Protein AF-0000000076755559 (afdb_homodimer)

Sequence (1328 aa):
MMRRKMMLRIKLAPEDPQSMAQDGSSILRSLQNRSLPMVDLLVRESIQNSLDASIDRSANGFTYVDYHVGQFESQELSRWFEEVGPELTRRFPRTQHYLSIEDSGTTGLTGSFTSEVPEVLNESNFHKLVFGIGKNQDVEGAGGSWGLGKTSYFRVGVGLVIYYTRIKRKSGYQERLIASLIEDNKQPYRLLTKSNRGIAWWGVESENGNRIYPIVDPETIQEFLSIFNLRRYSGDETGTSIIIPYLKKEFINHETSNDPIKEKCGWLNKLSSEIEVAVQRWYYPRINNKSYSTHFKRAQLLCRVNDRPILKSTMLPVFRLMQDLYNSALIGNSVSEKIIVKPVAIHRKDLANTAEEIGYVAFIEASREELKMGPPDYYQSPLAYFGNYSKDKIESHNSRVLAFSRMPGMVVRYAIDESWVPTGPIQSEKHMLLGMFVPRSAVKLSPLYYEHDSLEEYLRASENADHADWVDGDKFTLVKRIIRNSRKAIQEYFETETSNNSFSATSRLAKKYGTLLMPPTGFGKGSSASKDRPSRPSGDRRNGPKHKATVSILGSKLVGEDQVEIEVEVAIPINKECRLKIAVVSQAGNLDYASWQKEITDVPFPFKFTKLRFQDGRNVAYNFAMNQTAVHFLAANKPQTYHMVLAMRKTSNKFMPNIIIESKMMRRKMMLRIKLAPEDPQSMAQDGSSILRSLQNRSLPMVDLLVRESIQNSLDASIDRSANGFTYVDYHVGQFESQELSRWFEEVGPELTRRFPRTQHYLSIEDSGTTGLTGSFTSEVPEVLNESNFHKLVFGIGKNQDVEGAGGSWGLGKTSYFRVGVGLVIYYTRIKRKSGYQERLIASLIEDNKQPYRLLTKSNRGIAWWGVESENGNRIYPIVDPETIQEFLSIFNLRRYSGDETGTSIIIPYLKKEFINHETSNDPIKEKCGWLNKLSSEIEVAVQRWYYPRINNKSYSTHFKRAQLLCRVNDRPILKSTMLPVFRLMQDLYNSALIGNSVSEKIIVKPVAIHRKDLANTAEEIGYVAFIEASREELKMGPPDYYQSPLAYFGNYSKDKIESHNSRVLAFSRMPGMVVRYAIDESWVPTGPIQSEKHMLLGMFVPRSAVKLSPLYYEHDSLEEYLRASENADHADWVDGDKFTLVKRIIRNSRKAIQEYFETETSNNSFSATSRLAKKYGTLLMPPTGFGKGSSASKDRPSRPSGDRRNGPKHKATVSILGSKLVGEDQVEIEVEVAIPINKECRLKIAVVSQAGNLDYASWQKEITDVPFPFKFTKLRFQDGRNVAYNFAMNQTAVHFLAANKPQTYHMVLAMRKTSNKFMPNIIIESK

Radius of gyration: 35.58 Å; Cα contacts (8 Å, |Δi|>4): 2715; chains: 2; bounding box: 119×110×61 Å

Nearest PDB structures (foldseek):
  5zie-assembly2_B  TM=4.148E-01  e=8.160E-01  Legionella pneumophila subsp. pneumophila str. Philadelphia 1
  8aca-assembly1_C  TM=4.660E-01  e=3.885E+00  Deinococcus radiodurans R1 = ATCC 13939 = DSM 20539
  1tza-assembly1_B  TM=2.272E-01  e=6.944E-01  Shewanella oneidensis MR-1
  4gko-assembly1_B  TM=2.433E-01  e=1.733E+00  Homo sapiens
  3bwu-assembly1_F  TM=3.889E-01  e=1.396E-02  Escherichia coli K-12

Secondary structure (DSSP, 8-state):
-------BEEEEPP--TTS----HHHHHHTT---SS-HHHHHHHHHHHHHHHTBS--STT-EEEEEEEEEEEEHHHHHTTBTTTHHHHHHHS-SEEEEEEEEEESB--S-S-SS---HHHHHT-HHHHHHT-SSPPP-STT-S-SS--GGGGHHHHSSSEEEEEEEEE-SSSEEEEEEEEEE--TT-TT-S-TT-SS-EEEEEEE-TTSS-EE-B--HHHHHHHHHTTT-----TT--EEEEEE-S--HHHH--TT---HHHHH-GGGGSHHHHHHHHHHHHHTTTBT-HHHHHHHT-PEEEEEETTEEE-GGGS-HHHHHHHHHHHHHHHTS-SSTT-EEEEE---GGGBSSTT---EEEEEEEEETTTTT-STTT-PPPHHHHTT---HHHHHHT--EEEEEE-TT--EEEEEESSTTS--SS-SPTTEEEEEEEEE-TTPBBPGGGTT-SBHHHHHHHTB-TTS--B---TT--HHHHHHHHHHHHHHHHHHHHHHHTT--HHHHHHHHHHHHHS--STTS-----------SS----------S-EEEEEEEEE-SSSEEEEEEEEEE-TT--EEEEEEEEETTEEEEHHHHHHH-SSS---EEEEEEEESS-------EEE-SSEEEEPP-SS-EEEEEEEEEEES-SSS-EEEEEEE-/-------BEEEEPP--TTS----HHHHHHTT---SS-HHHHHHHHHHHHHHHTBS--STT-EEEEEEEEEEEEHHHHHTTBTTTHHHHHHHS-SEEEEEEEEEESB--S-S-SS---HHHHHT-HHHHHHT-SS----STT-S-SS--GGGGHHHHSSSEEEEEEEEE-SSSEEEEEEEEEE--TT-TT-S-TT-SS-EEEEEEE-TTSS-EE-B--HHHHHHHHHTTT-----TT--EEEEEE-S--HHHH--TT---HHHHH-GGGGSHHHHHHHHHHHHHTTTBT-HHHHHHHT-PEEEEEETTEEE-GGGS-HHHHHHHHHHHHHHHTS-SSTT-EEEEE---GGGBSSTT---EEEEEEEE-TTTTT-STTT-PPPHHHHTT---HHHHHHT--EEEEEE-TT--EEEEEESSTTS--SS-SPTT-EEEEEEEE-TTPBBPGGGTT-SBHHHHHHHTB-TTS--B---TT--HHHHHHHHHHHHHHHHHHHHHHHTT--HHHHHHHHHHHHHS--STTS-----------SS----------S-EEEEEEEEE-SSSEEEEEEEEEE-TT--EEEEEEEEETTEEEEHHHHHHH-SSS--SEEEEEEEESS-------EEE-SSEEEEPP-SS-EEEEEEEEEEES-SSS-EEEEEEE-

Organism: NCBI:txid592010

Solvent-accessible surface area (backbone atoms only — not comparable to full-atom values): 71109 Å² total; per-residue (Å²): 126,81,74,74,79,77,58,28,40,67,42,69,44,74,80,65,78,67,42,48,45,56,35,20,47,34,52,67,54,60,54,67,60,38,78,60,54,66,65,48,47,37,48,55,40,53,51,45,54,44,60,67,33,41,61,42,57,37,49,82,22,53,29,38,39,38,37,36,74,48,60,31,49,26,64,75,55,24,64,31,38,55,92,40,16,68,57,44,33,67,77,45,54,54,76,36,38,30,41,34,43,32,34,32,45,20,47,30,54,40,62,52,82,77,66,86,47,65,72,59,33,72,70,5,50,35,33,45,68,74,29,41,42,34,60,53,58,85,52,86,75,46,75,53,72,36,36,48,47,68,49,44,57,31,65,52,26,76,8,40,37,33,42,37,29,27,24,77,49,98,77,60,70,48,46,39,33,35,34,38,34,41,32,47,46,81,47,88,84,48,76,53,78,88,36,85,38,15,37,36,35,32,19,37,66,38,95,87,64,84,47,68,34,54,45,55,54,65,68,61,49,49,59,58,36,49,58,62,72,47,79,79,81,55,92,89,53,20,12,38,32,43,36,28,44,53,48,36,61,80,53,59,63,31,74,82,50,90,39,69,64,46,68,70,38,62,47,63,34,33,50,64,46,36,46,51,50,38,47,43,63,34,29,35,52,28,34,61,24,61,66,48,8,58,71,69,33,27,43,20,31,44,39,27,46,70,85,41,70,54,35,59,87,68,42,56,56,59,44,41,51,49,27,46,29,39,51,11,8,68,70,64,42,57,81,47,91,74,44,44,58,41,75,25,62,66,65,43,78,56,27,63,57,57,85,52,62,48,25,14,32,9,35,35,77,42,40,53,70,78,43,38,39,41,89,89,68,53,38,73,56,63,49,48,70,72,71,45,76,53,63,68,55,58,62,48,33,56,50,38,35,35,31,35,38,55,88,72,29,45,50,38,40,76,35,61,75,40,92,58,30,64,78,77,62,67,66,61,83,54,17,24,39,45,32,23,38,27,59,40,41,82,42,44,34,14,74,86,42,72,90,29,64,25,46,42,53,44,53,48,70,23,35,40,63,75,42,60,46,79,47,40,44,84,93,50,55,63,60,58,45,51,38,50,34,43,21,45,49,54,45,50,50,46,52,50,50,44,62,69,42,82,59,50,80,64,51,57,53,41,54,45,46,33,62,77,69,40,74,79,75,62,73,66,85,76,82,82,82,82,79,85,71,81,79,61,87,74,73,79,82,75,78,77,72,67,80,65,54,46,72,41,80,76,46,75,42,74,57,70,96,44,25,36,31,35,29,32,36,37,37,38,21,50,70,30,30,32,35,37,31,47,18,35,63,50,98,91,40,74,32,34,65,71,52,33,56,73,72,42,78,87,58,77,78,39,61,32,48,75,47,78,45,66,68,76,73,69,81,63,85,68,61,56,50,74,55,47,48,36,39,35,36,54,55,37,99,50,68,44,74,44,48,34,35,37,28,32,35,48,78,45,91,86,61,47,81,39,80,46,59,46,66,94,127,81,74,73,80,74,57,29,40,67,44,67,43,73,80,65,77,67,43,48,48,54,35,20,47,36,53,68,56,61,55,68,60,38,79,59,55,67,67,48,48,37,47,56,41,55,50,46,55,45,60,68,35,42,62,42,58,36,50,83,23,54,30,38,38,38,37,37,74,47,60,32,50,27,66,74,55,23,65,31,38,56,89,40,16,68,58,44,30,69,76,44,55,53,76,36,39,30,41,34,46,34,34,33,46,21,46,30,54,40,61,50,80,78,65,86,48,64,72,59,34,72,69,5,49,35,34,44,68,73,28,39,44,34,58,54,56,86,52,87,75,46,76,53,73,34,37,49,48,70,48,44,57,30,65,53,26,75,8,38,36,34,43,37,28,26,25,77,48,98,77,59,71,47,45,37,34,35,35,37,34,41,34,46,46,81,48,88,86,46,75,52,78,90,37,85,38,16,37,38,35,32,21,37,67,39,94,85,63,81,46,69,34,55,44,54,54,66,68,61,50,50,58,57,34,48,57,61,72,48,79,78,79,56,92,88,52,22,12,37,32,43,36,28,44,52,45,36,61,79,53,60,62,30,73,81,51,91,40,70,62,45,68,71,38,62,47,62,33,32,49,63,47,37,47,52,50,39,46,44,62,36,28,34,52,28,34,61,24,62,67,48,7,59,71,70,32,28,43,21,32,43,39,26,47,70,85,40,72,53,35,60,87,67,42,58,56,56,45,42,49,49,28,46,29,41,50,12,9,67,71,64,42,57,79,48,90,73,43,44,58,42,76,24,61,66,65,42,78,56,27,62,56,55,84,51,60,49,24,15,31,10,35,35,78,43,39,55,69,78,43,36,38,41,90,88,69,53,39,72,57,63,49,49,70,73,71,45,76,52,63,67,54,59,70,51,33,55,51,37,35,36,32,35,38,55,86,72,29,46,50,37,40,76,35,61,74,40,92,57,30,62,77,77,61,67,66,60,85,54,18,25,38,44,32,24,37,27,59,40,41,79,42,44,36,13,77,86,40,73,91,30,63,27,46,43,51,42,52,49,70,24,36,39,62,74,41,59,46,78,47,39,43,82,93,50,55,64,58,59,46,51,38,50,35,42,21,45,50,55,44,50,50,46,52,48,50,42,60,70,41,83,57,51,79,64,50,57,53,40,53,48,45,30,63,78,68,39,74,80,74,77,75,66,85,78,84,80,85,83,77,88,72,81,79,60,90,75,68,85,78,80,79,77,67,64,81,66,52,46,73,39,80,78,47,76,42,74,58,69,96,44,25,37,30,35,29,34,37,37,37,38,20,45,69,31,31,31,36,37,30,47,18,36,63,50,98,93,42,75,32,33,64,72,52,34,56,73,72,41,80,89,58,78,78,41,59,31,48,74,46,78,44,67,68,76,74,69,79,63,86,67,62,56,50,72,54,46,48,34,38,35,36,54,55,36,97,50,68,44,74,45,49,32,36,38,29,32,35,48,77,47,90,86,62,46,80,41,80,45,59,47,66,94

pLDDT: mean 81.18, std 19.51, range [18.98, 98.81]

Foldseek 3Di:
DPPPPAAWDKDFDDDDVPDPDAFLQCLLCVLVDPPDDLLLLVLVVLVLVQQLQADQLFLAAEKEKEKEKFKFALQLQLRRYPQLSVVSCVVPHGIWIKIKIWMKNGQWFAFDPPDPDVVRLLVTSVNCLAPHAQRADPDPPRQFRGRSSSSSLLPFFLQKKKKWWWHDDPPGIWIFIKMKGRDDLPDPSQSCVVHNRRIMMTAPADPVRNDHGTDGDPVVVQSNCVSGPDDDDDDPITIMMMMRIHGDPCADAPPPPPDPLCVVVVLSRHNLSVSLLSNLLWFLLQAQHSLLCNLSRGHGYWYYRNNHTDHLVPDQLVSVVVNQQVSCFSVQHHPDDFKDKDFFADQQQFFPHSPDTFTMKIKGWAACVSNPCDPPPVDAAVCVSNVHDDPLCRLFQAKEWEWEDESSRTILEIDINDPLAADFRLDDTRIYMYMYIYTPFATATHCVPVVDGTPRRQQNVQADNSSNDGHHDDPDCVVVSRSVRNNVRVNVVSVVVCVVPPVDPVVSCCRRCVVVVPDRPRPDPDDDDDDDDDCDPPDPDDPPKPAFKDKDWPDWDDDDDFKIKTKMKIKDIAQWKKKKFKFWQDPVGTHTQVNCVVPPPPDHDFKFWDDKDFPPPPPPPFQWDDGGTMIIGGHDRHMDMTTMMTMMGGNDPPTDMDIDMDID/DPPPPAAWDKDFDDDDVPDPDAFLQCLLCVLVDPPDDLLLLVLVVLVLVQQLQADFLFLAAEKEKEKEKFKFALQLQLRRYPQLSVVSCVVPHGIWIKIKIWMKNGQWFAFDPPDPDVVRLLVTSVNCLAPHAQRDDPDPPRQFRGRSSSSSLLPFFLQKKKKWWWHDDPPGIWIFIKMKGRDDLPDPSQSCVVHNRRIMMTAPADPVRNDHGTDGDPVVVQSNCVSGPDDDDDDPITIMMMMRIHGDPCADALPPPPDPLCVVVVLSRHNLSLSLLSNLLWFLLQAQHSLLCNLSRGHGYWYYRNNHTDHLVPDQLVSVVVNQQVSCFSVQHHPDDFKDKDFFADQQQFFPHSPDTFTMKIKGWAACVSNPCAPPRVDAAVCVSNPHDDPLCRLFQAKEWEWEDESSRTILEIDINDPLAADFRLDDTRIYMYMYIYTPFATATHCVPVVDGTPRRQQNVQADNSSNDGHHDDPDCVVVSRSVRNNVRVNVVSVVVCVVPPVPPVVSCCRRCVVVVPDSPPPDPDDHDDDDPDCDPPDPDDPPKPAFKDKAWPDWDDDDDFKIKTKMKIKDIAQWKKKKFKFWQDPVGTHTQVNCVVPPPPDHDFKFWDDKDFPPPPPPPFQWDDGGTMIMHGHDRHMDMTTMMTMMGGNDPPTDMDIDMDID

Structure (mmCIF, N/CA/C/O backbone):
data_AF-0000000076755559-model_v1
#
loop_
_entity.id
_entity.type
_entity.pdbx_description
1 polymer 'Uncharacterized protein'
#
loop_
_atom_site.group_PDB
_atom_site.id
_atom_site.type_symbol
_atom_site.label_atom_id
_atom_site.label_alt_id
_atom_site.label_comp_id
_atom_site.label_asym_id
_atom_site.label_entity_id
_atom_site.label_seq_id
_atom_site.pdbx_PDB_ins_code
_atom_site.Cartn_x
_atom_site.Cartn_y
_atom_site.Cartn_z
_atom_site.occupancy
_atom_site.B_iso_or_equiv
_atom_site.auth_seq_id
_atom_site.auth_comp_id
_atom_site.auth_asym_id
_atom_site.auth_atom_id
_atom_site.pdbx_PDB_model_num
ATOM 1 N N . MET A 1 1 ? 51.812 -21.391 -5.637 1 25.77 1 MET A N 1
ATOM 2 C CA . MET A 1 1 ? 51.281 -20.047 -5.371 1 25.77 1 MET A CA 1
ATOM 3 C C . MET A 1 1 ? 49.938 -20.141 -4.652 1 25.77 1 MET A C 1
ATOM 5 O O . MET A 1 1 ? 49.031 -20.812 -5.129 1 25.77 1 MET A O 1
ATOM 9 N N . MET A 1 2 ? 49.906 -20.188 -3.414 1 30.94 2 MET A N 1
ATOM 10 C CA . MET A 1 2 ? 48.75 -20.359 -2.549 1 30.94 2 MET A CA 1
ATOM 11 C C . MET A 1 2 ? 47.562 -19.516 -3.053 1 30.94 2 MET A C 1
ATOM 13 O O . MET A 1 2 ? 47.719 -18.312 -3.246 1 30.94 2 MET A O 1
ATOM 17 N N . ARG A 1 3 ? 46.781 -20.016 -3.949 1 38.25 3 ARG A N 1
ATOM 18 C CA . ARG A 1 3 ? 45.625 -19.344 -4.52 1 38.25 3 ARG A CA 1
ATOM 19 C C . ARG A 1 3 ? 44.938 -18.469 -3.486 1 38.25 3 ARG A C 1
ATOM 21 O O . ARG A 1 3 ? 44.5 -18.953 -2.445 1 38.25 3 ARG A O 1
ATOM 28 N N . ARG A 1 4 ? 45.375 -17.375 -3.16 1 42.94 4 ARG A N 1
ATOM 29 C CA . ARG A 1 4 ? 44.812 -16.375 -2.27 1 42.94 4 ARG A CA 1
ATOM 30 C C . ARG A 1 4 ? 43.281 -16.406 -2.301 1 42.94 4 ARG A C 1
ATOM 32 O O . ARG A 1 4 ? 42.688 -16.266 -3.365 1 42.94 4 ARG A O 1
ATOM 39 N N . LYS A 1 5 ? 42.594 -17.219 -1.38 1 55.97 5 LYS A N 1
ATOM 40 C CA . LYS A 1 5 ? 41.156 -17.422 -1.191 1 55.97 5 LYS A CA 1
ATOM 41 C C . LYS A 1 5 ? 40.375 -16.125 -1.389 1 55.97 5 LYS A C 1
ATOM 43 O O . LYS A 1 5 ? 40.625 -15.141 -0.699 1 55.97 5 LYS A O 1
ATOM 48 N N . MET A 1 6 ? 39.688 -15.938 -2.605 1 75.88 6 MET A N 1
ATOM 49 C CA . MET A 1 6 ? 39.031 -14.727 -3.057 1 75.88 6 MET A CA 1
ATOM 50 C C . MET A 1 6 ? 37.875 -14.359 -2.115 1 75.88 6 MET A C 1
ATOM 52 O O . MET A 1 6 ? 37.156 -15.234 -1.626 1 75.88 6 MET A O 1
ATOM 56 N N . MET A 1 7 ? 38.094 -13.211 -1.484 1 86.62 7 MET A N 1
ATOM 57 C CA . MET A 1 7 ? 37.062 -12.609 -0.618 1 86.62 7 MET A CA 1
ATOM 58 C C . MET A 1 7 ? 36.438 -11.398 -1.287 1 86.62 7 MET A C 1
ATOM 60 O O . MET A 1 7 ? 37.125 -10.586 -1.909 1 86.62 7 MET A O 1
ATOM 64 N N . LEU A 1 8 ? 35.094 -11.422 -1.293 1 95.62 8 LEU A N 1
ATOM 65 C CA . LEU A 1 8 ? 34.375 -10.273 -1.807 1 95.62 8 LEU A CA 1
ATOM 66 C C . LEU A 1 8 ? 34.469 -9.094 -0.843 1 95.62 8 LEU A C 1
ATOM 68 O O . LEU A 1 8 ? 34.312 -9.258 0.368 1 95.62 8 LEU A O 1
ATOM 72 N N . ARG A 1 9 ? 34.75 -7.969 -1.351 1 96.5 9 ARG A N 1
ATOM 73 C CA . ARG A 1 9 ? 34.844 -6.754 -0.545 1 96.5 9 ARG A CA 1
ATOM 74 C C . ARG A 1 9 ? 33.469 -6.156 -0.28 1 96.5 9 ARG A C 1
ATOM 76 O O . ARG A 1 9 ? 32.562 -6.242 -1.124 1 96.5 9 ARG A O 1
ATOM 83 N N . ILE A 1 10 ? 33.344 -5.504 0.878 1 96.88 10 ILE A N 1
ATOM 84 C CA . ILE A 1 10 ? 32.062 -4.984 1.306 1 96.88 10 ILE A CA 1
ATOM 85 C C . ILE A 1 10 ? 31.969 -3.488 1.004 1 96.88 10 ILE A C 1
ATOM 87 O O . ILE A 1 10 ? 32.969 -2.771 1.128 1 96.88 10 ILE A O 1
ATOM 91 N N . LYS A 1 11 ? 30.875 -3.061 0.563 1 96.69 11 LYS A N 1
ATOM 92 C CA . LYS A 1 11 ? 30.484 -1.651 0.538 1 96.69 11 LYS A CA 1
ATOM 93 C C . LYS A 1 11 ? 29.219 -1.412 1.341 1 96.69 11 LYS A C 1
ATOM 95 O O . LYS A 1 11 ? 28.172 -1.996 1.046 1 96.69 11 LYS A O 1
ATOM 100 N N . LEU A 1 12 ? 29.359 -0.558 2.359 1 95.44 12 LEU A N 1
ATOM 101 C CA . LEU A 1 12 ? 28.188 -0.173 3.137 1 95.44 12 LEU A CA 1
ATOM 102 C C . LEU A 1 12 ? 27.453 0.986 2.475 1 95.44 12 LEU A C 1
ATOM 104 O O . LEU A 1 12 ? 28.078 1.872 1.889 1 95.44 12 LEU A O 1
ATOM 108 N N . ALA A 1 13 ? 26.141 0.946 2.562 1 94.12 13 ALA A N 1
ATOM 109 C CA . ALA A 1 13 ? 25.359 2.092 2.08 1 94.12 13 ALA A CA 1
ATOM 110 C C . ALA A 1 13 ? 25.781 3.371 2.805 1 94.12 13 ALA A C 1
ATOM 112 O O . ALA A 1 13 ? 25.984 3.365 4.02 1 94.12 13 ALA A O 1
ATOM 113 N N . PRO A 1 14 ? 25.859 4.465 2.021 1 90.12 14 PRO A N 1
ATOM 114 C CA . PRO A 1 14 ? 26.281 5.719 2.648 1 90.12 14 PRO A CA 1
ATOM 115 C C . PRO A 1 14 ? 25.297 6.219 3.699 1 90.12 14 PRO A C 1
ATOM 117 O O . PRO A 1 14 ? 24.078 6.027 3.553 1 90.12 14 PRO A O 1
ATOM 120 N N . GLU A 1 15 ? 25.828 6.91 4.695 1 84.94 15 GLU A N 1
ATOM 121 C CA . GLU A 1 15 ? 25.016 7.371 5.82 1 84.94 15 GLU A CA 1
ATOM 122 C C . GLU A 1 15 ? 24.859 8.883 5.801 1 84.94 15 GLU A C 1
ATOM 124 O O . GLU A 1 15 ? 24.828 9.523 6.855 1 84.94 15 GLU A O 1
ATOM 129 N N . ASP A 1 16 ? 24.625 9.492 4.727 1 84.31 16 ASP A N 1
ATOM 130 C CA . ASP A 1 16 ? 24.328 10.922 4.707 1 84.31 16 ASP A CA 1
ATOM 131 C C . ASP A 1 16 ? 22.984 11.211 5.371 1 84.31 16 ASP A C 1
ATOM 133 O O . ASP A 1 16 ? 21.938 10.766 4.891 1 84.31 16 ASP A O 1
ATOM 137 N N . PRO A 1 17 ? 23.047 11.977 6.484 1 84.31 17 PRO A N 1
ATOM 138 C CA . PRO A 1 17 ? 21.812 12.203 7.234 1 84.31 17 PRO A CA 1
ATOM 139 C C . PRO A 1 17 ? 20.812 13.062 6.469 1 84.31 17 PRO A C 1
ATOM 141 O O . PRO A 1 17 ? 19.641 13.125 6.844 1 84.31 17 PRO A O 1
ATOM 144 N N . GLN A 1 18 ? 21.281 13.758 5.484 1 88.81 18 GLN A N 1
ATOM 145 C CA . GLN A 1 18 ? 20.391 14.625 4.715 1 88.81 18 GLN A CA 1
ATOM 146 C C . GLN A 1 18 ? 20.234 14.109 3.283 1 88.81 18 GLN A C 1
ATOM 148 O O . GLN A 1 18 ? 20.625 14.797 2.33 1 88.81 18 GLN A O 1
ATOM 153 N N . SER A 1 19 ? 19.672 12.891 3.186 1 88.12 19 SER A N 1
ATOM 154 C CA . SER A 1 19 ? 19.594 12.266 1.868 1 88.12 19 SER A CA 1
ATOM 155 C C . SER A 1 19 ? 18.188 11.758 1.574 1 88.12 19 SER A C 1
ATOM 157 O O . SER A 1 19 ? 17.891 11.367 0.445 1 88.12 19 SER A O 1
ATOM 159 N N . MET A 1 20 ? 17.312 11.828 2.492 1 88.69 20 MET A N 1
ATOM 160 C CA . MET A 1 20 ? 15.961 11.281 2.344 1 88.69 20 MET A CA 1
ATOM 161 C C . MET A 1 20 ? 16.016 9.797 1.986 1 88.69 20 MET A C 1
ATOM 163 O O . MET A 1 20 ? 15.148 9.305 1.255 1 88.69 20 MET A O 1
ATOM 167 N N . ALA A 1 21 ? 17.094 9.094 2.418 1 88.44 21 ALA A N 1
ATOM 168 C CA . ALA A 1 21 ? 17.234 7.668 2.131 1 88.44 21 ALA A CA 1
ATOM 169 C C . ALA A 1 21 ? 16.594 6.82 3.223 1 88.44 21 ALA A C 1
ATOM 171 O O . ALA A 1 21 ? 16.703 7.141 4.41 1 88.44 21 ALA A O 1
ATOM 172 N N . GLN A 1 22 ? 16.031 5.738 2.809 1 87.69 22 GLN A N 1
ATOM 173 C CA . GLN A 1 22 ? 15.453 4.789 3.754 1 87.69 22 GLN A CA 1
ATOM 174 C C . GLN A 1 22 ? 16.516 3.838 4.301 1 87.69 22 GLN A C 1
ATOM 176 O O . GLN A 1 22 ? 17.547 3.609 3.658 1 87.69 22 GLN A O 1
ATOM 181 N N . ASP A 1 23 ? 16.219 3.359 5.492 1 90.81 23 ASP A N 1
ATOM 182 C CA . ASP A 1 23 ? 17.078 2.324 6.051 1 90.81 23 ASP A CA 1
ATOM 183 C C . ASP A 1 23 ? 16.469 0.938 5.855 1 90.81 23 ASP A C 1
ATOM 185 O O . ASP A 1 23 ? 15.391 0.805 5.285 1 90.81 23 ASP A O 1
ATOM 189 N N . GLY A 1 24 ? 17.25 -0.077 6.262 1 91.88 24 GLY A N 1
ATOM 190 C CA . GLY A 1 24 ? 16.828 -1.446 6.023 1 91.88 24 GLY A CA 1
ATOM 191 C C . GLY A 1 24 ? 15.484 -1.772 6.652 1 91.88 24 GLY A C 1
ATOM 192 O O . GLY A 1 24 ? 14.641 -2.424 6.027 1 91.88 24 GLY A O 1
ATOM 193 N N . SER A 1 25 ? 15.266 -1.319 7.852 1 87.56 25 SER A N 1
ATOM 194 C CA . SER A 1 25 ? 14 -1.56 8.539 1 87.56 25 SER A CA 1
ATOM 195 C C . SER A 1 25 ? 12.828 -0.986 7.754 1 87.56 25 SER A C 1
ATOM 197 O O . SER A 1 25 ? 11.805 -1.656 7.57 1 87.56 25 SER A O 1
ATOM 199 N N . SER A 1 26 ? 13 0.197 7.281 1 84.62 26 SER A N 1
ATOM 200 C CA . SER A 1 26 ? 11.953 0.878 6.52 1 84.62 26 SER A CA 1
ATOM 201 C C . SER A 1 26 ? 11.734 0.207 5.168 1 84.62 26 SER A C 1
ATOM 203 O O . SER A 1 26 ? 10.594 0.059 4.727 1 84.62 26 SER A O 1
ATOM 205 N N . ILE A 1 27 ? 12.789 -0.194 4.512 1 87.81 27 ILE A N 1
ATOM 206 C CA . ILE A 1 27 ? 12.695 -0.822 3.199 1 87.81 27 ILE A CA 1
ATOM 207 C C . ILE A 1 27 ? 11.945 -2.146 3.314 1 87.81 27 ILE A C 1
ATOM 209 O O . ILE A 1 27 ? 11.047 -2.432 2.514 1 87.81 27 ILE A O 1
ATOM 213 N N . LEU A 1 28 ? 12.242 -2.893 4.312 1 86.94 28 LEU A N 1
ATOM 214 C CA . LEU A 1 28 ? 11.633 -4.207 4.484 1 86.94 28 LEU A CA 1
ATOM 215 C C . LEU A 1 28 ? 10.148 -4.082 4.824 1 86.94 28 LEU A C 1
ATOM 217 O O . LEU A 1 28 ? 9.359 -4.969 4.496 1 86.94 28 LEU A O 1
ATOM 221 N N . ARG A 1 29 ? 9.703 -2.969 5.344 1 78.12 29 ARG A N 1
ATOM 222 C CA . ARG A 1 29 ? 8.312 -2.76 5.719 1 78.12 29 ARG A CA 1
ATOM 223 C C . ARG A 1 29 ? 7.527 -2.117 4.574 1 78.12 29 ARG A C 1
ATOM 225 O O . ARG A 1 29 ? 6.297 -2.096 4.594 1 78.12 29 ARG A O 1
ATOM 232 N N . SER A 1 30 ? 8.203 -1.618 3.646 1 73.5 30 SER A N 1
ATOM 233 C CA . SER A 1 30 ? 7.59 -0.804 2.604 1 73.5 30 SER A CA 1
ATOM 234 C C . SER A 1 30 ? 6.617 -1.625 1.765 1 73.5 30 SER A C 1
ATOM 236 O O . SER A 1 30 ? 5.676 -1.079 1.185 1 73.5 30 SER A O 1
ATOM 238 N N . LEU A 1 31 ? 6.805 -2.891 1.479 1 66.19 31 LEU A N 1
ATOM 239 C CA . LEU A 1 31 ? 5.895 -3.703 0.68 1 66.19 31 LEU A CA 1
ATOM 240 C C . LEU A 1 31 ? 4.543 -3.848 1.372 1 66.19 31 LEU A C 1
ATOM 242 O O . LEU A 1 31 ? 3.521 -4.047 0.712 1 66.19 31 LEU A O 1
ATOM 246 N N . GLN A 1 32 ? 4.188 -3.09 2.246 1 58.12 32 GLN A N 1
ATOM 247 C CA . GLN A 1 32 ? 2.959 -2.988 3.027 1 58.12 32 GLN A CA 1
ATOM 248 C C . GLN A 1 32 ? 2.02 -4.156 2.734 1 58.12 32 GLN A C 1
ATOM 250 O O . GLN A 1 32 ? 0.812 -4.062 2.961 1 58.12 32 GLN A O 1
ATOM 255 N N . ASN A 1 33 ? 2.418 -5.211 2.135 1 57.41 33 ASN A N 1
ATOM 256 C CA . ASN A 1 33 ? 1.493 -6.301 1.855 1 57.41 33 ASN A CA 1
ATOM 257 C C . ASN A 1 33 ? 1.545 -7.371 2.941 1 57.41 33 ASN A C 1
ATOM 259 O O . ASN A 1 33 ? 2.496 -8.156 3.006 1 57.41 33 ASN A O 1
ATOM 263 N N . ARG A 1 34 ? 0.565 -7.312 3.66 1 63.59 34 ARG A N 1
ATOM 264 C CA . ARG A 1 34 ? 0.507 -8.32 4.715 1 63.59 34 ARG A CA 1
ATOM 265 C C . ARG A 1 34 ? -0.54 -9.383 4.398 1 63.59 34 ARG A C 1
ATOM 267 O O . ARG A 1 34 ? -0.692 -10.352 5.148 1 63.59 34 ARG A O 1
ATOM 274 N N . SER A 1 35 ? -1.039 -9.164 3.193 1 66.12 35 SER A N 1
ATOM 275 C CA . SER A 1 35 ? -2.154 -10.062 2.893 1 66.12 35 SER A CA 1
ATOM 276 C C . SER A 1 35 ? -1.681 -11.312 2.158 1 66.12 35 SER A C 1
ATOM 278 O O . SER A 1 35 ? -2.307 -12.367 2.256 1 66.12 35 SER A O 1
ATOM 280 N N . LEU A 1 36 ? -0.574 -11.289 1.437 1 78.81 36 LEU A N 1
ATOM 281 C CA . LEU A 1 36 ? -0.077 -12.43 0.682 1 78.81 36 LEU A CA 1
ATOM 282 C C . LEU A 1 36 ? 1.073 -13.109 1.418 1 78.81 36 LEU A C 1
ATOM 284 O O . LEU A 1 36 ? 1.93 -12.438 1.996 1 78.81 36 LEU A O 1
ATOM 288 N N . PRO A 1 37 ? 1.062 -14.414 1.364 1 83.81 37 PRO A N 1
ATOM 289 C CA . PRO A 1 37 ? 2.213 -15.125 1.925 1 83.81 37 PRO A CA 1
ATOM 290 C C . PRO A 1 37 ? 3.523 -14.766 1.229 1 83.81 37 PRO A C 1
ATOM 292 O O . PRO A 1 37 ? 3.527 -14.453 0.035 1 83.81 37 PRO A O 1
ATOM 295 N N . MET A 1 38 ? 4.523 -14.859 1.916 1 87.25 38 MET A N 1
ATOM 296 C CA . MET A 1 38 ? 5.844 -14.477 1.426 1 87.25 38 MET A CA 1
ATOM 297 C C . MET A 1 38 ? 6.211 -15.258 0.171 1 87.25 38 MET A C 1
ATOM 299 O O . MET A 1 38 ? 6.785 -14.703 -0.768 1 87.25 38 MET A O 1
ATOM 303 N N . VAL A 1 39 ? 5.902 -16.531 0.125 1 92.88 39 VAL A N 1
ATOM 304 C CA . VAL A 1 39 ? 6.242 -17.359 -1.022 1 92.88 39 VAL A CA 1
ATOM 305 C C . VAL A 1 39 ? 5.484 -16.875 -2.258 1 92.88 39 VAL A C 1
ATOM 307 O O . VAL A 1 39 ? 6.039 -16.844 -3.359 1 92.88 39 VAL A O 1
ATOM 310 N N . ASP A 1 40 ? 4.227 -16.531 -2.078 1 92.31 40 ASP A N 1
ATOM 311 C CA . ASP A 1 40 ? 3.449 -15.977 -3.184 1 92.31 40 ASP A CA 1
ATOM 312 C C . ASP A 1 40 ? 4.078 -14.688 -3.709 1 92.31 40 ASP A C 1
ATOM 314 O O . ASP A 1 40 ? 4.188 -14.492 -4.922 1 92.31 40 ASP A O 1
ATOM 318 N N . LEU A 1 41 ? 4.5 -13.844 -2.789 1 89.38 41 LEU A N 1
ATOM 319 C CA . LEU A 1 41 ? 5.129 -12.586 -3.17 1 89.38 41 LEU A CA 1
ATOM 320 C C . LEU A 1 41 ? 6.418 -12.836 -3.949 1 89.38 41 LEU A C 1
ATOM 322 O O . LEU A 1 41 ? 6.676 -12.172 -4.957 1 89.38 41 LEU A O 1
ATOM 326 N N . LEU A 1 42 ? 7.148 -13.734 -3.488 1 93.38 42 LEU A N 1
ATOM 327 C CA . LEU A 1 42 ? 8.422 -14.094 -4.113 1 93.38 42 LEU A CA 1
ATOM 328 C C . LEU A 1 42 ? 8.203 -14.602 -5.531 1 93.38 42 LEU A C 1
ATOM 330 O O . LEU A 1 42 ? 8.906 -14.195 -6.457 1 93.38 42 LEU A O 1
ATOM 334 N N . VAL A 1 43 ? 7.254 -15.445 -5.676 1 95.94 43 VAL A N 1
ATOM 335 C CA . VAL A 1 43 ? 6.957 -16.031 -6.977 1 95.94 43 VAL A CA 1
ATOM 336 C C . VAL A 1 43 ? 6.438 -14.961 -7.93 1 95.94 43 VAL A C 1
ATOM 338 O O . VAL A 1 43 ? 6.883 -14.875 -9.078 1 95.94 43 VAL A O 1
ATOM 341 N N . ARG A 1 44 ? 5.562 -14.156 -7.48 1 92.44 44 ARG A N 1
ATOM 342 C CA . ARG A 1 44 ? 5.012 -13.086 -8.297 1 92.44 44 ARG A CA 1
ATOM 343 C C . ARG A 1 44 ? 6.109 -12.148 -8.781 1 92.44 44 ARG A C 1
ATOM 345 O O . ARG A 1 44 ? 6.172 -11.812 -9.969 1 92.44 44 ARG A O 1
ATOM 352 N N . GLU A 1 45 ? 7.008 -11.812 -7.887 1 90.38 45 GLU A N 1
ATOM 353 C CA . GLU A 1 45 ? 8.078 -10.875 -8.211 1 90.38 45 GLU A CA 1
ATOM 354 C C . GLU A 1 45 ? 9.102 -11.508 -9.148 1 90.38 45 GLU A C 1
ATOM 356 O O . GLU A 1 45 ? 9.484 -10.906 -10.156 1 90.38 45 GLU A O 1
ATOM 361 N N . SER A 1 46 ? 9.555 -12.68 -8.852 1 95.62 46 SER A N 1
ATOM 362 C CA . SER A 1 46 ? 10.633 -13.312 -9.594 1 95.62 46 SER A CA 1
ATOM 363 C C . SER A 1 46 ? 10.219 -13.602 -11.039 1 95.62 46 SER A C 1
ATOM 365 O O . SER A 1 46 ? 10.969 -13.305 -11.969 1 95.62 46 SER A O 1
ATOM 367 N N . ILE A 1 47 ? 9.039 -14.125 -11.219 1 96.06 47 ILE A N 1
ATOM 368 C CA . ILE A 1 47 ? 8.602 -14.484 -12.562 1 96.06 47 ILE A CA 1
ATOM 369 C C . ILE A 1 47 ? 8.305 -13.219 -13.359 1 96.06 47 ILE A C 1
ATOM 371 O O . ILE A 1 47 ? 8.602 -13.141 -14.555 1 96.06 47 ILE A O 1
ATOM 375 N N . GLN A 1 48 ? 7.742 -12.273 -12.703 1 91.19 48 GLN A N 1
ATOM 376 C CA . GLN A 1 48 ? 7.5 -11.023 -13.414 1 91.19 48 GLN A CA 1
ATOM 377 C C . GLN A 1 48 ? 8.805 -10.43 -13.938 1 91.19 48 GLN A C 1
ATOM 379 O O . GLN A 1 48 ? 8.875 -9.984 -15.086 1 91.19 48 GLN A O 1
ATOM 384 N N . ASN A 1 49 ? 9.789 -10.398 -13.094 1 90.62 49 ASN A N 1
ATOM 385 C CA . ASN A 1 49 ? 11.094 -9.898 -13.523 1 90.62 49 ASN A CA 1
ATOM 386 C C . ASN A 1 49 ? 11.633 -10.672 -14.719 1 90.62 49 ASN A C 1
ATOM 388 O O . ASN A 1 49 ? 12.156 -10.078 -15.664 1 90.62 49 ASN A O 1
ATOM 392 N N . SER A 1 50 ? 11.5 -11.914 -14.68 1 94.88 50 SER A N 1
ATOM 393 C CA . SER A 1 50 ? 11.984 -12.758 -15.766 1 94.88 50 SER A CA 1
ATOM 394 C C . SER A 1 50 ? 11.211 -12.5 -17.062 1 94.88 50 SER A C 1
ATOM 396 O O . SER A 1 50 ? 11.805 -12.375 -18.125 1 94.88 50 SER A O 1
ATOM 398 N N . LEU A 1 51 ? 9.93 -12.414 -16.938 1 92.31 51 LEU A N 1
ATOM 399 C CA . LEU A 1 51 ? 9.078 -12.219 -18.109 1 92.31 51 LEU A CA 1
ATOM 400 C C . LEU A 1 51 ? 9.305 -10.828 -18.703 1 92.31 51 LEU A C 1
ATOM 402 O O . LEU A 1 51 ? 9.25 -10.664 -19.922 1 92.31 51 LEU A O 1
ATOM 406 N N . ASP A 1 52 ? 9.508 -9.828 -17.891 1 87.56 52 ASP A N 1
ATOM 407 C CA . ASP A 1 52 ? 9.812 -8.484 -18.375 1 87.56 52 ASP A CA 1
ATOM 408 C C . ASP A 1 52 ? 11.117 -8.469 -19.172 1 87.56 52 ASP A C 1
ATOM 410 O O . ASP A 1 52 ? 11.297 -7.629 -20.047 1 87.56 52 ASP A O 1
ATOM 414 N N . ALA A 1 53 ? 12.008 -9.391 -18.891 1 91.56 53 ALA A N 1
ATOM 415 C CA . ALA A 1 53 ? 13.32 -9.445 -19.531 1 91.56 53 ALA A CA 1
ATOM 416 C C . ALA A 1 53 ? 13.344 -10.453 -20.672 1 91.56 53 ALA A C 1
ATOM 418 O O . ALA A 1 53 ? 14.406 -10.773 -21.203 1 91.56 53 ALA A O 1
ATOM 419 N N . SER A 1 54 ? 12.227 -10.977 -21.078 1 92.88 54 SER A N 1
ATOM 420 C CA . SER A 1 54 ? 12.164 -12 -22.125 1 92.88 54 SER A CA 1
ATOM 421 C C . SER A 1 54 ? 12.781 -11.5 -23.438 1 92.88 54 SER A C 1
ATOM 423 O O . SER A 1 54 ? 12.555 -10.359 -23.828 1 92.88 54 SER A O 1
ATOM 425 N N . ILE A 1 55 ? 13.531 -12.289 -24.125 1 90.62 55 ILE A N 1
ATOM 426 C CA . ILE A 1 55 ? 14.18 -11.945 -25.391 1 90.62 55 ILE A CA 1
ATOM 427 C C . ILE A 1 55 ? 13.195 -12.141 -26.531 1 90.62 55 ILE A C 1
ATOM 429 O O . ILE A 1 55 ? 13.039 -11.258 -27.391 1 90.62 55 ILE A O 1
ATOM 433 N N . ASP A 1 56 ? 12.711 -13.336 -26.547 1 76.06 56 ASP A N 1
ATOM 434 C CA . ASP A 1 56 ? 11.828 -13.719 -27.641 1 76.06 56 ASP A CA 1
ATOM 435 C C . ASP A 1 56 ? 10.406 -13.242 -27.406 1 76.06 56 ASP A C 1
ATOM 437 O O . ASP A 1 56 ? 9.711 -13.758 -26.531 1 76.06 56 ASP A O 1
ATOM 441 N N . ARG A 1 57 ? 10.148 -12.258 -28.203 1 72.12 57 ARG A N 1
ATOM 442 C CA . ARG A 1 57 ? 8.805 -11.719 -28.031 1 72.12 57 ARG A CA 1
ATOM 443 C C . ARG A 1 57 ? 7.891 -12.18 -29.172 1 72.12 57 ARG A C 1
ATOM 445 O O . ARG A 1 57 ? 7.004 -11.438 -29.609 1 72.12 57 ARG A O 1
ATOM 452 N N . SER A 1 58 ? 8.312 -13.461 -29.609 1 76.75 58 SER A N 1
ATOM 453 C CA . SER A 1 58 ? 7.457 -14.039 -30.641 1 76.75 58 SER A CA 1
ATOM 454 C C . SER A 1 58 ? 6.508 -15.078 -30.047 1 76.75 58 SER A C 1
ATOM 456 O O . SER A 1 58 ? 6.621 -15.438 -28.875 1 76.75 58 SER A O 1
ATOM 458 N N . ALA A 1 59 ? 5.648 -15.539 -30.891 1 78.44 59 ALA A N 1
ATOM 459 C CA . ALA A 1 59 ? 4.633 -16.5 -30.484 1 78.44 59 ALA A CA 1
ATOM 460 C C . ALA A 1 59 ? 5.262 -17.859 -30.156 1 78.44 59 ALA A C 1
ATOM 462 O O . ALA A 1 59 ? 4.633 -18.703 -29.516 1 78.44 59 ALA A O 1
ATOM 463 N N . ASN A 1 60 ? 6.43 -18.078 -30.516 1 79.88 60 ASN A N 1
ATOM 464 C CA . ASN A 1 60 ? 7.066 -19.375 -30.281 1 79.88 60 ASN A CA 1
ATOM 465 C C . ASN A 1 60 ? 8.195 -19.266 -29.25 1 79.88 60 ASN A C 1
ATOM 467 O O . ASN A 1 60 ? 8.969 -20.203 -29.062 1 79.88 60 ASN A O 1
ATOM 471 N N . GLY A 1 61 ? 8.227 -18.188 -28.672 1 88 61 GLY A N 1
ATOM 472 C CA . GLY A 1 61 ? 9.297 -17.969 -27.703 1 88 61 GLY A CA 1
ATOM 473 C C . GLY A 1 61 ? 8.992 -18.531 -26.344 1 88 61 GLY A C 1
ATOM 474 O O . GLY A 1 61 ? 7.828 -18.781 -26 1 88 61 GLY A O 1
ATOM 475 N N . PHE A 1 62 ? 10.055 -18.844 -25.609 1 93.44 62 PHE A N 1
ATOM 476 C CA . PHE A 1 62 ? 9.922 -19.375 -24.25 1 93.44 62 PHE A CA 1
ATOM 477 C C . PHE A 1 62 ? 10.797 -18.594 -23.281 1 93.44 62 PHE A C 1
ATOM 479 O O . PHE A 1 62 ? 11.906 -18.172 -23.641 1 93.44 62 PHE A O 1
ATOM 486 N N . THR A 1 63 ? 10.305 -18.328 -22.141 1 96.12 63 THR A N 1
ATOM 487 C CA . THR A 1 63 ? 11.07 -17.922 -20.969 1 96.12 63 THR A CA 1
ATOM 488 C C . THR A 1 63 ? 11.102 -19.031 -19.922 1 96.12 63 THR A C 1
ATOM 490 O O . THR A 1 63 ? 10.062 -19.562 -19.547 1 96.12 63 THR A O 1
ATOM 493 N N . TYR A 1 64 ? 12.266 -19.406 -19.562 1 97 64 TYR A N 1
ATOM 494 C CA . TYR A 1 64 ? 12.453 -20.484 -18.594 1 97 64 TYR A CA 1
ATOM 495 C C . TYR A 1 64 ? 12.734 -19.922 -17.203 1 97 64 TYR A C 1
ATOM 497 O O . TYR A 1 64 ? 13.492 -18.969 -17.047 1 97 64 TYR A O 1
ATOM 505 N N . VAL A 1 65 ? 12.078 -20.422 -16.188 1 98.44 65 VAL A N 1
ATOM 506 C CA . VAL A 1 65 ? 12.359 -20.094 -14.789 1 98.44 65 VAL A CA 1
ATOM 507 C C . VAL A 1 65 ? 12.5 -21.375 -13.969 1 98.44 65 VAL A C 1
ATOM 509 O O . VAL A 1 65 ? 11.57 -22.188 -13.914 1 98.44 65 VAL A O 1
ATOM 512 N N . ASP A 1 66 ? 13.594 -21.562 -13.328 1 98.25 66 ASP A N 1
ATOM 513 C CA . ASP A 1 66 ? 13.891 -22.75 -12.531 1 98.25 66 ASP A CA 1
ATOM 514 C C . ASP A 1 66 ? 14.078 -22.375 -11.055 1 98.25 66 ASP A C 1
ATOM 516 O O . ASP A 1 66 ? 14.984 -21.625 -10.711 1 98.25 66 ASP A O 1
ATOM 520 N N . TYR A 1 67 ? 13.227 -22.922 -10.234 1 98.44 67 TYR A N 1
ATOM 521 C CA . TYR A 1 67 ? 13.383 -22.812 -8.789 1 98.44 67 TYR A CA 1
ATOM 522 C C . TYR A 1 67 ? 14.109 -24.031 -8.227 1 98.44 67 TYR A C 1
ATOM 524 O O . TYR A 1 67 ? 13.766 -25.172 -8.547 1 98.44 67 TYR A O 1
ATOM 532 N N . HIS A 1 68 ? 15.094 -23.828 -7.398 1 97.69 68 HIS A N 1
ATOM 533 C CA . HIS A 1 68 ? 15.836 -24.922 -6.777 1 97.69 68 HIS A CA 1
ATOM 534 C C . HIS A 1 68 ? 16.031 -24.688 -5.289 1 97.69 68 HIS A C 1
ATOM 536 O O . HIS A 1 68 ? 16.625 -23.672 -4.898 1 97.69 68 HIS A O 1
ATOM 542 N N . VAL A 1 69 ? 15.469 -25.531 -4.488 1 96.69 69 VAL A N 1
ATOM 543 C CA . VAL A 1 69 ? 15.734 -25.516 -3.051 1 96.69 69 VAL A CA 1
ATOM 544 C C . VAL A 1 69 ? 16.797 -26.562 -2.719 1 96.69 69 VAL A C 1
ATOM 546 O O . VAL A 1 69 ? 16.609 -27.75 -2.977 1 96.69 69 VAL A O 1
ATOM 549 N N . GLY A 1 70 ? 17.891 -26.125 -2.213 1 96.38 70 GLY A N 1
ATOM 550 C CA . GLY A 1 70 ? 19 -27.016 -1.95 1 96.38 70 GLY A CA 1
ATOM 551 C C . GLY A 1 70 ? 19.719 -26.719 -0.652 1 96.38 70 GLY A C 1
ATOM 552 O O . GLY A 1 70 ? 19.203 -25.969 0.188 1 96.38 70 GLY A O 1
ATOM 553 N N . GLN A 1 71 ? 20.828 -27.422 -0.463 1 97.19 71 GLN A N 1
ATOM 554 C CA . GLN A 1 71 ? 21.656 -27.266 0.729 1 97.19 71 GLN A CA 1
ATOM 555 C C . GLN A 1 71 ? 23.078 -26.844 0.364 1 97.19 71 GLN A C 1
ATOM 557 O O . GLN A 1 71 ? 23.5 -27 -0.78 1 97.19 71 GLN A O 1
ATOM 562 N N . PHE A 1 72 ? 23.719 -26.203 1.28 1 98.06 72 PHE A N 1
ATOM 563 C CA . PHE A 1 72 ? 25.125 -25.812 1.138 1 98.06 72 PHE A CA 1
ATOM 564 C C . PHE A 1 72 ? 25.828 -25.812 2.488 1 98.06 72 PHE A C 1
ATOM 566 O O . PHE A 1 72 ? 25.172 -25.891 3.533 1 98.06 72 PHE A O 1
ATOM 573 N N . GLU A 1 73 ? 27.141 -25.781 2.412 1 97.81 73 GLU A N 1
ATOM 574 C CA . GLU A 1 73 ? 27.922 -25.719 3.639 1 97.81 73 GLU A CA 1
ATOM 575 C C . GLU A 1 73 ? 28.234 -24.266 4.012 1 97.81 73 GLU A C 1
ATOM 577 O O . GLU A 1 73 ? 28.891 -23.547 3.248 1 97.81 73 GLU A O 1
ATOM 582 N N . SER A 1 74 ? 27.859 -23.906 5.188 1 98 74 SER A N 1
ATOM 583 C CA . SER A 1 74 ? 27.938 -22.516 5.645 1 98 74 SER A CA 1
ATOM 584 C C . SER A 1 74 ? 29.359 -21.984 5.547 1 98 74 SER A C 1
ATOM 586 O O . SER A 1 74 ? 29.578 -20.859 5.078 1 98 74 SER A O 1
ATOM 588 N N . GLN A 1 75 ? 30.344 -22.719 5.887 1 96.62 75 GLN A N 1
ATOM 589 C CA . GLN A 1 75 ? 31.734 -22.266 5.938 1 96.62 75 GLN A CA 1
ATOM 590 C C . GLN A 1 75 ? 32.281 -21.969 4.539 1 96.62 75 GLN A C 1
ATOM 592 O O . GLN A 1 75 ? 33.094 -21.078 4.367 1 96.62 75 GLN A O 1
ATOM 597 N N . GLU A 1 76 ? 31.797 -22.734 3.57 1 97.19 76 GLU A N 1
ATOM 598 C CA . GLU A 1 76 ? 32.25 -22.516 2.195 1 97.19 76 GLU A CA 1
ATOM 599 C C . GLU A 1 76 ? 31.734 -21.203 1.643 1 97.19 76 GLU A C 1
ATOM 601 O O . GLU A 1 76 ? 32.406 -20.562 0.828 1 97.19 76 GLU A O 1
ATOM 606 N N . LEU A 1 77 ? 30.562 -20.766 2.088 1 98.25 77 LEU A N 1
ATOM 607 C CA . LEU A 1 77 ? 30 -19.531 1.591 1 98.25 77 LEU A CA 1
ATOM 608 C C . LEU A 1 77 ? 30.469 -18.344 2.424 1 98.25 77 LEU A C 1
ATOM 610 O O . LEU A 1 77 ? 30.859 -17.297 1.874 1 98.25 77 LEU A O 1
ATOM 614 N N . SER A 1 78 ? 30.406 -18.516 3.736 1 97.69 78 SER A N 1
ATOM 615 C CA . SER A 1 78 ? 30.641 -17.406 4.656 1 97.69 78 SER A CA 1
ATOM 616 C C . SER A 1 78 ? 32.031 -16.797 4.453 1 97.69 78 SER A C 1
ATOM 618 O O . SER A 1 78 ? 32.219 -15.594 4.621 1 97.69 78 SER A O 1
ATOM 620 N N . ARG A 1 79 ? 32.969 -17.562 4.047 1 96.19 79 ARG A N 1
ATOM 621 C CA . ARG A 1 79 ? 34.344 -17.109 3.896 1 96.19 79 ARG A CA 1
ATOM 622 C C . ARG A 1 79 ? 34.469 -16.062 2.779 1 96.19 79 ARG A C 1
ATOM 624 O O . ARG A 1 79 ? 35.438 -15.32 2.715 1 96.19 79 ARG A O 1
ATOM 631 N N . TRP A 1 80 ? 33.469 -16.016 1.927 1 97.75 80 TRP A N 1
ATOM 632 C CA . TRP A 1 80 ? 33.5 -15.109 0.791 1 97.75 80 TRP A CA 1
ATOM 633 C C . TRP A 1 80 ? 33.094 -13.695 1.217 1 97.75 80 TRP A C 1
ATOM 635 O O . TRP A 1 80 ? 33.344 -12.734 0.478 1 97.75 80 TRP A O 1
ATOM 645 N N . PHE A 1 81 ? 32.531 -13.516 2.373 1 97.94 81 PHE A N 1
ATOM 646 C CA . PHE A 1 81 ? 31.891 -12.242 2.709 1 97.94 81 PHE A CA 1
ATOM 647 C C . PHE A 1 81 ? 32.688 -11.508 3.777 1 97.94 81 PHE A C 1
ATOM 649 O O . PHE A 1 81 ? 32.656 -11.867 4.957 1 97.94 81 PHE A O 1
ATOM 656 N N . GLU A 1 82 ? 33.281 -10.461 3.309 1 96.69 82 GLU A N 1
ATOM 657 C CA . GLU A 1 82 ? 34.031 -9.602 4.219 1 96.69 82 GLU A CA 1
ATOM 658 C C . GLU A 1 82 ? 33.156 -9.086 5.352 1 96.69 82 GLU A C 1
ATOM 660 O O . GLU A 1 82 ? 32 -8.703 5.121 1 96.69 82 GLU A O 1
ATOM 665 N N . GLU A 1 83 ? 33.656 -9.141 6.645 1 95.5 83 GLU A N 1
ATOM 666 C CA . GLU A 1 83 ? 33.062 -8.562 7.855 1 95.5 83 GLU A CA 1
ATOM 667 C C . GLU A 1 83 ? 32 -9.484 8.453 1 95.5 83 GLU A C 1
ATOM 669 O O . GLU A 1 83 ? 32.062 -9.812 9.641 1 95.5 83 GLU A O 1
ATOM 674 N N . VAL A 1 84 ? 31.109 -10.055 7.582 1 96.94 84 VAL A N 1
ATOM 675 C CA . VAL A 1 84 ? 29.969 -10.75 8.164 1 96.94 84 VAL A CA 1
ATOM 676 C C . VAL A 1 84 ? 30.234 -12.258 8.18 1 96.94 84 VAL A C 1
ATOM 678 O O . VAL A 1 84 ? 29.516 -13.016 8.844 1 96.94 84 VAL A O 1
ATOM 681 N N . GLY A 1 85 ? 31.25 -12.781 7.539 1 96.12 85 GLY A N 1
ATOM 682 C CA . GLY A 1 85 ? 31.562 -14.195 7.402 1 96.12 85 GLY A CA 1
ATOM 683 C C . GLY A 1 85 ? 31.594 -14.93 8.727 1 96.12 85 GLY A C 1
ATOM 684 O O . GLY A 1 85 ? 30.859 -15.891 8.93 1 96.12 85 GLY A O 1
ATOM 685 N N . PRO A 1 86 ? 32.406 -14.461 9.617 1 95.62 86 PRO A N 1
ATOM 686 C CA . PRO A 1 86 ? 32.5 -15.133 10.914 1 95.62 86 PRO A CA 1
ATOM 687 C C . PRO A 1 86 ? 31.172 -15.234 11.641 1 95.62 86 PRO A C 1
ATOM 689 O O . PRO A 1 86 ? 30.859 -16.281 12.227 1 95.62 86 PRO A O 1
ATOM 692 N N . GLU A 1 87 ? 30.391 -14.148 11.578 1 96.31 87 GLU A N 1
ATOM 693 C CA . GLU A 1 87 ? 29.094 -14.156 12.25 1 96.31 87 GLU A CA 1
ATOM 694 C C . GLU A 1 87 ? 28.125 -15.125 11.578 1 96.31 87 GLU A C 1
ATOM 696 O O . GLU A 1 87 ? 27.328 -15.781 12.25 1 96.31 87 GLU A O 1
ATOM 701 N N . LEU A 1 88 ? 28.188 -15.219 10.289 1 97.31 88 LEU A N 1
ATOM 702 C CA . LEU A 1 88 ? 27.359 -16.156 9.547 1 97.31 88 LEU A CA 1
ATOM 703 C C . LEU A 1 88 ? 27.656 -17.594 9.953 1 97.31 88 LEU A C 1
ATOM 705 O O . LEU A 1 88 ? 26.75 -18.391 10.18 1 97.31 88 LEU A O 1
ATOM 709 N N . THR A 1 89 ? 28.891 -17.922 10.062 1 96.19 89 THR A N 1
ATOM 710 C CA . THR A 1 89 ? 29.297 -19.266 10.445 1 96.19 89 THR A CA 1
ATOM 711 C C . THR A 1 89 ? 28.875 -19.578 11.883 1 96.19 89 THR A C 1
ATOM 713 O O . THR A 1 89 ? 28.453 -20.688 12.188 1 96.19 89 THR A O 1
ATOM 716 N N . ARG A 1 90 ? 29 -18.609 12.711 1 96.44 90 ARG A N 1
ATOM 717 C CA . ARG A 1 90 ? 28.656 -18.781 14.117 1 96.44 90 ARG A CA 1
ATOM 718 C C . ARG A 1 90 ? 27.156 -19 14.289 1 96.44 90 ARG A C 1
ATOM 720 O O . ARG A 1 90 ? 26.734 -19.922 15 1 96.44 90 ARG A O 1
ATOM 727 N N . ARG A 1 91 ? 26.391 -18.234 13.641 1 95.81 91 ARG A N 1
ATOM 728 C CA . ARG A 1 91 ? 24.938 -18.266 13.82 1 95.81 91 ARG A CA 1
ATOM 729 C C . ARG A 1 91 ? 24.297 -19.391 13.023 1 95.81 91 ARG A C 1
ATOM 731 O O . ARG A 1 91 ? 23.297 -19.969 13.438 1 95.81 91 ARG A O 1
ATOM 738 N N . PHE A 1 92 ? 24.906 -19.609 11.906 1 96.31 92 PHE A N 1
ATOM 739 C CA . PHE A 1 92 ? 24.359 -20.609 11 1 96.31 92 PHE A CA 1
ATOM 740 C C . PHE A 1 92 ? 25.422 -21.625 10.609 1 96.31 92 PHE A C 1
ATOM 742 O O . PHE A 1 92 ? 25.844 -21.688 9.453 1 96.31 92 PHE A O 1
ATOM 749 N N . PRO A 1 93 ? 25.719 -22.5 11.469 1 96.19 93 PRO A N 1
ATOM 750 C CA . PRO A 1 93 ? 26.797 -23.438 11.211 1 96.19 93 PRO A CA 1
ATOM 751 C C . PRO A 1 93 ? 26.375 -24.641 10.359 1 96.19 93 PRO A C 1
ATOM 753 O O . PRO A 1 93 ? 25.172 -24.891 10.219 1 96.19 93 PRO A O 1
ATOM 756 N N . ARG A 1 94 ? 27.281 -25.281 9.766 1 95.94 94 ARG A N 1
ATOM 757 C CA . ARG A 1 94 ? 27.125 -26.562 9.07 1 95.94 94 ARG A CA 1
ATOM 758 C C . ARG A 1 94 ? 26.219 -26.406 7.852 1 95.94 94 ARG A C 1
ATOM 760 O O . ARG A 1 94 ? 26.328 -25.422 7.109 1 95.94 94 ARG A O 1
ATOM 767 N N . THR A 1 95 ? 25.422 -27.422 7.633 1 96.56 95 THR A N 1
ATOM 768 C CA . THR A 1 95 ? 24.609 -27.453 6.422 1 96.56 95 THR A CA 1
ATOM 769 C C . THR A 1 95 ? 23.406 -26.531 6.555 1 96.56 95 THR A C 1
ATOM 771 O O . THR A 1 95 ? 22.672 -26.594 7.543 1 96.56 95 THR A O 1
ATOM 774 N N . GLN A 1 96 ? 23.297 -25.656 5.59 1 97.12 96 GLN A N 1
ATOM 775 C CA . GLN A 1 96 ? 22.203 -24.703 5.527 1 97.12 96 GLN A CA 1
ATOM 776 C C . GLN A 1 96 ? 21.438 -24.844 4.211 1 97.12 96 GLN A C 1
ATOM 778 O O . GLN A 1 96 ? 21.891 -25.531 3.295 1 97.12 96 GLN A O 1
ATOM 783 N N . HIS A 1 97 ? 20.266 -24.234 4.152 1 96.88 97 HIS A N 1
ATOM 784 C CA . HIS A 1 97 ? 19.422 -24.328 2.971 1 96.88 97 HIS A CA 1
ATOM 785 C C . HIS A 1 97 ? 19.438 -23.031 2.166 1 96.88 97 HIS A C 1
ATOM 787 O O . HIS A 1 97 ? 19.625 -21.953 2.727 1 96.88 97 HIS A O 1
ATOM 793 N N . TYR A 1 98 ? 19.312 -23.141 0.843 1 98 98 TYR A N 1
ATOM 794 C CA . TYR A 1 98 ? 19.219 -21.984 -0.04 1 98 98 TYR A CA 1
ATOM 795 C C . TYR A 1 98 ? 18.109 -22.172 -1.064 1 98 98 TYR A C 1
ATOM 797 O O . TYR A 1 98 ? 17.625 -23.281 -1.26 1 98 98 TYR A O 1
ATOM 805 N N . LEU A 1 99 ? 17.609 -21.094 -1.604 1 98.31 99 LEU A N 1
ATOM 806 C CA . LEU A 1 99 ? 16.719 -21.031 -2.758 1 98.31 99 LEU A CA 1
ATOM 807 C C . LEU A 1 99 ? 17.391 -20.312 -3.922 1 98.31 99 LEU A C 1
ATOM 809 O O . LEU A 1 99 ? 17.969 -19.234 -3.742 1 98.31 99 LEU A O 1
ATOM 813 N N . SER A 1 100 ? 17.438 -20.922 -5.051 1 98.62 100 SER A N 1
ATOM 814 C CA . SER A 1 100 ? 17.891 -20.25 -6.27 1 98.62 100 SER A CA 1
ATOM 815 C C . SER A 1 100 ? 16.75 -20.141 -7.281 1 98.62 100 SER A C 1
ATOM 817 O O . SER A 1 100 ? 15.961 -21.062 -7.441 1 98.62 100 SER A O 1
ATOM 819 N N . ILE A 1 101 ? 16.562 -19 -7.871 1 98.69 101 ILE A N 1
ATOM 820 C CA . ILE A 1 101 ? 15.625 -18.719 -8.945 1 98.69 101 ILE A CA 1
ATOM 821 C C . ILE A 1 101 ? 16.375 -18.312 -10.211 1 98.69 101 ILE A C 1
ATOM 823 O O . ILE A 1 101 ? 16.875 -17.188 -10.32 1 98.69 101 ILE A O 1
ATOM 827 N N . GLU A 1 102 ? 16.438 -19.188 -11.125 1 98.56 102 GLU A N 1
ATOM 828 C CA . GLU A 1 102 ? 17.234 -18.984 -12.336 1 98.56 102 GLU A CA 1
ATOM 829 C C . GLU A 1 102 ? 16.328 -18.859 -13.562 1 98.56 102 GLU A C 1
ATOM 831 O O . GLU A 1 102 ? 15.398 -19.656 -13.742 1 98.56 102 GLU A O 1
ATOM 836 N N . ASP A 1 103 ? 16.578 -17.828 -14.312 1 98.31 103 ASP A N 1
ATOM 837 C CA . ASP A 1 103 ? 15.812 -17.734 -15.555 1 98.31 103 ASP A CA 1
ATOM 838 C C . ASP A 1 103 ? 16.734 -17.828 -16.766 1 98.31 103 ASP A C 1
ATOM 840 O O . ASP A 1 103 ? 17.953 -17.656 -16.656 1 98.31 103 ASP A O 1
ATOM 844 N N . SER A 1 104 ? 16.25 -18.234 -17.906 1 97.06 104 SER A N 1
ATOM 845 C CA . SER A 1 104 ? 16.891 -18.234 -19.203 1 97.06 104 SER A CA 1
ATOM 846 C C . SER A 1 104 ? 15.906 -17.875 -20.312 1 97.06 104 SER A C 1
ATOM 848 O O . SER A 1 104 ? 14.695 -17.859 -20.078 1 97.06 104 SER A O 1
ATOM 850 N N . GLY A 1 105 ? 16.453 -17.578 -21.469 1 95.81 105 GLY A N 1
ATOM 851 C CA . GLY A 1 105 ? 15.617 -16.984 -22.5 1 95.81 105 GLY A CA 1
ATOM 852 C C . GLY A 1 105 ? 15.312 -15.523 -22.25 1 95.81 105 GLY A C 1
ATOM 853 O O . GLY A 1 105 ? 14.32 -14.992 -22.766 1 95.81 105 GLY A O 1
ATOM 854 N N . THR A 1 106 ? 16.078 -14.906 -21.391 1 96.56 106 THR A N 1
ATOM 855 C CA . THR A 1 106 ? 15.961 -13.5 -21.016 1 96.56 106 THR A CA 1
ATOM 856 C C . THR A 1 106 ? 17.266 -12.758 -21.312 1 96.56 106 THR A C 1
ATOM 858 O O . THR A 1 106 ? 18.281 -13.375 -21.609 1 96.56 106 THR A O 1
ATOM 861 N N . THR A 1 107 ? 17.266 -11.484 -21.188 1 95.75 107 THR A N 1
ATOM 862 C CA . THR A 1 107 ? 18.391 -10.656 -21.578 1 95.75 107 THR A CA 1
ATOM 863 C C . THR A 1 107 ? 19.453 -10.656 -20.469 1 95.75 107 THR A C 1
ATOM 865 O O . THR A 1 107 ? 20.594 -10.25 -20.703 1 95.75 107 THR A O 1
ATOM 868 N N . GLY A 1 108 ? 19.078 -11.188 -19.297 1 97.19 108 GLY A N 1
ATOM 869 C CA . GLY A 1 108 ? 19.938 -10.945 -18.156 1 97.19 108 GLY A CA 1
ATOM 870 C C . GLY A 1 108 ? 19.891 -9.516 -17.672 1 97.19 108 GLY A C 1
ATOM 871 O O . GLY A 1 108 ? 19.031 -8.734 -18.078 1 97.19 108 GLY A O 1
ATOM 872 N N . LEU A 1 109 ? 20.812 -9.188 -16.75 1 96.44 109 LEU A N 1
ATOM 873 C CA . LEU A 1 109 ? 20.859 -7.84 -16.188 1 96.44 109 LEU A CA 1
ATOM 874 C C . LEU A 1 109 ? 21.797 -6.953 -17.016 1 96.44 109 LEU A C 1
ATOM 876 O O . LEU A 1 109 ? 22.938 -6.734 -16.625 1 96.44 109 LEU A O 1
ATOM 880 N N . THR A 1 110 ? 21.266 -6.367 -18.016 1 95.44 110 THR A N 1
ATOM 881 C CA . THR A 1 110 ? 22.031 -5.539 -18.938 1 95.44 110 THR A CA 1
ATOM 882 C C . THR A 1 110 ? 22.297 -4.16 -18.328 1 95.44 110 THR A C 1
ATOM 884 O O . THR A 1 110 ? 21.734 -3.811 -17.297 1 95.44 110 THR A O 1
ATOM 887 N N . GLY A 1 111 ? 23.25 -3.387 -19.031 1 93.62 111 GLY A N 1
ATOM 888 C CA . GLY A 1 111 ? 23.531 -2.01 -18.641 1 93.62 111 GLY A CA 1
ATOM 889 C C . GLY A 1 111 ? 24.844 -1.85 -17.906 1 93.62 111 GLY A C 1
ATOM 890 O O . GLY A 1 111 ? 25.375 -2.818 -17.359 1 93.62 111 GLY A O 1
ATOM 891 N N . SER A 1 112 ? 25.266 -0.666 -17.844 1 91.81 112 SER A N 1
ATOM 892 C CA . SER A 1 112 ? 26.562 -0.359 -17.234 1 91.81 112 SER A CA 1
ATOM 893 C C . SER A 1 112 ? 26.469 -0.389 -15.719 1 91.81 112 SER A C 1
ATOM 895 O O . SER A 1 112 ? 25.438 -0.036 -15.141 1 91.81 112 SER A O 1
ATOM 897 N N . PHE A 1 113 ? 27.547 -0.858 -15.117 1 91.56 113 PHE A N 1
ATOM 898 C CA . PHE A 1 113 ? 27.656 -0.753 -13.672 1 91.56 113 PHE A CA 1
ATOM 899 C C . PHE A 1 113 ? 28.875 0.097 -13.281 1 91.56 113 PHE A C 1
ATOM 901 O O . PHE A 1 113 ? 29.125 0.327 -12.102 1 91.56 113 PHE A O 1
ATOM 908 N N . THR A 1 114 ? 29.578 0.635 -14.266 1 89.62 114 THR A N 1
ATOM 909 C CA . THR A 1 114 ? 30.781 1.403 -14.008 1 89.62 114 THR A CA 1
ATOM 910 C C . THR A 1 114 ? 30.562 2.883 -14.305 1 89.62 114 THR A C 1
ATOM 912 O O . THR A 1 114 ? 31.359 3.73 -13.906 1 89.62 114 THR A O 1
ATOM 915 N N . SER A 1 115 ? 29.453 3.195 -15 1 86.06 115 SER A N 1
ATOM 916 C CA . SER A 1 115 ? 29.25 4.566 -15.453 1 86.06 115 SER A CA 1
ATOM 917 C C . SER A 1 115 ? 29.125 5.527 -14.273 1 86.06 115 SER A C 1
ATOM 919 O O . SER A 1 115 ? 28.641 5.152 -13.211 1 86.06 115 SER A O 1
ATOM 921 N N . GLU A 1 116 ? 29.578 6.695 -14.539 1 80.69 116 GLU A N 1
ATOM 922 C CA . GLU A 1 116 ? 29.438 7.754 -13.539 1 80.69 116 GLU A CA 1
ATOM 923 C C . GLU A 1 116 ? 28.281 8.68 -13.891 1 80.69 116 GLU A C 1
ATOM 925 O O . GLU A 1 116 ? 27.953 9.586 -13.125 1 80.69 116 GLU A O 1
ATOM 930 N N . VAL A 1 117 ? 27.734 8.438 -15 1 82.12 117 VAL A N 1
ATOM 931 C CA . VAL A 1 117 ? 26.625 9.25 -15.461 1 82.12 117 VAL A CA 1
ATOM 932 C C . VAL A 1 117 ? 25.312 8.672 -14.938 1 82.12 117 VAL A C 1
ATOM 934 O O . VAL A 1 117 ? 24.922 7.566 -15.328 1 82.12 117 VAL A O 1
ATOM 937 N N . PRO A 1 118 ? 24.594 9.445 -14.133 1 77.81 118 PRO A N 1
ATOM 938 C CA . PRO A 1 118 ? 23.391 8.938 -13.5 1 77.81 118 PRO A CA 1
ATOM 939 C C . PRO A 1 118 ? 22.328 8.492 -14.516 1 77.81 118 PRO A C 1
ATOM 941 O O . PRO A 1 118 ? 21.672 7.473 -14.305 1 77.81 118 PRO A O 1
ATOM 944 N N . GLU A 1 119 ? 22.234 9.164 -15.617 1 78.5 119 GLU A N 1
ATOM 945 C CA . GLU A 1 119 ? 21.234 8.828 -16.625 1 78.5 119 GLU A CA 1
ATOM 946 C C . GLU A 1 119 ? 21.5 7.445 -17.219 1 78.5 119 GLU A C 1
ATOM 948 O O . GLU A 1 119 ? 20.562 6.688 -17.484 1 78.5 119 GLU A O 1
ATOM 953 N N . VAL A 1 120 ? 22.766 7.18 -17.375 1 84.62 120 VAL A N 1
ATOM 954 C CA . VAL A 1 120 ? 23.156 5.891 -17.938 1 84.62 120 VAL A CA 1
ATOM 955 C C . VAL A 1 120 ? 22.875 4.781 -16.922 1 84.62 120 VAL A C 1
ATOM 957 O O . VAL A 1 120 ? 22.375 3.717 -17.281 1 84.62 120 VAL A O 1
ATOM 960 N N . LEU A 1 121 ? 23.109 5.062 -15.719 1 82.69 121 LEU A N 1
ATOM 961 C CA . LEU A 1 121 ? 22.891 4.074 -14.664 1 82.69 121 LEU A CA 1
ATOM 962 C C . LEU A 1 121 ? 21.406 3.844 -14.438 1 82.69 121 LEU A C 1
ATOM 964 O O . LEU A 1 121 ? 20.984 2.723 -14.141 1 82.69 121 LEU A O 1
ATOM 968 N N . ASN A 1 122 ? 20.656 4.883 -14.641 1 77.38 122 ASN A N 1
ATOM 969 C CA . ASN A 1 122 ? 19.219 4.785 -14.43 1 77.38 122 ASN A CA 1
ATOM 970 C C . ASN A 1 122 ? 18.562 3.895 -15.477 1 77.38 122 ASN A C 1
ATOM 972 O O . ASN A 1 122 ? 17.469 3.383 -15.266 1 77.38 122 ASN A O 1
ATOM 976 N N . GLU A 1 123 ? 19.234 3.676 -16.516 1 84 123 GLU A N 1
ATOM 977 C CA . GLU A 1 123 ? 18.688 2.824 -17.578 1 84 123 GLU A CA 1
ATOM 978 C C . GLU A 1 123 ? 19.234 1.401 -17.469 1 84 123 GLU A C 1
ATOM 980 O O . GLU A 1 123 ? 18.797 0.508 -18.188 1 84 123 GLU A O 1
ATOM 985 N N . SER A 1 124 ? 20.125 1.203 -16.578 1 91.12 124 SER A N 1
ATOM 986 C CA . SER A 1 124 ? 20.766 -0.097 -16.406 1 91.12 124 SER A CA 1
ATOM 987 C C . SER A 1 124 ? 19.875 -1.045 -15.602 1 91.12 124 SER A C 1
ATOM 989 O O . SER A 1 124 ? 19.531 -0.762 -14.453 1 91.12 124 SER A O 1
ATOM 991 N N . ASN A 1 125 ? 19.562 -2.225 -16.203 1 91.25 125 ASN A N 1
ATOM 992 C CA . ASN A 1 125 ? 18.781 -3.244 -15.5 1 91.25 125 ASN A CA 1
ATOM 993 C C . ASN A 1 125 ? 19.562 -3.807 -14.312 1 91.25 125 ASN A C 1
ATOM 995 O O . ASN A 1 125 ? 18.969 -4.148 -13.281 1 91.25 125 ASN A O 1
ATOM 999 N N . PHE A 1 126 ? 20.906 -3.887 -14.484 1 94.81 126 PHE A N 1
ATOM 1000 C CA . PHE A 1 126 ? 21.766 -4.336 -13.398 1 94.81 126 PHE A CA 1
ATOM 1001 C C . PHE A 1 126 ? 21.672 -3.391 -12.211 1 94.81 126 PHE A C 1
ATOM 1003 O O . PHE A 1 126 ? 21.438 -3.83 -11.078 1 94.81 126 PHE A O 1
ATOM 1010 N N . HIS A 1 127 ? 21.734 -2.135 -12.5 1 92.62 127 HIS A N 1
ATOM 1011 C CA . HIS A 1 127 ? 21.703 -1.121 -11.453 1 92.62 127 HIS A CA 1
ATOM 1012 C C . HIS A 1 127 ? 20.359 -1.096 -10.75 1 92.62 127 HIS A C 1
ATOM 1014 O O . HIS A 1 127 ? 20.297 -1.001 -9.523 1 92.62 127 HIS A O 1
ATOM 1020 N N . LYS A 1 128 ? 19.344 -1.174 -11.461 1 90.12 128 LYS A N 1
ATOM 1021 C CA . LYS A 1 128 ? 17.984 -1.101 -10.914 1 90.12 128 LYS A CA 1
ATOM 1022 C C . LYS A 1 128 ? 17.734 -2.248 -9.945 1 90.12 128 LYS A C 1
ATOM 1024 O O . LYS A 1 128 ? 17.172 -2.037 -8.859 1 90.12 128 LYS A O 1
ATOM 1029 N N . LEU A 1 129 ? 18.156 -3.402 -10.289 1 92.75 129 LEU A N 1
ATOM 1030 C CA . LEU A 1 129 ? 17.859 -4.57 -9.461 1 92.75 129 LEU A CA 1
ATOM 1031 C C . LEU A 1 129 ? 18.781 -4.617 -8.25 1 92.75 129 LEU A C 1
ATOM 1033 O O . LEU A 1 129 ? 18.344 -4.93 -7.141 1 92.75 129 LEU A O 1
ATOM 1037 N N . VAL A 1 130 ? 20.047 -4.27 -8.445 1 95.31 130 VAL A N 1
ATOM 1038 C CA . VAL A 1 130 ? 21.047 -4.512 -7.418 1 95.31 130 VAL A CA 1
ATOM 1039 C C . VAL A 1 130 ? 21.109 -3.318 -6.465 1 95.31 130 VAL A C 1
ATOM 1041 O O . VAL A 1 130 ? 21.156 -3.492 -5.246 1 95.31 130 VAL A O 1
ATOM 1044 N N . PHE A 1 131 ? 21.094 -2.082 -7.059 1 93.38 131 PHE A N 1
ATOM 1045 C CA . PHE A 1 131 ? 21.406 -0.915 -6.242 1 93.38 131 PHE A CA 1
ATOM 1046 C C . PHE A 1 131 ? 20.188 -0.017 -6.09 1 93.38 131 PHE A C 1
ATOM 1048 O O . PHE A 1 131 ? 20.203 0.941 -5.316 1 93.38 131 PHE A O 1
ATOM 1055 N N . GLY A 1 132 ? 19.172 -0.306 -6.785 1 88.44 132 GLY A N 1
ATOM 1056 C CA . GLY A 1 132 ? 18.016 0.591 -6.793 1 88.44 132 GLY A CA 1
ATOM 1057 C C . GLY A 1 132 ? 16.828 0.043 -6.031 1 88.44 132 GLY A C 1
ATOM 1058 O O . GLY A 1 132 ? 16.75 -1.161 -5.781 1 88.44 132 GLY A O 1
ATOM 1059 N N . ILE A 1 133 ? 15.914 0.974 -5.648 1 84.69 133 ILE A N 1
ATOM 1060 C CA . ILE A 1 133 ? 14.617 0.639 -5.07 1 84.69 133 ILE A CA 1
ATOM 1061 C C . ILE A 1 133 ? 13.555 1.583 -5.617 1 84.69 133 ILE A C 1
ATOM 1063 O O . ILE A 1 133 ? 13.828 2.756 -5.883 1 84.69 133 ILE A O 1
ATOM 1067 N N . GLY A 1 134 ? 12.344 1.057 -5.836 1 77.25 134 GLY A N 1
ATOM 1068 C CA . GLY A 1 134 ? 11.234 1.864 -6.316 1 77.25 134 GLY A CA 1
ATOM 1069 C C . GLY A 1 134 ? 11.344 2.229 -7.785 1 77.25 134 GLY A C 1
ATOM 1070 O O . GLY A 1 134 ? 10.781 3.229 -8.227 1 77.25 134 GLY A O 1
ATOM 1071 N N . LYS A 1 135 ? 12.117 1.552 -8.5 1 72.62 135 LYS A N 1
ATOM 1072 C CA . LYS A 1 135 ? 12.328 1.859 -9.914 1 72.62 135 LYS A CA 1
ATOM 1073 C C . LYS A 1 135 ? 11.359 1.087 -10.797 1 72.62 135 LYS A C 1
ATOM 1075 O O . LYS A 1 135 ? 11.258 -0.138 -10.695 1 72.62 135 LYS A O 1
ATOM 1080 N N . ASN A 1 136 ? 10.484 1.915 -11.492 1 65.81 136 ASN A N 1
ATOM 1081 C CA . ASN A 1 136 ? 9.5 1.287 -12.375 1 65.81 136 ASN A CA 1
ATOM 1082 C C . ASN A 1 136 ? 10.094 0.987 -13.75 1 65.81 136 ASN A C 1
ATOM 1084 O O . ASN A 1 136 ? 11.086 1.595 -14.148 1 65.81 136 ASN A O 1
ATOM 1088 N N . GLN A 1 137 ? 9.5 -0.059 -14.273 1 62.69 137 GLN A N 1
ATOM 1089 C CA . GLN A 1 137 ? 9.797 -0.327 -15.68 1 62.69 137 GLN A CA 1
ATOM 1090 C C . GLN A 1 137 ? 8.883 0.482 -16.594 1 62.69 137 GLN A C 1
ATOM 1092 O O . GLN A 1 137 ? 7.66 0.446 -16.453 1 62.69 137 GLN A O 1
ATOM 1097 N N . ASP A 1 138 ? 9.453 1.337 -17.391 1 62.09 138 ASP A N 1
ATOM 1098 C CA . ASP A 1 138 ? 8.688 2.248 -18.234 1 62.09 138 ASP A CA 1
ATOM 1099 C C . ASP A 1 138 ? 8.32 1.586 -19.562 1 62.09 138 ASP A C 1
ATOM 1101 O O . ASP A 1 138 ? 7.613 2.178 -20.391 1 62.09 138 ASP A O 1
ATOM 1105 N N . VAL A 1 139 ? 8.586 0.334 -19.672 1 60.62 139 VAL A N 1
ATOM 1106 C CA . VAL A 1 139 ? 8.297 -0.303 -20.953 1 60.62 139 VAL A CA 1
ATOM 1107 C C . VAL A 1 139 ? 6.82 -0.69 -21.016 1 60.62 139 VAL A C 1
ATOM 1109 O O . VAL A 1 139 ? 6.25 -1.149 -20.031 1 60.62 139 VAL A O 1
ATOM 1112 N N . GLU A 1 140 ? 6.281 -0.323 -22.156 1 62.25 140 GLU A N 1
ATOM 1113 C CA . GLU A 1 140 ? 4.895 -0.705 -22.406 1 62.25 140 GLU A CA 1
ATOM 1114 C C . GLU A 1 140 ? 4.676 -2.193 -22.141 1 62.25 140 GLU A C 1
ATOM 1116 O O . GLU A 1 140 ? 5.473 -3.027 -22.578 1 62.25 140 GLU A O 1
ATOM 1121 N N . GLY A 1 141 ? 3.705 -2.541 -21.406 1 61.53 141 GLY A N 1
ATOM 1122 C CA . GLY A 1 141 ? 3.365 -3.936 -21.172 1 61.53 141 GLY A CA 1
ATOM 1123 C C . GLY A 1 141 ? 4.121 -4.543 -20 1 61.53 141 GLY A C 1
ATOM 1124 O O . GLY A 1 141 ? 3.986 -5.734 -19.719 1 61.53 141 GLY A O 1
ATOM 1125 N N . ALA A 1 142 ? 4.93 -3.65 -19.469 1 69.38 142 ALA A N 1
ATOM 1126 C CA . ALA A 1 142 ? 5.648 -4.164 -18.297 1 69.38 142 ALA A CA 1
ATOM 1127 C C . ALA A 1 142 ? 4.684 -4.492 -17.156 1 69.38 142 ALA A C 1
ATOM 1129 O O . ALA A 1 142 ? 3.598 -3.914 -17.078 1 69.38 142 ALA A O 1
ATOM 1130 N N . GLY A 1 143 ? 5 -5.473 -16.359 1 65.31 143 GLY A N 1
ATOM 1131 C CA . GLY A 1 143 ? 4.156 -5.961 -15.289 1 65.31 143 GLY A CA 1
ATOM 1132 C C . GLY A 1 143 ? 4.098 -5.02 -14.102 1 65.31 143 GLY A C 1
A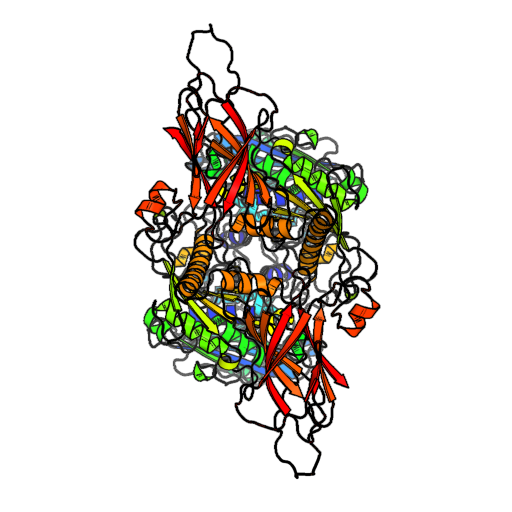TOM 1133 O O . GLY A 1 143 ? 3.051 -4.871 -13.469 1 65.31 143 GLY A O 1
ATOM 1134 N N . GLY A 1 144 ? 5.199 -4.438 -13.766 1 62.5 144 GLY A N 1
ATOM 1135 C CA . GLY A 1 144 ? 5.234 -3.799 -12.461 1 62.5 144 GLY A CA 1
ATOM 1136 C C . GLY A 1 144 ? 5.301 -2.285 -12.539 1 62.5 144 GLY A C 1
ATOM 1137 O O . GLY A 1 144 ? 5.895 -1.732 -13.469 1 62.5 144 GLY A O 1
ATOM 1138 N N . SER A 1 145 ? 4.59 -1.632 -11.562 1 61.06 145 SER A N 1
ATOM 1139 C CA . SER A 1 145 ? 4.555 -0.174 -11.594 1 61.06 145 SER A CA 1
ATOM 1140 C C . SER A 1 145 ? 5.227 0.426 -10.367 1 61.06 145 SER A C 1
ATOM 1142 O O . SER A 1 145 ? 5.434 1.639 -10.297 1 61.06 145 SER A O 1
ATOM 1144 N N . TRP A 1 146 ? 5.719 -0.433 -9.391 1 62.84 146 TRP A N 1
ATOM 1145 C CA . TRP A 1 146 ? 6.09 0.221 -8.141 1 62.84 146 TRP A CA 1
ATOM 1146 C C . TRP A 1 146 ? 7.562 -0.01 -7.816 1 62.84 146 TRP A C 1
ATOM 1148 O O . TRP A 1 146 ? 8.219 0.854 -7.234 1 62.84 146 TRP A O 1
ATOM 1158 N N . GLY A 1 147 ? 8.094 -1.146 -8.125 1 66.81 147 GLY A N 1
ATOM 1159 C CA . GLY A 1 147 ? 9.5 -1.446 -7.898 1 66.81 147 GLY A CA 1
ATOM 1160 C C . GLY A 1 147 ? 9.805 -1.807 -6.457 1 66.81 147 GLY A C 1
ATOM 1161 O O . GLY A 1 147 ? 10.945 -1.672 -6.008 1 66.81 147 GLY A O 1
ATOM 1162 N N . LEU A 1 148 ? 8.859 -2.184 -5.629 1 74.5 148 LEU A N 1
ATOM 1163 C CA . LEU A 1 148 ? 9.07 -2.525 -4.227 1 74.5 148 LEU A CA 1
ATOM 1164 C C . LEU A 1 148 ? 9.016 -4.035 -4.02 1 74.5 148 LEU A C 1
ATOM 1166 O O . LEU A 1 148 ? 9.406 -4.535 -2.963 1 74.5 148 LEU A O 1
ATOM 1170 N N . GLY A 1 149 ? 8.812 -4.777 -4.988 1 79.56 149 GLY A N 1
ATOM 1171 C CA . GLY A 1 149 ? 8.633 -6.215 -4.887 1 79.56 149 GLY A CA 1
ATOM 1172 C C . GLY A 1 149 ? 9.922 -6.953 -4.57 1 79.56 149 GLY A C 1
ATOM 1173 O O . GLY A 1 149 ? 9.898 -7.992 -3.902 1 79.56 149 GLY A O 1
ATOM 1174 N N . LYS A 1 150 ? 11.031 -6.363 -4.941 1 87.44 150 LYS A N 1
ATOM 1175 C CA . LYS A 1 150 ? 12.305 -7.062 -4.773 1 87.44 150 LYS A CA 1
ATOM 1176 C C . LYS A 1 150 ? 12.633 -7.266 -3.297 1 87.44 150 LYS A C 1
ATOM 1178 O O . LYS A 1 150 ? 13.461 -8.109 -2.951 1 87.44 150 LYS A O 1
ATOM 1183 N N . THR A 1 151 ? 11.945 -6.508 -2.451 1 88.31 151 THR A N 1
ATOM 1184 C CA . THR A 1 151 ? 12.203 -6.641 -1.022 1 88.31 151 THR A CA 1
ATOM 1185 C C . THR A 1 151 ? 11.836 -8.039 -0.535 1 88.31 151 THR A C 1
ATOM 1187 O O . THR A 1 151 ? 12.312 -8.484 0.509 1 88.31 151 THR A O 1
ATOM 1190 N N . SER A 1 152 ? 11.008 -8.727 -1.284 1 89.69 152 SER A N 1
ATOM 1191 C CA . SER A 1 152 ? 10.625 -10.078 -0.907 1 89.69 152 SER A CA 1
ATOM 1192 C C . SER A 1 152 ? 11.836 -11.008 -0.867 1 89.69 152 SER A C 1
ATOM 1194 O O . SER A 1 152 ? 11.906 -11.906 -0.026 1 89.69 152 SER A O 1
ATOM 1196 N N . TYR A 1 153 ? 12.844 -10.773 -1.695 1 95 153 TYR A N 1
ATOM 1197 C CA . TYR A 1 153 ? 14.039 -11.609 -1.732 1 95 153 TYR A CA 1
ATOM 1198 C C . TYR A 1 153 ? 14.797 -11.531 -0.411 1 95 153 TYR A C 1
ATOM 1200 O O . TYR A 1 153 ? 15.391 -12.523 0.024 1 95 153 TYR A O 1
ATOM 1208 N N . PHE A 1 154 ? 14.727 -10.398 0.218 1 95.88 154 PHE A N 1
ATOM 1209 C CA . PHE A 1 154 ? 15.539 -10.156 1.406 1 95.88 154 PHE A CA 1
ATOM 1210 C C . PHE A 1 154 ? 14.82 -10.648 2.658 1 95.88 154 PHE A C 1
ATOM 1212 O O . PHE A 1 154 ? 15.391 -10.641 3.75 1 95.88 154 PHE A O 1
ATOM 1219 N N . ARG A 1 155 ? 13.617 -11.094 2.496 1 91.88 155 ARG A N 1
ATOM 1220 C CA . ARG A 1 155 ? 12.812 -11.43 3.664 1 91.88 155 ARG A CA 1
ATOM 1221 C C . ARG A 1 155 ? 12.758 -12.945 3.877 1 91.88 155 ARG A C 1
ATOM 1223 O O . ARG A 1 155 ? 12.312 -13.414 4.926 1 91.88 155 ARG A O 1
ATOM 1230 N N . VAL A 1 156 ? 13.211 -13.688 2.965 1 93.19 156 VAL A N 1
ATOM 1231 C CA . VAL A 1 156 ? 13.07 -15.141 3.023 1 93.19 156 VAL A CA 1
ATOM 1232 C C . VAL A 1 156 ? 14.266 -15.75 3.752 1 93.19 156 VAL A C 1
ATOM 1234 O O . VAL A 1 156 ? 14.141 -16.766 4.438 1 93.19 156 VAL A O 1
ATOM 1237 N N . GLY A 1 157 ? 15.375 -15.148 3.66 1 95.56 157 GLY A N 1
ATOM 1238 C CA . GLY A 1 157 ? 16.578 -15.57 4.348 1 95.56 157 GLY A CA 1
ATOM 1239 C C . GLY A 1 157 ? 17.031 -14.602 5.43 1 95.56 157 GLY A C 1
ATOM 1240 O O . GLY A 1 157 ? 16.203 -14.016 6.125 1 95.56 157 GLY A O 1
ATOM 1241 N N . VAL A 1 158 ? 18.328 -14.5 5.57 1 96.19 158 VAL A N 1
ATOM 1242 C CA . VAL A 1 158 ? 18.891 -13.648 6.613 1 96.19 158 VAL A CA 1
ATOM 1243 C C . VAL A 1 158 ? 19.047 -12.227 6.09 1 96.19 158 VAL A C 1
ATOM 1245 O O . VAL A 1 158 ? 19.625 -11.367 6.77 1 96.19 158 VAL A O 1
ATOM 1248 N N . GLY A 1 159 ? 18.562 -12.016 4.879 1 96.94 159 GLY A N 1
ATOM 1249 C CA . GLY A 1 159 ? 18.672 -10.703 4.258 1 96.94 159 GLY A CA 1
ATOM 1250 C C . GLY A 1 159 ? 19.734 -10.648 3.168 1 96.94 159 GLY A C 1
ATOM 1251 O O . GLY A 1 159 ? 19.875 -9.633 2.486 1 96.94 159 GLY A O 1
ATOM 1252 N N . LEU A 1 160 ? 20.469 -11.719 2.988 1 98.38 160 LEU A N 1
ATOM 1253 C CA . LEU A 1 160 ? 21.516 -11.828 1.988 1 98.38 160 LEU A CA 1
ATOM 1254 C C . LEU A 1 160 ? 20.969 -12.359 0.671 1 98.38 160 LEU A C 1
ATOM 1256 O O . LEU A 1 160 ? 20.266 -13.375 0.654 1 98.38 160 LEU A O 1
ATOM 1260 N N . VAL A 1 161 ? 21.219 -11.664 -0.428 1 98.56 161 VAL A N 1
ATOM 1261 C CA . VAL A 1 161 ? 20.797 -12.078 -1.764 1 98.56 161 VAL A CA 1
ATOM 1262 C C . VAL A 1 161 ? 21.984 -11.984 -2.73 1 98.56 161 VAL A C 1
ATOM 1264 O O . VAL A 1 161 ? 22.672 -10.969 -2.768 1 98.56 161 VAL A O 1
ATOM 1267 N N . ILE A 1 162 ? 22.203 -13.016 -3.471 1 98.75 162 ILE A N 1
ATOM 1268 C CA . ILE A 1 162 ? 23.281 -13.086 -4.453 1 98.75 162 ILE A CA 1
ATOM 1269 C C . ILE A 1 162 ? 22.688 -13.07 -5.863 1 98.75 162 ILE A C 1
ATOM 1271 O O . ILE A 1 162 ? 21.766 -13.82 -6.168 1 98.75 162 ILE A O 1
ATOM 1275 N N . TYR A 1 163 ? 23.25 -12.211 -6.699 1 98.62 163 TYR A N 1
ATOM 1276 C CA . TYR A 1 163 ? 22.828 -12.102 -8.086 1 98.62 163 TYR A CA 1
ATOM 1277 C C . TYR A 1 163 ? 23.906 -12.617 -9.031 1 98.62 163 TYR A C 1
ATOM 1279 O O . TYR A 1 163 ? 25.047 -12.148 -8.992 1 98.62 163 TYR A O 1
ATOM 1287 N N . TYR A 1 164 ? 23.641 -13.586 -9.789 1 98.75 164 TYR A N 1
ATOM 1288 C CA . TYR A 1 164 ? 24.469 -14.055 -10.891 1 98.75 164 TYR A CA 1
ATOM 1289 C C . TYR A 1 164 ? 23.75 -13.883 -12.227 1 98.75 164 TYR A C 1
ATOM 1291 O O . TYR A 1 164 ? 22.578 -14.266 -12.359 1 98.75 164 TYR A O 1
ATOM 1299 N N . THR A 1 165 ? 24.359 -13.219 -13.195 1 98.69 165 THR A N 1
ATOM 1300 C CA . THR A 1 165 ? 23.703 -12.977 -14.477 1 98.69 165 THR A CA 1
ATOM 1301 C C . THR A 1 165 ? 24.703 -13.102 -15.625 1 98.69 165 THR A C 1
ATOM 1303 O O . THR A 1 165 ? 25.906 -12.945 -15.43 1 98.69 165 THR A O 1
ATOM 1306 N N . ARG A 1 166 ? 24.281 -13.523 -16.719 1 98.62 166 ARG A N 1
ATOM 1307 C CA . ARG A 1 166 ? 25.031 -13.508 -17.984 1 98.62 166 ARG A CA 1
ATOM 1308 C C . ARG A 1 166 ? 24.281 -12.727 -19.047 1 98.62 166 ARG A C 1
ATOM 1310 O O . ARG A 1 166 ? 23.094 -12.953 -19.281 1 98.62 166 ARG A O 1
ATOM 1317 N N . ILE A 1 167 ? 24.953 -11.797 -19.688 1 98.06 167 ILE A N 1
ATOM 1318 C CA . ILE A 1 167 ? 24.344 -10.938 -20.688 1 98.06 167 ILE A CA 1
ATOM 1319 C C . ILE A 1 167 ? 25.125 -11.047 -22 1 98.06 167 ILE A C 1
ATOM 1321 O O . ILE A 1 167 ? 26.297 -11.414 -22 1 98.06 167 ILE A O 1
ATOM 1325 N N . LYS A 1 168 ? 24.469 -10.711 -23.062 1 96.62 168 LYS A N 1
ATOM 1326 C CA . LYS A 1 168 ? 25.141 -10.578 -24.359 1 96.62 168 LYS A CA 1
ATOM 1327 C C . LYS A 1 168 ? 25.719 -9.18 -24.547 1 96.62 168 LYS A C 1
ATOM 1329 O O . LYS A 1 168 ? 25.062 -8.18 -24.25 1 96.62 168 LYS A O 1
ATOM 1334 N N . ARG A 1 169 ? 26.922 -9.109 -24.891 1 94.38 169 ARG A N 1
ATOM 1335 C CA . ARG A 1 169 ? 27.562 -7.844 -25.219 1 94.38 169 ARG A CA 1
ATOM 1336 C C . ARG A 1 169 ? 27.781 -7.719 -26.734 1 94.38 169 ARG A C 1
ATOM 1338 O O . ARG A 1 169 ? 27.391 -8.602 -27.5 1 94.38 169 ARG A O 1
ATOM 1345 N N . LYS A 1 170 ? 28.281 -6.523 -27.078 1 90.38 170 LYS A N 1
ATOM 1346 C CA . LYS A 1 170 ? 28.594 -6.352 -28.5 1 90.38 170 LYS A CA 1
ATOM 1347 C C . LYS A 1 170 ? 29.484 -7.48 -29 1 90.38 170 LYS A C 1
ATOM 1349 O O . LYS A 1 170 ? 29.266 -8.008 -30.094 1 90.38 170 LYS A O 1
ATOM 1354 N N . SER A 1 171 ? 30.438 -7.707 -28.125 1 90.19 171 SER A N 1
ATOM 1355 C CA . SER A 1 171 ? 31.312 -8.828 -28.453 1 90.19 171 SER A CA 1
ATOM 1356 C C . SER A 1 171 ? 31.281 -9.891 -27.359 1 90.19 171 SER A C 1
ATOM 1358 O O . SER A 1 171 ? 31.797 -9.664 -26.25 1 90.19 171 SER A O 1
ATOM 1360 N N . GLY A 1 172 ? 30.547 -10.969 -27.625 1 94.19 172 GLY A N 1
ATOM 1361 C CA . GLY A 1 172 ? 30.562 -12.102 -26.719 1 94.19 172 GLY A CA 1
ATOM 1362 C C . GLY A 1 172 ? 29.594 -11.953 -25.562 1 94.19 172 GLY A C 1
ATOM 1363 O O . GLY A 1 172 ? 28.516 -11.367 -25.719 1 94.19 172 GLY A O 1
ATOM 1364 N N . TYR A 1 173 ? 29.906 -12.656 -24.453 1 97.06 173 TYR A N 1
ATOM 1365 C CA . TYR A 1 173 ? 29.047 -12.672 -23.281 1 97.06 173 TYR A CA 1
ATOM 1366 C C . TYR A 1 173 ? 29.812 -12.219 -22.047 1 97.06 173 TYR A C 1
ATOM 1368 O O . TYR A 1 173 ? 31.047 -12.289 -22 1 97.06 173 TYR A O 1
ATOM 1376 N N . GLN A 1 174 ? 29.141 -11.625 -21.109 1 97.5 174 GLN A N 1
ATOM 1377 C CA . GLN A 1 174 ? 29.719 -11.227 -19.828 1 97.5 174 GLN A CA 1
ATOM 1378 C C . GLN A 1 174 ? 28.891 -11.773 -18.672 1 97.5 174 GLN A C 1
ATOM 1380 O O . GLN A 1 174 ? 27.672 -11.719 -18.688 1 97.5 174 GLN A O 1
ATOM 1385 N N . GLU A 1 175 ? 29.609 -12.344 -17.766 1 98.06 175 GLU A N 1
ATOM 1386 C CA . GLU A 1 175 ? 29 -12.797 -16.516 1 98.06 175 GLU A CA 1
ATOM 1387 C C . GLU A 1 175 ? 29.266 -11.812 -15.383 1 98.06 175 GLU A C 1
ATOM 1389 O O . GLU A 1 175 ? 30.297 -11.133 -15.367 1 98.06 175 GLU A O 1
ATOM 1394 N N . ARG A 1 176 ? 28.281 -11.672 -14.516 1 98.38 176 ARG A N 1
ATOM 1395 C CA . ARG A 1 176 ? 28.359 -10.781 -13.367 1 98.38 176 ARG A CA 1
ATOM 1396 C C . ARG A 1 176 ? 27.859 -11.461 -12.102 1 98.38 176 ARG A C 1
ATOM 1398 O O . ARG A 1 176 ? 26.828 -12.156 -12.133 1 98.38 176 ARG A O 1
ATOM 1405 N N . LEU A 1 177 ? 28.594 -11.375 -11.031 1 98.56 177 LEU A N 1
ATOM 1406 C CA . LEU A 1 177 ? 28.156 -11.898 -9.734 1 98.56 177 LEU A CA 1
ATOM 1407 C C . LEU A 1 177 ? 28.344 -10.852 -8.641 1 98.56 177 LEU A C 1
ATOM 1409 O O . LEU A 1 177 ? 29.438 -10.273 -8.508 1 98.56 177 LEU A O 1
ATOM 1413 N N . ILE A 1 178 ? 27.312 -10.562 -7.887 1 98.44 178 ILE A N 1
ATOM 1414 C CA . ILE A 1 178 ? 27.359 -9.578 -6.805 1 98.44 178 ILE A CA 1
ATOM 1415 C C . ILE A 1 178 ? 26.375 -9.977 -5.711 1 98.44 178 ILE A C 1
ATOM 1417 O O . ILE A 1 178 ? 25.422 -10.734 -5.961 1 98.44 178 ILE A O 1
ATOM 1421 N N . ALA A 1 179 ? 26.641 -9.594 -4.508 1 98.62 179 ALA A N 1
ATOM 1422 C CA . ALA A 1 179 ? 25.734 -9.906 -3.396 1 98.62 179 ALA A CA 1
ATOM 1423 C C . ALA A 1 179 ? 25.25 -8.633 -2.707 1 98.62 179 ALA A C 1
ATOM 1425 O O . ALA A 1 179 ? 25.938 -7.613 -2.727 1 98.62 179 ALA A O 1
ATOM 1426 N N . SER A 1 180 ? 24.094 -8.688 -2.189 1 98.06 180 SER A N 1
ATOM 1427 C CA . SER A 1 180 ? 23.484 -7.59 -1.443 1 98.06 180 SER A CA 1
ATOM 1428 C C . SER A 1 180 ? 22.859 -8.086 -0.144 1 98.06 180 SER A C 1
ATOM 1430 O O . SER A 1 180 ? 22.438 -9.242 -0.054 1 98.06 180 SER A O 1
ATOM 1432 N N . LEU A 1 181 ? 22.859 -7.234 0.873 1 98.19 181 LEU A N 1
ATOM 1433 C CA . LEU A 1 181 ? 22.219 -7.535 2.145 1 98.19 181 LEU A CA 1
ATOM 1434 C C . LEU A 1 181 ? 21.359 -6.363 2.604 1 98.19 181 LEU A C 1
ATOM 1436 O O . LEU A 1 181 ? 21.797 -5.211 2.562 1 98.19 181 LEU A O 1
ATOM 1440 N N . ILE A 1 182 ? 20.125 -6.574 2.893 1 96.69 182 ILE A N 1
ATOM 1441 C CA . ILE A 1 182 ? 19.234 -5.637 3.568 1 96.69 182 ILE A CA 1
ATOM 1442 C C . ILE A 1 182 ? 18.656 -6.281 4.828 1 96.69 182 ILE A C 1
ATOM 1444 O O . ILE A 1 182 ? 18.062 -7.359 4.766 1 96.69 182 ILE A O 1
ATOM 1448 N N . GLU A 1 183 ? 18.875 -5.676 5.965 1 96.06 183 GLU A N 1
ATOM 1449 C CA . GLU A 1 183 ? 18.359 -6.195 7.227 1 96.06 183 GLU A CA 1
ATOM 1450 C C . GLU A 1 183 ? 17.797 -5.074 8.094 1 96.06 183 GLU A C 1
ATOM 1452 O O . GLU A 1 183 ? 17.969 -3.893 7.781 1 96.06 183 GLU A O 1
ATOM 1457 N N . ASP A 1 184 ? 17.016 -5.426 9.039 1 91.75 184 ASP A N 1
ATOM 1458 C CA . ASP A 1 184 ? 16.5 -4.469 10.008 1 91.75 184 ASP A CA 1
ATOM 1459 C C . ASP A 1 184 ? 17.609 -3.945 10.914 1 91.75 184 ASP A C 1
ATOM 1461 O O . ASP A 1 184 ? 18.062 -4.652 11.82 1 91.75 184 ASP A O 1
ATOM 1465 N N . ASN A 1 185 ? 17.984 -2.727 10.711 1 90.81 185 ASN A N 1
ATOM 1466 C CA . ASN A 1 185 ? 19.109 -2.123 11.406 1 90.81 185 ASN A CA 1
ATOM 1467 C C . ASN A 1 185 ? 18.781 -1.812 12.859 1 90.81 185 ASN A C 1
ATOM 1469 O O . ASN A 1 185 ? 19.641 -1.39 13.625 1 90.81 185 ASN A O 1
ATOM 1473 N N . LYS A 1 186 ? 17.594 -2.061 13.234 1 84.38 186 LYS A N 1
ATOM 1474 C CA . LYS A 1 186 ? 17.172 -1.795 14.609 1 84.38 186 LYS A CA 1
ATOM 1475 C C . LYS A 1 186 ? 17.328 -3.037 15.484 1 84.38 186 LYS A C 1
ATOM 1477 O O . LYS A 1 186 ? 17.281 -2.953 16.703 1 84.38 186 LYS A O 1
ATOM 1482 N N . GLN A 1 187 ? 17.547 -4.102 14.875 1 87.75 187 GLN A N 1
ATOM 1483 C CA . GLN A 1 187 ? 17.672 -5.348 15.617 1 87.75 187 GLN A CA 1
ATOM 1484 C C . GLN A 1 187 ? 19.047 -5.477 16.25 1 87.75 187 GLN A C 1
ATOM 1486 O O . GLN A 1 187 ? 20.062 -5.152 15.625 1 87.75 187 GLN A O 1
ATOM 1491 N N . PRO A 1 188 ? 19.078 -5.961 17.406 1 86.75 188 PRO A N 1
ATOM 1492 C CA . PRO A 1 188 ? 20.359 -6.082 18.094 1 86.75 188 PRO A CA 1
ATOM 1493 C C . PRO A 1 188 ? 21.266 -7.16 17.5 1 86.75 188 PRO A C 1
ATOM 1495 O O . PRO A 1 188 ? 22.484 -7.059 17.562 1 86.75 188 PRO A O 1
ATOM 1498 N N . TYR A 1 189 ? 20.672 -8.195 16.938 1 88.44 189 TYR A N 1
ATOM 1499 C CA . TYR A 1 189 ? 21.453 -9.305 16.422 1 88.44 189 TYR A CA 1
ATOM 1500 C C . TYR A 1 189 ? 21.656 -9.18 14.922 1 88.44 189 TYR A C 1
ATOM 1502 O O . TYR A 1 189 ? 21.797 -10.195 14.219 1 88.44 189 TYR A O 1
ATOM 1510 N N . ARG A 1 190 ? 21.781 -8.016 14.461 1 93.44 190 ARG A N 1
ATOM 1511 C CA . ARG A 1 190 ? 21.969 -7.785 13.039 1 93.44 190 ARG A CA 1
ATOM 1512 C C . ARG A 1 190 ? 23.375 -8.18 12.602 1 93.44 190 ARG A C 1
ATOM 1514 O O . ARG A 1 190 ? 24.297 -8.219 13.422 1 93.44 190 ARG A O 1
ATOM 1521 N N . LEU A 1 191 ? 23.594 -8.508 11.359 1 96.62 191 LEU A N 1
ATOM 1522 C CA . LEU A 1 191 ? 24.875 -8.898 10.789 1 96.62 191 LEU A CA 1
ATOM 1523 C C . LEU A 1 191 ? 25.766 -7.676 10.555 1 96.62 191 LEU A C 1
ATOM 1525 O O . LEU A 1 191 ? 26.969 -7.715 10.828 1 96.62 191 LEU A O 1
ATOM 1529 N N . LEU A 1 192 ? 25.172 -6.57 10.078 1 96.44 192 LEU A N 1
ATOM 1530 C CA . LEU A 1 192 ? 25.891 -5.352 9.742 1 96.44 192 LEU A CA 1
ATOM 1531 C C . LEU A 1 192 ? 25.984 -4.422 10.953 1 96.44 192 LEU A C 1
ATOM 1533 O O . LEU A 1 192 ? 25.391 -3.34 10.945 1 96.44 192 LEU A O 1
ATOM 1537 N N . THR A 1 193 ? 26.781 -4.68 11.805 1 92.56 193 THR A N 1
ATOM 1538 C CA . THR A 1 193 ? 26.859 -3.957 13.07 1 92.56 193 THR A CA 1
ATOM 1539 C C . THR A 1 193 ? 27.453 -2.562 12.859 1 92.56 193 THR A C 1
ATOM 1541 O O . THR A 1 193 ? 27.203 -1.655 13.656 1 92.56 193 THR A O 1
ATOM 1544 N N . LYS A 1 194 ? 28.188 -2.398 11.773 1 90.94 194 LYS A N 1
ATOM 1545 C CA . LYS A 1 194 ? 28.844 -1.113 11.516 1 90.94 194 LYS A CA 1
ATOM 1546 C C . LYS A 1 194 ? 27.969 -0.229 10.633 1 90.94 194 LYS A C 1
ATOM 1548 O O . LYS A 1 194 ? 28.328 0.91 10.328 1 90.94 194 LYS A O 1
ATOM 1553 N N . SER A 1 195 ? 26.875 -0.799 10.188 1 91.44 195 SER A N 1
ATOM 1554 C CA . SER A 1 195 ? 26 -0.047 9.305 1 91.44 195 SER A CA 1
ATOM 1555 C C . SER A 1 195 ? 24.781 0.477 10.055 1 91.44 195 SER A C 1
ATOM 1557 O O . SER A 1 195 ? 24.016 -0.3 10.641 1 91.44 195 SER A O 1
ATOM 1559 N N . ASN A 1 196 ? 24.578 1.767 9.945 1 88.5 196 ASN A N 1
ATOM 1560 C CA . ASN A 1 196 ? 23.391 2.34 10.57 1 88.5 196 ASN A CA 1
ATOM 1561 C C . ASN A 1 196 ? 22.156 2.166 9.68 1 88.5 196 ASN A C 1
ATOM 1563 O O . ASN A 1 196 ? 21.016 2.316 10.148 1 88.5 196 ASN A O 1
ATOM 1567 N N . ARG A 1 197 ? 22.328 1.835 8.461 1 91.88 197 ARG A N 1
ATOM 1568 C CA . ARG A 1 197 ? 21.219 1.712 7.535 1 91.88 197 ARG A CA 1
ATOM 1569 C C . ARG A 1 197 ? 20.844 0.249 7.316 1 91.88 197 ARG A C 1
ATOM 1571 O O . ARG A 1 197 ? 19.781 -0.052 6.766 1 91.88 197 ARG A O 1
ATOM 1578 N N . GLY A 1 198 ? 21.734 -0.699 7.637 1 95.56 198 GLY A N 1
ATOM 1579 C CA . GLY A 1 198 ? 21.469 -2.119 7.473 1 95.56 198 GLY A CA 1
ATOM 1580 C C . GLY A 1 198 ? 21.484 -2.566 6.023 1 95.56 198 GLY A C 1
ATOM 1581 O O . GLY A 1 198 ? 20.766 -3.486 5.641 1 95.56 198 GLY A O 1
ATOM 1582 N N . ILE A 1 199 ? 22.25 -1.911 5.133 1 96.88 199 ILE A N 1
ATOM 1583 C CA . ILE A 1 199 ? 22.344 -2.217 3.709 1 96.88 199 ILE A CA 1
ATOM 1584 C C . ILE A 1 199 ? 23.812 -2.328 3.295 1 96.88 199 ILE A C 1
ATOM 1586 O O . ILE A 1 199 ? 24.625 -1.477 3.648 1 96.88 199 ILE A O 1
ATOM 1590 N N . ALA A 1 200 ? 24.141 -3.35 2.576 1 97.94 200 ALA A N 1
ATOM 1591 C CA . ALA A 1 200 ? 25.516 -3.545 2.104 1 97.94 200 ALA A CA 1
ATOM 1592 C C . ALA A 1 200 ? 25.531 -4.34 0.8 1 97.94 200 ALA A C 1
ATOM 1594 O O . ALA A 1 200 ? 24.547 -4.973 0.435 1 97.94 200 ALA A O 1
ATOM 1595 N N . TRP A 1 201 ? 26.672 -4.273 0.122 1 97.94 201 TRP A N 1
ATOM 1596 C CA . TRP A 1 201 ? 26.938 -5.051 -1.084 1 97.94 201 TRP A CA 1
ATOM 1597 C C . TRP A 1 201 ? 28.328 -5.672 -1.034 1 97.94 201 TRP A C 1
ATOM 1599 O O . TRP A 1 201 ? 29.219 -5.152 -0.364 1 97.94 201 TRP A O 1
ATOM 1609 N N . TRP A 1 202 ? 28.547 -6.766 -1.666 1 98.25 202 TRP A N 1
ATOM 1610 C CA . TRP A 1 202 ? 29.859 -7.422 -1.772 1 98.25 202 TRP A CA 1
ATOM 1611 C C . TRP A 1 202 ? 30.219 -7.68 -3.232 1 98.25 202 TRP A C 1
ATOM 1613 O O . TRP A 1 202 ? 29.375 -8.141 -4.012 1 98.25 202 TRP A O 1
ATOM 1623 N N . GLY A 1 203 ? 31.297 -7.375 -3.645 1 97.81 203 GLY A N 1
ATOM 1624 C CA . GLY A 1 203 ? 31.859 -7.555 -4.973 1 97.81 203 GLY A CA 1
ATOM 1625 C C . GLY A 1 203 ? 33.312 -7.191 -5.051 1 97.81 203 GLY A C 1
ATOM 1626 O O . GLY A 1 203 ? 34.094 -7.562 -4.176 1 97.81 203 GLY A O 1
ATOM 1627 N N . VAL A 1 204 ? 33.688 -6.559 -6.168 1 96.25 204 VAL A N 1
ATOM 1628 C CA . VAL A 1 204 ? 35.031 -6.094 -6.379 1 96.25 204 VAL A CA 1
ATOM 1629 C C . VAL A 1 204 ? 35.094 -4.578 -6.23 1 96.25 204 VAL A C 1
ATOM 1631 O O . VAL A 1 204 ? 34.312 -3.855 -6.844 1 96.25 204 VAL A O 1
ATOM 1634 N N . GLU A 1 205 ? 35.969 -4.18 -5.438 1 94.12 205 GLU A N 1
ATOM 1635 C CA . GLU A 1 205 ? 36.125 -2.744 -5.219 1 94.12 205 GLU A CA 1
ATOM 1636 C C . GLU A 1 205 ? 36.656 -2.045 -6.465 1 94.12 205 GLU A C 1
ATOM 1638 O O . GLU A 1 205 ? 37.531 -2.564 -7.141 1 94.12 205 GLU A O 1
ATOM 1643 N N . SER A 1 206 ? 36.062 -0.931 -6.699 1 90.62 206 SER A N 1
ATOM 1644 C CA . SER A 1 206 ? 36.562 -0.125 -7.805 1 90.62 206 SER A CA 1
ATOM 1645 C C . SER A 1 206 ? 37.969 0.384 -7.52 1 90.62 206 SER A C 1
ATOM 1647 O O . SER A 1 206 ? 38.469 0.292 -6.387 1 90.62 206 SER A O 1
ATOM 1649 N N . GLU A 1 207 ? 38.562 0.931 -8.539 1 86.19 207 GLU A N 1
ATOM 1650 C CA . GLU A 1 207 ? 39.938 1.427 -8.406 1 86.19 207 GLU A CA 1
ATOM 1651 C C . GLU A 1 207 ? 40.031 2.576 -7.41 1 86.19 207 GLU A C 1
ATOM 1653 O O . GLU A 1 207 ? 40.969 2.66 -6.621 1 86.19 207 GLU A O 1
ATOM 1658 N N . ASN A 1 208 ? 38.969 3.471 -7.398 1 85.31 208 ASN A N 1
ATOM 1659 C CA . ASN A 1 208 ? 38.969 4.629 -6.508 1 85.31 208 ASN A CA 1
ATOM 1660 C C . ASN A 1 208 ? 38.375 4.293 -5.145 1 85.31 208 ASN A C 1
ATOM 1662 O O . ASN A 1 208 ? 38.344 5.141 -4.254 1 85.31 208 ASN A O 1
ATOM 1666 N N . GLY A 1 209 ? 37.906 3.082 -4.938 1 84.5 209 GLY A N 1
ATOM 1667 C CA . GLY A 1 209 ? 37.469 2.574 -3.656 1 84.5 209 GLY A CA 1
ATOM 1668 C C . GLY A 1 209 ? 36.062 3.068 -3.285 1 84.5 209 GLY A C 1
ATOM 1669 O O . GLY A 1 209 ? 35.562 2.773 -2.197 1 84.5 209 GLY A O 1
ATOM 1670 N N . ASN A 1 210 ? 35.438 3.771 -4.102 1 86.88 210 ASN A N 1
ATOM 1671 C CA . ASN A 1 210 ? 34.188 4.406 -3.729 1 86.88 210 ASN A CA 1
ATOM 1672 C C . ASN A 1 210 ? 32.969 3.611 -4.242 1 86.88 210 ASN A C 1
ATOM 1674 O O . ASN A 1 210 ? 31.844 3.863 -3.836 1 86.88 210 ASN A O 1
ATOM 1678 N N . ARG A 1 211 ? 33.281 2.557 -5.105 1 93.06 211 ARG A N 1
ATOM 1679 C CA . ARG A 1 211 ? 32.188 1.776 -5.699 1 93.06 211 ARG A CA 1
ATOM 1680 C C . ARG A 1 211 ? 32.5 0.283 -5.617 1 93.06 211 ARG A C 1
ATOM 1682 O O . ARG A 1 211 ? 33.625 -0.117 -5.383 1 93.06 211 ARG A O 1
ATOM 1689 N N . ILE A 1 212 ? 31.469 -0.467 -5.676 1 95.88 212 ILE A N 1
ATOM 1690 C CA . ILE A 1 212 ? 31.594 -1.921 -5.68 1 95.88 212 ILE A CA 1
ATOM 1691 C C . ILE A 1 212 ? 31.047 -2.48 -6.996 1 95.88 212 ILE A C 1
ATOM 1693 O O . ILE A 1 212 ? 29.984 -2.068 -7.469 1 95.88 212 ILE A O 1
ATOM 1697 N N . TYR A 1 213 ? 31.844 -3.297 -7.621 1 96.56 213 TYR A N 1
ATOM 1698 C CA . TYR A 1 213 ? 31.5 -3.877 -8.914 1 96.56 213 TYR A CA 1
ATOM 1699 C C . TYR A 1 213 ? 31.312 -5.383 -8.797 1 96.56 213 TYR A C 1
ATOM 1701 O O . TYR A 1 213 ? 31.781 -6.008 -7.848 1 96.56 213 TYR A O 1
ATOM 1709 N N . PRO A 1 214 ? 30.562 -5.984 -9.734 1 97.81 214 PRO A N 1
ATOM 1710 C CA . PRO A 1 214 ? 30.422 -7.441 -9.727 1 97.81 214 PRO A CA 1
ATOM 1711 C C . PRO A 1 214 ? 31.703 -8.156 -10.148 1 97.81 214 PRO A C 1
ATOM 1713 O O . PRO A 1 214 ? 32.531 -7.574 -10.859 1 97.81 214 PRO A O 1
ATOM 1716 N N . ILE A 1 215 ? 31.859 -9.391 -9.672 1 97.5 215 ILE A N 1
ATOM 1717 C CA . ILE A 1 215 ? 32.875 -10.289 -10.227 1 97.5 215 ILE A CA 1
ATOM 1718 C C . ILE A 1 215 ? 32.5 -10.641 -11.672 1 97.5 215 ILE A C 1
ATOM 1720 O O . ILE A 1 215 ? 31.359 -10.992 -11.961 1 97.5 215 ILE A O 1
ATOM 1724 N N . VAL A 1 216 ? 33.438 -10.539 -12.539 1 97 216 VAL A N 1
ATOM 1725 C CA . VAL A 1 216 ? 33.156 -10.836 -13.938 1 97 216 VAL A CA 1
ATOM 1726 C C . VAL A 1 216 ? 34.031 -12 -14.406 1 97 216 VAL A C 1
ATOM 1728 O O . VAL A 1 216 ? 33.844 -12.5 -15.523 1 97 216 VAL A O 1
ATOM 1731 N N . ASP A 1 217 ? 34.938 -12.469 -13.57 1 95.94 217 ASP A N 1
ATOM 1732 C CA . ASP A 1 217 ? 35.844 -13.562 -13.93 1 95.94 217 ASP A CA 1
ATOM 1733 C C . ASP A 1 217 ? 35.094 -14.906 -13.875 1 95.94 217 ASP A C 1
ATOM 1735 O O . ASP A 1 217 ? 34.656 -15.344 -12.812 1 95.94 217 ASP A O 1
ATOM 1739 N N . PRO A 1 218 ? 35.031 -15.633 -14.984 1 95.88 218 PRO A N 1
ATOM 1740 C CA . PRO A 1 218 ? 34.281 -16.875 -15.047 1 95.88 218 PRO A CA 1
ATOM 1741 C C . PRO A 1 218 ? 34.781 -17.938 -14.078 1 95.88 218 PRO A C 1
ATOM 1743 O O . PRO A 1 218 ? 34 -18.703 -13.523 1 95.88 218 PRO A O 1
ATOM 1746 N N . GLU A 1 219 ? 36.062 -18.031 -13.859 1 95.75 219 GLU A N 1
ATOM 1747 C CA . GLU A 1 219 ? 36.625 -19.047 -12.977 1 95.75 219 GLU A CA 1
ATOM 1748 C C . GLU A 1 219 ? 36.188 -18.812 -11.523 1 95.75 219 GLU A C 1
ATOM 1750 O O . GLU A 1 219 ? 35.844 -19.75 -10.812 1 95.75 219 GLU A O 1
ATOM 1755 N N . THR A 1 220 ? 36.312 -17.547 -11.164 1 96.69 220 THR A N 1
ATOM 1756 C CA . THR A 1 220 ? 35.875 -17.188 -9.82 1 96.69 220 THR A CA 1
ATOM 1757 C C . THR A 1 220 ? 34.406 -17.453 -9.633 1 96.69 220 THR A C 1
ATOM 1759 O O . THR A 1 220 ? 33.969 -17.953 -8.586 1 96.69 220 THR A O 1
ATOM 1762 N N . ILE A 1 221 ? 33.625 -17.109 -10.633 1 98 221 ILE A N 1
ATOM 1763 C CA . ILE A 1 221 ? 32.188 -17.312 -10.586 1 98 221 ILE A CA 1
ATOM 1764 C C . ILE A 1 221 ? 31.875 -18.812 -10.492 1 98 221 ILE A C 1
ATOM 1766 O O . ILE A 1 221 ? 31.016 -19.219 -9.719 1 98 221 ILE A O 1
ATOM 1770 N N . GLN A 1 222 ? 32.594 -19.609 -11.219 1 97.25 222 GLN A N 1
ATOM 1771 C CA . GLN A 1 222 ? 32.438 -21.047 -11.164 1 97.25 222 GLN A CA 1
ATOM 1772 C C . GLN A 1 222 ? 32.688 -21.578 -9.758 1 97.25 222 GLN A C 1
ATOM 1774 O O . GLN A 1 222 ? 31.953 -22.422 -9.25 1 97.25 222 GLN A O 1
ATOM 1779 N N . GLU A 1 223 ? 33.781 -21.172 -9.211 1 96.94 223 GLU A N 1
ATOM 1780 C CA . GLU A 1 223 ? 34.094 -21.578 -7.855 1 96.94 223 GLU A CA 1
ATOM 1781 C C . GLU A 1 223 ? 33 -21.219 -6.875 1 96.94 223 GLU A C 1
ATOM 1783 O O . GLU A 1 223 ? 32.625 -22.031 -6.031 1 96.94 223 GLU A O 1
ATOM 1788 N N . PHE A 1 224 ? 32.5 -20.016 -7.016 1 97.94 224 PHE A N 1
ATOM 1789 C CA . PHE A 1 224 ? 31.453 -19.547 -6.125 1 97.94 224 PHE A CA 1
ATOM 1790 C C . PHE A 1 224 ? 30.188 -20.359 -6.312 1 97.94 224 PHE A C 1
ATOM 1792 O O . PHE A 1 224 ? 29.578 -20.828 -5.336 1 97.94 224 PHE A O 1
ATOM 1799 N N . LEU A 1 225 ? 29.719 -20.578 -7.5 1 98.44 225 LEU A N 1
ATOM 1800 C CA . LEU A 1 225 ? 28.469 -21.266 -7.797 1 98.44 225 LEU A CA 1
ATOM 1801 C C . LEU A 1 225 ? 28.547 -22.734 -7.383 1 98.44 225 LEU A C 1
ATOM 1803 O O . LEU A 1 225 ? 27.531 -23.344 -7.047 1 98.44 225 LEU A O 1
ATOM 1807 N N . SER A 1 226 ? 29.719 -23.281 -7.336 1 97.81 226 SER A N 1
ATOM 1808 C CA . SER A 1 226 ? 29.906 -24.672 -6.969 1 97.81 226 SER A CA 1
ATOM 1809 C C . SER A 1 226 ? 29.516 -24.922 -5.52 1 97.81 226 SER A C 1
ATOM 1811 O O . SER A 1 226 ? 29.172 -26.062 -5.148 1 97.81 226 SER A O 1
ATOM 1813 N N . ILE A 1 227 ? 29.578 -23.859 -4.734 1 98.06 227 ILE A N 1
ATOM 1814 C CA . ILE A 1 227 ? 29.156 -23.969 -3.344 1 98.06 227 ILE A CA 1
ATOM 1815 C C . ILE A 1 227 ? 27.719 -24.469 -3.277 1 98.06 227 ILE A C 1
ATOM 1817 O O . ILE A 1 227 ? 27.359 -25.219 -2.375 1 98.06 227 ILE A O 1
ATOM 1821 N N . PHE A 1 228 ? 26.922 -24.125 -4.277 1 98.38 228 PHE A N 1
ATOM 1822 C CA . PHE A 1 228 ? 25.5 -24.438 -4.312 1 98.38 228 PHE A CA 1
ATOM 1823 C C . PHE A 1 228 ? 25.219 -25.547 -5.32 1 98.38 228 PHE A C 1
ATOM 1825 O O . PHE A 1 228 ? 24.062 -25.891 -5.582 1 98.38 228 PHE A O 1
ATOM 1832 N N . ASN A 1 229 ? 26.25 -26.062 -5.922 1 96.75 229 ASN A N 1
ATOM 1833 C CA . ASN A 1 229 ? 26.125 -27.031 -7 1 96.75 229 ASN A CA 1
ATOM 1834 C C . ASN A 1 229 ? 25.312 -26.484 -8.172 1 96.75 229 ASN A C 1
ATOM 1836 O O . ASN A 1 229 ? 24.469 -27.172 -8.734 1 96.75 229 ASN A O 1
ATOM 1840 N N . LEU A 1 230 ? 25.469 -25.219 -8.43 1 97.25 230 LEU A N 1
ATOM 1841 C CA . LEU A 1 230 ? 24.828 -24.562 -9.562 1 97.25 230 LEU A CA 1
ATOM 1842 C C . LEU A 1 230 ? 25.797 -24.438 -10.734 1 97.25 230 LEU A C 1
ATOM 1844 O O . LEU A 1 230 ? 27.016 -24.391 -10.539 1 97.25 230 LEU A O 1
ATOM 1848 N N . ARG A 1 231 ? 25.281 -24.375 -11.906 1 95.38 231 ARG A N 1
ATOM 1849 C CA . ARG A 1 231 ? 26.109 -24.266 -13.102 1 95.38 231 ARG A CA 1
ATOM 1850 C C . ARG A 1 231 ? 26.094 -22.859 -13.664 1 95.38 231 ARG A C 1
ATOM 1852 O O . ARG A 1 231 ? 25.125 -22.109 -13.461 1 95.38 231 ARG A O 1
ATOM 1859 N N . ARG A 1 232 ? 27.125 -22.516 -14.352 1 97.5 232 ARG A N 1
ATOM 1860 C CA . ARG A 1 232 ? 27.156 -21.266 -15.125 1 97.5 232 ARG A CA 1
ATOM 1861 C C . ARG A 1 232 ? 26.312 -21.375 -16.391 1 97.5 232 ARG A C 1
ATOM 1863 O O . ARG A 1 232 ? 26.031 -22.484 -16.859 1 97.5 232 ARG A O 1
ATOM 1870 N N . TYR A 1 233 ? 25.859 -20.25 -16.828 1 97.69 233 TYR A N 1
ATOM 1871 C CA . TYR A 1 233 ? 25.25 -20.234 -18.156 1 97.69 233 TYR A CA 1
ATOM 1872 C C . TYR A 1 233 ? 26.25 -20.656 -19.219 1 97.69 233 TYR A C 1
ATOM 1874 O O . TYR A 1 233 ? 27.453 -20.422 -19.078 1 97.69 233 TYR A O 1
ATOM 1882 N N . SER A 1 234 ? 25.75 -21.297 -20.312 1 95 234 SER A N 1
ATOM 1883 C CA . SER A 1 234 ? 26.641 -21.812 -21.359 1 95 234 SER A CA 1
ATOM 1884 C C . SER A 1 234 ? 26.094 -21.516 -22.75 1 95 234 SER A C 1
ATOM 1886 O O . SER A 1 234 ? 24.922 -21.172 -22.891 1 95 234 SER A O 1
ATOM 1888 N N . GLY A 1 235 ? 27 -21.594 -23.672 1 94.56 235 GLY A N 1
ATOM 1889 C CA . GLY A 1 235 ? 26.594 -21.344 -25.047 1 94.56 235 GLY A CA 1
ATOM 1890 C C . GLY A 1 235 ? 26.031 -19.953 -25.234 1 94.56 235 GLY A C 1
ATOM 1891 O O . GLY A 1 235 ? 26.656 -18.953 -24.875 1 94.56 235 GLY A O 1
ATOM 1892 N N . ASP A 1 236 ? 24.797 -19.938 -25.75 1 94.06 236 ASP A N 1
ATOM 1893 C CA . ASP A 1 236 ? 24.172 -18.641 -26.016 1 94.06 236 ASP A CA 1
ATOM 1894 C C . ASP A 1 236 ? 23.156 -18.297 -24.938 1 94.06 236 ASP A C 1
ATOM 1896 O O . ASP A 1 236 ? 22.344 -17.375 -25.109 1 94.06 236 ASP A O 1
ATOM 1900 N N . GLU A 1 237 ? 23.312 -19.016 -23.859 1 95.81 237 GLU A N 1
ATOM 1901 C CA . GLU A 1 237 ? 22.359 -18.781 -22.781 1 95.81 237 GLU A CA 1
ATOM 1902 C C . GLU A 1 237 ? 22.625 -17.453 -22.078 1 95.81 237 GLU A C 1
ATOM 1904 O O . GLU A 1 237 ? 23.781 -17.109 -21.828 1 95.81 237 GLU A O 1
ATOM 1909 N N . THR A 1 238 ? 21.609 -16.672 -21.906 1 97.81 238 THR A N 1
ATOM 1910 C CA . THR A 1 238 ? 21.625 -15.484 -21.047 1 97.81 238 THR A CA 1
ATOM 1911 C C . THR A 1 238 ? 20.5 -15.547 -20.016 1 97.81 238 THR A C 1
ATOM 1913 O O . THR A 1 238 ? 19.516 -16.281 -20.203 1 97.81 238 THR A O 1
ATOM 1916 N N . GLY A 1 239 ? 20.672 -14.883 -18.922 1 98.25 239 GLY A N 1
ATOM 1917 C CA . GLY A 1 239 ? 19.656 -14.883 -17.875 1 98.25 239 GLY A CA 1
ATOM 1918 C C . GLY A 1 239 ? 20.203 -14.414 -16.531 1 98.25 239 GLY A C 1
ATOM 1919 O O . GLY A 1 239 ? 21.25 -13.781 -16.469 1 98.25 239 GLY A O 1
ATOM 1920 N N . THR A 1 240 ? 19.438 -14.57 -15.508 1 98.56 240 THR A N 1
ATOM 1921 C CA . THR A 1 240 ? 19.797 -14.172 -14.148 1 98.56 240 THR A CA 1
ATOM 1922 C C . THR A 1 240 ? 19.422 -15.258 -13.148 1 98.56 240 THR A C 1
ATOM 1924 O O . THR A 1 240 ? 18.359 -15.891 -13.273 1 98.56 240 THR A O 1
ATOM 1927 N N . SER A 1 241 ? 20.297 -15.484 -12.258 1 98.56 241 SER A N 1
ATOM 1928 C CA . SER A 1 241 ? 20.047 -16.359 -11.117 1 98.56 241 SER A CA 1
ATOM 1929 C C . SER A 1 241 ? 20.094 -15.586 -9.805 1 98.56 241 SER A C 1
ATOM 1931 O O . SER A 1 241 ? 21.094 -14.961 -9.477 1 98.56 241 SER A O 1
ATOM 1933 N N . ILE A 1 242 ? 18.984 -15.562 -9.117 1 98.62 242 ILE A N 1
ATOM 1934 C CA . ILE A 1 242 ? 18.922 -14.992 -7.777 1 98.62 242 ILE A CA 1
ATOM 1935 C C . ILE A 1 242 ? 19.062 -16.094 -6.734 1 98.62 242 ILE A C 1
ATOM 1937 O O . ILE A 1 242 ? 18.266 -17.031 -6.699 1 98.62 242 ILE A O 1
ATOM 1941 N N . ILE A 1 243 ? 20.078 -16.016 -5.918 1 98.81 243 ILE A N 1
ATOM 1942 C CA . ILE A 1 243 ? 20.359 -17.031 -4.91 1 98.81 243 ILE A CA 1
ATOM 1943 C C . ILE A 1 243 ? 20.141 -16.453 -3.514 1 98.81 243 ILE A C 1
ATOM 1945 O O . ILE A 1 243 ? 20.766 -15.445 -3.15 1 98.81 243 ILE A O 1
ATOM 1949 N N . ILE A 1 244 ? 19.297 -17.047 -2.742 1 98.69 244 ILE A N 1
ATOM 1950 C CA . ILE A 1 244 ? 19 -16.641 -1.374 1 98.69 244 ILE A CA 1
ATOM 1951 C C . ILE A 1 244 ? 19.5 -17.719 -0.4 1 98.69 244 ILE A C 1
ATOM 1953 O O . ILE A 1 244 ? 18.859 -18.75 -0.221 1 98.69 244 ILE A O 1
ATOM 1957 N N . PRO A 1 245 ? 20.578 -17.469 0.229 1 98.56 245 PRO A N 1
ATOM 1958 C CA . PRO A 1 245 ? 21.109 -18.438 1.19 1 98.56 245 PRO A CA 1
ATOM 1959 C C . PRO A 1 245 ? 20.531 -18.25 2.59 1 98.56 245 PRO A C 1
ATOM 1961 O O . PRO A 1 245 ? 19.797 -17.281 2.844 1 98.56 245 PRO A O 1
ATOM 1964 N N . TYR A 1 246 ? 20.797 -19.219 3.488 1 97.94 246 TYR A N 1
ATOM 1965 C CA . TYR A 1 246 ? 20.406 -19.172 4.895 1 97.94 246 TYR A CA 1
ATOM 1966 C C . TYR A 1 246 ? 18.906 -18.922 5.043 1 97.94 246 TYR A C 1
ATOM 1968 O O . TYR A 1 246 ? 18.5 -18 5.742 1 97.94 246 TYR A O 1
ATOM 1976 N N . LEU A 1 247 ? 18.156 -19.797 4.426 1 96.81 247 LEU A N 1
ATOM 1977 C CA . LEU A 1 247 ? 16.703 -19.719 4.523 1 96.81 247 LEU A CA 1
ATOM 1978 C C . LEU A 1 247 ? 16.25 -19.797 5.977 1 96.81 247 LEU A C 1
ATOM 1980 O O . LEU A 1 247 ? 16.797 -20.578 6.762 1 96.81 247 LEU A O 1
ATOM 1984 N N . LYS A 1 248 ? 15.273 -18.969 6.273 1 92.62 248 LYS A N 1
ATOM 1985 C CA . LYS A 1 248 ? 14.695 -19.031 7.613 1 92.62 248 LYS A CA 1
ATOM 1986 C C . LYS A 1 248 ? 14.039 -20.375 7.875 1 92.62 248 LYS A C 1
ATOM 1988 O O . LYS A 1 248 ? 13.508 -21 6.957 1 92.62 248 LYS A O 1
ATOM 1993 N N . LYS A 1 249 ? 13.953 -20.719 9.109 1 86.5 249 LYS A N 1
ATOM 1994 C CA . LYS A 1 249 ? 13.445 -22.031 9.523 1 86.5 249 LYS A CA 1
ATOM 1995 C C . LYS A 1 249 ? 11.977 -22.203 9.125 1 86.5 249 LYS A C 1
ATOM 1997 O O . LYS A 1 249 ? 11.539 -23.297 8.797 1 86.5 249 LYS A O 1
ATOM 2002 N N . GLU A 1 250 ? 11.266 -21.125 9.055 1 82.88 250 GLU A N 1
ATOM 2003 C CA . GLU A 1 250 ? 9.836 -21.172 8.75 1 82.88 250 GLU A CA 1
ATOM 2004 C C . GLU A 1 250 ? 9.602 -21.672 7.328 1 82.88 250 GLU A C 1
ATOM 2006 O O . GLU A 1 250 ? 8.523 -22.188 7.016 1 82.88 250 GLU A O 1
ATOM 2011 N N . PHE A 1 251 ? 10.633 -21.594 6.516 1 86.31 251 PHE A N 1
ATOM 2012 C CA . PHE A 1 251 ? 10.469 -22 5.125 1 86.31 251 PHE A CA 1
ATOM 2013 C C . PHE A 1 251 ? 11.016 -23.406 4.895 1 86.31 251 PHE A C 1
ATOM 2015 O O . PHE A 1 251 ? 10.805 -24 3.838 1 86.31 251 PHE A O 1
ATOM 2022 N N . ILE A 1 252 ? 11.812 -23.922 5.73 1 78 252 ILE A N 1
ATOM 2023 C CA . ILE A 1 252 ? 12.438 -25.234 5.594 1 78 252 ILE A CA 1
ATOM 2024 C C . ILE A 1 252 ? 11.562 -26.297 6.262 1 78 252 ILE A C 1
ATOM 2026 O O . ILE A 1 252 ? 11.273 -27.344 5.672 1 78 252 ILE A O 1
ATOM 2030 N N . ASN A 1 253 ? 11.461 -26.219 7.621 1 61.62 253 ASN A N 1
ATOM 2031 C CA . ASN A 1 253 ? 10.828 -27.281 8.406 1 61.62 253 ASN A CA 1
ATOM 2032 C C . ASN A 1 253 ? 9.383 -26.938 8.742 1 61.62 253 ASN A C 1
ATOM 2034 O O . ASN A 1 253 ? 9.117 -26.031 9.539 1 61.62 253 ASN A O 1
ATOM 2038 N N . HIS A 1 254 ? 8.43 -26.984 7.711 1 54.94 254 HIS A N 1
ATOM 2039 C CA . HIS A 1 254 ? 7.09 -26.812 8.258 1 54.94 254 HIS A CA 1
ATOM 2040 C C . HIS A 1 254 ? 6.637 -28.062 9.016 1 54.94 254 HIS A C 1
ATOM 2042 O O . HIS A 1 254 ? 5.465 -28.172 9.391 1 54.94 254 HIS A O 1
ATOM 2048 N N . GLU A 1 255 ? 7.426 -29.125 9.18 1 46.69 255 GLU A N 1
ATOM 2049 C CA . GLU A 1 255 ? 6.906 -30.406 9.648 1 46.69 255 GLU A CA 1
ATOM 2050 C C . GLU A 1 255 ? 5.902 -30.219 10.781 1 46.69 255 GLU A C 1
ATOM 2052 O O . GLU A 1 255 ? 4.848 -30.859 10.797 1 46.69 255 GLU A O 1
ATOM 2057 N N . THR A 1 256 ? 6.402 -29.781 11.945 1 48 256 THR A N 1
ATOM 2058 C CA . THR A 1 256 ? 5.539 -30 13.102 1 48 256 THR A CA 1
ATOM 2059 C C . THR A 1 256 ? 4.684 -28.766 13.375 1 48 256 THR A C 1
ATOM 2061 O O . THR A 1 256 ? 4.996 -27.969 14.266 1 48 256 THR A O 1
ATOM 2064 N N . SER A 1 257 ? 4.371 -28.062 12.211 1 52.16 257 SER A N 1
ATOM 2065 C CA . SER A 1 257 ? 3.6 -26.922 12.695 1 52.16 257 SER A CA 1
ATOM 2066 C C . SER A 1 257 ? 2.26 -27.359 13.273 1 52.16 257 SER A C 1
ATOM 2068 O O . SER A 1 257 ? 1.605 -28.25 12.719 1 52.16 257 SER A O 1
ATOM 2070 N N . ASN A 1 258 ? 2.125 -27.312 14.484 1 56.66 258 ASN A N 1
ATOM 2071 C CA . ASN A 1 258 ? 0.819 -27.453 15.125 1 56.66 258 ASN A CA 1
ATOM 2072 C C . ASN A 1 258 ? -0.228 -26.562 14.469 1 56.66 258 ASN A C 1
ATOM 2074 O O . ASN A 1 258 ? -1.269 -26.281 15.07 1 56.66 258 ASN A O 1
ATOM 2078 N N . ASP A 1 259 ? 0.141 -26.203 13.156 1 63.28 259 ASP A N 1
ATOM 2079 C CA . ASP A 1 259 ? -0.834 -25.406 12.422 1 63.28 259 ASP A CA 1
ATOM 2080 C C . ASP A 1 259 ? -1.844 -26.297 11.703 1 63.28 259 ASP A C 1
ATOM 2082 O O . ASP A 1 259 ? -1.471 -27.109 10.852 1 63.28 259 ASP A O 1
ATOM 2086 N N . PRO A 1 260 ? -3.014 -26.25 12.164 1 64.31 260 PRO A N 1
ATOM 2087 C CA . PRO A 1 260 ? -4.043 -27.109 11.562 1 64.31 260 PRO A CA 1
ATOM 2088 C C . PRO A 1 260 ? -4.141 -26.953 10.047 1 64.31 260 PRO A C 1
ATOM 2090 O O . PRO A 1 260 ? -4.438 -27.906 9.336 1 64.31 260 PRO A O 1
ATOM 2093 N N . ILE A 1 261 ? -3.84 -25.875 9.531 1 70 261 ILE A N 1
ATOM 2094 C CA . ILE A 1 261 ? -3.914 -25.625 8.094 1 70 261 ILE A CA 1
ATOM 2095 C C . ILE A 1 261 ? -2.803 -26.391 7.379 1 70 261 ILE A C 1
ATOM 2097 O O . ILE A 1 261 ? -3.041 -27.031 6.355 1 70 261 ILE A O 1
ATOM 2101 N N . LYS A 1 262 ? -1.631 -26.391 7.957 1 68.5 262 LYS A N 1
ATOM 2102 C CA . LYS A 1 262 ? -0.493 -27.062 7.336 1 68.5 262 LYS A CA 1
ATOM 2103 C C . LYS A 1 262 ? -0.65 -28.578 7.398 1 68.5 262 LYS A C 1
ATOM 2105 O O . LYS A 1 262 ? -0.148 -29.297 6.531 1 68.5 262 LYS A O 1
ATOM 2110 N N . GLU A 1 263 ? -1.342 -28.969 8.398 1 69.38 263 GLU A N 1
ATOM 2111 C CA . GLU A 1 263 ? -1.603 -30.391 8.523 1 69.38 263 GLU A CA 1
ATOM 2112 C C . GLU A 1 263 ? -2.549 -30.875 7.422 1 69.38 263 GLU A C 1
ATOM 2114 O O . GLU A 1 263 ? -2.385 -31.984 6.895 1 69.38 263 GLU A O 1
ATOM 2119 N N . LYS A 1 264 ? -3.385 -29.984 7.117 1 73.62 264 LYS A N 1
ATOM 2120 C CA . LYS A 1 264 ? -4.391 -30.359 6.129 1 73.62 264 LYS A CA 1
ATOM 2121 C C . LYS A 1 264 ? -3.893 -30.094 4.711 1 73.62 264 LYS A C 1
ATOM 2123 O O . LYS A 1 264 ? -4.227 -30.828 3.781 1 73.62 264 LYS A O 1
ATOM 2128 N N . CYS A 1 265 ? -3.115 -29.141 4.547 1 83.38 265 CYS A N 1
ATOM 2129 C CA . CYS A 1 265 ? -2.568 -28.766 3.25 1 83.38 265 CYS A CA 1
ATOM 2130 C C . CYS A 1 265 ? -1.094 -29.125 3.15 1 83.38 265 CYS A C 1
ATOM 2132 O O . CYS A 1 265 ? -0.223 -28.297 3.404 1 83.38 265 CYS A O 1
ATOM 2134 N N . GLY A 1 266 ? -0.798 -30.312 2.691 1 79.62 266 GLY A N 1
ATOM 2135 C CA . GLY A 1 266 ? 0.533 -30.906 2.729 1 79.62 266 GLY A CA 1
ATOM 2136 C C . GLY A 1 266 ? 1.556 -30.109 1.938 1 79.62 266 GLY A C 1
ATOM 2137 O O . GLY A 1 266 ? 2.746 -30.125 2.264 1 79.62 266 GLY A O 1
ATOM 2138 N N . TRP A 1 267 ? 1.104 -29.422 0.898 1 87 267 TRP A N 1
ATOM 2139 C CA . TRP A 1 267 ? 2.059 -28.703 0.055 1 87 267 TRP A CA 1
ATOM 2140 C C . TRP A 1 267 ? 2.686 -27.531 0.81 1 87 267 TRP A C 1
ATOM 2142 O O . TRP A 1 267 ? 3.701 -26.984 0.38 1 87 267 TRP A O 1
ATOM 2152 N N . LEU A 1 268 ? 2.15 -27.109 1.915 1 86.44 268 LEU A N 1
ATOM 2153 C CA . LEU A 1 268 ? 2.664 -26 2.711 1 86.44 268 LEU A CA 1
ATOM 2154 C C . LEU A 1 268 ? 3.812 -26.469 3.605 1 86.44 268 LEU A C 1
ATOM 2156 O O . LEU A 1 268 ? 4.484 -25.641 4.23 1 86.44 268 LEU A O 1
ATOM 2160 N N . ASN A 1 269 ? 4.109 -27.766 3.609 1 82.56 269 ASN A N 1
ATOM 2161 C CA . ASN A 1 269 ? 5.105 -28.312 4.531 1 82.56 269 ASN A CA 1
ATOM 2162 C C . ASN A 1 269 ? 6.508 -28.281 3.93 1 82.56 269 ASN A C 1
ATOM 2164 O O . ASN A 1 269 ? 7.496 -28.469 4.637 1 82.56 269 ASN A O 1
ATOM 2168 N N . LYS A 1 270 ? 6.527 -28.062 2.664 1 86.12 270 LYS A N 1
ATOM 2169 C CA . LYS A 1 270 ? 7.805 -27.953 1.962 1 86.12 270 LYS A CA 1
ATOM 2170 C C . LYS A 1 270 ? 7.84 -26.719 1.066 1 86.12 270 LYS A C 1
ATOM 2172 O O . LYS A 1 270 ? 6.895 -26.469 0.316 1 86.12 270 LYS A O 1
ATOM 2177 N N . LEU A 1 271 ? 8.969 -26.047 1.137 1 93 271 LEU A N 1
ATOM 2178 C CA . LEU A 1 271 ? 9.094 -24.812 0.362 1 93 271 LEU A CA 1
ATOM 2179 C C . LEU A 1 271 ? 8.922 -25.094 -1.128 1 93 271 LEU A C 1
ATOM 2181 O O . LEU A 1 271 ? 8.25 -24.328 -1.831 1 93 271 LEU A O 1
ATOM 2185 N N . SER A 1 272 ? 9.562 -26.188 -1.628 1 94 272 SER A N 1
ATOM 2186 C CA . SER A 1 272 ? 9.477 -26.531 -3.047 1 94 272 SER A CA 1
ATOM 2187 C C . SER A 1 272 ? 8.031 -26.75 -3.479 1 94 272 SER A C 1
ATOM 2189 O O . SER A 1 272 ? 7.613 -26.266 -4.531 1 94 272 SER A O 1
ATOM 2191 N N . SER A 1 273 ? 7.262 -27.438 -2.705 1 92.81 273 SER A N 1
ATOM 2192 C CA . SER A 1 273 ? 5.859 -27.703 -3.021 1 92.81 273 SER A CA 1
ATOM 2193 C C . SER A 1 273 ? 5.031 -26.422 -2.957 1 92.81 273 SER A C 1
ATOM 2195 O O . SER A 1 273 ? 4.117 -26.234 -3.764 1 92.81 273 SER A O 1
ATOM 2197 N N . GLU A 1 274 ? 5.316 -25.609 -1.973 1 94 274 GLU A N 1
ATOM 2198 C CA . GLU A 1 274 ? 4.621 -24.344 -1.859 1 94 274 GLU A CA 1
ATOM 2199 C C . GLU A 1 274 ? 4.875 -23.453 -3.082 1 94 274 GLU A C 1
ATOM 2201 O O . GLU A 1 274 ? 3.959 -22.812 -3.588 1 94 274 GLU A O 1
ATOM 2206 N N . ILE A 1 275 ? 6.09 -23.469 -3.525 1 97.19 275 ILE A N 1
ATOM 2207 C CA . ILE A 1 275 ? 6.453 -22.703 -4.711 1 97.19 275 ILE A CA 1
ATOM 2208 C C . ILE A 1 275 ? 5.711 -23.25 -5.926 1 97.19 275 ILE A C 1
ATOM 2210 O O . ILE A 1 275 ? 5.191 -22.469 -6.742 1 97.19 275 ILE A O 1
ATOM 2214 N N . GLU A 1 276 ? 5.723 -24.531 -6.031 1 96.69 276 GLU A N 1
ATOM 2215 C CA . GLU A 1 276 ? 5.047 -25.172 -7.156 1 96.69 276 GLU A CA 1
ATOM 2216 C C . GLU A 1 276 ? 3.586 -24.734 -7.238 1 96.69 276 GLU A C 1
ATOM 2218 O O . GLU A 1 276 ? 3.096 -24.391 -8.32 1 96.69 276 GLU A O 1
ATOM 2223 N N . VAL A 1 277 ? 2.924 -24.766 -6.133 1 96.75 277 VAL A N 1
ATOM 2224 C CA . VAL A 1 277 ? 1.519 -24.359 -6.094 1 96.75 277 VAL A CA 1
ATOM 2225 C C . VAL A 1 277 ? 1.394 -22.875 -6.383 1 96.75 277 VAL A C 1
ATOM 2227 O O . VAL A 1 277 ? 0.51 -22.453 -7.137 1 96.75 277 VAL A O 1
ATOM 2230 N N . ALA A 1 278 ? 2.262 -22.062 -5.844 1 97.31 278 ALA A N 1
ATOM 2231 C CA . ALA A 1 278 ? 2.221 -20.625 -6.051 1 97.31 278 ALA A CA 1
ATOM 2232 C C . ALA A 1 278 ? 2.414 -20.266 -7.523 1 97.31 278 ALA A C 1
ATOM 2234 O O . ALA A 1 278 ? 1.737 -19.391 -8.055 1 97.31 278 ALA A O 1
ATOM 2235 N N . VAL A 1 279 ? 3.332 -20.953 -8.172 1 98.31 279 VAL A N 1
ATOM 2236 C CA . VAL A 1 279 ? 3.574 -20.719 -9.594 1 98.31 279 VAL A CA 1
ATOM 2237 C C . VAL A 1 279 ? 2.295 -20.969 -10.383 1 98.31 279 VAL A C 1
ATOM 2239 O O . VAL A 1 279 ? 1.904 -20.156 -11.227 1 98.31 279 VAL A O 1
ATOM 2242 N N . GLN A 1 280 ? 1.686 -22.078 -10.102 1 98.31 280 GLN A N 1
ATOM 2243 C CA . GLN A 1 280 ? 0.44 -22.406 -10.781 1 98.31 280 GLN A CA 1
ATOM 2244 C C . GLN A 1 280 ? -0.654 -21.391 -10.445 1 98.31 280 GLN A C 1
ATOM 2246 O O . GLN A 1 280 ? -1.377 -20.938 -11.336 1 98.31 280 GLN A O 1
ATOM 2251 N N . ARG A 1 281 ? -0.708 -21.016 -9.211 1 97.88 281 ARG A N 1
ATOM 2252 C CA . ARG A 1 281 ? -1.738 -20.125 -8.695 1 97.88 281 ARG A CA 1
ATOM 2253 C C . ARG A 1 281 ? -1.71 -18.781 -9.414 1 97.88 281 ARG A C 1
ATOM 2255 O O . ARG A 1 281 ? -2.76 -18.234 -9.75 1 97.88 281 ARG A O 1
ATOM 2262 N N . TRP A 1 282 ? -0.547 -18.328 -9.734 1 96.94 282 TRP A N 1
ATOM 2263 C CA . TRP A 1 282 ? -0.469 -16.938 -10.172 1 96.94 282 TRP A CA 1
ATOM 2264 C C . TRP A 1 282 ? -0.157 -16.859 -11.664 1 96.94 282 TRP A C 1
ATOM 2266 O O . TRP A 1 282 ? -0.368 -15.812 -12.289 1 96.94 282 TRP A O 1
ATOM 2276 N N . TYR A 1 283 ? 0.315 -17.953 -12.297 1 97.75 283 TYR A N 1
ATOM 2277 C CA . TYR A 1 283 ? 0.838 -17.766 -13.648 1 97.75 283 TYR A CA 1
ATOM 2278 C C . TYR A 1 283 ? 0.288 -18.812 -14.602 1 97.75 283 TYR A C 1
ATOM 2280 O O . TYR A 1 283 ? 0.825 -19.016 -15.695 1 97.75 283 TYR A O 1
ATOM 2288 N N . TYR A 1 284 ? -0.789 -19.469 -14.266 1 98.12 284 TYR A N 1
ATOM 2289 C CA . TYR A 1 284 ? -1.368 -20.453 -15.172 1 98.12 284 TYR A CA 1
ATOM 2290 C C . TYR A 1 284 ? -1.677 -19.828 -16.531 1 98.12 284 TYR A C 1
ATOM 2292 O O . TYR A 1 284 ? -1.678 -20.516 -17.547 1 98.12 284 TYR A O 1
ATOM 2300 N N . PRO A 1 285 ? -1.932 -18.578 -16.656 1 97.5 285 PRO A N 1
ATOM 2301 C CA . PRO A 1 285 ? -2.174 -17.984 -17.984 1 97.5 285 PRO A CA 1
ATOM 2302 C C . PRO A 1 285 ? -0.954 -18.078 -18.906 1 97.5 285 PRO A C 1
ATOM 2304 O O . PRO A 1 285 ? -1.096 -18.047 -20.125 1 97.5 285 PRO A O 1
ATOM 2307 N N . ARG A 1 286 ? 0.226 -18.172 -18.281 1 95.88 286 ARG A N 1
ATOM 2308 C CA . ARG A 1 286 ? 1.456 -18.094 -19.062 1 95.88 286 ARG A CA 1
ATOM 2309 C C . ARG A 1 286 ? 2.123 -19.453 -19.172 1 95.88 286 ARG A C 1
ATOM 2311 O O . ARG A 1 286 ? 2.93 -19.703 -20.062 1 95.88 286 ARG A O 1
ATOM 2318 N N . ILE A 1 287 ? 1.835 -20.375 -18.297 1 97.5 287 ILE A N 1
ATOM 2319 C CA . ILE A 1 287 ? 2.549 -21.641 -18.172 1 97.5 287 ILE A CA 1
ATOM 2320 C C . ILE A 1 287 ? 2.262 -22.516 -19.391 1 97.5 287 ILE A C 1
ATOM 2322 O O . ILE A 1 287 ? 1.146 -23.016 -19.562 1 97.5 287 ILE A O 1
ATOM 2326 N N . ASN A 1 288 ? 3.291 -22.641 -20.203 1 94.94 288 ASN A N 1
ATOM 2327 C CA . ASN A 1 288 ? 3.162 -23.531 -21.344 1 94.94 288 ASN A CA 1
ATOM 2328 C C . ASN A 1 288 ? 1.842 -23.328 -22.078 1 94.94 288 ASN A C 1
ATOM 2330 O O . ASN A 1 288 ? 1.104 -24.281 -22.328 1 94.94 288 ASN A O 1
ATOM 2334 N N . ASN A 1 289 ? 1.502 -22.078 -22.344 1 95.69 289 ASN A N 1
ATOM 2335 C CA . ASN A 1 289 ? 0.207 -21.703 -22.906 1 95.69 289 ASN A CA 1
ATOM 2336 C C . ASN A 1 289 ? 0.35 -21.094 -24.297 1 95.69 289 ASN A C 1
ATOM 2338 O O . ASN A 1 289 ? 0.53 -19.891 -24.438 1 95.69 289 ASN A O 1
ATOM 2342 N N . LYS A 1 290 ? 0.125 -21.844 -25.297 1 93.06 290 LYS A N 1
ATOM 2343 C CA . LYS A 1 290 ? 0.288 -21.422 -26.688 1 93.06 290 LYS A CA 1
ATOM 2344 C C . LYS A 1 290 ? -0.758 -20.375 -27.078 1 93.06 290 LYS A C 1
ATOM 2346 O O . LYS A 1 290 ? -0.483 -19.484 -27.875 1 93.06 290 LYS A O 1
ATOM 2351 N N . SER A 1 291 ? -1.931 -20.531 -26.516 1 94.12 291 SER A N 1
ATOM 2352 C CA . SER A 1 291 ? -2.984 -19.562 -26.812 1 94.12 291 SER A CA 1
ATOM 2353 C C . SER A 1 291 ? -2.57 -18.156 -26.406 1 94.12 291 SER A C 1
ATOM 2355 O O . SER A 1 291 ? -2.785 -17.203 -27.156 1 94.12 291 SER A O 1
ATOM 2357 N N . TYR A 1 292 ? -2.004 -18.062 -25.266 1 94.88 292 TYR A N 1
ATOM 2358 C CA . TYR A 1 292 ? -1.507 -16.781 -24.781 1 94.88 292 TYR A CA 1
ATOM 2359 C C . TYR A 1 292 ? -0.448 -16.219 -25.734 1 94.88 292 TYR A C 1
ATOM 2361 O O . TYR A 1 292 ? -0.515 -15.062 -26.141 1 94.88 292 TYR A O 1
ATOM 2369 N N . SER A 1 293 ? 0.528 -17.031 -26.031 1 93.56 293 SER A N 1
ATOM 2370 C CA . SER A 1 293 ? 1.664 -16.594 -26.844 1 93.56 293 SER A CA 1
ATOM 2371 C C . SER A 1 293 ? 1.221 -16.188 -28.25 1 93.56 293 SER A C 1
ATOM 2373 O O . SER A 1 293 ? 1.744 -15.219 -28.797 1 93.56 293 SER A O 1
ATOM 2375 N N . THR A 1 294 ? 0.325 -16.891 -28.766 1 92.69 294 THR A N 1
ATOM 2376 C CA . THR A 1 294 ? -0.183 -16.578 -30.094 1 92.69 294 THR A CA 1
ATOM 2377 C C . THR A 1 294 ? -0.959 -15.258 -30.078 1 92.69 294 THR A C 1
ATOM 2379 O O . THR A 1 294 ? -0.832 -14.445 -31 1 92.69 294 THR A O 1
ATOM 2382 N N . HIS A 1 295 ? -1.684 -15.086 -29.031 1 92.69 295 HIS A N 1
ATOM 2383 C CA . HIS A 1 295 ? -2.553 -13.922 -28.953 1 92.69 295 HIS A CA 1
ATOM 2384 C C . HIS A 1 295 ? -1.744 -12.641 -28.75 1 92.69 295 HIS A C 1
ATOM 2386 O O . HIS A 1 295 ? -1.981 -11.633 -29.422 1 92.69 295 HIS A O 1
ATOM 2392 N N . PHE A 1 296 ? -0.783 -12.633 -27.875 1 90.94 296 PHE A N 1
ATOM 2393 C CA . PHE A 1 296 ? -0.076 -11.414 -27.5 1 90.94 296 PHE A CA 1
ATOM 2394 C C . PHE A 1 296 ? 1.286 -11.344 -28.172 1 90.94 296 PHE A C 1
ATOM 2396 O O . PHE A 1 296 ? 1.982 -10.336 -28.078 1 90.94 296 PHE A O 1
ATOM 2403 N N . LYS A 1 297 ? 1.701 -12.445 -28.812 1 89.25 297 LYS A N 1
ATOM 2404 C CA . LYS A 1 297 ? 3.02 -12.531 -29.438 1 89.25 297 LYS A CA 1
ATOM 2405 C C . LYS A 1 297 ? 4.125 -12.32 -28.406 1 89.25 297 LYS A C 1
ATOM 2407 O O . LYS A 1 297 ? 5.016 -11.484 -28.594 1 89.25 297 LYS A O 1
ATOM 2412 N N . ARG A 1 298 ? 3.98 -13.07 -27.328 1 90.12 298 ARG A N 1
ATOM 2413 C CA . ARG A 1 298 ? 4.938 -13.047 -26.219 1 90.12 298 ARG A CA 1
ATOM 2414 C C . ARG A 1 298 ? 5.324 -14.461 -25.797 1 90.12 298 ARG A C 1
ATOM 2416 O O . ARG A 1 298 ? 4.605 -15.422 -26.094 1 90.12 298 ARG A O 1
ATOM 2423 N N . ALA A 1 299 ? 6.336 -14.562 -25.094 1 92.12 299 ALA A N 1
ATOM 2424 C CA . ALA A 1 299 ? 6.91 -15.859 -24.75 1 92.12 299 ALA A CA 1
ATOM 2425 C C . ALA A 1 299 ? 6.02 -16.609 -23.766 1 92.12 299 ALA A C 1
ATOM 2427 O O . ALA A 1 299 ? 5.406 -15.992 -22.891 1 92.12 299 ALA A O 1
ATOM 2428 N N . GLN A 1 300 ? 5.977 -17.906 -23.969 1 94.88 300 GLN A N 1
ATOM 2429 C CA . GLN A 1 300 ? 5.391 -18.781 -22.953 1 94.88 300 GLN A CA 1
ATOM 2430 C C . GLN A 1 300 ? 6.32 -18.938 -21.75 1 94.88 300 GLN A C 1
ATOM 2432 O O . GLN A 1 300 ? 7.527 -18.719 -21.859 1 94.88 300 GLN A O 1
ATOM 2437 N N . LEU A 1 301 ? 5.742 -19.281 -20.625 1 96.69 301 LEU A N 1
ATOM 2438 C CA . LEU A 1 301 ? 6.523 -19.547 -19.422 1 96.69 301 LEU A CA 1
ATOM 2439 C C . LEU A 1 301 ? 6.719 -21.047 -19.219 1 96.69 301 LEU A C 1
ATOM 2441 O O . LEU A 1 301 ? 5.75 -21.812 -19.203 1 96.69 301 LEU A O 1
ATOM 2445 N N . LEU A 1 302 ? 7.891 -21.5 -19.188 1 96.69 302 LEU A N 1
ATOM 2446 C CA . LEU A 1 302 ? 8.234 -22.844 -18.75 1 96.69 302 LEU A CA 1
ATOM 2447 C C . LEU A 1 302 ? 8.953 -22.812 -17.406 1 96.69 302 LEU A C 1
ATOM 2449 O O . LEU A 1 302 ? 10.055 -22.266 -17.297 1 96.69 302 LEU A O 1
ATOM 2453 N N . CYS A 1 303 ? 8.359 -23.359 -16.422 1 97.44 303 CYS A N 1
ATOM 2454 C CA . CYS A 1 303 ? 8.891 -23.297 -15.062 1 97.44 303 CYS A CA 1
ATOM 2455 C C . CYS A 1 303 ? 9.211 -24.688 -14.539 1 97.44 303 CYS A C 1
ATOM 2457 O O . CYS A 1 303 ? 8.516 -25.656 -14.859 1 97.44 303 CYS A O 1
ATOM 2459 N N . ARG A 1 304 ? 10.25 -24.828 -13.789 1 97.38 304 ARG A N 1
ATOM 2460 C CA . ARG A 1 304 ? 10.609 -26.047 -13.07 1 97.38 304 ARG A CA 1
ATOM 2461 C C . ARG A 1 304 ? 10.867 -25.75 -11.594 1 97.38 304 ARG A C 1
ATOM 2463 O O . ARG A 1 304 ? 11.297 -24.656 -11.234 1 97.38 304 ARG A O 1
ATOM 2470 N N . VAL A 1 305 ? 10.516 -26.672 -10.727 1 97.06 305 VAL A N 1
ATOM 2471 C CA . VAL A 1 305 ? 10.859 -26.641 -9.305 1 97.06 305 VAL A CA 1
ATOM 2472 C C . VAL A 1 305 ? 11.625 -27.906 -8.938 1 97.06 305 VAL A C 1
ATOM 2474 O O . VAL A 1 305 ? 11.086 -29.016 -9.023 1 97.06 305 VAL A O 1
ATOM 2477 N N . ASN A 1 306 ? 12.867 -27.781 -8.539 1 94.81 306 ASN A N 1
ATOM 2478 C CA . ASN A 1 306 ? 13.758 -28.922 -8.289 1 94.81 306 ASN A CA 1
ATOM 2479 C C . ASN A 1 306 ? 13.742 -29.906 -9.445 1 94.81 306 ASN A C 1
ATOM 2481 O O . ASN A 1 306 ? 13.523 -31.109 -9.234 1 94.81 306 ASN A O 1
ATOM 2485 N N . ASP A 1 307 ? 13.836 -29.375 -10.656 1 92.69 307 ASP A N 1
ATOM 2486 C CA . ASP A 1 307 ? 14.016 -30.094 -11.914 1 92.69 307 ASP A CA 1
ATOM 2487 C C . ASP A 1 307 ? 12.727 -30.766 -12.352 1 92.69 307 ASP A C 1
ATOM 2489 O O . ASP A 1 307 ? 12.719 -31.562 -13.297 1 92.69 307 ASP A O 1
ATOM 2493 N N . ARG A 1 308 ? 11.688 -30.516 -11.703 1 93.31 308 ARG A N 1
ATOM 2494 C CA . ARG A 1 308 ? 10.383 -31 -12.133 1 93.31 308 ARG A CA 1
ATOM 2495 C C . ARG A 1 308 ? 9.609 -29.922 -12.898 1 93.31 308 ARG A C 1
ATOM 2497 O O . ARG A 1 308 ? 9.336 -28.859 -12.352 1 93.31 308 ARG A O 1
ATOM 2504 N N . PRO A 1 309 ? 9.234 -30.234 -14.086 1 95.19 309 PRO A N 1
ATOM 2505 C CA . PRO A 1 309 ? 8.562 -29.219 -14.883 1 95.19 309 PRO A CA 1
ATOM 2506 C C . PRO A 1 309 ? 7.086 -29.047 -14.516 1 95.19 309 PRO A C 1
ATOM 2508 O O . PRO A 1 309 ? 6.438 -30.016 -14.117 1 95.19 309 PRO A O 1
ATOM 2511 N N . ILE A 1 310 ? 6.621 -27.875 -14.602 1 96 310 ILE A N 1
ATOM 2512 C CA . ILE A 1 310 ? 5.199 -27.562 -14.484 1 96 310 ILE A CA 1
ATOM 2513 C C . ILE A 1 310 ? 4.605 -27.344 -15.875 1 96 310 ILE A C 1
ATOM 2515 O O . ILE A 1 310 ? 4.902 -26.344 -16.531 1 96 310 ILE A O 1
ATOM 2519 N N . LEU A 1 311 ? 3.859 -28.266 -16.312 1 93.31 311 LEU A N 1
ATOM 2520 C CA . LEU A 1 311 ? 3.201 -28.234 -17.609 1 93.31 311 LEU A CA 1
ATOM 2521 C C . LEU A 1 311 ? 1.686 -28.266 -17.453 1 93.31 311 LEU A C 1
ATOM 2523 O O . LEU A 1 311 ? 1.174 -28.594 -16.391 1 93.31 311 LEU A O 1
ATOM 2527 N N . LYS A 1 312 ? 1.083 -27.844 -18.484 1 91.38 312 LYS A N 1
ATOM 2528 C CA . LYS A 1 312 ? -0.375 -27.891 -18.438 1 91.38 312 LYS A CA 1
ATOM 2529 C C . LYS A 1 312 ? -0.864 -29.266 -17.984 1 91.38 312 LYS A C 1
ATOM 2531 O O . LYS A 1 312 ? -1.774 -29.375 -17.172 1 91.38 312 LYS A O 1
ATOM 2536 N N . SER A 1 313 ? -0.229 -30.328 -18.453 1 89.88 313 SER A N 1
ATOM 2537 C CA . SER A 1 313 ? -0.66 -31.703 -18.172 1 89.88 313 SER A CA 1
ATOM 2538 C C . SER A 1 313 ? -0.353 -32.094 -16.734 1 89.88 313 SER A C 1
ATOM 2540 O O . SER A 1 313 ? -1.007 -32.969 -16.172 1 89.88 313 SER A O 1
ATOM 2542 N N . THR A 1 314 ? 0.573 -31.438 -16.141 1 91 314 THR A N 1
ATOM 2543 C CA . THR A 1 314 ? 0.992 -31.859 -14.805 1 91 314 THR A CA 1
ATOM 2544 C C . THR A 1 314 ? 0.491 -30.875 -13.75 1 91 314 THR A C 1
ATOM 2546 O O . THR A 1 314 ? 0.67 -31.109 -12.547 1 91 314 THR A O 1
ATOM 2549 N N . MET A 1 315 ? -0.148 -29.797 -14.148 1 95.81 315 MET A N 1
ATOM 2550 C CA . MET A 1 315 ? -0.704 -28.844 -13.195 1 95.81 315 MET A CA 1
ATOM 2551 C C . MET A 1 315 ? -1.841 -29.469 -12.398 1 95.81 315 MET A C 1
ATOM 2553 O O . MET A 1 315 ? -2.451 -30.453 -12.844 1 95.81 315 MET A O 1
ATOM 2557 N N . LEU A 1 316 ? -2.039 -28.938 -11.281 1 96.06 316 LEU A N 1
ATOM 2558 C CA . LEU A 1 316 ? -3.197 -29.344 -10.492 1 96.06 316 LEU A CA 1
ATOM 2559 C C . LEU A 1 316 ? -4.492 -29.125 -11.273 1 96.06 316 LEU A C 1
ATOM 2561 O O . LEU A 1 316 ? -4.59 -28.188 -12.062 1 96.06 316 LEU A O 1
ATOM 2565 N N . PRO A 1 317 ? -5.504 -29.969 -11.094 1 95.81 317 PRO A N 1
ATOM 2566 C CA . PRO A 1 317 ? -6.73 -29.906 -11.891 1 95.81 317 PRO A CA 1
ATOM 2567 C C . PRO A 1 317 ? -7.363 -28.516 -11.906 1 95.81 317 PRO A C 1
ATOM 2569 O O . PRO A 1 317 ? -7.816 -28.062 -12.961 1 95.81 317 PRO A O 1
ATOM 2572 N N . VAL A 1 318 ? -7.379 -27.859 -10.812 1 97.5 318 VAL A N 1
ATOM 2573 C CA . VAL A 1 318 ? -8.039 -26.562 -10.75 1 97.5 318 VAL A CA 1
ATOM 2574 C C . VAL A 1 318 ? -7.305 -25.562 -11.648 1 97.5 318 VAL A C 1
ATOM 2576 O O . VAL A 1 318 ? -7.934 -24.734 -12.312 1 97.5 318 VAL A O 1
ATOM 2579 N N . PHE A 1 319 ? -6.051 -25.609 -11.68 1 98.19 319 PHE A N 1
ATOM 2580 C CA . PHE A 1 319 ? -5.297 -24.625 -12.445 1 98.19 319 PHE A CA 1
ATOM 2581 C C . PHE A 1 319 ? -5.328 -24.969 -13.93 1 98.19 319 PHE A C 1
ATOM 2583 O O . PHE A 1 319 ? -5.242 -24.078 -14.781 1 98.19 319 PHE A O 1
ATOM 2590 N N . ARG A 1 320 ? -5.508 -26.25 -14.273 1 96.56 320 ARG A N 1
ATOM 2591 C CA . ARG A 1 320 ? -5.793 -26.609 -15.656 1 96.56 320 ARG A CA 1
ATOM 2592 C C . ARG A 1 320 ? -7.109 -26 -16.125 1 96.56 320 ARG A C 1
ATOM 2594 O O . ARG A 1 320 ? -7.191 -25.453 -17.219 1 96.56 320 ARG A O 1
ATOM 2601 N N . LEU A 1 321 ? -8 -26.172 -15.25 1 97 321 LEU A N 1
ATOM 2602 C CA . LEU A 1 321 ? -9.312 -25.609 -15.547 1 97 321 LEU A CA 1
ATOM 2603 C C . LEU A 1 321 ? -9.25 -24.094 -15.641 1 97 321 LEU A C 1
ATOM 2605 O O . LEU A 1 321 ? -9.844 -23.5 -16.547 1 97 321 LEU A O 1
ATOM 2609 N N . MET A 1 322 ? -8.555 -23.469 -14.758 1 98.06 322 MET A N 1
ATOM 2610 C CA . MET A 1 322 ? -8.422 -22.016 -14.766 1 98.06 322 MET A CA 1
ATOM 2611 C C . MET A 1 322 ? -7.715 -21.547 -16.031 1 98.06 322 MET A C 1
ATOM 2613 O O . MET A 1 322 ? -8.016 -20.469 -16.547 1 98.06 322 MET A O 1
ATOM 2617 N N . GLN A 1 323 ? -6.75 -22.266 -16.5 1 98.06 323 GLN A N 1
ATOM 2618 C CA . GLN A 1 323 ? -6.102 -21.891 -17.75 1 98.06 323 GLN A CA 1
ATOM 2619 C C . GLN A 1 323 ? -7.078 -21.969 -18.922 1 98.06 323 GLN A C 1
ATOM 2621 O O . GLN A 1 323 ? -7.055 -21.109 -19.812 1 98.06 323 GLN A O 1
ATOM 2626 N N . ASP A 1 324 ? -7.922 -23 -18.906 1 97.69 324 ASP A N 1
ATOM 2627 C CA . ASP A 1 324 ? -8.953 -23.094 -19.938 1 97.69 324 ASP A CA 1
ATOM 2628 C C . ASP A 1 324 ? -9.898 -21.906 -19.875 1 97.69 324 ASP A C 1
ATOM 2630 O O . ASP A 1 324 ? -10.32 -21.375 -20.906 1 97.69 324 ASP A O 1
ATOM 2634 N N . LEU A 1 325 ? -10.25 -21.547 -18.656 1 98.25 325 LEU A N 1
ATOM 2635 C CA . LEU A 1 325 ? -11.086 -20.375 -18.484 1 98.25 325 LEU A CA 1
ATOM 2636 C C . LEU A 1 325 ? -10.391 -19.125 -19.016 1 98.25 325 LEU A C 1
ATOM 2638 O O . LEU A 1 325 ? -11.008 -18.312 -19.719 1 98.25 325 LEU A O 1
ATOM 2642 N N . TYR A 1 326 ? -9.133 -18.969 -18.719 1 98.25 326 TYR A N 1
ATOM 2643 C CA . TYR A 1 326 ? -8.344 -17.844 -19.219 1 98.25 326 TYR A CA 1
ATOM 2644 C C . TYR A 1 326 ? -8.344 -17.812 -20.75 1 98.25 326 TYR A C 1
ATOM 2646 O O . TYR A 1 326 ? -8.602 -16.781 -21.344 1 98.25 326 TYR A O 1
ATOM 2654 N N . ASN A 1 327 ? -8.016 -18.922 -21.312 1 98.06 327 ASN A N 1
ATOM 2655 C CA . ASN A 1 327 ? -7.949 -19.016 -22.766 1 98.06 327 ASN A CA 1
ATOM 2656 C C . ASN A 1 327 ? -9.297 -18.688 -23.406 1 98.06 327 ASN A C 1
ATOM 2658 O O . ASN A 1 327 ? -9.344 -18.016 -24.453 1 98.06 327 ASN A O 1
ATOM 2662 N N . SER A 1 328 ? -10.336 -19.156 -22.797 1 98.06 328 SER A N 1
ATOM 2663 C CA . SER A 1 328 ? -11.68 -18.875 -23.312 1 98.06 328 SER A CA 1
ATOM 2664 C C . SER A 1 328 ? -11.984 -17.391 -23.281 1 98.06 328 SER A C 1
ATOM 2666 O O . SER A 1 328 ? -12.492 -16.828 -24.25 1 98.06 328 SER A O 1
ATOM 2668 N N . ALA A 1 329 ? -11.664 -16.812 -22.172 1 97.88 329 ALA A N 1
ATOM 2669 C CA . ALA A 1 329 ? -11.898 -15.367 -22.031 1 97.88 329 ALA A CA 1
ATOM 2670 C C . ALA A 1 329 ? -10.992 -14.57 -22.969 1 97.88 329 ALA A C 1
ATOM 2672 O O . ALA A 1 329 ? -11.406 -13.547 -23.516 1 97.88 329 ALA A O 1
ATOM 2673 N N . LEU A 1 330 ? -9.773 -15.008 -23.125 1 97 330 LEU A N 1
ATOM 2674 C CA . LEU A 1 330 ? -8.789 -14.328 -23.953 1 97 330 LEU A CA 1
ATOM 2675 C C . LEU A 1 330 ? -9.258 -14.266 -25.406 1 97 330 LEU A C 1
ATOM 2677 O O . LEU A 1 330 ? -9.172 -13.219 -26.047 1 97 330 LEU A O 1
ATOM 2681 N N . ILE A 1 331 ? -9.781 -15.383 -25.859 1 95.12 331 ILE A N 1
ATOM 2682 C CA . ILE A 1 331 ? -10.164 -15.508 -27.266 1 95.12 331 ILE A CA 1
ATOM 2683 C C . ILE A 1 331 ? -11.602 -15.031 -27.453 1 95.12 331 ILE A C 1
ATOM 2685 O O . ILE A 1 331 ? -12 -14.68 -28.562 1 95.12 331 ILE A O 1
ATOM 2689 N N . GLY A 1 332 ? -12.344 -15.031 -26.438 1 94.38 332 GLY A N 1
ATOM 2690 C CA . GLY A 1 332 ? -13.734 -14.625 -26.516 1 94.38 332 GLY A CA 1
ATOM 2691 C C . GLY A 1 332 ? -14.656 -15.75 -26.938 1 94.38 332 GLY A C 1
ATOM 2692 O O . GLY A 1 332 ? -15.797 -15.508 -27.344 1 94.38 332 GLY A O 1
ATOM 2693 N N . ASN A 1 333 ? -14.07 -16.953 -26.875 1 94.94 333 ASN A N 1
ATOM 2694 C CA . ASN A 1 333 ? -14.82 -18.156 -27.219 1 94.94 333 ASN A CA 1
ATOM 2695 C C . ASN A 1 333 ? -14.43 -19.328 -26.328 1 94.94 333 ASN A C 1
ATOM 2697 O O . ASN A 1 333 ? -13.273 -19.469 -25.938 1 94.94 333 ASN A O 1
ATOM 2701 N N . SER A 1 334 ? -15.398 -20.141 -26.078 1 95.5 334 SER A N 1
ATOM 2702 C CA . SER A 1 334 ? -15.18 -21.281 -25.203 1 95.5 334 SER A CA 1
ATOM 2703 C C . SER A 1 334 ? -14.219 -22.281 -25.812 1 95.5 334 SER A C 1
ATOM 2705 O O . SER A 1 334 ? -14.359 -22.641 -26.984 1 95.5 334 SER A O 1
ATOM 2707 N N . VAL A 1 335 ? -13.289 -22.797 -25.047 1 93.38 335 VAL A N 1
ATOM 2708 C CA . VAL A 1 335 ? -12.328 -23.781 -25.531 1 93.38 335 VAL A CA 1
ATOM 2709 C C . VAL A 1 335 ? -12.789 -25.188 -25.125 1 93.38 335 VAL A C 1
ATOM 2711 O O . VAL A 1 335 ? -12.234 -26.188 -25.609 1 93.38 335 VAL A O 1
ATOM 2714 N N . SER A 1 336 ? -13.719 -25.203 -24.234 1 88.94 336 SER A N 1
ATOM 2715 C CA . SER A 1 336 ? -14.297 -26.453 -23.781 1 88.94 336 SER A CA 1
ATOM 2716 C C . SER A 1 336 ? -15.812 -26.344 -23.625 1 88.94 336 SER A C 1
ATOM 2718 O O . SER A 1 336 ? -16.344 -25.25 -23.422 1 88.94 336 SER A O 1
ATOM 2720 N N . GLU A 1 337 ? -16.547 -27.391 -23.75 1 85.38 337 GLU A N 1
ATOM 2721 C CA . GLU A 1 337 ? -18.016 -27.391 -23.844 1 85.38 337 GLU A CA 1
ATOM 2722 C C . GLU A 1 337 ? -18.641 -26.828 -22.578 1 85.38 337 GLU A C 1
ATOM 2724 O O . GLU A 1 337 ? -19.656 -26.109 -22.641 1 85.38 337 GLU A O 1
ATOM 2729 N N . LYS A 1 338 ? -18.125 -26.938 -21.5 1 92.06 338 LYS A N 1
ATOM 2730 C CA . LYS A 1 338 ? -18.781 -26.562 -20.25 1 92.06 338 LYS A CA 1
ATOM 2731 C C . LYS A 1 338 ? -18.453 -25.109 -19.875 1 92.06 338 LYS A C 1
ATOM 2733 O O . LYS A 1 338 ? -19.062 -24.547 -18.969 1 92.06 338 LYS A O 1
ATOM 2738 N N . ILE A 1 339 ? -17.609 -24.5 -20.547 1 97 339 ILE A N 1
ATOM 2739 C CA . ILE A 1 339 ? -17.203 -23.141 -20.203 1 97 339 ILE A CA 1
ATOM 2740 C C . ILE A 1 339 ? -18.109 -22.125 -20.906 1 97 339 ILE A C 1
ATOM 2742 O O . ILE A 1 339 ? -18.359 -22.25 -22.109 1 97 339 ILE A O 1
ATOM 2746 N N . ILE A 1 340 ? -18.594 -21.219 -20.188 1 97 340 ILE A N 1
ATOM 2747 C CA . ILE A 1 340 ? -19.422 -20.141 -20.719 1 97 340 ILE A CA 1
ATOM 2748 C C . ILE A 1 340 ? -18.594 -18.859 -20.828 1 97 340 ILE A C 1
ATOM 2750 O O . ILE A 1 340 ? -17.828 -18.531 -19.922 1 97 340 ILE A O 1
ATOM 2754 N N . VAL A 1 341 ? -18.766 -18.141 -21.984 1 97.62 341 VAL A N 1
ATOM 2755 C CA . VAL A 1 341 ? -18.031 -16.906 -22.203 1 97.62 341 VAL A CA 1
ATOM 2756 C C . VAL A 1 341 ? -19.016 -15.766 -22.484 1 97.62 341 VAL A C 1
ATOM 2758 O O . VAL A 1 341 ? -19.922 -15.922 -23.312 1 97.62 341 VAL A O 1
ATOM 2761 N N . LYS A 1 342 ? -18.844 -14.695 -21.766 1 96.75 342 LYS A N 1
ATOM 2762 C CA . LYS A 1 342 ? -19.688 -13.516 -21.969 1 96.75 342 LYS A CA 1
ATOM 2763 C C . LYS A 1 342 ? -18.844 -12.258 -22.156 1 96.75 342 LYS A C 1
ATOM 2765 O O . LYS A 1 342 ? -17.828 -12.086 -21.469 1 96.75 342 LYS A O 1
ATOM 2770 N N . PRO A 1 343 ? -19.281 -11.43 -23.047 1 95.06 343 PRO A N 1
ATOM 2771 C CA . PRO A 1 343 ? -18.578 -10.156 -23.203 1 95.06 343 PRO A CA 1
ATOM 2772 C C . PRO A 1 343 ? -18.875 -9.172 -22.078 1 95.06 343 PRO A C 1
ATOM 2774 O O . PRO A 1 343 ? -19.969 -9.195 -21.5 1 95.06 343 PRO A O 1
ATOM 2777 N N . VAL A 1 344 ? -17.906 -8.414 -21.719 1 94.12 344 VAL A N 1
ATOM 2778 C CA . VAL A 1 344 ? -18.047 -7.348 -20.734 1 94.12 344 VAL A CA 1
ATOM 2779 C C . VAL A 1 344 ? -17.906 -5.988 -21.422 1 94.12 344 VAL A C 1
ATOM 2781 O O . VAL A 1 344 ? -16.859 -5.691 -22 1 94.12 344 VAL A O 1
ATOM 2784 N N . ALA A 1 345 ? -18.938 -5.203 -21.344 1 87.88 345 ALA A N 1
ATOM 2785 C CA . ALA A 1 345 ? -18.938 -3.889 -21.969 1 87.88 345 ALA A CA 1
ATOM 2786 C C . ALA A 1 345 ? -19 -2.775 -20.938 1 87.88 345 ALA A C 1
ATOM 2788 O O . ALA A 1 345 ? -19.391 -3.01 -19.781 1 87.88 345 ALA A O 1
ATOM 2789 N N . ILE A 1 346 ? -18.422 -1.684 -21.25 1 82.81 346 ILE A N 1
ATOM 2790 C CA . ILE A 1 346 ? -18.516 -0.496 -20.406 1 82.81 346 ILE A CA 1
ATOM 2791 C C . ILE A 1 346 ? -19.156 0.648 -21.172 1 82.81 346 ILE A C 1
ATOM 2793 O O . ILE A 1 346 ? -19.391 0.533 -22.391 1 82.81 346 ILE A O 1
ATOM 2797 N N . HIS A 1 347 ? -19.344 1.746 -20.469 1 72.62 347 HIS A N 1
ATOM 2798 C CA . HIS A 1 347 ? -20 2.898 -21.078 1 72.62 347 HIS A CA 1
ATOM 2799 C C . HIS A 1 347 ? -19.156 3.488 -22.203 1 72.62 347 HIS A C 1
ATOM 2801 O O . HIS A 1 347 ? -17.938 3.568 -22.078 1 72.62 347 HIS A O 1
ATOM 2807 N N . ARG A 1 348 ? -19.812 3.922 -23.125 1 66.44 348 ARG A N 1
ATOM 2808 C CA . ARG A 1 348 ? -19.25 4.367 -24.391 1 66.44 348 ARG A CA 1
ATOM 2809 C C . ARG A 1 348 ? -18.328 5.574 -24.188 1 66.44 348 ARG A C 1
ATOM 2811 O O . ARG A 1 348 ? -17.359 5.746 -24.922 1 66.44 348 ARG A O 1
ATOM 2818 N N . LYS A 1 349 ? -18.594 6.266 -23.141 1 69.81 349 LYS A N 1
ATOM 2819 C CA . LYS A 1 349 ? -17.828 7.5 -22.969 1 69.81 349 LYS A CA 1
ATOM 2820 C C . LYS A 1 349 ? -16.406 7.215 -22.516 1 69.81 349 LYS A C 1
ATOM 2822 O O . LYS A 1 349 ? -15.523 8.07 -22.641 1 69.81 349 LYS A O 1
ATOM 2827 N N . ASP A 1 350 ? -16.219 6.012 -22.141 1 73.56 350 ASP A N 1
ATOM 2828 C CA . ASP A 1 350 ? -14.906 5.684 -21.578 1 73.56 350 ASP A CA 1
ATOM 2829 C C . ASP A 1 350 ? -13.953 5.176 -22.672 1 73.56 350 ASP A C 1
ATOM 2831 O O . ASP A 1 350 ? -12.742 5.121 -22.453 1 73.56 350 ASP A O 1
ATOM 2835 N N . LEU A 1 351 ? -14.562 4.918 -23.844 1 77.62 351 LEU A N 1
ATOM 2836 C CA . LEU A 1 351 ? -13.758 4.297 -24.906 1 77.62 351 LEU A CA 1
ATOM 2837 C C . LEU A 1 351 ? -13.641 5.219 -26.109 1 77.62 351 LEU A C 1
ATOM 2839 O O . LEU A 1 351 ? -14.531 6.027 -26.375 1 77.62 351 LEU A O 1
ATOM 2843 N N . ALA A 1 352 ? -12.523 5.133 -26.703 1 71.75 352 ALA A N 1
ATOM 2844 C CA . ALA A 1 352 ? -12.367 5.855 -27.969 1 71.75 352 ALA A CA 1
ATOM 2845 C C . ALA A 1 352 ? -13.328 5.332 -29.031 1 71.75 352 ALA A C 1
ATOM 2847 O O . ALA A 1 352 ? -13.945 6.117 -29.75 1 71.75 352 ALA A O 1
ATOM 2848 N N . ASN A 1 353 ? -13.406 4.023 -29.047 1 68.19 353 ASN A N 1
ATOM 2849 C CA . ASN A 1 353 ? -14.391 3.346 -29.891 1 68.19 353 ASN A CA 1
ATOM 2850 C C . ASN A 1 353 ? -15.531 2.77 -29.062 1 68.19 353 ASN A C 1
ATOM 2852 O O . ASN A 1 353 ? -15.359 1.763 -28.375 1 68.19 353 ASN A O 1
ATOM 2856 N N . THR A 1 354 ? -16.672 3.344 -29.141 1 66.94 354 THR A N 1
ATOM 2857 C CA . THR A 1 354 ? -17.781 3.104 -28.234 1 66.94 354 THR A CA 1
ATOM 2858 C C . THR A 1 354 ? -18.406 1.736 -28.5 1 66.94 354 THR A C 1
ATOM 2860 O O . THR A 1 354 ? -19.188 1.234 -27.688 1 66.94 354 THR A O 1
ATOM 2863 N N . ALA A 1 355 ? -18.047 1.068 -29.5 1 67.56 355 ALA A N 1
ATOM 2864 C CA . ALA A 1 355 ? -18.688 -0.2 -29.844 1 67.56 355 ALA A CA 1
ATOM 2865 C C . ALA A 1 355 ? -17.844 -1.383 -29.375 1 67.56 355 ALA A C 1
ATOM 2867 O O . ALA A 1 355 ? -18.266 -2.537 -29.484 1 67.56 355 ALA A O 1
ATOM 2868 N N . GLU A 1 356 ? -16.859 -1.162 -28.641 1 79.88 356 GLU A N 1
ATOM 2869 C CA . GLU A 1 356 ? -15.945 -2.258 -28.359 1 79.88 356 GLU A CA 1
ATOM 2870 C C . GLU A 1 356 ? -16.141 -2.785 -26.938 1 79.88 356 GLU A C 1
ATOM 2872 O O . GLU A 1 356 ? -16.516 -2.033 -26.031 1 79.88 356 GLU A O 1
ATOM 2877 N N . GLU A 1 357 ? -16 -4.152 -26.891 1 88.88 357 GLU A N 1
ATOM 2878 C CA . GLU A 1 357 ? -15.953 -4.773 -25.562 1 88.88 357 GLU A CA 1
ATOM 2879 C C . GLU A 1 357 ? -14.609 -4.527 -24.891 1 88.88 357 GLU A C 1
ATOM 2881 O O . GLU A 1 357 ? -13.578 -4.422 -25.562 1 88.88 357 GLU A O 1
ATOM 2886 N N . ILE A 1 358 ? -14.672 -4.426 -23.672 1 91.81 358 ILE A N 1
ATOM 2887 C CA . ILE A 1 358 ? -13.43 -4.133 -22.953 1 91.81 358 ILE A CA 1
ATOM 2888 C C . ILE A 1 358 ? -12.766 -5.434 -22.531 1 91.81 358 ILE A C 1
ATOM 2890 O O . ILE A 1 358 ? -11.594 -5.438 -22.125 1 91.81 358 ILE A O 1
ATOM 2894 N N . GLY A 1 359 ? -13.547 -6.555 -22.609 1 95.56 359 GLY A N 1
ATOM 2895 C CA . GLY A 1 359 ? -13.016 -7.863 -22.266 1 95.56 359 GLY A CA 1
ATOM 2896 C C . GLY A 1 359 ? -14.094 -8.938 -22.188 1 95.56 359 GLY A C 1
ATOM 2897 O O . GLY A 1 359 ? -15.234 -8.703 -22.578 1 95.56 359 GLY A O 1
ATOM 2898 N N . TYR A 1 360 ? -13.711 -10.102 -21.797 1 97.25 360 TYR A N 1
ATOM 2899 C CA . TYR A 1 360 ? -14.625 -11.219 -21.656 1 97.25 360 TYR A CA 1
ATOM 2900 C C . TYR A 1 360 ? -14.469 -11.891 -20.297 1 97.25 360 TYR A C 1
ATOM 2902 O O . TYR A 1 360 ? -13.375 -11.891 -19.719 1 97.25 360 TYR A O 1
ATOM 2910 N N . VAL A 1 361 ? -15.547 -12.336 -19.797 1 97.94 361 VAL A N 1
ATOM 2911 C CA . VAL A 1 361 ? -15.523 -13.18 -18.609 1 97.94 361 VAL A CA 1
ATOM 2912 C C . VAL A 1 361 ? -15.914 -14.609 -18.984 1 97.94 361 VAL A C 1
ATOM 2914 O O . VAL A 1 361 ? -16.859 -14.82 -19.75 1 97.94 361 VAL A O 1
ATOM 2917 N N . ALA A 1 362 ? -15.125 -15.547 -18.625 1 98.44 362 ALA A N 1
ATOM 2918 C CA . ALA A 1 362 ? -15.406 -16.969 -18.781 1 98.44 362 ALA A CA 1
ATOM 2919 C C . ALA A 1 362 ? -15.656 -17.625 -17.422 1 98.44 362 ALA A C 1
ATOM 2921 O O . ALA A 1 362 ? -14.992 -17.297 -16.438 1 98.44 362 ALA A O 1
ATOM 2922 N N . PHE A 1 363 ? -16.609 -18.5 -17.344 1 98.06 363 PHE A N 1
ATOM 2923 C CA . PHE A 1 363 ? -16.906 -19.125 -16.047 1 98.06 363 PHE A CA 1
ATOM 2924 C C . PHE A 1 363 ? -17.469 -20.531 -16.25 1 98.06 363 PHE A C 1
ATOM 2926 O O . PHE A 1 363 ? -17.891 -20.891 -17.344 1 98.06 363 PHE A O 1
ATOM 2933 N N . ILE A 1 364 ? -17.438 -21.344 -15.164 1 97.06 364 ILE A N 1
ATOM 2934 C CA . ILE A 1 364 ? -17.891 -22.734 -15.18 1 97.06 364 ILE A CA 1
ATOM 2935 C C . ILE A 1 364 ? -18.344 -23.141 -13.773 1 97.06 364 ILE A C 1
ATOM 2937 O O . ILE A 1 364 ? -17.844 -22.609 -12.781 1 97.06 364 ILE A O 1
ATOM 2941 N N . GLU A 1 365 ? -19.266 -23.953 -13.727 1 95.75 365 GLU A N 1
ATOM 2942 C CA . GLU A 1 365 ? -19.578 -24.672 -12.5 1 95.75 365 GLU A CA 1
ATOM 2943 C C . GLU A 1 365 ? -18.797 -25.984 -12.414 1 95.75 365 GLU A C 1
ATOM 2945 O O . GLU A 1 365 ? -18.875 -26.812 -13.32 1 95.75 365 GLU A O 1
ATOM 2950 N N . ALA A 1 366 ? -18.094 -26.156 -11.352 1 95.88 366 ALA A N 1
ATOM 2951 C CA . ALA A 1 366 ? -17.25 -27.344 -11.242 1 95.88 366 ALA A CA 1
ATOM 2952 C C . ALA A 1 366 ? -17.594 -28.156 -10 1 95.88 366 ALA A C 1
ATOM 2954 O O . ALA A 1 366 ? -17.625 -27.609 -8.891 1 95.88 366 ALA A O 1
ATOM 2955 N N . SER A 1 367 ? -17.781 -29.422 -10.234 1 94.12 367 SER A N 1
ATOM 2956 C CA . SER A 1 367 ? -18.047 -30.328 -9.133 1 94.12 367 SER A CA 1
ATOM 2957 C C . SER A 1 367 ? -16.75 -30.844 -8.516 1 94.12 367 SER A C 1
ATOM 2959 O O . SER A 1 367 ? -15.672 -30.641 -9.07 1 94.12 367 SER A O 1
ATOM 2961 N N . ARG A 1 368 ? -16.906 -31.562 -7.363 1 94.38 368 ARG A N 1
ATOM 2962 C CA . ARG A 1 368 ? -15.758 -32.188 -6.715 1 94.38 368 ARG A CA 1
ATOM 2963 C C . ARG A 1 368 ? -15.109 -33.219 -7.621 1 94.38 368 ARG A C 1
ATOM 2965 O O . ARG A 1 368 ? -13.883 -33.375 -7.629 1 94.38 368 ARG A O 1
ATOM 2972 N N . GLU A 1 369 ? -15.961 -33.875 -8.336 1 91.25 369 GLU A N 1
ATOM 2973 C CA . GLU A 1 369 ? -15.477 -34.938 -9.234 1 91.25 369 GLU A CA 1
ATOM 2974 C C . GLU A 1 369 ? -14.664 -34.344 -10.375 1 91.25 369 GLU A C 1
ATOM 2976 O O . GLU A 1 369 ? -13.594 -34.844 -10.711 1 91.25 369 GLU A O 1
ATOM 2981 N N . GLU A 1 370 ? -15.188 -33.281 -10.883 1 91.31 370 GLU A N 1
ATOM 2982 C CA . GLU A 1 370 ? -14.508 -32.625 -11.992 1 91.31 370 GLU A CA 1
ATOM 2983 C C . GLU A 1 370 ? -13.156 -32.062 -11.562 1 91.31 370 GLU A C 1
ATOM 2985 O O . GLU A 1 370 ? -12.227 -31.969 -12.367 1 91.31 370 GLU A O 1
ATOM 2990 N N . LEU A 1 371 ? -13.039 -31.797 -10.305 1 95.38 371 LEU A N 1
ATOM 2991 C CA . LEU A 1 371 ? -11.812 -31.219 -9.766 1 95.38 371 LEU A CA 1
ATOM 2992 C C . LEU A 1 371 ? -10.953 -32.312 -9.109 1 95.38 371 LEU A C 1
ATOM 2994 O O . LEU A 1 371 ? -9.969 -31.984 -8.438 1 95.38 371 LEU A O 1
ATOM 2998 N N . LYS A 1 372 ? -11.383 -33.562 -9.227 1 93.31 372 LYS A N 1
ATOM 2999 C CA . LYS A 1 372 ? -10.641 -34.75 -8.812 1 93.31 372 LYS A CA 1
ATOM 3000 C C . LYS A 1 372 ? -10.344 -34.688 -7.316 1 93.31 372 LYS A C 1
ATOM 3002 O O . LYS A 1 372 ? -9.234 -35.031 -6.895 1 93.31 372 LYS A O 1
ATOM 3007 N N . MET A 1 373 ? -11.25 -34.281 -6.508 1 92.38 373 MET A N 1
ATOM 3008 C CA . MET A 1 373 ? -11.07 -34.125 -5.066 1 92.38 373 MET A CA 1
ATOM 3009 C C . MET A 1 373 ? -11.367 -35.469 -4.363 1 92.38 373 MET A C 1
ATOM 3011 O O . MET A 1 373 ? -11.062 -35.625 -3.18 1 92.38 373 MET A O 1
ATOM 3015 N N . GLY A 1 374 ? -11.875 -36.375 -5.105 1 84.12 374 GLY A N 1
ATOM 3016 C CA . GLY A 1 374 ? -12.18 -37.688 -4.57 1 84.12 374 GLY A CA 1
ATOM 3017 C C . GLY A 1 374 ? -11.156 -38.75 -4.965 1 84.12 374 GLY A C 1
ATOM 3018 O O . GLY A 1 374 ? -10.102 -38.406 -5.508 1 84.12 374 GLY A O 1
ATOM 3019 N N . PRO A 1 375 ? -11.484 -40 -4.602 1 81.88 375 PRO A N 1
ATOM 3020 C CA . PRO A 1 375 ? -10.602 -41.094 -5.016 1 81.88 375 PRO A CA 1
ATOM 3021 C C . PRO A 1 375 ? -10.508 -41.25 -6.531 1 81.88 375 PRO A C 1
ATOM 3023 O O . PRO A 1 375 ? -11.508 -41.062 -7.234 1 81.88 375 PRO A O 1
ATOM 3026 N N . PRO A 1 376 ? -9.352 -41.469 -6.961 1 84.81 376 PRO A N 1
ATOM 3027 C CA . PRO A 1 376 ? -8.102 -41.844 -6.273 1 84.81 376 PRO A CA 1
ATOM 3028 C C . PRO A 1 376 ? -7.168 -40.656 -6.09 1 84.81 376 PRO A C 1
ATOM 3030 O O . PRO A 1 376 ? -6.113 -40.781 -5.465 1 84.81 376 PRO A O 1
ATOM 3033 N N . ASP A 1 377 ? -7.477 -39.531 -6.625 1 83 377 ASP A N 1
ATOM 3034 C CA . ASP A 1 377 ? -6.539 -38.438 -6.715 1 83 377 ASP A CA 1
ATOM 3035 C C . ASP A 1 377 ? -6.492 -37.656 -5.402 1 83 377 ASP A C 1
ATOM 3037 O O . ASP A 1 377 ? -5.41 -37.312 -4.906 1 83 377 ASP A O 1
ATOM 3041 N N . TYR A 1 378 ? -7.605 -37.375 -4.762 1 87.94 378 TYR A N 1
ATOM 3042 C CA . TYR A 1 378 ? -7.754 -36.719 -3.465 1 87.94 378 TYR A CA 1
ATOM 3043 C C . TYR A 1 378 ? -7.082 -35.344 -3.465 1 87.94 378 TYR A C 1
ATOM 3045 O O . TYR A 1 378 ? -6.348 -35.031 -2.533 1 87.94 378 TYR A O 1
ATOM 3053 N N . TYR A 1 379 ? -7.258 -34.688 -4.555 1 91.69 379 TYR A N 1
ATOM 3054 C CA . TYR A 1 379 ? -6.746 -33.312 -4.555 1 91.69 379 TYR A CA 1
ATOM 3055 C C . TYR A 1 379 ? -7.496 -32.438 -3.549 1 91.69 379 TYR A C 1
ATOM 3057 O O . TYR A 1 379 ? -8.633 -32.75 -3.188 1 91.69 379 TYR A O 1
ATOM 3065 N N . GLN A 1 380 ? -6.828 -31.406 -3.135 1 92.12 380 GLN A N 1
ATOM 3066 C CA . GLN A 1 380 ? -7.426 -30.484 -2.18 1 92.12 380 GLN A CA 1
ATOM 3067 C C . GLN A 1 380 ? -8.445 -29.578 -2.859 1 92.12 380 GLN A C 1
ATOM 3069 O O . GLN A 1 380 ? -8.516 -29.531 -4.09 1 92.12 380 GLN A O 1
ATOM 3074 N N . SER A 1 381 ? -9.25 -28.891 -1.988 1 93.75 381 SER A N 1
ATOM 3075 C CA . SER A 1 381 ? -10.219 -27.922 -2.502 1 93.75 381 SER A CA 1
ATOM 3076 C C . SER A 1 381 ? -9.523 -26.781 -3.242 1 93.75 381 SER A C 1
ATOM 3078 O O . SER A 1 381 ? -8.469 -26.312 -2.818 1 93.75 381 SER A O 1
ATOM 3080 N N . PRO A 1 382 ? -10.102 -26.297 -4.34 1 96.19 382 PRO A N 1
ATOM 3081 C CA . PRO A 1 382 ? -9.586 -25.109 -5.012 1 96.19 382 PRO A CA 1
ATOM 3082 C C . PRO A 1 382 ? -9.414 -23.922 -4.062 1 96.19 382 PRO A C 1
ATOM 3084 O O . PRO A 1 382 ? -8.461 -23.141 -4.199 1 96.19 382 PRO A O 1
ATOM 3087 N N . LEU A 1 383 ? -10.289 -23.797 -3.141 1 94.94 383 LEU A N 1
ATOM 3088 C CA . LEU A 1 383 ? -10.195 -22.703 -2.184 1 94.94 383 LEU A CA 1
ATOM 3089 C C . LEU A 1 383 ? -8.859 -22.734 -1.456 1 94.94 383 LEU A C 1
ATOM 3091 O O . LEU A 1 383 ? -8.219 -21.688 -1.282 1 94.94 383 LEU A O 1
ATOM 3095 N N . ALA A 1 384 ? -8.492 -23.891 -1.074 1 93 384 ALA A N 1
ATOM 3096 C CA . ALA A 1 384 ? -7.211 -24.031 -0.393 1 93 384 ALA A CA 1
ATOM 3097 C C . ALA A 1 384 ? -6.059 -23.625 -1.308 1 93 384 ALA A C 1
ATOM 3099 O O . ALA A 1 384 ? -5.129 -22.938 -0.88 1 93 384 ALA A O 1
ATOM 3100 N N . TYR A 1 385 ? -6.152 -24.062 -2.535 1 95.25 385 TYR A N 1
ATOM 3101 C CA . TYR A 1 385 ? -5.102 -23.734 -3.494 1 95.25 385 TYR A CA 1
ATOM 3102 C C . TYR A 1 385 ? -5.07 -22.234 -3.793 1 95.25 385 TYR A C 1
ATOM 3104 O O . TYR A 1 385 ? -4.023 -21.703 -4.156 1 95.25 385 TYR A O 1
ATOM 3112 N N . PHE A 1 386 ? -6.238 -21.562 -3.611 1 94.69 386 PHE A N 1
ATOM 3113 C CA . PHE A 1 386 ? -6.309 -20.125 -3.805 1 94.69 386 PHE A CA 1
ATOM 3114 C C . PHE A 1 386 ? -5.898 -19.391 -2.535 1 94.69 386 PHE A C 1
ATOM 3116 O O . PHE A 1 386 ? -5.852 -18.156 -2.514 1 94.69 386 PHE A O 1
ATOM 3123 N N . GLY A 1 387 ? -5.664 -20.078 -1.46 1 88.62 387 GLY A N 1
ATOM 3124 C CA . GLY A 1 387 ? -5.195 -19.484 -0.218 1 88.62 387 GLY A CA 1
ATOM 3125 C C . GLY A 1 387 ? -6.309 -19.25 0.788 1 88.62 387 GLY A C 1
ATOM 3126 O O . GLY A 1 387 ? -6.125 -18.531 1.771 1 88.62 387 GLY A O 1
ATOM 3127 N N . ASN A 1 388 ? -7.469 -19.703 0.534 1 88.12 388 ASN A N 1
ATOM 3128 C CA . ASN A 1 388 ? -8.586 -19.656 1.471 1 88.12 388 ASN A CA 1
ATOM 3129 C C . ASN A 1 388 ? -8.805 -20.984 2.166 1 88.12 388 ASN A C 1
ATOM 3131 O O . ASN A 1 388 ? -9.172 -21.969 1.524 1 88.12 388 ASN A O 1
ATOM 3135 N N . TYR A 1 389 ? -8.727 -21 3.482 1 84.88 389 TYR A N 1
ATOM 3136 C CA . TYR A 1 389 ? -8.711 -22.266 4.207 1 84.88 389 TYR A CA 1
ATOM 3137 C C . TYR A 1 389 ? -9.938 -22.406 5.105 1 84.88 389 TYR A C 1
ATOM 3139 O O . TYR A 1 389 ? -9.898 -23.109 6.113 1 84.88 389 TYR A O 1
ATOM 3147 N N . SER A 1 390 ? -10.922 -21.688 4.746 1 82.19 390 SER A N 1
ATOM 3148 C CA . SER A 1 390 ? -12.156 -21.781 5.523 1 82.19 390 SER A CA 1
ATOM 3149 C C . SER A 1 390 ? -12.75 -23.188 5.453 1 82.19 390 SER A C 1
ATOM 3151 O O . SER A 1 390 ? -13.172 -23.641 4.387 1 82.19 390 SER A O 1
ATOM 3153 N N . LYS A 1 391 ? -12.828 -23.828 6.617 1 81.56 391 LYS A N 1
ATOM 3154 C CA . LYS A 1 391 ? -13.32 -25.203 6.668 1 81.56 391 LYS A CA 1
ATOM 3155 C C . LYS A 1 391 ? -14.758 -25.297 6.176 1 81.56 391 LYS A C 1
ATOM 3157 O O . LYS A 1 391 ? -15.094 -26.188 5.383 1 81.56 391 LYS A O 1
ATOM 3162 N N . ASP A 1 392 ? -15.555 -24.359 6.562 1 81.94 392 ASP A N 1
ATOM 3163 C CA . ASP A 1 392 ? -16.969 -24.359 6.211 1 81.94 392 ASP A CA 1
ATOM 3164 C C . ASP A 1 392 ? -17.156 -24.203 4.703 1 81.94 392 ASP A C 1
ATOM 3166 O O . ASP A 1 392 ? -17.969 -24.906 4.094 1 81.94 392 ASP A O 1
ATOM 3170 N N . LYS A 1 393 ? -16.438 -23.375 4.148 1 88.56 393 LYS A N 1
ATOM 3171 C CA . LYS A 1 393 ? -16.562 -23.109 2.719 1 88.56 393 LYS A CA 1
ATOM 3172 C C . LYS A 1 393 ? -16.047 -24.297 1.9 1 88.56 393 LYS A C 1
ATOM 3174 O O . LYS A 1 393 ? -16.609 -24.641 0.859 1 88.56 393 LYS A O 1
ATOM 3179 N N . ILE A 1 394 ? -14.992 -24.875 2.402 1 90.06 394 ILE A N 1
ATOM 3180 C CA . ILE A 1 394 ? -14.406 -26.016 1.717 1 90.06 394 ILE A CA 1
ATOM 3181 C C . ILE A 1 394 ? -15.383 -27.188 1.752 1 90.06 394 ILE A C 1
ATOM 3183 O O . ILE A 1 394 ? -15.586 -27.875 0.743 1 90.06 394 ILE A O 1
ATOM 3187 N N . GLU A 1 395 ? -15.953 -27.344 2.879 1 87.88 395 GLU A N 1
ATOM 3188 C CA . GLU A 1 395 ? -16.891 -28.453 3.049 1 87.88 395 GLU A CA 1
ATOM 3189 C C . GLU A 1 395 ? -18.141 -28.25 2.205 1 87.88 395 GLU A C 1
ATOM 3191 O O . GLU A 1 395 ? -18.656 -29.203 1.603 1 87.88 395 GLU A O 1
ATOM 3196 N N . SER A 1 396 ? -18.656 -27.062 2.119 1 90.38 396 SER A N 1
ATOM 3197 C CA . SER A 1 396 ? -19.875 -26.781 1.37 1 90.38 396 SER A CA 1
ATOM 3198 C C . SER A 1 396 ? -19.641 -26.875 -0.133 1 90.38 396 SER A C 1
ATOM 3200 O O . SER A 1 396 ? -20.547 -27.203 -0.894 1 90.38 396 SER A O 1
ATOM 3202 N N . HIS A 1 397 ? -18.484 -26.578 -0.635 1 94 397 HIS A N 1
ATOM 3203 C CA . HIS A 1 397 ? -18.078 -26.594 -2.037 1 94 397 HIS A CA 1
ATOM 3204 C C . HIS A 1 397 ? -19.031 -25.766 -2.895 1 94 397 HIS A C 1
ATOM 3206 O O . HIS A 1 397 ? -19.391 -26.172 -3.998 1 94 397 HIS A O 1
ATOM 3212 N N . ASN A 1 398 ? -19.484 -24.625 -2.436 1 92.88 398 ASN A N 1
ATOM 3213 C CA . ASN A 1 398 ? -20.422 -23.75 -3.127 1 92.88 398 ASN A CA 1
ATOM 3214 C C . ASN A 1 398 ? -19.875 -22.344 -3.285 1 92.88 398 ASN A C 1
ATOM 3216 O O . ASN A 1 398 ? -20.641 -21.406 -3.543 1 92.88 398 ASN A O 1
ATOM 3220 N N . SER A 1 399 ? -18.609 -22.188 -3.162 1 94.5 399 SER A N 1
ATOM 3221 C CA . SER A 1 399 ? -17.984 -20.859 -3.252 1 94.5 399 SER A CA 1
ATOM 3222 C C . SER A 1 399 ? -17.953 -20.359 -4.691 1 94.5 399 SER A C 1
ATOM 3224 O O . SER A 1 399 ? -17.984 -21.156 -5.633 1 94.5 399 SER A O 1
ATOM 3226 N N . ARG A 1 400 ? -18 -19.125 -4.836 1 95.19 400 ARG A N 1
ATOM 3227 C CA . ARG A 1 400 ? -17.844 -18.438 -6.109 1 95.19 400 ARG A CA 1
ATOM 3228 C C . ARG A 1 400 ? -16.5 -17.719 -6.172 1 95.19 400 ARG A C 1
ATOM 3230 O O . ARG A 1 400 ? -16.141 -16.984 -5.246 1 95.19 400 ARG A O 1
ATOM 3237 N N . VAL A 1 401 ? -15.758 -17.969 -7.23 1 96.62 401 VAL A N 1
ATOM 3238 C CA . VAL A 1 401 ? -14.43 -17.391 -7.387 1 96.62 401 VAL A CA 1
ATOM 3239 C C . VAL A 1 401 ? -14.312 -16.719 -8.75 1 96.62 401 VAL A C 1
ATOM 3241 O O . VAL A 1 401 ? -14.641 -17.312 -9.773 1 96.62 401 VAL A O 1
ATOM 3244 N N . LEU A 1 402 ? -13.93 -15.508 -8.766 1 96.5 402 LEU A N 1
ATOM 3245 C CA . LEU A 1 402 ? -13.641 -14.773 -9.992 1 96.5 402 LEU A CA 1
ATOM 3246 C C . LEU A 1 402 ? -12.219 -14.227 -9.977 1 96.5 402 LEU A C 1
ATOM 3248 O O . LEU A 1 402 ? -11.844 -13.492 -9.062 1 96.5 402 LEU A O 1
ATOM 3252 N N . ALA A 1 403 ? -11.438 -14.633 -10.922 1 96.81 403 ALA A N 1
ATOM 3253 C CA . ALA A 1 403 ? -10.055 -14.18 -11.039 1 96.81 403 ALA A CA 1
ATOM 3254 C C . ALA A 1 403 ? -9.922 -13.102 -12.109 1 96.81 403 ALA A C 1
ATOM 3256 O O . ALA A 1 403 ? -10.742 -13.023 -13.023 1 96.81 403 ALA A O 1
ATOM 3257 N N . PHE A 1 404 ? -8.898 -12.273 -11.984 1 94.69 404 PHE A N 1
ATOM 3258 C CA . PHE A 1 404 ? -8.633 -11.18 -12.914 1 94.69 404 PHE A CA 1
ATOM 3259 C C . PHE A 1 404 ? -7.172 -11.188 -13.352 1 94.69 404 PHE A C 1
ATOM 3261 O O . PHE A 1 404 ? -6.277 -11.461 -12.547 1 94.69 404 PHE A O 1
ATOM 3268 N N . SER A 1 405 ? -6.953 -10.93 -14.555 1 92.38 405 SER A N 1
ATOM 3269 C CA . SER A 1 405 ? -5.594 -10.852 -15.07 1 92.38 405 SER A CA 1
ATOM 3270 C C . SER A 1 405 ? -5.445 -9.719 -16.078 1 92.38 405 SER A C 1
ATOM 3272 O O . SER A 1 405 ? -6.441 -9.211 -16.609 1 92.38 405 SER A O 1
ATOM 3274 N N . ARG A 1 406 ? -4.223 -9.242 -16.25 1 90.75 406 ARG A N 1
ATOM 3275 C CA . ARG A 1 406 ? -3.85 -8.289 -17.297 1 90.75 406 ARG A CA 1
ATOM 3276 C C . ARG A 1 406 ? -3.01 -8.961 -18.375 1 90.75 406 ARG A C 1
ATOM 3278 O O . ARG A 1 406 ? -2.85 -10.188 -18.375 1 90.75 406 ARG A O 1
ATOM 3285 N N . MET A 1 407 ? -2.529 -8.141 -19.266 1 90.94 407 MET A N 1
ATOM 3286 C CA . MET A 1 407 ? -1.793 -8.609 -20.422 1 90.94 407 MET A CA 1
ATOM 3287 C C . MET A 1 407 ? -0.536 -9.367 -20.016 1 90.94 407 MET A C 1
ATOM 3289 O O . MET A 1 407 ? -0.194 -10.391 -20.609 1 90.94 407 MET A O 1
ATOM 3293 N N . PRO A 1 408 ? 0.161 -9.062 -18.938 1 88.38 408 PRO A N 1
ATOM 3294 C CA . PRO A 1 408 ? 1.387 -9.781 -18.578 1 88.38 408 PRO A CA 1
ATOM 3295 C C . PRO A 1 408 ? 1.123 -11.219 -18.156 1 88.38 408 PRO A C 1
ATOM 3297 O O . PRO A 1 408 ? 2.051 -12.031 -18.094 1 88.38 408 PRO A O 1
ATOM 3300 N N . GLY A 1 409 ? -0.124 -11.531 -17.828 1 92.75 409 GLY A N 1
ATOM 3301 C CA . GLY A 1 409 ? -0.505 -12.914 -17.578 1 92.75 409 GLY A CA 1
ATOM 3302 C C . GLY A 1 409 ? -0.342 -13.336 -16.141 1 92.75 409 GLY A C 1
ATOM 3303 O O . GLY A 1 409 ? -0.402 -14.523 -15.812 1 92.75 409 GLY A O 1
ATOM 3304 N N . MET A 1 410 ? -0.081 -12.445 -15.266 1 93.94 410 MET A N 1
ATOM 3305 C CA . MET A 1 410 ? -0.139 -12.695 -13.828 1 93.94 410 MET A CA 1
ATOM 3306 C C . MET A 1 410 ? -1.548 -12.461 -13.289 1 93.94 410 MET A C 1
ATOM 3308 O O . MET A 1 410 ? -2.164 -11.438 -13.578 1 93.94 410 MET A O 1
ATOM 3312 N N . VAL A 1 411 ? -2.006 -13.422 -12.57 1 95.62 411 VAL A N 1
ATOM 3313 C CA . VAL A 1 411 ? -3.303 -13.219 -11.938 1 95.62 411 VAL A CA 1
ATOM 3314 C C . VAL A 1 411 ? -3.188 -12.125 -10.875 1 95.62 411 VAL A C 1
ATOM 3316 O O . VAL A 1 411 ? -2.342 -12.211 -9.977 1 95.62 411 VAL A O 1
ATOM 3319 N N . VAL A 1 412 ? -4.035 -11.172 -10.953 1 90.12 412 VAL A N 1
ATOM 3320 C CA . VAL A 1 412 ? -3.975 -10.023 -10.055 1 90.12 412 VAL A CA 1
ATOM 3321 C C . VAL A 1 412 ? -4.59 -10.398 -8.703 1 90.12 412 VAL A C 1
ATOM 3323 O O . VAL A 1 412 ? -3.998 -10.133 -7.652 1 90.12 412 VAL A O 1
ATOM 3326 N N . ARG A 1 413 ? -5.77 -10.977 -8.812 1 89.06 413 ARG A N 1
ATOM 3327 C CA . ARG A 1 413 ? -6.5 -11.273 -7.582 1 89.06 413 ARG A CA 1
ATOM 3328 C C . ARG A 1 413 ? -7.555 -12.352 -7.82 1 89.06 413 ARG A C 1
ATOM 3330 O O . ARG A 1 413 ? -8.109 -12.445 -8.922 1 89.06 413 ARG A O 1
ATOM 3337 N N . TYR A 1 414 ? -7.742 -13.156 -6.746 1 93.88 414 TYR A N 1
ATOM 3338 C CA . TYR A 1 414 ? -8.891 -14.047 -6.664 1 93.88 414 TYR A CA 1
ATOM 3339 C C . TYR A 1 414 ? -9.969 -13.469 -5.75 1 93.88 414 TYR A C 1
ATOM 3341 O O . TYR A 1 414 ? -9.789 -13.398 -4.535 1 93.88 414 TYR A O 1
ATOM 3349 N N . ALA A 1 415 ? -11.031 -13.055 -6.348 1 91.19 415 ALA A N 1
ATOM 3350 C CA . ALA A 1 415 ? -12.172 -12.648 -5.535 1 91.19 415 ALA A CA 1
ATOM 3351 C C . ALA A 1 415 ? -12.992 -13.867 -5.102 1 91.19 415 ALA A C 1
ATOM 3353 O O . ALA A 1 415 ? -13.492 -14.617 -5.941 1 91.19 415 ALA A O 1
ATOM 3354 N N . ILE A 1 416 ? -13.125 -14.039 -3.793 1 90.94 416 ILE A N 1
ATOM 3355 C CA . ILE A 1 416 ? -13.797 -15.234 -3.289 1 90.94 416 ILE A CA 1
ATOM 3356 C C . ILE A 1 416 ? -14.977 -14.828 -2.406 1 90.94 416 ILE A C 1
ATOM 3358 O O . ILE A 1 416 ? -14.789 -14.242 -1.34 1 90.94 416 ILE A O 1
ATOM 3362 N N . ASP A 1 417 ? -16.078 -15.172 -2.812 1 86 417 ASP A N 1
ATOM 3363 C CA . ASP A 1 417 ? -17.328 -14.969 -2.07 1 86 417 ASP A CA 1
ATOM 3364 C C . ASP A 1 417 ? -17.406 -13.547 -1.519 1 86 417 ASP A C 1
ATOM 3366 O O . ASP A 1 417 ? -17.734 -13.344 -0.346 1 86 417 ASP A O 1
ATOM 3370 N N . GLU A 1 418 ? -16.969 -12.586 -2.312 1 80.38 418 GLU A N 1
ATOM 3371 C CA . GLU A 1 418 ? -16.984 -11.172 -1.929 1 80.38 418 GLU A CA 1
ATOM 3372 C C . GLU A 1 418 ? -17.703 -10.32 -2.977 1 80.38 418 GLU A C 1
ATOM 3374 O O . GLU A 1 418 ? -18.422 -10.852 -3.826 1 80.38 418 GLU A O 1
ATOM 3379 N N . SER A 1 419 ? -17.547 -9.023 -2.854 1 73.5 419 SER A N 1
ATOM 3380 C CA . SER A 1 419 ? -18.359 -8.094 -3.617 1 73.5 419 SER A CA 1
ATOM 3381 C C . SER A 1 419 ? -18.031 -8.164 -5.105 1 73.5 419 SER A C 1
ATOM 3383 O O . SER A 1 419 ? -18.812 -7.672 -5.938 1 73.5 419 SER A O 1
ATOM 3385 N N . TRP A 1 420 ? -16.969 -8.812 -5.457 1 82.44 420 TRP A N 1
ATOM 3386 C CA . TRP A 1 420 ? -16.547 -8.859 -6.855 1 82.44 420 TRP A CA 1
ATOM 3387 C C . TRP A 1 420 ? -17.234 -10 -7.594 1 82.44 420 TRP A C 1
ATOM 3389 O O . TRP A 1 420 ? -17.172 -10.086 -8.82 1 82.44 420 TRP A O 1
ATOM 3399 N N . VAL A 1 421 ? -17.875 -10.898 -6.844 1 88.88 421 VAL A N 1
ATOM 3400 C CA . VAL A 1 421 ? -18.516 -12.062 -7.453 1 88.88 421 VAL A CA 1
ATOM 3401 C C . VAL A 1 421 ? -20.031 -11.938 -7.328 1 88.88 421 VAL A C 1
ATOM 3403 O O . VAL A 1 421 ? -20.531 -11.148 -6.531 1 88.88 421 VAL A O 1
ATOM 3406 N N . PRO A 1 422 ? -20.719 -12.703 -8.219 1 86.88 422 PRO A N 1
ATOM 3407 C CA . PRO A 1 422 ? -22.172 -12.641 -8.141 1 86.88 422 PRO A CA 1
ATOM 3408 C C . PRO A 1 422 ? -22.719 -13.008 -6.762 1 86.88 422 PRO A C 1
ATOM 3410 O O . PRO A 1 422 ? -22.109 -13.82 -6.059 1 86.88 422 PRO A O 1
ATOM 3413 N N . THR A 1 423 ? -23.781 -12.32 -6.441 1 76.44 423 THR A N 1
ATOM 3414 C CA . THR A 1 423 ? -24.391 -12.523 -5.129 1 76.44 423 THR A CA 1
ATOM 3415 C C . THR A 1 423 ? -25.531 -13.539 -5.211 1 76.44 423 THR A C 1
ATOM 3417 O O . THR A 1 423 ? -26.078 -13.781 -6.289 1 76.44 423 THR A O 1
ATOM 3420 N N . GLY A 1 424 ? -25.812 -14.211 -4.113 1 69 424 GLY A N 1
ATOM 3421 C CA . GLY A 1 424 ? -26.953 -15.109 -4.031 1 69 424 GLY A CA 1
ATOM 3422 C C . GLY A 1 424 ? -26.641 -16.516 -4.523 1 69 424 GLY A C 1
ATOM 3423 O O . GLY A 1 424 ? -25.547 -16.781 -5.012 1 69 424 GLY A O 1
ATOM 3424 N N . PRO A 1 425 ? -27.516 -17.453 -4.332 1 73.62 425 PRO A N 1
ATOM 3425 C CA . PRO A 1 425 ? -27.344 -18.844 -4.77 1 73.62 425 PRO A CA 1
ATOM 3426 C C . PRO A 1 425 ? -27.641 -19.031 -6.258 1 73.62 425 PRO A C 1
ATOM 3428 O O . PRO A 1 425 ? -28.719 -19.484 -6.621 1 73.62 425 PRO A O 1
ATOM 3431 N N . ILE A 1 426 ? -26.781 -18.766 -7.07 1 80.75 426 ILE A N 1
ATOM 3432 C CA . ILE A 1 426 ? -27.016 -18.766 -8.516 1 80.75 426 ILE A CA 1
ATOM 3433 C C . ILE A 1 426 ? -26.531 -20.094 -9.109 1 80.75 426 ILE A C 1
ATOM 3435 O O . ILE A 1 426 ? -27.078 -20.562 -10.117 1 80.75 426 ILE A O 1
ATOM 3439 N N . GLN A 1 427 ? -25.594 -20.719 -8.453 1 85.12 427 GLN A N 1
ATOM 3440 C CA . GLN A 1 427 ? -25.016 -21.922 -9.039 1 85.12 427 GLN A CA 1
ATOM 3441 C C . GLN A 1 427 ? -25.625 -23.188 -8.414 1 85.12 427 GLN A C 1
ATOM 3443 O O . GLN A 1 427 ? -26.344 -23.094 -7.41 1 85.12 427 GLN A O 1
ATOM 3448 N N . SER A 1 428 ? -25.359 -24.312 -9.086 1 85 428 SER A N 1
ATOM 3449 C CA . SER A 1 428 ? -25.812 -25.609 -8.594 1 85 428 SER A CA 1
ATOM 3450 C C . SER A 1 428 ? -25.203 -25.938 -7.238 1 85 428 SER A C 1
ATOM 3452 O O . SER A 1 428 ? -24.078 -25.531 -6.949 1 85 428 SER A O 1
ATOM 3454 N N . GLU A 1 429 ? -25.969 -26.578 -6.449 1 85.62 429 GLU A N 1
ATOM 3455 C CA . GLU A 1 429 ? -25.453 -27 -5.148 1 85.62 429 GLU A CA 1
ATOM 3456 C C . GLU A 1 429 ? -24.219 -27.891 -5.312 1 85.62 429 GLU A C 1
ATOM 3458 O O . GLU A 1 429 ? -24.141 -28.672 -6.266 1 85.62 429 GLU A O 1
ATOM 3463 N N . LYS A 1 430 ? -23.312 -27.844 -4.41 1 88.94 430 LYS A N 1
ATOM 3464 C CA . LYS A 1 430 ? -22.094 -28.641 -4.352 1 88.94 430 LYS A CA 1
ATOM 3465 C C . LYS A 1 430 ? -21.234 -28.422 -5.594 1 88.94 430 LYS A C 1
ATOM 3467 O O . LYS A 1 430 ? -20.578 -29.344 -6.082 1 88.94 430 LYS A O 1
ATOM 3472 N N . HIS A 1 431 ? -21.5 -27.344 -6.195 1 94.19 431 HIS A N 1
ATOM 3473 C CA . HIS A 1 431 ? -20.641 -26.891 -7.285 1 94.19 431 HIS A CA 1
ATOM 3474 C C . HIS A 1 431 ? -20 -25.547 -6.965 1 94.19 431 HIS A C 1
ATOM 3476 O O . HIS A 1 431 ? -20.656 -24.656 -6.406 1 94.19 431 HIS A O 1
ATOM 3482 N N . MET A 1 432 ? -18.797 -25.422 -7.293 1 96.19 432 MET A N 1
ATOM 3483 C CA . MET A 1 432 ? -18.141 -24.125 -7.211 1 96.19 432 MET A CA 1
ATOM 3484 C C . MET A 1 432 ? -18.266 -23.359 -8.523 1 96.19 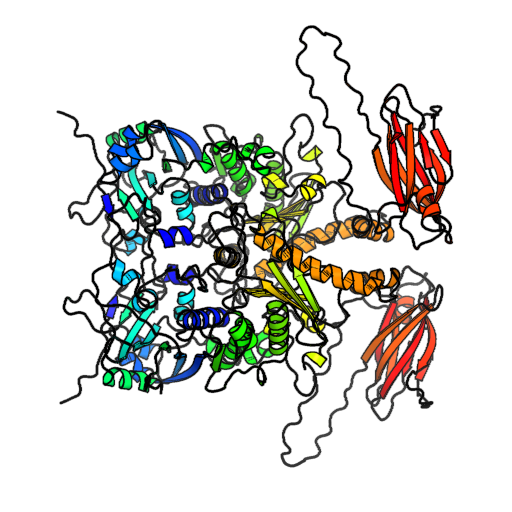432 MET A C 1
ATOM 3486 O O . MET A 1 432 ? -18.234 -23.953 -9.602 1 96.19 432 MET A O 1
ATOM 3490 N N . LEU A 1 433 ? -18.484 -22.094 -8.43 1 96.62 433 LEU A N 1
ATOM 3491 C CA . LEU A 1 433 ? -18.406 -21.234 -9.609 1 96.62 433 LEU A CA 1
ATOM 3492 C C . LEU A 1 433 ? -17 -20.656 -9.773 1 96.62 433 LEU A C 1
ATOM 3494 O O . LEU A 1 433 ? -16.516 -19.953 -8.883 1 96.62 433 LEU A O 1
ATOM 3498 N N . LEU A 1 434 ? -16.375 -21.062 -10.82 1 97.81 434 LEU A N 1
ATOM 3499 C CA . LEU A 1 434 ? -15.047 -20.531 -11.148 1 97.81 434 LEU A CA 1
ATOM 3500 C C . LEU A 1 434 ? -15.102 -19.641 -12.383 1 97.81 434 LEU A C 1
ATOM 3502 O O . LEU A 1 434 ? -15.664 -20.031 -13.406 1 97.81 434 LEU A O 1
ATOM 3506 N N . GLY A 1 435 ? -14.57 -18.484 -12.25 1 97.81 435 GLY A N 1
ATOM 3507 C CA . GLY A 1 435 ? -14.586 -17.547 -13.375 1 97.81 435 GLY A CA 1
ATOM 3508 C C . GLY A 1 435 ? -13.289 -16.781 -13.531 1 97.81 435 GLY A C 1
ATOM 3509 O O . GLY A 1 435 ? -12.469 -16.734 -12.609 1 97.81 435 GLY A O 1
ATOM 3510 N N . MET A 1 436 ? -13.133 -16.203 -14.695 1 97.69 436 MET A N 1
ATOM 3511 C CA . MET A 1 436 ? -11.961 -15.391 -15.016 1 97.69 436 MET A CA 1
ATOM 3512 C C . MET A 1 436 ? -12.312 -14.281 -16 1 97.69 436 MET A C 1
ATOM 3514 O O . MET A 1 436 ? -12.93 -14.539 -17.031 1 97.69 436 MET A O 1
ATOM 3518 N N . PHE A 1 437 ? -11.93 -13.078 -15.594 1 97.06 437 PHE A N 1
ATOM 3519 C CA . PHE A 1 437 ? -12.039 -11.953 -16.516 1 97.06 437 PHE A CA 1
ATOM 3520 C C . PHE A 1 437 ? -10.68 -11.633 -17.141 1 97.06 437 PHE A C 1
ATOM 3522 O O . PHE A 1 437 ? -9.68 -11.523 -16.438 1 97.06 437 PHE A O 1
ATOM 3529 N N . VAL A 1 438 ? -10.711 -11.461 -18.453 1 97.56 438 VAL A N 1
ATOM 3530 C CA . VAL A 1 438 ? -9.523 -11.062 -19.219 1 97.56 438 VAL A CA 1
ATOM 3531 C C . VAL A 1 438 ? -9.836 -9.828 -20.062 1 97.56 438 VAL A C 1
ATOM 3533 O O . VAL A 1 438 ? -10.727 -9.859 -20.906 1 97.56 438 VAL A O 1
ATOM 3536 N N . PRO A 1 439 ? -9.109 -8.734 -19.828 1 95.38 439 PRO A N 1
ATOM 3537 C CA . PRO A 1 439 ? -9.367 -7.5 -20.578 1 95.38 439 PRO A CA 1
ATOM 3538 C C . PRO A 1 439 ? -8.82 -7.551 -22 1 95.38 439 PRO A C 1
ATOM 3540 O O . PRO A 1 439 ? -7.84 -8.25 -22.266 1 95.38 439 PRO A O 1
ATOM 3543 N N . ARG A 1 440 ? -9.492 -6.879 -22.859 1 93.31 440 ARG A N 1
ATOM 3544 C CA . ARG A 1 440 ? -8.906 -6.555 -24.156 1 93.31 440 ARG A CA 1
ATOM 3545 C C . ARG A 1 440 ? -7.918 -5.402 -24.047 1 93.31 440 ARG A C 1
ATOM 3547 O O . ARG A 1 440 ? -8.266 -4.25 -24.297 1 93.31 440 ARG A O 1
ATOM 3554 N N . SER A 1 441 ? -6.762 -5.691 -23.797 1 90.44 441 SER A N 1
ATOM 3555 C CA . SER A 1 441 ? -5.711 -4.789 -23.328 1 90.44 441 SER A CA 1
ATOM 3556 C C . SER A 1 441 ? -5.449 -3.684 -24.344 1 90.44 441 SER A C 1
ATOM 3558 O O . SER A 1 441 ? -5.078 -2.568 -23.984 1 90.44 441 SER A O 1
ATOM 3560 N N . ALA A 1 442 ? -5.688 -3.857 -25.609 1 88.25 442 ALA A N 1
ATOM 3561 C CA . ALA A 1 442 ? -5.316 -2.926 -26.672 1 88.25 442 ALA A CA 1
ATOM 3562 C C . ALA A 1 442 ? -6.402 -1.873 -26.875 1 88.25 442 ALA A C 1
ATOM 3564 O O . ALA A 1 442 ? -6.191 -0.887 -27.578 1 88.25 442 ALA A O 1
ATOM 3565 N N . VAL A 1 443 ? -7.461 -2.062 -26.219 1 89.38 443 VAL A N 1
ATOM 3566 C CA . VAL A 1 443 ? -8.555 -1.112 -26.391 1 89.38 443 VAL A CA 1
ATOM 3567 C C . VAL A 1 443 ? -8.102 0.282 -25.953 1 89.38 443 VAL A C 1
ATOM 3569 O O . VAL A 1 443 ? -7.477 0.444 -24.906 1 89.38 443 VAL A O 1
ATOM 3572 N N . LYS A 1 444 ? -8.414 1.271 -26.766 1 89.31 444 LYS A N 1
ATOM 3573 C CA . LYS A 1 444 ? -8.039 2.654 -26.5 1 89.31 444 LYS A CA 1
ATOM 3574 C C . LYS A 1 444 ? -9.102 3.357 -25.656 1 89.31 444 LYS A C 1
ATOM 3576 O O . LYS A 1 444 ? -10.297 3.162 -25.859 1 89.31 444 LYS A O 1
ATOM 3581 N N . LEU A 1 445 ? -8.609 4.09 -24.734 1 87.12 445 LEU A N 1
ATOM 3582 C CA . LEU A 1 445 ? -9.508 4.801 -23.844 1 87.12 445 LEU A CA 1
ATOM 3583 C C . LEU A 1 445 ? -9.812 6.199 -24.375 1 87.12 445 LEU A C 1
ATOM 3585 O O . LEU A 1 445 ? -9.07 6.723 -25.203 1 87.12 445 LEU A O 1
ATOM 3589 N N . SER A 1 446 ? -10.906 6.723 -23.938 1 83.94 446 SER A N 1
ATOM 3590 C CA . SER A 1 446 ? -11.305 8.078 -24.312 1 83.94 446 SER A CA 1
ATOM 3591 C C . SER A 1 446 ? -10.312 9.109 -23.781 1 83.94 446 SER A C 1
ATOM 3593 O O . SER A 1 446 ? -9.578 8.836 -22.828 1 83.94 446 SER A O 1
ATOM 3595 N N . PRO A 1 447 ? -10.305 10.258 -24.344 1 76.56 447 PRO A N 1
ATOM 3596 C CA . PRO A 1 447 ? -9.391 11.32 -23.906 1 76.56 447 PRO A CA 1
ATOM 3597 C C . PRO A 1 447 ? -9.641 11.766 -22.469 1 76.56 447 PRO A C 1
ATOM 3599 O O . PRO A 1 447 ? -8.797 12.445 -21.875 1 76.56 447 PRO A O 1
ATOM 3602 N N . LEU A 1 448 ? -10.789 11.305 -21.984 1 72.25 448 LEU A N 1
ATOM 3603 C CA . LEU A 1 448 ? -11.062 11.602 -20.578 1 72.25 448 LEU A CA 1
ATOM 3604 C C . LEU A 1 448 ? -9.984 11.016 -19.672 1 72.25 448 LEU A C 1
ATOM 3606 O O . LEU A 1 448 ? -9.711 11.547 -18.594 1 72.25 448 LEU A O 1
ATOM 3610 N N . TYR A 1 449 ? -9.469 9.93 -20.219 1 72.62 449 TYR A N 1
ATOM 3611 C CA . TYR A 1 449 ? -8.383 9.289 -19.484 1 72.62 449 TYR A CA 1
ATOM 3612 C C . TYR A 1 449 ? -7.023 9.789 -19.969 1 72.62 449 TYR A C 1
ATOM 3614 O O . TYR A 1 449 ? -6.184 9.008 -20.406 1 72.62 449 TYR A O 1
ATOM 3622 N N . TYR A 1 450 ? -6.742 11 -19.859 1 66 450 TYR A N 1
ATOM 3623 C CA . TYR A 1 450 ? -5.637 11.68 -20.531 1 66 450 TYR A CA 1
ATOM 3624 C C . TYR A 1 450 ? -4.297 11.125 -20.062 1 66 450 TYR A C 1
ATOM 3626 O O . TYR A 1 450 ? -3.291 11.25 -20.766 1 66 450 TYR A O 1
ATOM 3634 N N . GLU A 1 451 ? -4.301 10.406 -19.016 1 71.5 451 GLU A N 1
ATOM 3635 C CA . GLU A 1 451 ? -3.018 9.906 -18.516 1 71.5 451 GLU A CA 1
ATOM 3636 C C . GLU A 1 451 ? -2.719 8.516 -19.078 1 71.5 451 GLU A C 1
ATOM 3638 O O . GLU A 1 451 ? -1.586 8.039 -19 1 71.5 451 GLU A O 1
ATOM 3643 N N . HIS A 1 452 ? -3.75 7.934 -19.625 1 79.19 452 HIS A N 1
ATOM 3644 C CA . HIS A 1 452 ? -3.605 6.559 -20.094 1 79.19 452 HIS A CA 1
ATOM 3645 C C . HIS A 1 452 ? -4.223 6.383 -21.484 1 79.19 452 HIS A C 1
ATOM 3647 O O . HIS A 1 452 ? -5.406 6.668 -21.688 1 79.19 452 HIS A O 1
ATOM 3653 N N . ASP A 1 453 ? -3.471 5.789 -22.375 1 82.19 453 ASP A N 1
ATOM 3654 C CA . ASP A 1 453 ? -3.934 5.648 -23.75 1 82.19 453 ASP A CA 1
ATOM 3655 C C . ASP A 1 453 ? -4.738 4.367 -23.938 1 82.19 453 ASP A C 1
ATOM 3657 O O . ASP A 1 453 ? -5.652 4.309 -24.766 1 82.19 453 ASP A O 1
ATOM 3661 N N . SER A 1 454 ? -4.359 3.363 -23.172 1 88.38 454 SER A N 1
ATOM 3662 C CA . SER A 1 454 ? -4.984 2.059 -23.375 1 88.38 454 SER A CA 1
ATOM 3663 C C . SER A 1 454 ? -5.543 1.512 -22.062 1 88.38 454 SER A C 1
ATOM 3665 O O . SER A 1 454 ? -5.195 1.992 -20.984 1 88.38 454 SER A O 1
ATOM 3667 N N . LEU A 1 455 ? -6.438 0.553 -22.234 1 89.81 455 LEU A N 1
ATOM 3668 C CA . LEU A 1 455 ? -6.992 -0.13 -21.078 1 89.81 455 LEU A CA 1
ATOM 3669 C C . LEU A 1 455 ? -5.887 -0.767 -20.25 1 89.81 455 LEU A C 1
ATOM 3671 O O . LEU A 1 455 ? -5.902 -0.68 -19.016 1 89.81 455 LEU A O 1
ATOM 3675 N N . GLU A 1 456 ? -4.938 -1.338 -20.891 1 89.38 456 GLU A N 1
ATOM 3676 C CA . GLU A 1 456 ? -3.822 -1.974 -20.203 1 89.38 456 GLU A CA 1
ATOM 3677 C C . GLU A 1 456 ? -3.057 -0.967 -19.344 1 89.38 456 GLU A C 1
ATOM 3679 O O . GLU A 1 456 ? -2.719 -1.253 -18.188 1 89.38 456 GLU A O 1
ATOM 3684 N N . GLU A 1 457 ? -2.83 0.136 -19.875 1 84.88 457 GLU A N 1
ATOM 3685 C CA . GLU A 1 457 ? -2.09 1.166 -19.156 1 84.88 457 GLU A CA 1
ATOM 3686 C C . GLU A 1 457 ? -2.85 1.624 -17.906 1 84.88 457 GLU A C 1
ATOM 3688 O O . GLU A 1 457 ? -2.252 1.832 -16.859 1 84.88 457 GLU A O 1
ATOM 3693 N N . TYR A 1 458 ? -4.102 1.792 -18.109 1 86 458 TYR A N 1
ATOM 3694 C CA . TYR A 1 458 ? -4.926 2.199 -16.984 1 86 458 TYR A CA 1
ATOM 3695 C C . TYR A 1 458 ? -4.926 1.133 -15.891 1 86 458 TYR A C 1
ATOM 3697 O O . TYR A 1 458 ? -4.766 1.444 -14.703 1 86 458 TYR A O 1
ATOM 3705 N N . LEU A 1 459 ? -5.148 -0.071 -16.281 1 87 459 LEU A N 1
ATOM 3706 C CA . LEU A 1 459 ? -5.207 -1.167 -15.328 1 87 459 LEU A CA 1
ATOM 3707 C C . LEU A 1 459 ? -3.877 -1.328 -14.602 1 87 459 LEU A C 1
ATOM 3709 O O . LEU A 1 459 ? -3.848 -1.594 -13.398 1 87 459 LEU A O 1
ATOM 3713 N N . ARG A 1 460 ? -2.857 -1.16 -15.289 1 83.25 460 ARG A N 1
ATOM 3714 C CA . ARG A 1 460 ? -1.526 -1.224 -14.688 1 83.25 460 ARG A CA 1
ATOM 3715 C C . ARG A 1 460 ? -1.349 -0.14 -13.633 1 83.25 460 ARG A C 1
ATOM 3717 O O . ARG A 1 460 ? -0.852 -0.41 -12.539 1 83.25 460 ARG A O 1
ATOM 3724 N N . ALA A 1 461 ? -1.791 0.994 -13.969 1 77.94 461 ALA A N 1
ATOM 3725 C CA . ALA A 1 461 ? -1.665 2.137 -13.07 1 77.94 461 ALA A CA 1
ATOM 3726 C C . ALA A 1 461 ? -2.547 1.961 -11.836 1 77.94 461 ALA A C 1
ATOM 3728 O O . ALA A 1 461 ? -2.27 2.535 -10.781 1 77.94 461 ALA A O 1
ATOM 3729 N N . SER A 1 462 ? -3.566 1.179 -12.016 1 78.69 462 SER A N 1
ATOM 3730 C CA . SER A 1 462 ? -4.535 1.005 -10.938 1 78.69 462 SER A CA 1
ATOM 3731 C C . SER A 1 462 ? -4.148 -0.154 -10.023 1 78.69 462 SER A C 1
ATOM 3733 O O . SER A 1 462 ? -4.832 -0.429 -9.039 1 78.69 462 SER A O 1
ATOM 3735 N N . GLU A 1 463 ? -3.092 -0.814 -10.328 1 75.5 463 GLU A N 1
ATOM 3736 C CA . GLU A 1 463 ? -2.627 -1.944 -9.523 1 75.5 463 GLU A CA 1
ATOM 3737 C C . GLU A 1 463 ? -1.738 -1.479 -8.375 1 75.5 463 GLU A C 1
ATOM 3739 O O . GLU A 1 463 ? -0.898 -0.594 -8.555 1 75.5 463 GLU A O 1
ATOM 3744 N N . ASN A 1 464 ? -1.965 -2.055 -7.207 1 67.06 464 ASN A N 1
ATOM 3745 C CA . ASN A 1 464 ? -1.119 -1.764 -6.055 1 67.06 464 ASN A CA 1
ATOM 3746 C C . ASN A 1 464 ? 0.311 -2.25 -6.273 1 67.06 464 ASN A C 1
ATOM 3748 O O . ASN A 1 464 ? 0.572 -3.039 -7.18 1 67.06 464 ASN A O 1
ATOM 3752 N N . ALA A 1 465 ? 1.182 -1.763 -5.434 1 60.72 465 ALA A N 1
ATOM 3753 C CA . ALA A 1 465 ? 2.605 -2.061 -5.566 1 60.72 465 ALA A CA 1
ATOM 3754 C C . ALA A 1 465 ? 2.867 -3.559 -5.422 1 60.72 465 ALA A C 1
ATOM 3756 O O . ALA A 1 465 ? 3.773 -4.102 -6.062 1 60.72 465 ALA A O 1
ATOM 3757 N N . ASP A 1 466 ? 1.985 -4.125 -4.652 1 53.28 466 ASP A N 1
ATOM 3758 C CA . ASP A 1 466 ? 2.184 -5.555 -4.445 1 53.28 466 ASP A CA 1
ATOM 3759 C C . ASP A 1 466 ? 1.416 -6.371 -5.48 1 53.28 466 ASP A C 1
ATOM 3761 O O . ASP A 1 466 ? 1.426 -7.602 -5.441 1 53.28 466 ASP A O 1
ATOM 3765 N N . HIS A 1 467 ? 0.754 -5.656 -6.359 1 50.06 467 HIS A N 1
ATOM 3766 C CA . HIS A 1 467 ? 0.014 -6.25 -7.469 1 50.06 467 HIS A CA 1
ATOM 3767 C C . HIS A 1 467 ? -1.171 -7.066 -6.965 1 50.06 467 HIS A C 1
ATOM 3769 O O . HIS A 1 467 ? -1.668 -7.945 -7.672 1 50.06 467 HIS A O 1
ATOM 3775 N N . ALA A 1 468 ? -1.562 -6.77 -5.766 1 58.31 468 ALA A N 1
ATOM 3776 C CA . ALA A 1 468 ? -2.498 -7.723 -5.172 1 58.31 468 ALA A CA 1
ATOM 3777 C C . ALA A 1 468 ? -3.918 -7.164 -5.168 1 58.31 468 ALA A C 1
ATOM 3779 O O . ALA A 1 468 ? -4.844 -7.812 -4.672 1 58.31 468 ALA A O 1
ATOM 3780 N N . ASP A 1 469 ? -4.113 -5.957 -5.699 1 67.31 469 ASP A N 1
ATOM 3781 C CA . ASP A 1 469 ? -5.453 -5.387 -5.75 1 67.31 469 ASP A CA 1
ATOM 3782 C C . ASP A 1 469 ? -5.535 -4.277 -6.797 1 67.31 469 ASP A C 1
ATOM 3784 O O . ASP A 1 469 ? -4.512 -3.746 -7.23 1 67.31 469 ASP A O 1
ATOM 3788 N N . TRP A 1 470 ? -6.75 -4.117 -7.316 1 71.75 470 TRP A N 1
ATOM 3789 C CA . TRP A 1 470 ? -7.043 -3.027 -8.242 1 71.75 470 TRP A CA 1
ATOM 3790 C C . TRP A 1 470 ? -7.871 -1.942 -7.562 1 71.75 470 TRP A C 1
ATOM 3792 O O . TRP A 1 470 ? -8.945 -2.221 -7.016 1 71.75 470 TRP A O 1
ATOM 3802 N N . VAL A 1 471 ? -7.375 -0.854 -7.535 1 67.12 471 VAL A N 1
ATOM 3803 C CA . VAL A 1 471 ? -8.094 0.257 -6.926 1 67.12 471 VAL A CA 1
ATOM 3804 C C . VAL A 1 471 ? -8.062 1.469 -7.855 1 67.12 471 VAL A C 1
ATOM 3806 O O . VAL A 1 471 ? -6.996 1.888 -8.305 1 67.12 471 VAL A O 1
ATOM 3809 N N . ASP A 1 472 ? -9.281 1.956 -8.203 1 69.56 472 ASP A N 1
ATOM 3810 C CA . ASP A 1 472 ? -9.375 3.135 -9.055 1 69.56 472 ASP A CA 1
ATOM 3811 C C . ASP A 1 472 ? -8.758 4.355 -8.375 1 69.56 472 ASP A C 1
ATOM 3813 O O . ASP A 1 472 ? -8.758 4.457 -7.148 1 69.56 472 ASP A O 1
ATOM 3817 N N . GLY A 1 473 ? -7.988 5.121 -9.227 1 63 473 GLY A N 1
ATOM 3818 C CA . GLY A 1 473 ? -7.562 6.41 -8.711 1 63 473 GLY A CA 1
ATOM 3819 C C . GLY A 1 473 ? -8.727 7.34 -8.406 1 63 473 GLY A C 1
ATOM 3820 O O . GLY A 1 473 ? -9.875 7.016 -8.688 1 63 473 GLY A O 1
ATOM 3821 N N . ASP A 1 474 ? -8.211 8.547 -8.016 1 57.47 474 ASP A N 1
ATOM 3822 C CA . ASP A 1 474 ? -9.156 9.594 -7.648 1 57.47 474 ASP A CA 1
ATOM 3823 C C . ASP A 1 474 ? -9.953 10.07 -8.859 1 57.47 474 ASP A C 1
ATOM 3825 O O . ASP A 1 474 ? -9.438 10.07 -9.984 1 57.47 474 ASP A O 1
ATOM 3829 N N . LYS A 1 475 ? -11.219 9.719 -9.086 1 60.59 475 LYS A N 1
ATOM 3830 C CA . LYS A 1 475 ? -12.156 10.336 -10.023 1 60.59 475 LYS A CA 1
ATOM 3831 C C . LYS A 1 475 ? -12.656 9.32 -11.047 1 60.59 475 LYS A C 1
ATOM 3833 O O . LYS A 1 475 ? -13.555 9.625 -11.836 1 60.59 475 LYS A O 1
ATOM 3838 N N . PHE A 1 476 ? -11.844 8.133 -11.102 1 70.88 476 PHE A N 1
ATOM 3839 C CA . PHE A 1 476 ? -12.273 7.16 -12.102 1 70.88 476 PHE A CA 1
ATOM 3840 C C . PHE A 1 476 ? -12.828 5.906 -11.438 1 70.88 476 PHE A C 1
ATOM 3842 O O . PHE A 1 476 ? -12.523 5.637 -10.273 1 70.88 476 PHE A O 1
ATOM 3849 N N . THR A 1 477 ? -13.672 5.312 -12.203 1 76.12 477 THR A N 1
ATOM 3850 C CA . THR A 1 477 ? -14.297 4.117 -11.633 1 76.12 477 THR A CA 1
ATOM 3851 C C . THR A 1 477 ? -14.266 2.967 -12.633 1 76.12 477 THR A C 1
ATOM 3853 O O . THR A 1 477 ? -15.18 2.135 -12.656 1 76.12 477 THR A O 1
ATOM 3856 N N . LEU A 1 478 ? -13.312 3.002 -13.508 1 82.94 478 LEU A N 1
ATOM 3857 C CA . LEU A 1 478 ? -13.281 2.02 -14.586 1 82.94 478 LEU A CA 1
ATOM 3858 C C . LEU A 1 478 ? -13.117 0.609 -14.031 1 82.94 478 LEU A C 1
ATOM 3860 O O . LEU A 1 478 ? -13.805 -0.319 -14.461 1 82.94 478 LEU A O 1
ATOM 3864 N N . VAL A 1 479 ? -12.203 0.389 -13.078 1 86.88 479 VAL A N 1
ATOM 3865 C CA . VAL A 1 479 ? -11.977 -0.921 -12.477 1 86.88 479 VAL A CA 1
ATOM 3866 C C . VAL A 1 479 ? -13.25 -1.397 -11.781 1 86.88 479 VAL A C 1
ATOM 3868 O O . VAL A 1 479 ? -13.672 -2.543 -11.961 1 86.88 479 VAL A O 1
ATOM 3871 N N . LYS A 1 480 ? -13.844 -0.542 -11.094 1 83.12 480 LYS A N 1
ATOM 3872 C CA . LYS A 1 480 ? -15.094 -0.877 -10.414 1 83.12 480 LYS A CA 1
ATOM 3873 C C . LYS A 1 480 ? -16.156 -1.313 -11.414 1 83.12 480 LYS A C 1
ATOM 3875 O O . LYS A 1 480 ? -16.906 -2.258 -11.156 1 83.12 480 LYS A O 1
ATOM 3880 N N . ARG A 1 481 ? -16.219 -0.631 -12.469 1 85.62 481 ARG A N 1
ATOM 3881 C CA . ARG A 1 481 ? -17.203 -0.943 -13.492 1 85.62 481 ARG A CA 1
ATOM 3882 C C . ARG A 1 481 ? -16.906 -2.277 -14.164 1 85.62 481 ARG A C 1
ATOM 3884 O O . ARG A 1 481 ? -17.812 -3.037 -14.5 1 85.62 481 ARG A O 1
ATOM 3891 N N . ILE A 1 482 ? -15.672 -2.535 -14.398 1 90.31 482 ILE A N 1
ATOM 3892 C CA . ILE A 1 482 ? -15.266 -3.818 -14.969 1 90.31 482 ILE A CA 1
ATOM 3893 C C . ILE A 1 482 ? -15.711 -4.953 -14.039 1 90.31 482 ILE A C 1
ATOM 3895 O O . ILE A 1 482 ? -16.297 -5.938 -14.5 1 90.31 482 ILE A O 1
ATOM 3899 N N . ILE A 1 483 ? -15.461 -4.785 -12.812 1 90.31 483 ILE A N 1
ATOM 3900 C CA . ILE A 1 483 ? -15.812 -5.793 -11.812 1 90.31 483 ILE A CA 1
ATOM 3901 C C . ILE A 1 483 ? -17.328 -5.969 -11.773 1 90.31 483 ILE A C 1
ATOM 3903 O O . ILE A 1 483 ? -17.828 -7.094 -11.859 1 90.31 483 ILE A O 1
ATOM 3907 N N . ARG A 1 484 ? -17.984 -4.895 -11.742 1 85.81 484 ARG A N 1
ATOM 3908 C CA . ARG A 1 484 ? -19.438 -4.906 -11.672 1 85.81 484 ARG A CA 1
ATOM 3909 C C . ARG A 1 484 ? -20.031 -5.562 -12.914 1 85.81 484 ARG A C 1
ATOM 3911 O O . ARG A 1 484 ? -20.938 -6.402 -12.805 1 85.81 484 ARG A O 1
ATOM 3918 N N . ASN A 1 485 ? -19.547 -5.164 -14.047 1 91.5 485 ASN A N 1
ATOM 3919 C CA . ASN A 1 485 ? -20.094 -5.676 -15.297 1 91.5 485 ASN A CA 1
ATOM 3920 C C . ASN A 1 485 ? -19.75 -7.148 -15.492 1 91.5 485 ASN A C 1
ATOM 3922 O O . ASN A 1 485 ? -20.531 -7.895 -16.109 1 91.5 485 ASN A O 1
ATOM 3926 N N . SER A 1 486 ? -18.641 -7.566 -15.008 1 94.12 486 SER A N 1
ATOM 3927 C CA . SER A 1 486 ? -18.281 -8.984 -15.062 1 94.12 486 SER A CA 1
ATOM 3928 C C . SER A 1 486 ? -19.219 -9.82 -14.195 1 94.12 486 SER A C 1
ATOM 3930 O O . SER A 1 486 ? -19.734 -10.852 -14.625 1 94.12 486 SER A O 1
ATOM 3932 N N . ARG A 1 487 ? -19.406 -9.305 -13.047 1 92.5 487 ARG A N 1
ATOM 3933 C CA . ARG A 1 487 ? -20.312 -9.984 -12.133 1 92.5 487 ARG A CA 1
ATOM 3934 C C . ARG A 1 487 ? -21.719 -10.031 -12.703 1 92.5 487 ARG A C 1
ATOM 3936 O O . ARG A 1 487 ? -22.406 -11.055 -12.617 1 92.5 487 ARG A O 1
ATOM 3943 N N . LYS A 1 488 ? -22.125 -8.977 -13.289 1 90 488 LYS A N 1
ATOM 3944 C CA . LYS A 1 488 ? -23.453 -8.875 -13.883 1 90 488 LYS A CA 1
ATOM 3945 C C . LYS A 1 488 ? -23.625 -9.852 -15.039 1 90 488 LYS A C 1
ATOM 3947 O O . LYS A 1 488 ? -24.672 -10.484 -15.188 1 90 488 LYS A O 1
ATOM 3952 N N . ALA A 1 489 ? -22.656 -9.898 -15.82 1 93.56 489 ALA A N 1
ATOM 3953 C CA . ALA A 1 489 ? -22.703 -10.812 -16.969 1 93.56 489 ALA A CA 1
ATOM 3954 C C . ALA A 1 489 ? -22.906 -12.25 -16.5 1 93.56 489 ALA A C 1
ATOM 3956 O O . ALA A 1 489 ? -23.656 -13.008 -17.125 1 93.56 489 ALA A O 1
ATOM 3957 N N . ILE A 1 490 ? -22.25 -12.625 -15.453 1 94.69 490 ILE A N 1
ATOM 3958 C CA . ILE A 1 490 ? -22.391 -13.969 -14.906 1 94.69 490 ILE A CA 1
ATOM 3959 C C . ILE A 1 490 ? -23.766 -14.156 -14.305 1 94.69 490 ILE A C 1
ATOM 3961 O O . ILE A 1 490 ? -24.438 -15.156 -14.555 1 94.69 490 ILE A O 1
ATOM 3965 N N . GLN A 1 491 ? -24.125 -13.156 -13.562 1 90.69 491 GLN A N 1
ATOM 3966 C CA . GLN A 1 491 ? -25.422 -13.195 -12.898 1 90.69 491 GLN A CA 1
ATOM 3967 C C . GLN A 1 491 ? -26.562 -13.359 -13.906 1 90.69 491 GLN A C 1
ATOM 3969 O O . GLN A 1 491 ? -27.484 -14.148 -13.695 1 90.69 491 GLN A O 1
ATOM 3974 N N . GLU A 1 492 ? -26.516 -12.625 -14.984 1 89 492 GLU A N 1
ATOM 3975 C CA . GLU A 1 492 ? -27.547 -12.633 -16.016 1 89 492 GLU A CA 1
ATOM 3976 C C . GLU A 1 492 ? -27.641 -14 -16.688 1 89 492 GLU A C 1
ATOM 3978 O O . GLU A 1 492 ? -28.719 -14.445 -17.062 1 89 492 GLU A O 1
ATOM 3983 N N . TYR A 1 493 ? -26.594 -14.625 -16.859 1 90.31 493 TYR A N 1
ATOM 3984 C CA . TYR A 1 493 ? -26.609 -15.961 -17.453 1 90.31 493 TYR A CA 1
ATOM 3985 C C . TYR A 1 493 ? -27.391 -16.938 -16.594 1 90.31 493 TYR A C 1
ATOM 3987 O O . TYR A 1 493 ? -28.219 -17.703 -17.109 1 90.31 493 TYR A O 1
ATOM 3995 N N . PHE A 1 494 ? -27.109 -16.984 -15.336 1 86.56 494 PHE A N 1
ATOM 3996 C CA . PHE A 1 494 ? -27.75 -17.938 -14.438 1 86.56 494 PHE A CA 1
ATOM 3997 C C . PHE A 1 494 ? -29.219 -17.609 -14.234 1 86.56 494 PHE A C 1
ATOM 3999 O O . PHE A 1 494 ? -30.031 -18.484 -13.977 1 86.56 494 PHE A O 1
ATOM 4006 N N . GLU A 1 495 ? -29.484 -16.328 -14.391 1 78.38 495 GLU A N 1
ATOM 4007 C CA . GLU A 1 495 ? -30.891 -15.914 -14.297 1 78.38 495 GLU A CA 1
ATOM 4008 C C . GLU A 1 495 ? -31.672 -16.328 -15.539 1 78.38 495 GLU A C 1
ATOM 4010 O O . GLU A 1 495 ? -32.844 -16.734 -15.445 1 78.38 495 GLU A O 1
ATOM 4015 N N . THR A 1 496 ? -31.078 -16.188 -16.703 1 67.69 496 THR A N 1
ATOM 4016 C CA . THR A 1 496 ? -31.703 -16.562 -17.969 1 67.69 496 THR A CA 1
ATOM 4017 C C . THR A 1 496 ? -31.844 -18.078 -18.062 1 67.69 496 THR A C 1
ATOM 4019 O O . THR A 1 496 ? -32.875 -18.578 -18.547 1 67.69 496 THR A O 1
ATOM 4022 N N . GLU A 1 497 ? -30.828 -18.781 -17.734 1 57.53 497 GLU A N 1
ATOM 4023 C CA . GLU A 1 497 ? -30.859 -20.234 -17.781 1 57.53 497 GLU A CA 1
ATOM 4024 C C . GLU A 1 497 ? -31.922 -20.812 -16.844 1 57.53 497 GLU A C 1
ATOM 4026 O O . GLU A 1 497 ? -32.562 -21.797 -17.156 1 57.53 497 GLU A O 1
ATOM 4031 N N . THR A 1 498 ? -32 -20.234 -15.703 1 51.34 498 THR A N 1
ATOM 4032 C CA . THR A 1 498 ? -33.031 -20.656 -14.773 1 51.34 498 THR A CA 1
ATOM 4033 C C . THR A 1 498 ? -34.406 -20.375 -15.352 1 51.34 498 THR A C 1
ATOM 4035 O O . THR A 1 498 ? -35.375 -21.125 -15.117 1 51.34 498 THR A O 1
ATOM 4038 N N . SER A 1 499 ? -34.469 -19.281 -16.109 1 45.78 499 SER A N 1
ATOM 4039 C CA . SER A 1 499 ? -35.75 -18.953 -16.734 1 45.78 499 SER A CA 1
ATOM 4040 C C . SER A 1 499 ? -36.062 -19.906 -17.875 1 45.78 499 SER A C 1
ATOM 4042 O O . SER A 1 499 ? -37.219 -20.25 -18.094 1 45.78 499 SER A O 1
ATOM 4044 N N . ASN A 1 500 ? -35.062 -20.312 -18.688 1 42.06 500 ASN A N 1
ATOM 4045 C CA . ASN A 1 500 ? -35.312 -21.25 -19.781 1 42.06 500 ASN A CA 1
ATOM 4046 C C . ASN A 1 500 ? -35.594 -22.656 -19.25 1 42.06 500 ASN A C 1
ATOM 4048 O O . ASN A 1 500 ? -36.25 -23.453 -19.938 1 42.06 500 ASN A O 1
ATOM 4052 N N . ASN A 1 501 ? -34.781 -23.141 -18.328 1 36.78 501 ASN A N 1
ATOM 4053 C CA . ASN A 1 501 ? -35.188 -24.406 -17.703 1 36.78 501 ASN A CA 1
ATOM 4054 C C . ASN A 1 501 ? -36.438 -24.25 -16.844 1 36.78 501 ASN A C 1
ATOM 4056 O O . ASN A 1 501 ? -36.625 -23.203 -16.203 1 36.78 501 ASN A O 1
ATOM 4060 N N . SER A 1 502 ? -37.562 -24.859 -17.219 1 33.22 502 SER A N 1
ATOM 4061 C CA . SER A 1 502 ? -38.875 -24.812 -16.594 1 33.22 502 SER A CA 1
ATOM 4062 C C . SER A 1 502 ? -38.781 -24.719 -15.078 1 33.22 502 SER A C 1
ATOM 4064 O O . SER A 1 502 ? -39.562 -25.344 -14.359 1 33.22 502 SER A O 1
ATOM 4066 N N . PHE A 1 503 ? -37.625 -24.531 -14.516 1 30.44 503 PHE A N 1
ATOM 4067 C CA . PHE A 1 503 ? -37.656 -24.453 -13.062 1 30.44 503 PHE A CA 1
ATOM 4068 C C . PHE A 1 503 ? -38.531 -23.297 -12.594 1 30.44 503 PHE A C 1
ATOM 4070 O O . PHE A 1 503 ? -38.438 -22.188 -13.117 1 30.44 503 PHE A O 1
ATOM 4077 N N . SER A 1 504 ? -39.719 -23.625 -12.148 1 29.89 504 SER A N 1
ATOM 4078 C CA . SER A 1 504 ? -40.75 -22.734 -11.648 1 29.89 504 SER A CA 1
ATOM 4079 C C . SER A 1 504 ? -40.156 -21.625 -10.781 1 29.89 504 SER A C 1
ATOM 4081 O O . SER A 1 504 ? -39.125 -21.812 -10.156 1 29.89 504 SER A O 1
ATOM 4083 N N . ALA A 1 505 ? -40.469 -20.406 -10.977 1 31.08 505 ALA A N 1
ATOM 4084 C CA . ALA A 1 505 ? -40.188 -19.234 -10.141 1 31.08 505 ALA A CA 1
ATOM 4085 C C . ALA A 1 505 ? -40.094 -19.625 -8.672 1 31.08 505 ALA A C 1
ATOM 4087 O O . ALA A 1 505 ? -39.344 -19 -7.902 1 31.08 505 ALA A O 1
ATOM 4088 N N . THR A 1 506 ? -40.781 -20.75 -8.258 1 29.36 506 THR A N 1
ATOM 4089 C CA . THR A 1 506 ? -40.844 -21.281 -6.895 1 29.36 506 THR A CA 1
ATOM 4090 C C . THR A 1 506 ? -39.531 -21.922 -6.504 1 29.36 506 THR A C 1
ATOM 4092 O O . THR A 1 506 ? -39.062 -21.797 -5.363 1 29.36 506 THR A O 1
ATOM 4095 N N . SER A 1 507 ? -38.844 -22.609 -7.473 1 31.36 507 SER A N 1
ATOM 4096 C CA . SER A 1 507 ? -37.625 -23.344 -7.125 1 31.36 507 SER A CA 1
ATOM 4097 C C . SER A 1 507 ? -36.438 -22.391 -6.949 1 31.36 507 SER A C 1
ATOM 4099 O O . SER A 1 507 ? -35.531 -22.656 -6.156 1 31.36 507 SER A O 1
ATOM 4101 N N . ARG A 1 508 ? -36.344 -21.375 -7.695 1 33.34 508 ARG A N 1
ATOM 4102 C CA . ARG A 1 508 ? -35.312 -20.375 -7.516 1 33.34 508 ARG A CA 1
ATOM 4103 C C . ARG A 1 508 ? -35.438 -19.703 -6.152 1 33.34 508 ARG A C 1
ATOM 4105 O O . ARG A 1 508 ? -34.406 -19.406 -5.512 1 33.34 508 ARG A O 1
ATOM 4112 N N . LEU A 1 509 ? -36.688 -19.422 -5.73 1 30.78 509 LEU A N 1
ATOM 4113 C CA . LEU A 1 509 ? -36.906 -18.938 -4.371 1 30.78 509 LEU A CA 1
ATOM 4114 C C . LEU A 1 509 ? -36.531 -20.016 -3.352 1 30.78 509 LEU A C 1
ATOM 4116 O O . LEU A 1 509 ? -35.938 -19.703 -2.309 1 30.78 509 LEU A O 1
ATOM 4120 N N . ALA A 1 510 ? -36.719 -21.266 -3.648 1 29.81 510 ALA A N 1
ATOM 4121 C CA . ALA A 1 510 ? -36.375 -22.375 -2.76 1 29.81 510 ALA A CA 1
ATOM 4122 C C . ALA A 1 510 ? -34.875 -22.547 -2.664 1 29.81 510 ALA A C 1
ATOM 4124 O O . ALA A 1 510 ? -34.344 -22.766 -1.577 1 29.81 510 ALA A O 1
ATOM 4125 N N . LYS A 1 511 ? -34.094 -22.578 -3.744 1 34.16 511 LYS A N 1
ATOM 4126 C CA . LYS A 1 511 ? -32.656 -22.734 -3.734 1 34.16 511 LYS A CA 1
ATOM 4127 C C . LYS A 1 511 ? -31.969 -21.516 -3.107 1 34.16 511 LYS A C 1
ATOM 4129 O O . LYS A 1 511 ? -31 -21.656 -2.363 1 34.16 511 LYS A O 1
ATOM 4134 N N . LYS A 1 512 ? -32.219 -20.359 -3.555 1 32.44 512 LYS A N 1
ATOM 4135 C CA . LYS A 1 512 ? -31.672 -19.141 -2.971 1 32.44 512 LYS A CA 1
ATOM 4136 C C . LYS A 1 512 ? -32 -19.047 -1.482 1 32.44 512 LYS A C 1
ATOM 4138 O O . LYS A 1 512 ? -31.156 -18.625 -0.683 1 32.44 512 LYS A O 1
ATOM 4143 N N . TYR A 1 513 ? -33.219 -19.391 -1.091 1 31.81 513 TYR A N 1
ATOM 4144 C CA . TYR A 1 513 ? -33.656 -19.328 0.297 1 31.81 513 TYR A CA 1
ATOM 4145 C C . TYR A 1 513 ? -33.531 -20.672 0.982 1 31.81 513 TYR A C 1
ATOM 4147 O O . TYR A 1 513 ? -33.75 -20.797 2.188 1 31.81 513 TYR A O 1
ATOM 4155 N N . GLY A 1 514 ? -33.375 -21.688 0.247 1 30.47 514 GLY A N 1
ATOM 4156 C CA . GLY A 1 514 ? -33.156 -23 0.857 1 30.47 514 GLY A CA 1
ATOM 4157 C C . GLY A 1 514 ? -31.891 -23.047 1.7 1 30.47 514 GLY A C 1
ATOM 4158 O O . GLY A 1 514 ? -31.875 -23.672 2.766 1 30.47 514 GLY A O 1
ATOM 4159 N N . THR A 1 515 ? -30.797 -22.594 1.129 1 31.62 515 THR A N 1
ATOM 4160 C CA . THR A 1 515 ? -29.578 -22.641 1.935 1 31.62 515 THR A CA 1
ATOM 4161 C C . THR A 1 515 ? -29.75 -21.812 3.207 1 31.62 515 THR A C 1
ATOM 4163 O O . THR A 1 515 ? -29.078 -22.062 4.211 1 31.62 515 THR A O 1
ATOM 4166 N N . LEU A 1 516 ? -30.359 -20.656 3.133 1 28.64 516 LEU A N 1
ATOM 4167 C CA . LEU A 1 516 ? -30.562 -19.906 4.359 1 28.64 516 LEU A CA 1
ATOM 4168 C C . LEU A 1 516 ? -31.469 -20.656 5.324 1 28.64 516 LEU A C 1
ATOM 4170 O O . LEU A 1 516 ? -31.328 -20.531 6.543 1 28.64 516 LEU A O 1
ATOM 4174 N N . LEU A 1 517 ? -32.469 -21.344 4.766 1 27.67 517 LEU A N 1
ATOM 4175 C CA . LEU A 1 517 ? -33.375 -22.109 5.605 1 27.67 517 LEU A CA 1
ATOM 4176 C C . LEU A 1 517 ? -32.781 -23.5 5.902 1 27.67 517 LEU A C 1
ATOM 4178 O O . LEU A 1 517 ? -33.344 -24.234 6.73 1 27.67 517 LEU A O 1
ATOM 4182 N N . MET A 1 518 ? -31.969 -24.109 4.938 1 26.33 518 MET A N 1
ATOM 4183 C CA . MET A 1 518 ? -31.469 -25.422 5.316 1 26.33 518 MET A CA 1
ATOM 4184 C C . MET A 1 518 ? -30.25 -25.297 6.238 1 26.33 518 MET A C 1
ATOM 4186 O O . MET A 1 518 ? -29.453 -24.375 6.094 1 26.33 518 MET A O 1
ATOM 4190 N N . PRO A 1 519 ? -30.156 -25.906 7.383 1 27.12 519 PRO A N 1
ATOM 4191 C CA . PRO A 1 519 ? -28.969 -25.953 8.25 1 27.12 519 PRO A CA 1
ATOM 4192 C C . PRO A 1 519 ? -27.688 -26.266 7.484 1 27.12 519 PRO A C 1
ATOM 4194 O O . PRO A 1 519 ? -27.75 -26.875 6.414 1 27.12 519 PRO A O 1
ATOM 4197 N N . PRO A 1 520 ? -26.609 -25.547 7.586 1 25.38 520 PRO A N 1
ATOM 4198 C CA . PRO A 1 520 ? -25.344 -25.844 6.918 1 25.38 520 PRO A CA 1
ATOM 4199 C C . PRO A 1 520 ? -25.062 -27.344 6.844 1 25.38 520 PRO A C 1
ATOM 4201 O O . PRO A 1 520 ? -25.375 -28.094 7.781 1 25.38 520 PRO A O 1
ATOM 4204 N N . THR A 1 521 ? -25.078 -28.016 5.742 1 26.11 521 THR A N 1
ATOM 4205 C CA . THR A 1 521 ? -24.797 -29.406 5.418 1 26.11 521 THR A CA 1
ATOM 4206 C C . THR A 1 521 ? -23.531 -29.875 6.109 1 26.11 521 THR A C 1
ATOM 4208 O O . THR A 1 521 ? -23.172 -31.062 6.027 1 26.11 521 THR A O 1
ATOM 4211 N N . GLY A 1 522 ? -22.484 -29.062 6.363 1 25.11 522 GLY A N 1
ATOM 4212 C CA . GLY A 1 522 ? -21.172 -29.609 6.688 1 25.11 522 GLY A CA 1
ATOM 4213 C C . GLY A 1 522 ? -21.172 -30.438 7.957 1 25.11 522 GLY A C 1
ATOM 4214 O O . GLY A 1 522 ? -20.109 -30.734 8.508 1 25.11 522 GLY A O 1
ATOM 4215 N N . PHE A 1 523 ? -22.141 -30.578 8.586 1 24.2 523 PHE A N 1
ATOM 4216 C CA . PHE A 1 523 ? -21.859 -31.203 9.867 1 24.2 523 PHE A CA 1
ATOM 4217 C C . PHE A 1 523 ? -21.484 -32.688 9.68 1 24.2 523 PHE A C 1
ATOM 4219 O O . PHE A 1 523 ? -21.328 -33.406 10.656 1 24.2 523 PHE A O 1
ATOM 4226 N N . GLY A 1 524 ? -21.734 -33.375 8.531 1 21.73 524 GLY A N 1
ATOM 4227 C CA . GLY A 1 524 ? -21.406 -34.781 8.68 1 21.73 524 GLY A CA 1
ATOM 4228 C C . GLY A 1 524 ? -19.984 -35.094 8.312 1 21.73 524 GLY A C 1
ATOM 4229 O O . GLY A 1 524 ? -19.438 -34.562 7.344 1 21.73 524 GLY A O 1
ATOM 4230 N N . LYS A 1 525 ? -18.969 -35.438 9.219 1 23.45 525 LYS A N 1
ATOM 4231 C CA . LYS A 1 525 ? -17.609 -35.938 9.164 1 23.45 525 LYS A CA 1
ATOM 4232 C C . LYS A 1 525 ? -17.484 -37.031 8.109 1 23.45 525 LYS A C 1
ATOM 4234 O O . LYS A 1 525 ? -18.109 -38.094 8.227 1 23.45 525 LYS A O 1
ATOM 4239 N N . GLY A 1 526 ? -17.375 -36.688 6.848 1 20.97 526 GLY A N 1
ATOM 4240 C CA . GLY A 1 526 ? -17.109 -37.688 5.828 1 20.97 526 GLY A CA 1
ATOM 4241 C C . GLY A 1 526 ? -15.859 -38.5 6.09 1 20.97 526 GLY A C 1
ATOM 4242 O O . GLY A 1 526 ? -14.867 -37.969 6.602 1 20.97 526 GLY A O 1
ATOM 4243 N N . SER A 1 527 ? -15.789 -39.781 6.293 1 21.66 527 SER A N 1
ATOM 4244 C CA . SER A 1 527 ? -14.75 -40.812 6.496 1 21.66 527 SER A CA 1
ATOM 4245 C C . SER A 1 527 ? -13.773 -40.812 5.328 1 21.66 527 SER A C 1
ATOM 4247 O O . SER A 1 527 ? -14.18 -40.875 4.168 1 21.66 527 SER A O 1
ATOM 4249 N N . SER A 1 528 ? -12.578 -40.281 5.469 1 19.83 528 SER A N 1
ATOM 4250 C CA . SER A 1 528 ? -11.43 -40.281 4.57 1 19.83 528 SER A CA 1
ATOM 4251 C C . SER A 1 528 ? -11.094 -41.688 4.117 1 19.83 528 SER A C 1
ATOM 4253 O O . SER A 1 528 ? -11.016 -42.625 4.938 1 19.83 528 SER A O 1
ATOM 4255 N N . ALA A 1 529 ? -11.258 -42.156 2.93 1 21.41 529 ALA A N 1
ATOM 4256 C CA . ALA A 1 529 ? -10.93 -43.375 2.238 1 21.41 529 ALA A CA 1
ATOM 4257 C C . ALA A 1 529 ? -9.43 -43.688 2.309 1 21.41 529 ALA A C 1
ATOM 4259 O O . ALA A 1 529 ? -8.609 -42.781 2.039 1 21.41 529 ALA A O 1
ATOM 4260 N N . SER A 1 530 ? -8.836 -44.75 2.963 1 21.17 530 SER A N 1
ATOM 4261 C CA . SER A 1 530 ? -7.566 -45.438 3.229 1 21.17 530 SER A CA 1
ATOM 4262 C C . SER A 1 530 ? -6.84 -45.75 1.933 1 21.17 530 SER A C 1
ATOM 4264 O O . SER A 1 530 ? -7.406 -46.406 1.049 1 21.17 530 SER A O 1
ATOM 4266 N N . LYS A 1 531 ? -5.984 -45.031 1.533 1 23.7 531 LYS A N 1
ATOM 4267 C CA . LYS A 1 531 ? -5.094 -45.312 0.417 1 23.7 531 LYS A CA 1
ATOM 4268 C C . LYS A 1 531 ? -4.32 -46.625 0.665 1 23.7 531 LYS A C 1
ATOM 4270 O O . LYS A 1 531 ? -3.826 -46.844 1.77 1 23.7 531 LYS A O 1
ATOM 4275 N N . ASP A 1 532 ? -4.27 -47.625 -0.2 1 22.03 532 ASP A N 1
ATOM 4276 C CA . ASP A 1 532 ? -3.721 -48.938 -0.415 1 22.03 532 ASP A CA 1
ATOM 4277 C C . ASP A 1 532 ? -2.195 -48.938 -0.382 1 22.03 532 ASP A C 1
ATOM 4279 O O . ASP A 1 532 ? -1.56 -48.312 -1.235 1 22.03 532 ASP A O 1
ATOM 4283 N N . ARG A 1 533 ? -1.515 -48.906 0.771 1 24.47 533 ARG A N 1
ATOM 4284 C CA . ARG A 1 533 ? -0.078 -49.125 0.875 1 24.47 533 ARG A CA 1
ATOM 4285 C C . ARG A 1 533 ? 0.307 -50.469 0.219 1 24.47 533 ARG A C 1
ATOM 4287 O O . ARG A 1 533 ? -0.511 -51.375 0.135 1 24.47 533 ARG A O 1
ATOM 4294 N N . PRO A 1 534 ? 1.448 -50.469 -0.402 1 24.31 534 PRO A N 1
ATOM 4295 C CA . PRO A 1 534 ? 1.982 -51.688 -1.055 1 24.31 534 PRO A CA 1
ATOM 4296 C C . PRO A 1 534 ? 1.982 -52.906 -0.139 1 24.31 534 PRO A C 1
ATOM 4298 O O . PRO A 1 534 ? 1.972 -52.75 1.087 1 24.31 534 PRO A O 1
ATOM 4301 N N . SER A 1 535 ? 1.957 -54.062 -0.724 1 22.78 535 SER A N 1
ATOM 4302 C CA . SER A 1 535 ? 1.686 -55.438 -0.307 1 22.78 535 SER A CA 1
ATOM 4303 C C . SER A 1 535 ? 2.783 -55.938 0.612 1 22.78 535 SER A C 1
ATOM 4305 O O . SER A 1 535 ? 3.723 -56.594 0.155 1 22.78 535 SER A O 1
ATOM 4307 N N . ARG A 1 536 ? 3.449 -55.344 1.543 1 25.44 536 ARG A N 1
ATOM 4308 C CA . ARG A 1 536 ? 4.328 -56.312 2.172 1 25.44 536 ARG A CA 1
ATOM 4309 C C . ARG A 1 536 ? 3.576 -57.594 2.498 1 25.44 536 ARG A C 1
ATOM 4311 O O . ARG A 1 536 ? 2.344 -57.594 2.547 1 25.44 536 ARG A O 1
ATOM 4318 N N . PRO A 1 537 ? 4.25 -58.625 2.992 1 25.05 537 PRO A N 1
ATOM 4319 C CA . PRO A 1 537 ? 3.629 -59.906 3.32 1 25.05 537 PRO A CA 1
ATOM 4320 C C . PRO A 1 537 ? 2.295 -59.75 4.047 1 25.05 537 PRO A C 1
ATOM 4322 O O . PRO A 1 537 ? 2.1 -58.781 4.777 1 25.05 537 PRO A O 1
ATOM 4325 N N . SER A 1 538 ? 1.264 -60.281 3.457 1 23.94 538 SER A N 1
ATOM 4326 C CA . SER A 1 538 ? -0.196 -60.25 3.453 1 23.94 538 SER A CA 1
ATOM 4327 C C . SER A 1 538 ? -0.755 -60.438 4.859 1 23.94 538 SER A C 1
ATOM 4329 O O . SER A 1 538 ? -1.914 -60.812 5.027 1 23.94 538 SER A O 1
ATOM 4331 N N . GLY A 1 539 ? 0.048 -60.25 5.977 1 23.56 539 GLY A N 1
ATOM 4332 C CA . GLY A 1 539 ? -0.75 -60.844 7.027 1 23.56 539 GLY A CA 1
ATOM 4333 C C . GLY A 1 539 ? -2.152 -60.281 7.121 1 23.56 539 GLY A C 1
ATOM 4334 O O . GLY A 1 539 ? -2.43 -59.219 6.582 1 23.56 539 GLY A O 1
ATOM 4335 N N . ASP A 1 540 ? -3.258 -60.938 7.535 1 24.67 540 ASP A N 1
ATOM 4336 C CA . ASP A 1 540 ? -4.719 -60.906 7.52 1 24.67 540 ASP A CA 1
ATOM 4337 C C . ASP A 1 540 ? -5.258 -59.625 8.172 1 24.67 540 ASP A C 1
ATOM 4339 O O . ASP A 1 540 ? -6.414 -59.594 8.602 1 24.67 540 ASP A O 1
ATOM 4343 N N . ARG A 1 541 ? -4.547 -58.469 8.438 1 26.88 541 ARG A N 1
ATOM 4344 C CA . ARG A 1 541 ? -5.281 -57.625 9.383 1 26.88 541 ARG A CA 1
ATOM 4345 C C . ARG A 1 541 ? -6.59 -57.156 8.773 1 26.88 541 ARG A C 1
ATOM 4347 O O . ARG A 1 541 ? -6.598 -56.594 7.676 1 26.88 541 ARG A O 1
ATOM 4354 N N . ARG A 1 542 ? -7.797 -57.438 9.281 1 27.14 542 ARG A N 1
ATOM 4355 C CA . ARG A 1 542 ? -9.242 -57.25 9.148 1 27.14 542 ARG A CA 1
ATOM 4356 C C . ARG A 1 542 ? -9.594 -55.781 9.023 1 27.14 542 ARG A C 1
ATOM 4358 O O . ARG A 1 542 ? -9.055 -54.938 9.758 1 27.14 542 ARG A O 1
ATOM 4365 N N . ASN A 1 543 ? -9.898 -55.219 7.785 1 28.34 543 ASN A N 1
ATOM 4366 C CA . ASN A 1 543 ? -10.57 -54 7.316 1 28.34 543 ASN A CA 1
ATOM 4367 C C . ASN A 1 543 ? -11.633 -53.531 8.305 1 28.34 543 ASN A C 1
ATOM 4369 O O . ASN A 1 543 ? -12.641 -54.219 8.508 1 28.34 543 ASN A O 1
ATOM 4373 N N . GLY A 1 544 ? -11.328 -52.969 9.391 1 30.89 544 GLY A N 1
ATOM 4374 C CA . GLY A 1 544 ? -12.367 -52.656 10.359 1 30.89 544 GLY A CA 1
ATOM 4375 C C . GLY A 1 544 ? -13.531 -51.906 9.75 1 30.89 544 GLY A C 1
ATOM 4376 O O . GLY A 1 544 ? -13.352 -51.094 8.836 1 30.89 544 GLY A O 1
ATOM 4377 N N . PRO A 1 545 ? -14.828 -52.375 9.703 1 35.97 545 PRO A N 1
ATOM 4378 C CA . PRO A 1 545 ? -16.094 -51.969 9.078 1 35.97 545 PRO A CA 1
ATOM 4379 C C . PRO A 1 545 ? -16.391 -50.5 9.289 1 35.97 545 PRO A C 1
ATOM 4381 O O . PRO A 1 545 ? -15.93 -49.906 10.273 1 35.97 545 PRO A O 1
ATOM 4384 N N . LYS A 1 546 ? -16.641 -49.688 8.422 1 43.88 546 LYS A N 1
ATOM 4385 C CA . LYS A 1 546 ? -17.25 -48.344 8.414 1 43.88 546 LYS A CA 1
ATOM 4386 C C . LYS A 1 546 ? -18.406 -48.281 9.391 1 43.88 546 LYS A C 1
ATOM 4388 O O . LYS A 1 546 ? -19.438 -48.938 9.211 1 43.88 546 LYS A O 1
ATOM 4393 N N . HIS A 1 547 ? -18.297 -47.906 10.711 1 53.84 547 HIS A N 1
ATOM 4394 C CA . HIS A 1 547 ? -19.109 -48.188 11.883 1 53.84 547 HIS A CA 1
ATOM 4395 C C . HIS A 1 547 ? -20.219 -47.156 12.047 1 53.84 547 HIS A C 1
ATOM 4397 O O . HIS A 1 547 ? -21 -47.219 13 1 53.84 547 HIS A O 1
ATOM 4403 N N . LYS A 1 548 ? -20.422 -46.062 11.141 1 62.31 548 LYS A N 1
ATOM 4404 C CA . LYS A 1 548 ? -21.516 -45.156 11.5 1 62.31 548 LYS A CA 1
ATOM 4405 C C . LYS A 1 548 ? -22.516 -45.031 10.359 1 62.31 548 LYS A C 1
ATOM 4407 O O . LYS A 1 548 ? -22.141 -45.031 9.188 1 62.31 548 LYS A O 1
ATOM 4412 N N . ALA A 1 549 ? -23.781 -44.844 10.625 1 74.62 549 ALA A N 1
ATOM 4413 C CA . ALA A 1 549 ? -24.875 -44.656 9.656 1 74.62 549 ALA A CA 1
ATOM 4414 C C . ALA A 1 549 ? -24.922 -43.219 9.141 1 74.62 549 ALA A C 1
ATOM 4416 O O . ALA A 1 549 ? -24.656 -42.281 9.883 1 74.62 549 ALA A O 1
ATOM 4417 N N . THR A 1 550 ? -25.125 -43.125 7.824 1 77.12 550 THR A N 1
ATOM 4418 C CA . THR A 1 550 ? -25.234 -41.812 7.23 1 77.12 550 THR A CA 1
ATOM 4419 C C . THR A 1 550 ? -26.5 -41.688 6.387 1 77.12 550 THR A C 1
ATOM 4421 O O . THR A 1 550 ? -26.969 -42.688 5.832 1 77.12 550 THR A O 1
ATOM 4424 N N . VAL A 1 551 ? -27.094 -40.406 6.352 1 77.94 551 VAL A N 1
ATOM 4425 C CA . VAL A 1 551 ? -28.203 -40.094 5.473 1 77.94 551 VAL A CA 1
ATOM 4426 C C . VAL A 1 551 ? -27.875 -38.875 4.621 1 77.94 551 VAL A C 1
ATOM 4428 O O . VAL A 1 551 ? -27.297 -37.906 5.121 1 77.94 551 VAL A O 1
ATOM 4431 N N . SER A 1 552 ? -28.156 -39.094 3.377 1 74.44 552 SER A N 1
ATOM 4432 C CA . SER A 1 552 ? -27.984 -38 2.428 1 74.44 552 SER A CA 1
ATOM 4433 C C . SER A 1 552 ? -29.297 -37.688 1.718 1 74.44 552 SER A C 1
ATOM 4435 O O . SER A 1 552 ? -29.969 -38.594 1.217 1 74.44 552 SER A O 1
ATOM 4437 N N . ILE A 1 553 ? -29.672 -36.406 1.724 1 69.25 553 ILE A N 1
ATOM 4438 C CA . ILE A 1 553 ? -30.859 -36 0.98 1 69.25 553 ILE A CA 1
ATOM 4439 C C . ILE A 1 553 ? -30.484 -35.656 -0.459 1 69.25 553 ILE A C 1
ATOM 4441 O O . ILE A 1 553 ? -29.656 -34.781 -0.699 1 69.25 553 ILE A O 1
ATOM 4445 N N . LEU A 1 554 ? -30.984 -36.375 -1.38 1 64.62 554 LEU A N 1
ATOM 4446 C CA . LEU A 1 554 ? -30.656 -36.25 -2.797 1 64.62 554 LEU A CA 1
ATOM 4447 C C . LEU A 1 554 ? -31.547 -35.219 -3.488 1 64.62 554 LEU A C 1
ATOM 4449 O O . LEU A 1 554 ? -31.141 -34.594 -4.461 1 64.62 554 LEU A O 1
ATOM 4453 N N . GLY A 1 555 ? -32.812 -35.156 -3.021 1 66.31 555 GLY A N 1
ATOM 4454 C CA . GLY A 1 555 ? -33.812 -34.281 -3.607 1 66.31 555 GLY A CA 1
ATOM 4455 C C . GLY A 1 555 ? -35.125 -34.281 -2.857 1 66.31 555 GLY A C 1
ATOM 4456 O O . GLY A 1 555 ? -35.406 -35.156 -2.043 1 66.31 555 GLY A O 1
ATOM 4457 N N . SER A 1 556 ? -35.875 -33.062 -2.988 1 65 556 SER A N 1
ATOM 4458 C CA . SER A 1 556 ? -37.219 -33 -2.432 1 65 556 SER A CA 1
ATOM 4459 C C . SER A 1 556 ? -38.219 -32.469 -3.455 1 65 556 SER A C 1
ATOM 4461 O O . SER A 1 556 ? -37.875 -31.641 -4.297 1 65 556 SER A O 1
ATOM 4463 N N . LYS A 1 557 ? -39.375 -33.125 -3.482 1 66.94 557 LYS A N 1
ATOM 4464 C CA . LYS A 1 557 ? -40.469 -32.75 -4.375 1 66.94 557 LYS A CA 1
ATOM 4465 C C . LYS A 1 557 ? -41.781 -32.625 -3.613 1 66.94 557 LYS A C 1
ATOM 4467 O O . LYS A 1 557 ? -42.125 -33.5 -2.818 1 66.94 557 LYS A O 1
ATOM 4472 N N . LEU A 1 558 ? -42.406 -31.516 -3.758 1 61.84 558 LEU A N 1
ATOM 4473 C CA . LEU A 1 558 ? -43.75 -31.359 -3.207 1 61.84 558 LEU A CA 1
ATOM 4474 C C . LEU A 1 558 ? -44.781 -32.125 -4.035 1 61.84 558 LEU A C 1
ATOM 4476 O O . LEU A 1 558 ? -44.875 -31.922 -5.246 1 61.84 558 LEU A O 1
ATOM 4480 N N . VAL A 1 559 ? -45.281 -33.125 -3.346 1 66.69 559 VAL A N 1
ATOM 4481 C CA . VAL A 1 559 ? -46.312 -33.906 -3.969 1 66.69 559 VAL A CA 1
ATOM 4482 C C . VAL A 1 559 ? -47.656 -33.625 -3.312 1 66.69 559 VAL A C 1
ATOM 4484 O O . VAL A 1 559 ? -47.938 -34.031 -2.184 1 66.69 559 VAL A O 1
ATOM 4487 N N . GLY A 1 560 ? -48.312 -32.469 -3.689 1 58.28 560 GLY A N 1
ATOM 4488 C CA . GLY A 1 560 ? -49.594 -32.031 -3.191 1 58.28 560 GLY A CA 1
ATOM 4489 C C . GLY A 1 560 ? -49.5 -30.859 -2.232 1 58.28 560 GLY A C 1
ATOM 4490 O O . GLY A 1 560 ? -48.438 -30.234 -2.111 1 58.28 560 GLY A O 1
ATOM 4491 N N . GLU A 1 561 ? -50.594 -30.547 -1.463 1 59.34 561 GLU A N 1
ATOM 4492 C CA . GLU A 1 561 ? -50.656 -29.375 -0.581 1 59.34 561 GLU A CA 1
ATOM 4493 C C . GLU A 1 561 ? -49.875 -29.625 0.707 1 59.34 561 GLU A C 1
ATOM 4495 O O . GLU A 1 561 ? -49.312 -28.688 1.271 1 59.34 561 GLU A O 1
ATOM 4500 N N . ASP A 1 562 ? -49.781 -30.812 1.091 1 66.12 562 ASP A N 1
ATOM 4501 C CA . ASP A 1 562 ? -49.25 -31.094 2.418 1 66.12 562 ASP A CA 1
ATOM 4502 C C . ASP A 1 562 ? -48.25 -32.25 2.373 1 66.12 562 ASP A C 1
ATOM 4504 O O . ASP A 1 562 ? -47.875 -32.812 3.414 1 66.12 562 ASP A O 1
ATOM 4508 N N . GLN A 1 563 ? -47.875 -32.562 1.11 1 74.06 563 GLN A N 1
ATOM 4509 C CA . GLN A 1 563 ? -47 -33.75 1.019 1 74.06 563 GLN A CA 1
ATOM 4510 C C . GLN A 1 563 ? -45.688 -33.406 0.271 1 74.06 563 GLN A C 1
ATOM 4512 O O . GLN A 1 563 ? -45.719 -32.719 -0.748 1 74.06 563 GLN A O 1
ATOM 4517 N N . VAL A 1 564 ? -44.625 -33.844 0.874 1 76.62 564 VAL A N 1
ATOM 4518 C CA . VAL A 1 564 ? -43.281 -33.656 0.293 1 76.62 564 VAL A CA 1
ATOM 4519 C C . VAL A 1 564 ? -42.594 -35.031 0.102 1 76.62 564 VAL A C 1
ATOM 4521 O O . VAL A 1 564 ? -42.656 -35.875 0.99 1 76.62 564 VAL A O 1
ATOM 4524 N N . GLU A 1 565 ? -42.094 -35.125 -1.035 1 77.88 565 GLU A N 1
ATOM 4525 C CA . GLU A 1 565 ? -41.25 -36.312 -1.288 1 77.88 565 GLU A CA 1
ATOM 4526 C C . GLU A 1 565 ? -39.781 -35.969 -1.222 1 77.88 565 GLU A C 1
ATOM 4528 O O . GLU A 1 565 ? -39.312 -35 -1.862 1 77.88 565 GLU A O 1
ATOM 4533 N N . ILE A 1 566 ? -39.125 -36.781 -0.391 1 77.75 566 ILE A N 1
ATOM 4534 C CA . ILE A 1 566 ? -37.688 -36.562 -0.176 1 77.75 566 ILE A CA 1
ATOM 4535 C C . ILE A 1 566 ? -36.906 -37.781 -0.649 1 77.75 566 ILE A C 1
ATOM 4537 O O . ILE A 1 566 ? -37.125 -38.875 -0.184 1 77.75 566 ILE A O 1
ATOM 4541 N N . GLU A 1 567 ? -36.094 -37.5 -1.57 1 77.38 567 GLU A N 1
ATOM 4542 C CA . GLU A 1 567 ? -35.188 -38.562 -2.01 1 77.38 567 GLU A CA 1
ATOM 4543 C C . GLU A 1 567 ? -33.938 -38.594 -1.139 1 77.38 567 GLU A C 1
ATOM 4545 O O . GLU A 1 567 ? -33.219 -37.594 -1.016 1 77.38 567 GLU A O 1
ATOM 4550 N N . VAL A 1 568 ? -33.719 -39.781 -0.512 1 78.88 568 VAL A N 1
ATOM 4551 C CA . VAL A 1 568 ? -32.594 -39.906 0.425 1 78.88 568 VAL A CA 1
ATOM 4552 C C . VAL A 1 568 ? -31.766 -41.125 0.077 1 78.88 568 VAL A C 1
ATOM 4554 O O . VAL A 1 568 ? -32.281 -42.094 -0.468 1 78.88 568 VAL A O 1
ATOM 4557 N N . GLU A 1 569 ? -30.547 -40.969 0.332 1 77.81 569 GLU A N 1
ATOM 4558 C CA . GLU A 1 569 ? -29.625 -42.094 0.365 1 77.81 569 GLU A CA 1
ATOM 4559 C C . GLU A 1 569 ? -29.172 -42.375 1.79 1 77.81 569 GLU A C 1
ATOM 4561 O O . GLU A 1 569 ? -28.656 -41.5 2.479 1 77.81 569 GLU A O 1
ATOM 4566 N N . VAL A 1 570 ? -29.344 -43.594 2.193 1 79.06 570 VAL A N 1
ATOM 4567 C CA . VAL A 1 570 ? -29 -44.031 3.547 1 79.06 570 VAL A CA 1
ATOM 4568 C C . VAL A 1 570 ? -27.953 -45.125 3.49 1 79.06 570 VAL A C 1
ATOM 4570 O O . VAL A 1 570 ? -28.156 -46.156 2.816 1 79.06 570 VAL A O 1
ATOM 4573 N N . ALA A 1 571 ? -26.875 -44.906 4.152 1 77.94 571 ALA A N 1
ATOM 4574 C CA . ALA A 1 571 ? -25.844 -45.938 4.293 1 77.94 571 ALA A CA 1
ATOM 4575 C C . ALA A 1 571 ? -25.844 -46.5 5.703 1 77.94 571 ALA A C 1
ATOM 4577 O O . ALA A 1 571 ? -25.688 -45.781 6.684 1 77.94 571 ALA A O 1
ATOM 4578 N N . ILE A 1 572 ? -25.906 -47.844 5.816 1 77.5 572 ILE A N 1
ATOM 4579 C CA . ILE A 1 572 ? -25.984 -48.531 7.086 1 77.5 572 ILE A CA 1
ATOM 4580 C C . ILE A 1 572 ? -24.734 -49.406 7.258 1 77.5 572 ILE A C 1
ATOM 4582 O O . ILE A 1 572 ? -24.406 -50.219 6.387 1 77.5 572 ILE A O 1
ATOM 4586 N N . PRO A 1 573 ? -24.016 -49.188 8.383 1 77.88 573 PRO A N 1
ATOM 4587 C CA . PRO A 1 573 ? -22.844 -50.031 8.633 1 77.88 573 PRO A CA 1
ATOM 4588 C C . PRO A 1 573 ? -23.219 -51.469 8.992 1 77.88 573 PRO A C 1
ATOM 4590 O O . PRO A 1 573 ? -24.375 -51.75 9.305 1 77.88 573 PRO A O 1
ATOM 4593 N N . ILE A 1 574 ? -22.266 -52.156 9.094 1 76.56 574 ILE A N 1
ATOM 4594 C CA . ILE A 1 574 ? -22.422 -53.594 9.344 1 76.56 574 ILE A CA 1
ATOM 4595 C C . ILE A 1 574 ? -22.875 -53.812 10.781 1 76.56 574 ILE A C 1
ATOM 4597 O O . ILE A 1 574 ? -22.406 -53.156 11.703 1 76.56 574 ILE A O 1
ATOM 4601 N N . ASN A 1 575 ? -23.781 -54.625 11.023 1 73.81 575 ASN A N 1
ATOM 4602 C CA . ASN A 1 575 ? -24.281 -55.156 12.289 1 73.81 575 ASN A CA 1
ATOM 4603 C C . ASN A 1 575 ? -24.797 -54.062 13.203 1 73.81 575 ASN A C 1
ATOM 4605 O O . ASN A 1 575 ? -24.734 -54.188 14.422 1 73.81 575 ASN A O 1
ATOM 4609 N N . LYS A 1 576 ? -25.219 -53 12.648 1 79.12 576 LYS A N 1
ATOM 4610 C CA . LYS A 1 576 ? -25.812 -51.938 13.453 1 79.12 576 LYS A CA 1
ATOM 4611 C C . LYS A 1 576 ? -27.219 -51.594 12.984 1 79.12 576 LYS A C 1
ATOM 4613 O O . LYS A 1 576 ? -27.484 -51.531 11.781 1 79.12 576 LYS A O 1
ATOM 4618 N N . GLU A 1 577 ? -27.969 -51.531 13.945 1 81.38 577 GLU A N 1
ATOM 4619 C CA . GLU A 1 577 ? -29.312 -51 13.672 1 81.38 577 GLU A CA 1
ATOM 4620 C C . GLU A 1 577 ? -29.328 -49.5 13.617 1 81.38 577 GLU A C 1
ATOM 4622 O O . GLU A 1 577 ? -28.672 -48.812 14.422 1 81.38 577 GLU A O 1
ATOM 4627 N N . CYS A 1 578 ? -29.953 -49.062 12.516 1 81.56 578 CYS A N 1
ATOM 4628 C CA . CYS A 1 578 ? -30.031 -47.625 12.359 1 81.56 578 CYS A CA 1
ATOM 4629 C C . CYS A 1 578 ? -31.484 -47.156 12.242 1 81.56 578 CYS A C 1
ATOM 4631 O O . CYS A 1 578 ? -32.344 -47.906 11.742 1 81.56 578 CYS A O 1
ATOM 4633 N N . ARG A 1 579 ? -31.703 -46 12.758 1 84.19 579 ARG A N 1
ATOM 4634 C CA . ARG A 1 579 ? -33.031 -45.375 12.664 1 84.19 579 ARG A CA 1
ATOM 4635 C C . ARG A 1 579 ? -32.938 -44 11.977 1 84.19 579 ARG A C 1
ATOM 4637 O O . ARG A 1 579 ? -32.188 -43.125 12.414 1 84.19 579 ARG A O 1
ATOM 4644 N N . LEU A 1 580 ? -33.656 -43.969 10.898 1 85.31 580 LEU A N 1
ATOM 4645 C CA . LEU A 1 580 ? -33.875 -42.719 10.219 1 85.31 580 LEU A CA 1
ATOM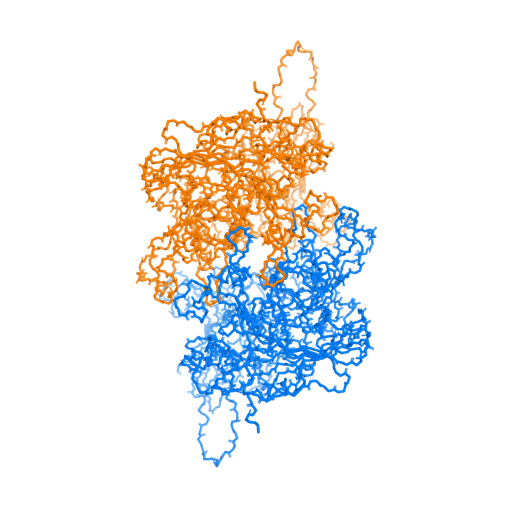 4646 C C . LEU A 1 580 ? -35.094 -42 10.789 1 85.31 580 LEU A C 1
ATOM 4648 O O . LEU A 1 580 ? -36.188 -42.562 10.812 1 85.31 580 LEU A O 1
ATOM 4652 N N . LYS A 1 581 ? -34.906 -40.75 11.281 1 84.5 581 LYS A N 1
ATOM 4653 C CA . LYS A 1 581 ? -36 -40.031 11.945 1 84.5 581 LYS A CA 1
ATOM 4654 C C . LYS A 1 581 ? -36.25 -38.688 11.289 1 84.5 581 LYS A C 1
ATOM 4656 O O . LYS A 1 581 ? -35.312 -38.094 10.742 1 84.5 581 LYS A O 1
ATOM 4661 N N . ILE A 1 582 ? -37.469 -38.344 11.312 1 82.69 582 ILE A N 1
ATOM 4662 C CA . ILE A 1 582 ? -37.812 -36.969 10.984 1 82.69 582 ILE A CA 1
ATOM 4663 C C . ILE A 1 582 ? -37.812 -36.125 12.258 1 82.69 582 ILE A C 1
ATOM 4665 O O . ILE A 1 582 ? -38.312 -36.562 13.305 1 82.69 582 ILE A O 1
ATOM 4669 N N . ALA A 1 583 ? -37.156 -35.031 12.203 1 80.19 583 ALA A N 1
ATOM 4670 C CA . ALA A 1 583 ? -37.062 -34.125 13.352 1 80.19 583 ALA A CA 1
ATOM 4671 C C . ALA A 1 583 ? -37.5 -32.719 12.977 1 80.19 583 ALA A C 1
ATOM 4673 O O . ALA A 1 583 ? -37.5 -32.344 11.797 1 80.19 583 ALA A O 1
ATOM 4674 N N . VAL A 1 584 ? -37.875 -32 14 1 75.88 584 VAL A N 1
ATOM 4675 C CA . VAL A 1 584 ? -38.156 -30.578 13.883 1 75.88 584 VAL A CA 1
ATOM 4676 C C . VAL A 1 584 ? -36.938 -29.781 14.305 1 75.88 584 VAL A C 1
ATOM 4678 O O . VAL A 1 584 ? -36.344 -30.016 15.367 1 75.88 584 VAL A O 1
ATOM 4681 N N . VAL A 1 585 ? -36.562 -28.906 13.391 1 71 585 VAL A N 1
ATOM 4682 C CA . VAL A 1 585 ? -35.438 -28.062 13.688 1 71 585 VAL A CA 1
ATOM 4683 C C . VAL A 1 585 ? -35.812 -26.984 14.695 1 71 585 VAL A C 1
ATOM 4685 O O . VAL A 1 585 ? -36.812 -26.266 14.484 1 71 585 VAL A O 1
ATOM 4688 N N . SER A 1 586 ? -35.125 -26.984 15.922 1 60.69 586 SER A N 1
ATOM 4689 C CA . SER A 1 586 ? -35.344 -25.984 16.969 1 60.69 586 SER A CA 1
ATOM 4690 C C . SER A 1 586 ? -34.031 -25.328 17.406 1 60.69 586 SER A C 1
ATOM 4692 O O . SER A 1 586 ? -32.938 -25.797 17.047 1 60.69 586 SER A O 1
ATOM 4694 N N . GLN A 1 587 ? -34.062 -24.203 18.203 1 55.59 587 GLN A N 1
ATOM 4695 C CA . GLN A 1 587 ? -32.906 -23.531 18.75 1 55.59 587 GLN A CA 1
ATOM 4696 C C . GLN A 1 587 ? -32.062 -24.469 19.625 1 55.59 587 GLN A C 1
ATOM 4698 O O . GLN A 1 587 ? -30.859 -24.344 19.703 1 55.59 587 GLN A O 1
ATOM 4703 N N . ALA A 1 588 ? -32.625 -25.406 20.172 1 53.75 588 ALA A N 1
ATOM 4704 C CA . ALA A 1 588 ? -32 -26.359 21.094 1 53.75 588 ALA A CA 1
ATOM 4705 C C . ALA A 1 588 ? -31.5 -27.594 20.359 1 53.75 588 ALA A C 1
ATOM 4707 O O . ALA A 1 588 ? -30.984 -28.531 20.969 1 53.75 588 ALA A O 1
ATOM 4708 N N . GLY A 1 589 ? -31.719 -27.656 19.047 1 61.94 589 GLY A N 1
ATOM 4709 C CA . GLY A 1 589 ? -31.312 -28.797 18.234 1 61.94 589 GLY A CA 1
ATOM 4710 C C . GLY A 1 589 ? -32.469 -29.453 17.516 1 61.94 589 GLY A C 1
ATOM 4711 O O . GLY A 1 589 ? -33.562 -28.875 17.422 1 61.94 589 GLY A O 1
ATOM 4712 N N . ASN A 1 590 ? -32.219 -30.672 16.953 1 72.06 590 ASN A N 1
ATOM 4713 C CA . ASN A 1 590 ? -33.219 -31.453 16.266 1 72.06 590 ASN A CA 1
ATOM 4714 C C . ASN A 1 590 ? -34.125 -32.219 17.25 1 72.06 590 ASN A C 1
ATOM 4716 O O . ASN A 1 590 ? -33.625 -32.906 18.125 1 72.06 590 ASN A O 1
ATOM 4720 N N . LEU A 1 591 ? -35.375 -31.922 17.219 1 78.06 591 LEU A N 1
ATOM 4721 C CA . LEU A 1 591 ? -36.312 -32.625 18.047 1 78.06 591 LEU A CA 1
ATOM 4722 C C . LEU A 1 591 ? -37.031 -33.719 17.266 1 78.06 591 LEU A C 1
ATOM 4724 O O . LEU A 1 591 ? -37.844 -33.438 16.391 1 78.06 591 LEU A O 1
ATOM 4728 N N . ASP A 1 592 ? -36.719 -34.969 17.594 1 79.44 592 ASP A N 1
ATOM 4729 C CA . ASP A 1 592 ? -37.469 -36.062 17 1 79.44 592 ASP A CA 1
ATOM 4730 C C . ASP A 1 592 ? -38.812 -36.25 17.688 1 79.44 592 ASP A C 1
ATOM 4732 O O . ASP A 1 592 ? -39.125 -35.531 18.641 1 79.44 592 ASP A O 1
ATOM 4736 N N . TYR A 1 593 ? -39.562 -37.156 17.234 1 81.25 593 TYR A N 1
ATOM 4737 C CA . TYR A 1 593 ? -40.906 -37.375 17.75 1 81.25 593 TYR A CA 1
ATOM 4738 C C . TYR A 1 593 ? -40.875 -37.594 19.266 1 81.25 593 TYR A C 1
ATOM 4740 O O . TYR A 1 593 ? -41.688 -37 20 1 81.25 593 TYR A O 1
ATOM 4748 N N . ALA A 1 594 ? -39.906 -38.375 19.75 1 79.69 594 ALA A N 1
ATOM 4749 C CA . ALA A 1 594 ? -39.844 -38.688 21.172 1 79.69 594 ALA A CA 1
ATOM 4750 C C . ALA A 1 594 ? -39.469 -37.438 21.984 1 79.69 594 ALA A C 1
ATOM 4752 O O . ALA A 1 594 ? -40.094 -37.188 23.031 1 79.69 594 ALA A O 1
ATOM 4753 N N . SER A 1 595 ? -38.562 -36.719 21.484 1 78.69 595 SER A N 1
ATOM 4754 C CA . SER A 1 595 ? -38.156 -35.5 22.172 1 78.69 595 SER A CA 1
ATOM 4755 C C . SER A 1 595 ? -39.219 -34.406 22.094 1 78.69 595 SER A C 1
ATOM 4757 O O . SER A 1 595 ? -39.406 -33.656 23.031 1 78.69 595 SER A O 1
ATOM 4759 N N . TRP A 1 596 ? -39.844 -34.344 21.047 1 79.19 596 TRP A N 1
ATOM 4760 C CA . TRP A 1 596 ? -40.938 -33.406 20.844 1 79.19 596 TRP A CA 1
ATOM 4761 C C . TRP A 1 596 ? -42.062 -33.656 21.844 1 79.19 596 TRP A C 1
ATOM 4763 O O . TRP A 1 596 ? -42.594 -32.719 22.469 1 79.19 596 TRP A O 1
ATOM 4773 N N . GLN A 1 597 ? -42.375 -34.938 22.047 1 77.94 597 GLN A N 1
ATOM 4774 C CA . GLN A 1 597 ? -43.438 -35.312 22.984 1 77.94 597 GLN A CA 1
ATOM 4775 C C . GLN A 1 597 ? -43.094 -34.938 24.406 1 77.94 597 GLN A C 1
ATOM 4777 O O . GLN A 1 597 ? -43.969 -34.625 25.219 1 77.94 597 GLN A O 1
ATOM 4782 N N . LYS A 1 598 ? -41.812 -34.938 24.641 1 76 598 LYS A N 1
ATOM 4783 C CA . LYS A 1 598 ? -41.375 -34.625 25.984 1 76 598 LYS A CA 1
ATOM 4784 C C . LYS A 1 598 ? -41.344 -33.094 26.203 1 76 598 LYS A C 1
ATOM 4786 O O . LYS A 1 598 ? -41.688 -32.625 27.281 1 76 598 LYS A O 1
ATOM 4791 N N . GLU A 1 599 ? -41.062 -32.438 25.141 1 71.75 599 GLU A N 1
ATOM 4792 C CA . GLU A 1 599 ? -40.781 -31.016 25.328 1 71.75 599 GLU A CA 1
ATOM 4793 C C . GLU A 1 599 ? -41.969 -30.172 24.938 1 71.75 599 GLU A C 1
ATOM 4795 O O . GLU A 1 599 ? -42.219 -29.109 25.516 1 71.75 599 GLU A O 1
ATOM 4800 N N . ILE A 1 600 ? -42.656 -30.656 23.953 1 69.88 600 ILE A N 1
ATOM 4801 C CA . ILE A 1 600 ? -43.781 -29.891 23.406 1 69.88 600 ILE A CA 1
ATOM 4802 C C . ILE A 1 600 ? -45.094 -30.688 23.594 1 69.88 600 ILE A C 1
ATOM 4804 O O . ILE A 1 600 ? -45.281 -31.719 22.938 1 69.88 600 ILE A O 1
ATOM 4808 N N . THR A 1 601 ? -45.844 -30.469 24.578 1 66.88 601 THR A N 1
ATOM 4809 C CA . THR A 1 601 ? -47 -31.281 24.969 1 66.88 601 THR A CA 1
ATOM 4810 C C . THR A 1 601 ? -48.25 -30.891 24.172 1 66.88 601 THR A C 1
ATOM 4812 O O . THR A 1 601 ? -49.094 -31.719 23.922 1 66.88 601 THR A O 1
ATOM 4815 N N . ASP A 1 602 ? -48.5 -29.688 23.672 1 66.19 602 ASP A N 1
ATOM 4816 C CA . ASP A 1 602 ? -49.812 -29.266 23.188 1 66.19 602 ASP A CA 1
ATOM 4817 C C . ASP A 1 602 ? -49.844 -29.188 21.672 1 66.19 602 ASP A C 1
ATOM 4819 O O . ASP A 1 602 ? -50.875 -28.875 21.078 1 66.19 602 ASP A O 1
ATOM 4823 N N . VAL A 1 603 ? -48.875 -29.391 20.969 1 72.5 603 VAL A N 1
ATOM 4824 C CA . VAL A 1 603 ? -48.844 -29.344 19.516 1 72.5 603 VAL A CA 1
ATOM 4825 C C . VAL A 1 603 ? -48.406 -30.703 18.953 1 72.5 603 VAL A C 1
ATOM 4827 O O . VAL A 1 603 ? -47.375 -31.234 19.328 1 72.5 603 VAL A O 1
ATOM 4830 N N . PRO A 1 604 ? -49.281 -31.266 18.25 1 78.06 604 PRO A N 1
ATOM 4831 C CA . PRO A 1 604 ? -48.906 -32.531 17.641 1 78.06 604 PRO A CA 1
ATOM 4832 C C . PRO A 1 604 ? -47.656 -32.406 16.75 1 78.06 604 PRO A C 1
ATOM 4834 O O . PRO A 1 604 ? -47.406 -31.344 16.203 1 78.06 604 PRO A O 1
ATOM 4837 N N . PHE A 1 605 ? -46.844 -33.438 16.625 1 80.94 605 PHE A N 1
ATOM 4838 C CA . PHE A 1 605 ? -45.656 -33.438 15.766 1 80.94 605 PHE A CA 1
ATOM 4839 C C . PHE A 1 605 ? -46.062 -33.188 14.32 1 80.94 605 PHE A C 1
ATOM 4841 O O . PHE A 1 605 ? -46.906 -33.875 13.766 1 80.94 605 PHE A O 1
ATOM 4848 N N . PRO A 1 606 ? -45.5 -32.312 13.773 1 79.44 606 PRO A N 1
ATOM 4849 C CA . PRO A 1 606 ? -46.094 -31.766 12.555 1 79.44 606 PRO A CA 1
ATOM 4850 C C . PRO A 1 606 ? -45.688 -32.562 11.305 1 79.44 606 PRO A C 1
ATOM 4852 O O . PRO A 1 606 ? -46.188 -32.25 10.203 1 79.44 606 PRO A O 1
ATOM 4855 N N . PHE A 1 607 ? -44.906 -33.531 11.422 1 82.62 607 PHE A N 1
ATOM 4856 C CA . PHE A 1 607 ? -44.438 -34.25 10.242 1 82.62 607 PHE A CA 1
ATOM 4857 C C . PHE A 1 607 ? -44.656 -35.75 10.414 1 82.62 607 PHE A C 1
ATOM 4859 O O . PHE A 1 607 ? -44.469 -36.312 11.5 1 82.62 607 PHE A O 1
ATOM 4866 N N . LYS A 1 608 ? -45.156 -36.375 9.297 1 84.12 608 LYS A N 1
ATOM 4867 C CA . LYS A 1 608 ? -45.375 -37.812 9.289 1 84.12 608 LYS A CA 1
ATOM 4868 C C . LYS A 1 608 ? -44.938 -38.438 7.961 1 84.12 608 LYS A C 1
ATOM 4870 O O . LYS A 1 608 ? -45.25 -37.906 6.895 1 84.12 608 LYS A O 1
ATOM 4875 N N . PHE A 1 609 ? -44.125 -39.531 8.07 1 83.25 609 PHE A N 1
ATOM 4876 C CA . PHE A 1 609 ? -43.844 -40.344 6.875 1 83.25 609 PHE A CA 1
ATOM 4877 C C . PHE A 1 609 ? -45.094 -41.062 6.418 1 83.25 609 PHE A C 1
ATOM 4879 O O . PHE A 1 609 ? -45.812 -41.688 7.227 1 83.25 609 PHE A O 1
ATOM 4886 N N . THR A 1 610 ? -45.406 -40.938 5.156 1 81.56 610 THR A N 1
ATOM 4887 C CA . THR A 1 610 ? -46.625 -41.594 4.645 1 81.56 610 THR A CA 1
ATOM 4888 C C . THR A 1 610 ? -46.25 -42.781 3.76 1 81.56 610 THR A C 1
ATOM 4890 O O . THR A 1 610 ? -46.969 -43.781 3.748 1 81.56 610 THR A O 1
ATOM 4893 N N . LYS A 1 611 ? -45.25 -42.625 2.955 1 81.12 611 LYS A N 1
ATOM 4894 C CA . LYS A 1 611 ? -44.875 -43.688 2.025 1 81.12 611 LYS A CA 1
ATOM 4895 C C . LYS A 1 611 ? -43.375 -43.75 1.843 1 81.12 611 LYS A C 1
ATOM 4897 O O . LYS A 1 611 ? -42.688 -42.719 1.957 1 81.12 611 LYS A O 1
ATOM 4902 N N . LEU A 1 612 ? -42.75 -44.906 1.767 1 79.88 612 LEU A N 1
ATOM 4903 C CA . LEU A 1 612 ? -41.344 -45.188 1.433 1 79.88 612 LEU A CA 1
ATOM 4904 C C . LEU A 1 612 ? -41.25 -46.031 0.183 1 79.88 612 LEU A C 1
ATOM 4906 O O . LEU A 1 612 ? -41.938 -47.031 0.055 1 79.88 612 LEU A O 1
ATOM 4910 N N . ARG A 1 613 ? -40.531 -45.5 -0.819 1 79.12 613 ARG A N 1
ATOM 4911 C CA . ARG A 1 613 ? -40.25 -46.281 -2.027 1 79.12 613 ARG A CA 1
ATOM 4912 C C . ARG A 1 613 ? -38.75 -46.375 -2.264 1 79.12 613 ARG A C 1
ATOM 4914 O O . ARG A 1 613 ? -38 -45.406 -2.119 1 79.12 613 ARG A O 1
ATOM 4921 N N . PHE A 1 614 ? -38.219 -47.5 -2.527 1 75.31 614 PHE A N 1
ATOM 4922 C CA . PHE A 1 614 ? -36.812 -47.688 -2.895 1 75.31 614 PHE A CA 1
ATOM 4923 C C . PHE A 1 614 ? -36.625 -47.531 -4.398 1 75.31 614 PHE A C 1
ATOM 4925 O O . PHE A 1 614 ? -37.469 -48 -5.184 1 75.31 614 PHE A O 1
ATOM 4932 N N . GLN A 1 615 ? -35.75 -46.719 -4.98 1 69.75 615 GLN A N 1
ATOM 4933 C CA . GLN A 1 615 ? -35.531 -46.438 -6.398 1 69.75 615 GLN A CA 1
ATOM 4934 C C . GLN A 1 615 ? -34.812 -47.594 -7.086 1 69.75 615 GLN A C 1
ATOM 4936 O O . GLN A 1 615 ? -34.844 -47.719 -8.312 1 69.75 615 GLN A O 1
ATOM 4941 N N . ASP A 1 616 ? -33.875 -48.312 -6.703 1 59.09 616 ASP A N 1
ATOM 4942 C CA . ASP A 1 616 ? -33.125 -49.312 -7.422 1 59.09 616 ASP A CA 1
ATOM 4943 C C . ASP A 1 616 ? -34 -50.531 -7.758 1 59.09 616 ASP A C 1
ATOM 4945 O O . ASP A 1 616 ? -33.5 -51.562 -8.195 1 59.09 616 ASP A O 1
ATOM 4949 N N . GLY A 1 617 ? -35.219 -50.469 -8.07 1 51.53 617 GLY A N 1
ATOM 4950 C CA . GLY A 1 617 ? -36.094 -51.5 -8.562 1 51.53 617 GLY A CA 1
ATOM 4951 C C . GLY A 1 617 ? -35.938 -52.812 -7.797 1 51.53 617 GLY A C 1
ATOM 4952 O O . GLY A 1 617 ? -36.625 -53.781 -8.07 1 51.53 617 GLY A O 1
ATOM 4953 N N . ARG A 1 618 ? -34.719 -53.25 -7.289 1 45.94 618 ARG A N 1
ATOM 4954 C CA . ARG A 1 618 ? -34.562 -54.594 -6.746 1 45.94 618 ARG A CA 1
ATOM 4955 C C . ARG A 1 618 ? -35.531 -54.812 -5.574 1 45.94 618 ARG A C 1
ATOM 4957 O O . ARG A 1 618 ? -35.781 -53.906 -4.801 1 45.94 618 ARG A O 1
ATOM 4964 N N . ASN A 1 619 ? -36.531 -55.594 -5.699 1 42.41 619 ASN A N 1
ATOM 4965 C CA . ASN A 1 619 ? -37.406 -56.188 -4.688 1 42.41 619 ASN A CA 1
ATOM 4966 C C . ASN A 1 619 ? -36.625 -56.625 -3.463 1 42.41 619 ASN A C 1
ATOM 4968 O O . ASN A 1 619 ? -36.469 -57.844 -3.242 1 42.41 619 ASN A O 1
ATOM 4972 N N . VAL A 1 620 ? -35.375 -56.25 -3.234 1 43.09 620 VAL A N 1
ATOM 4973 C CA . VAL A 1 620 ? -34.688 -56.906 -2.117 1 43.09 620 VAL A CA 1
ATOM 4974 C C . VAL A 1 620 ? -35.531 -56.75 -0.844 1 43.09 620 VAL A C 1
ATOM 4976 O O . VAL A 1 620 ? -36.094 -55.688 -0.611 1 43.09 620 VAL A O 1
ATOM 4979 N N . ALA A 1 621 ? -36.031 -57.781 -0.342 1 47.91 621 ALA A N 1
ATOM 4980 C CA . ALA A 1 621 ? -36.594 -57.969 0.99 1 47.91 621 ALA A CA 1
ATOM 4981 C C . ALA A 1 621 ? -35.938 -57.062 2.008 1 47.91 621 ALA A C 1
ATOM 4983 O O . ALA A 1 621 ? -34.781 -57.312 2.424 1 47.91 621 ALA A O 1
ATOM 4984 N N . TYR A 1 622 ? -36 -55.812 1.907 1 54.53 622 TYR A N 1
ATOM 4985 C CA . TYR A 1 622 ? -35.312 -54.875 2.762 1 54.53 622 TYR A CA 1
ATOM 4986 C C . TYR A 1 622 ? -35.781 -54.969 4.207 1 54.53 622 TYR A C 1
ATOM 4988 O O . TYR A 1 622 ? -36.969 -55.188 4.465 1 54.53 622 TYR A O 1
ATOM 4996 N N . ASN A 1 623 ? -35 -55.438 5.098 1 65.38 623 ASN A N 1
ATOM 4997 C CA . ASN A 1 623 ? -35.156 -55.531 6.547 1 65.38 623 ASN A CA 1
ATOM 4998 C C . ASN A 1 623 ? -35.312 -54.156 7.191 1 65.38 623 ASN A C 1
ATOM 5000 O O . ASN A 1 623 ? -34.375 -53.656 7.824 1 65.38 623 ASN A O 1
ATOM 5004 N N . PHE A 1 624 ? -36.375 -53.469 6.789 1 73.75 624 PHE A N 1
ATOM 5005 C CA . PHE A 1 624 ? -36.625 -52.219 7.469 1 73.75 624 PHE A CA 1
ATOM 5006 C C . PHE A 1 624 ? -38.062 -52.156 7.977 1 73.75 624 PHE A C 1
ATOM 5008 O O . PHE A 1 624 ? -38.906 -52.906 7.512 1 73.75 624 PHE A O 1
ATOM 5015 N N . ALA A 1 625 ? -38.312 -51.531 9.078 1 78.5 625 ALA A N 1
ATOM 5016 C CA . ALA A 1 625 ? -39.625 -51.219 9.625 1 78.5 625 ALA A CA 1
ATOM 5017 C C . ALA A 1 625 ? -39.844 -49.719 9.633 1 78.5 625 ALA A C 1
ATOM 5019 O O . ALA A 1 625 ? -38.938 -48.938 9.938 1 78.5 625 ALA A O 1
ATOM 5020 N N . MET A 1 626 ? -40.938 -49.25 9.031 1 79.25 626 MET A N 1
ATOM 5021 C CA . MET A 1 626 ? -41.25 -47.812 8.992 1 79.25 626 MET A CA 1
ATOM 5022 C C . MET A 1 626 ? -42.469 -47.5 9.867 1 79.25 626 MET A C 1
ATOM 5024 O O . MET A 1 626 ? -43.469 -48.219 9.852 1 79.25 626 MET A O 1
ATOM 5028 N N . ASN A 1 627 ? -42.312 -46.594 10.742 1 81 627 ASN A N 1
ATOM 5029 C CA . ASN A 1 627 ? -43.469 -45.969 11.375 1 81 627 ASN A CA 1
ATOM 5030 C C . ASN A 1 627 ? -43.688 -44.531 10.859 1 81 627 ASN A C 1
ATOM 5032 O O . ASN A 1 627 ? -43 -44.094 9.93 1 81 627 ASN A O 1
ATOM 5036 N N . GLN A 1 628 ? -44.5 -43.781 11.5 1 80.94 628 GLN A N 1
ATOM 5037 C CA . GLN A 1 628 ? -44.906 -42.469 10.992 1 80.94 628 GLN A CA 1
ATOM 5038 C C . GLN A 1 628 ? -43.812 -41.438 11.188 1 80.94 628 GLN A C 1
ATOM 5040 O O . GLN A 1 628 ? -43.781 -40.375 10.539 1 80.94 628 GLN A O 1
ATOM 5045 N N . THR A 1 629 ? -42.875 -41.719 12.016 1 84.94 629 THR A N 1
ATOM 5046 C CA . THR A 1 629 ? -41.906 -40.688 12.32 1 84.94 629 THR A CA 1
ATOM 5047 C C . THR A 1 629 ? -40.5 -41.219 12.156 1 84.94 629 THR A C 1
ATOM 5049 O O . THR A 1 629 ? -39.531 -40.469 12.32 1 84.94 629 THR A O 1
ATOM 5052 N N . ALA A 1 630 ? -40.344 -42.5 11.82 1 86.38 630 ALA A N 1
ATOM 5053 C CA . ALA A 1 630 ? -39 -43.094 11.727 1 86.38 630 ALA A CA 1
ATOM 5054 C C . ALA A 1 630 ? -38.969 -44.312 10.805 1 86.38 630 ALA A C 1
ATOM 5056 O O . ALA A 1 630 ? -40 -44.969 10.648 1 86.38 630 ALA A O 1
ATOM 5057 N N . VAL A 1 631 ? -37.844 -44.562 10.18 1 84.44 631 VAL A N 1
ATOM 5058 C CA . VAL A 1 631 ? -37.562 -45.781 9.422 1 84.44 631 VAL A CA 1
ATOM 5059 C C . VAL A 1 631 ? -36.438 -46.531 10.109 1 84.44 631 VAL A C 1
ATOM 5061 O O . VAL A 1 631 ? -35.344 -46 10.32 1 84.44 631 VAL A O 1
ATOM 5064 N N . HIS A 1 632 ? -36.781 -47.781 10.508 1 84.19 632 HIS A N 1
ATOM 5065 C CA . HIS A 1 632 ? -35.844 -48.656 11.195 1 84.19 632 HIS A CA 1
ATOM 5066 C C . HIS A 1 632 ? -35.219 -49.625 10.227 1 84.19 632 HIS A C 1
ATOM 5068 O O . HIS A 1 632 ? -35.906 -50.406 9.578 1 84.19 632 HIS A O 1
ATOM 5074 N N . PHE A 1 633 ? -33.906 -49.531 10.117 1 81.31 633 PHE A N 1
ATOM 5075 C CA . PHE A 1 633 ? -33.125 -50.469 9.328 1 81.31 633 PHE A CA 1
ATOM 5076 C C . PHE A 1 633 ? -32.531 -51.562 10.211 1 81.31 633 PHE A C 1
ATOM 5078 O O . PHE A 1 633 ? -31.859 -51.25 11.203 1 81.31 633 PHE A O 1
ATOM 5085 N N . LEU A 1 634 ? -32.844 -52.719 9.984 1 78.69 634 LEU A N 1
ATOM 5086 C CA . LEU A 1 634 ? -32.312 -53.844 10.758 1 78.69 634 LEU A CA 1
ATOM 5087 C C . LEU A 1 634 ? -30.859 -54.125 10.391 1 78.69 634 LEU A C 1
ATOM 5089 O O . LEU A 1 634 ? -30.422 -53.812 9.297 1 78.69 634 LEU A O 1
ATOM 5093 N N . ALA A 1 635 ? -30.141 -54.656 11.383 1 77.56 635 ALA A N 1
ATOM 5094 C CA . ALA A 1 635 ? -28.719 -55 11.195 1 77.56 635 ALA A CA 1
ATOM 5095 C C . ALA A 1 635 ? -28.562 -56.031 10.086 1 77.56 635 ALA A C 1
ATOM 5097 O O . ALA A 1 635 ? -29.359 -56.969 9.984 1 77.56 635 ALA A O 1
ATOM 5098 N N . ALA A 1 636 ? -27.703 -55.719 9.086 1 73.31 636 ALA A N 1
ATOM 5099 C CA . ALA A 1 636 ? -27.391 -56.656 8.008 1 73.31 636 ALA A CA 1
ATOM 5100 C C . ALA A 1 636 ? -25.922 -57.094 8.078 1 73.31 636 ALA A C 1
ATOM 5102 O O . ALA A 1 636 ? -25.094 -56.438 8.711 1 73.31 636 ALA A O 1
ATOM 5103 N N . ASN A 1 637 ? -25.516 -58.25 7.641 1 73.69 637 ASN A N 1
ATOM 5104 C CA . ASN A 1 637 ? -24.172 -58.844 7.676 1 73.69 637 ASN A CA 1
ATOM 5105 C C . ASN A 1 637 ? -23.234 -58.156 6.68 1 73.69 637 ASN A C 1
ATOM 5107 O O . ASN A 1 637 ? -22.047 -58.5 6.617 1 73.69 637 ASN A O 1
ATOM 5111 N N . LYS A 1 638 ? -23.703 -57.25 5.918 1 74.75 638 LYS A N 1
ATOM 5112 C CA . LYS A 1 638 ? -22.922 -56.406 4.996 1 74.75 638 LYS A CA 1
ATOM 5113 C C . LYS A 1 638 ? -23.391 -54.969 5.02 1 74.75 638 LYS A C 1
ATOM 5115 O O . LYS A 1 638 ? -24.547 -54.688 5.332 1 74.75 638 LYS A O 1
ATOM 5120 N N . PRO A 1 639 ? -22.484 -54.094 4.805 1 75.06 639 PRO A N 1
ATOM 5121 C CA . PRO A 1 639 ? -22.922 -52.688 4.707 1 75.06 639 PRO A CA 1
ATOM 5122 C C . PRO A 1 639 ? -23.906 -52.469 3.572 1 75.06 639 PRO A C 1
ATOM 5124 O O . PRO A 1 639 ? -23.766 -53.062 2.494 1 75.06 639 PRO A O 1
ATOM 5127 N N . GLN A 1 640 ? -24.938 -51.781 3.904 1 77.88 640 GLN A N 1
ATOM 5128 C CA . GLN A 1 640 ? -25.984 -51.562 2.91 1 77.88 640 GLN A CA 1
ATOM 5129 C C . GLN A 1 640 ? -26.203 -50.062 2.654 1 77.88 640 GLN A C 1
ATOM 5131 O O . GLN A 1 640 ? -26.125 -49.25 3.578 1 77.88 640 GLN A O 1
ATOM 5136 N N . THR A 1 641 ? -26.375 -49.75 1.394 1 77.5 641 THR A N 1
ATOM 5137 C CA . THR A 1 641 ? -26.781 -48.406 0.99 1 77.5 641 THR A CA 1
ATOM 5138 C C . THR A 1 641 ? -28.156 -48.438 0.324 1 77.5 641 THR A C 1
ATOM 5140 O O . THR A 1 641 ? -28.375 -49.188 -0.616 1 77.5 641 THR A O 1
ATOM 5143 N N . TYR A 1 642 ? -29.062 -47.656 0.828 1 78.25 642 TYR A N 1
ATOM 5144 C CA . TYR A 1 642 ? -30.422 -47.594 0.315 1 78.25 642 TYR A CA 1
ATOM 5145 C C . TYR A 1 642 ? -30.703 -46.25 -0.365 1 78.25 642 TYR A C 1
ATOM 5147 O O . TYR A 1 642 ? -30.344 -45.188 0.16 1 78.25 642 TYR A O 1
ATOM 5155 N N . HIS A 1 643 ? -31.203 -46.375 -1.576 1 79.44 643 HIS A N 1
ATOM 5156 C CA . HIS A 1 643 ? -31.781 -45.219 -2.244 1 79.44 643 HIS A CA 1
ATOM 5157 C C . HIS A 1 643 ? -33.312 -45.219 -2.148 1 79.44 643 HIS A C 1
ATOM 5159 O O . HIS A 1 643 ? -33.969 -46.125 -2.67 1 79.44 643 HIS A O 1
ATOM 5165 N N . MET A 1 644 ? -33.812 -44.25 -1.443 1 80.75 644 MET A N 1
ATOM 5166 C CA . MET A 1 644 ? -35.25 -44.312 -1.199 1 80.75 644 MET A CA 1
ATOM 5167 C C . MET A 1 644 ? -35.875 -42.938 -1.347 1 80.75 644 MET A C 1
ATOM 5169 O O . MET A 1 644 ? -35.219 -41.906 -1.266 1 80.75 644 MET A O 1
ATOM 5173 N N . VAL A 1 645 ? -37.125 -43.031 -1.62 1 81.56 645 VAL A N 1
ATOM 5174 C CA . VAL A 1 645 ? -37.969 -41.844 -1.635 1 81.56 645 VAL A CA 1
ATOM 5175 C C . VAL A 1 645 ? -38.969 -41.906 -0.469 1 81.56 645 VAL A C 1
ATOM 5177 O O . VAL A 1 645 ? -39.719 -42.875 -0.336 1 81.56 645 VAL A O 1
ATOM 5180 N N . LEU A 1 646 ? -38.844 -40.906 0.354 1 81.38 646 LEU A N 1
ATOM 5181 C CA . LEU A 1 646 ? -39.719 -40.781 1.502 1 81.38 646 LEU A CA 1
ATOM 5182 C C . LEU A 1 646 ? -40.812 -39.719 1.234 1 81.38 646 LEU A C 1
ATOM 5184 O O . LEU A 1 646 ? -40.5 -38.594 0.839 1 81.38 646 LEU A O 1
ATOM 5188 N N . ALA A 1 647 ? -42 -40.219 1.345 1 81.75 647 ALA A N 1
ATOM 5189 C CA . ALA A 1 647 ? -43.094 -39.281 1.307 1 81.75 647 ALA A CA 1
ATOM 5190 C C . ALA A 1 647 ? -43.469 -38.812 2.711 1 81.75 647 ALA A C 1
ATOM 5192 O O . ALA A 1 647 ? -43.656 -39.625 3.617 1 81.75 647 ALA A O 1
ATOM 5193 N N . MET A 1 648 ? -43.438 -37.531 2.91 1 80.88 648 MET A N 1
ATOM 5194 C CA . MET A 1 648 ? -43.75 -36.938 4.211 1 80.88 648 MET A CA 1
ATOM 5195 C C . MET A 1 648 ? -44.938 -36.031 4.121 1 80.88 648 MET A C 1
ATOM 5197 O O . MET A 1 648 ? -45.062 -35.25 3.166 1 80.88 648 MET A O 1
ATOM 5201 N N . ARG A 1 649 ? -45.781 -36.125 5.066 1 80.19 649 ARG A N 1
ATOM 5202 C CA . ARG A 1 649 ? -46.938 -35.219 5.203 1 80.19 649 ARG A CA 1
ATOM 5203 C C . ARG A 1 649 ? -46.688 -34.188 6.301 1 80.19 649 ARG A C 1
ATOM 5205 O O . ARG A 1 649 ? -46.25 -34.531 7.398 1 80.19 649 ARG A O 1
ATOM 5212 N N . LYS A 1 650 ? -46.844 -32.969 5.992 1 76.62 650 LYS A N 1
ATOM 5213 C CA . LYS A 1 650 ? -46.75 -31.891 6.957 1 76.62 650 LYS A CA 1
ATOM 5214 C C . LYS A 1 650 ? -48.125 -31.422 7.434 1 76.62 650 LYS A C 1
ATOM 5216 O O . LYS A 1 650 ? -49.031 -31.234 6.621 1 76.62 650 LYS A O 1
ATOM 5221 N N . THR A 1 651 ? -48.281 -31.359 8.711 1 72.75 651 THR A N 1
ATOM 5222 C CA . THR A 1 651 ? -49.531 -30.922 9.273 1 72.75 651 THR A CA 1
ATOM 5223 C C . THR A 1 651 ? -49.469 -29.469 9.703 1 72.75 651 THR A C 1
ATOM 5225 O O . THR A 1 651 ? -50.5 -28.875 10.062 1 72.75 651 THR A O 1
ATOM 5228 N N . SER A 1 652 ? -48.281 -28.953 9.781 1 66.75 652 SER A N 1
ATOM 5229 C CA . SER A 1 652 ? -48.094 -27.547 10.141 1 66.75 652 SER A CA 1
ATOM 5230 C C . SER A 1 652 ? -47 -26.906 9.312 1 66.75 652 SER A C 1
ATOM 5232 O O . SER A 1 652 ? -45.938 -27.516 9.07 1 66.75 652 SER A O 1
ATOM 5234 N N . ASN A 1 653 ? -47.188 -25.688 8.875 1 58.06 653 ASN A N 1
ATOM 5235 C CA . ASN A 1 653 ? -46.188 -24.938 8.117 1 58.06 653 ASN A CA 1
ATOM 5236 C C . ASN A 1 653 ? -45.281 -24.125 9.039 1 58.06 653 ASN A C 1
ATOM 5238 O O . ASN A 1 653 ? -44.406 -23.406 8.57 1 58.06 653 ASN A O 1
ATOM 5242 N N . LYS A 1 654 ? -45.375 -24.297 10.289 1 59.44 654 LYS A N 1
ATOM 5243 C CA . LYS A 1 654 ? -44.656 -23.484 11.266 1 59.44 654 LYS A CA 1
ATOM 5244 C C . LYS A 1 654 ? -43.312 -24.109 11.602 1 59.44 654 LYS A C 1
ATOM 5246 O O . LYS A 1 654 ? -42.406 -23.438 12.109 1 59.44 654 LYS A O 1
ATOM 5251 N N . PHE A 1 655 ? -43.188 -25.359 11.289 1 65.94 655 PHE A N 1
ATOM 5252 C CA . PHE A 1 655 ? -42 -26.094 11.711 1 65.94 655 PHE A CA 1
ATOM 5253 C C . PHE A 1 655 ? -41.219 -26.594 10.508 1 65.94 655 PHE A C 1
ATOM 5255 O O . PHE A 1 655 ? -41.781 -26.906 9.469 1 65.94 655 PHE A O 1
ATOM 5262 N N . MET A 1 656 ? -39.906 -26.562 10.703 1 66.06 656 MET A N 1
ATOM 5263 C CA . MET A 1 656 ? -39.031 -27.062 9.648 1 66.06 656 MET A CA 1
ATOM 5264 C C . MET A 1 656 ? -38.625 -28.5 9.945 1 66.06 656 MET A C 1
ATOM 5266 O O . MET A 1 656 ? -38.094 -28.797 11.031 1 66.06 656 MET A O 1
ATOM 5270 N N . PRO A 1 657 ? -38.812 -29.297 8.906 1 70.12 657 PRO A N 1
ATOM 5271 C CA . PRO A 1 657 ? -38.375 -30.688 9.125 1 70.12 657 PRO A CA 1
ATOM 5272 C C . PRO A 1 657 ? -36.906 -30.906 8.828 1 70.12 657 PRO A C 1
ATOM 5274 O O . PRO A 1 657 ? -36.312 -30.141 8.062 1 70.12 657 PRO A O 1
ATOM 5277 N N . ASN A 1 658 ? -36.312 -31.891 9.547 1 75.62 658 ASN A N 1
ATOM 5278 C CA . ASN A 1 658 ? -35 -32.469 9.266 1 75.62 658 ASN A CA 1
ATOM 5279 C C . ASN A 1 658 ? -35 -34 9.398 1 75.62 658 ASN A C 1
ATOM 5281 O O . ASN A 1 658 ? -35.781 -34.531 10.172 1 75.62 658 ASN A O 1
ATOM 5285 N N . ILE A 1 659 ? -34.219 -34.531 8.492 1 80.06 659 ILE A N 1
ATOM 5286 C CA . ILE A 1 659 ? -34.062 -35.969 8.562 1 80.06 659 ILE A CA 1
ATOM 5287 C C . ILE A 1 659 ? -32.75 -36.344 9.219 1 80.06 659 ILE A C 1
ATOM 5289 O O . ILE A 1 659 ? -31.688 -35.875 8.781 1 80.06 659 ILE A O 1
ATOM 5293 N N . ILE A 1 660 ? -32.812 -37.094 10.273 1 79.94 660 ILE A N 1
ATOM 5294 C CA . ILE A 1 660 ? -31.609 -37.5 11.016 1 79.94 660 ILE A CA 1
ATOM 5295 C C . ILE A 1 660 ? -31.547 -39.031 11.078 1 79.94 660 ILE A C 1
ATOM 5297 O O . ILE A 1 660 ? -32.562 -39.688 10.992 1 79.94 660 ILE A O 1
ATOM 5301 N N . ILE A 1 661 ? -30.25 -39.469 11.172 1 79.5 661 ILE A N 1
ATOM 5302 C CA . ILE A 1 661 ? -30.062 -40.906 11.305 1 79.5 661 ILE A CA 1
ATOM 5303 C C . ILE A 1 661 ? -29.297 -41.219 12.594 1 79.5 661 ILE A C 1
ATOM 5305 O O . ILE A 1 661 ? -28.375 -40.469 12.961 1 79.5 661 ILE A O 1
ATOM 5309 N N . GLU A 1 662 ? -29.734 -42.125 13.359 1 77.88 662 GLU A N 1
ATOM 5310 C CA . GLU A 1 662 ? -29.125 -42.594 14.602 1 77.88 662 GLU A CA 1
ATOM 5311 C C . GLU A 1 662 ? -28.828 -44.094 14.531 1 77.88 662 GLU A C 1
ATOM 5313 O O . GLU A 1 662 ? -29.656 -44.875 14.062 1 77.88 662 GLU A O 1
ATOM 5318 N N . SER A 1 663 ? -27.578 -44.469 14.906 1 73.25 663 SER A N 1
ATOM 5319 C CA . SER A 1 663 ? -27.219 -45.875 15.016 1 73.25 663 SER A CA 1
ATOM 5320 C C . SER A 1 663 ? -27.453 -46.375 16.422 1 73.25 663 SER A C 1
ATOM 5322 O O . SER A 1 663 ? -27.219 -45.656 17.406 1 73.25 663 SER A O 1
ATOM 5324 N N . LYS A 1 664 ? -28.125 -47.438 16.625 1 64.62 664 LYS A N 1
ATOM 5325 C CA . LYS A 1 664 ? -28.188 -48.125 17.906 1 64.62 664 LYS A CA 1
ATOM 5326 C C . LYS A 1 664 ? -27.141 -49.25 17.984 1 64.62 664 LYS A C 1
ATOM 5328 O O . LYS A 1 664 ? -26.969 -50 17.016 1 64.62 664 LYS A O 1
ATOM 5333 N N . MET B 1 1 ? 23.375 50.562 5.18 1 26.69 1 MET B N 1
ATOM 5334 C CA . MET B 1 1 ? 23.938 49.25 4.898 1 26.69 1 MET B CA 1
ATOM 5335 C C . MET B 1 1 ? 22.922 48.344 4.203 1 26.69 1 MET B C 1
ATOM 5337 O O . MET B 1 1 ? 21.797 48.188 4.691 1 26.69 1 MET B O 1
ATOM 5341 N N . MET B 1 2 ? 22.844 48.375 2.982 1 32.38 2 MET B N 1
ATOM 5342 C CA . MET B 1 2 ? 21.875 47.688 2.123 1 32.38 2 MET B CA 1
ATOM 5343 C C . MET B 1 2 ? 21.594 46.281 2.633 1 32.38 2 MET B C 1
ATOM 5345 O O . MET B 1 2 ? 22.516 45.469 2.812 1 32.38 2 MET B O 1
ATOM 5349 N N . ARG B 1 3 ? 20.703 46.094 3.549 1 41 3 ARG B N 1
ATOM 5350 C CA . ARG B 1 3 ? 20.297 44.844 4.168 1 41 3 ARG B CA 1
ATOM 5351 C C . ARG B 1 3 ? 20.375 43.688 3.178 1 41 3 ARG B C 1
ATOM 5353 O O . ARG B 1 3 ? 19.703 43.719 2.143 1 41 3 ARG B O 1
ATOM 5360 N N . ARG B 1 4 ? 21.438 43.219 2.875 1 45.84 4 ARG B N 1
ATOM 5361 C CA . ARG B 1 4 ? 21.734 42.062 2.016 1 45.84 4 ARG B CA 1
ATOM 5362 C C . ARG B 1 4 ? 20.609 41.062 2.064 1 45.84 4 ARG B C 1
ATOM 5364 O O . ARG B 1 4 ? 20.25 40.562 3.139 1 45.84 4 ARG B O 1
ATOM 5371 N N . LYS B 1 5 ? 19.562 41.156 1.176 1 57.84 5 LYS B N 1
ATOM 5372 C CA . LYS B 1 5 ? 18.359 40.344 1.004 1 57.84 5 LYS B CA 1
ATOM 5373 C C . LYS B 1 5 ? 18.656 38.844 1.175 1 57.84 5 LYS B C 1
ATOM 5375 O O . LYS B 1 5 ? 19.5 38.312 0.462 1 57.84 5 LYS B O 1
ATOM 5380 N N . MET B 1 6 ? 18.359 38.25 2.406 1 76.06 6 MET B N 1
ATOM 5381 C CA . MET B 1 6 ? 18.703 36.906 2.842 1 76.06 6 MET B CA 1
ATOM 5382 C C . MET B 1 6 ? 18.094 35.875 1.909 1 76.06 6 MET B C 1
ATOM 5384 O O . MET B 1 6 ? 16.969 36.031 1.455 1 76.06 6 MET B O 1
ATOM 5388 N N . MET B 1 7 ? 19.016 35.188 1.274 1 86.88 7 MET B N 1
ATOM 5389 C CA . MET B 1 7 ? 18.672 34.062 0.414 1 86.88 7 MET B CA 1
ATOM 5390 C C . MET B 1 7 ? 19.047 32.719 1.079 1 86.88 7 MET B C 1
ATOM 5392 O O . MET B 1 7 ? 20.109 32.594 1.685 1 86.88 7 MET B O 1
ATOM 5396 N N . LEU B 1 8 ? 18.047 31.844 1.104 1 95.69 8 LEU B N 1
ATOM 5397 C CA . LEU B 1 8 ? 18.312 30.5 1.615 1 95.69 8 LEU B CA 1
ATOM 5398 C C . LEU B 1 8 ? 19.172 29.703 0.642 1 95.69 8 LEU B C 1
ATOM 5400 O O . LEU B 1 8 ? 18.938 29.719 -0.568 1 95.69 8 LEU B O 1
ATOM 5404 N N . ARG B 1 9 ? 20.156 29.062 1.147 1 96.44 9 ARG B N 1
ATOM 5405 C CA . ARG B 1 9 ? 21.047 28.25 0.331 1 96.44 9 ARG B CA 1
ATOM 5406 C C . ARG B 1 9 ? 20.438 26.875 0.075 1 96.44 9 ARG B C 1
ATOM 5408 O O . ARG B 1 9 ? 19.734 26.328 0.929 1 96.44 9 ARG B O 1
ATOM 5415 N N . ILE B 1 10 ? 20.781 26.312 -1.094 1 96.88 10 ILE B N 1
ATOM 5416 C CA . ILE B 1 10 ? 20.188 25.047 -1.513 1 96.88 10 ILE B CA 1
ATOM 5417 C C . ILE B 1 10 ? 21.156 23.891 -1.221 1 96.88 10 ILE B C 1
ATOM 5419 O O . ILE B 1 10 ? 22.359 24.047 -1.356 1 96.88 10 ILE B O 1
ATOM 5423 N N . LYS B 1 11 ? 20.641 22.844 -0.773 1 96.69 11 LYS B N 1
ATOM 5424 C CA . LYS B 1 11 ? 21.328 21.547 -0.75 1 96.69 11 LYS B CA 1
ATOM 5425 C C . LYS B 1 11 ? 20.547 20.5 -1.541 1 96.69 11 LYS B C 1
ATOM 5427 O O . LYS B 1 11 ? 19.391 20.219 -1.229 1 96.69 11 LYS B O 1
ATOM 5432 N N . LEU B 1 12 ? 21.234 19.969 -2.562 1 95.44 12 LEU B N 1
ATOM 5433 C CA . LEU B 1 12 ? 20.625 18.891 -3.33 1 95.44 12 LEU B CA 1
ATOM 5434 C C . LEU B 1 12 ? 20.891 17.547 -2.664 1 95.44 12 LEU B C 1
ATOM 5436 O O . LEU B 1 12 ? 21.953 17.328 -2.09 1 95.44 12 LEU B O 1
ATOM 5440 N N . ALA B 1 13 ? 19.891 16.672 -2.742 1 94.06 13 ALA B N 1
ATOM 5441 C CA . ALA B 1 13 ? 20.125 15.312 -2.256 1 94.06 13 ALA B CA 1
ATOM 5442 C C . ALA B 1 13 ? 21.297 14.656 -2.988 1 94.06 13 ALA B C 1
ATOM 5444 O O . ALA B 1 13 ? 21.422 14.797 -4.207 1 94.06 13 ALA B O 1
ATOM 5445 N N . PRO B 1 14 ? 22.109 13.914 -2.211 1 90 14 PRO B N 1
ATOM 5446 C CA . PRO B 1 14 ? 23.266 13.289 -2.846 1 90 14 PRO B CA 1
ATOM 5447 C C . PRO B 1 14 ? 22.875 12.242 -3.889 1 90 14 PRO B C 1
ATOM 5449 O O . PRO B 1 14 ? 21.859 11.562 -3.734 1 90 14 PRO B O 1
ATOM 5452 N N . GLU B 1 15 ? 23.75 12.086 -4.887 1 84.94 15 GLU B N 1
ATOM 5453 C CA . GLU B 1 15 ? 23.469 11.195 -6.008 1 84.94 15 GLU B CA 1
ATOM 5454 C C . GLU B 1 15 ? 24.391 9.977 -5.988 1 84.94 15 GLU B C 1
ATOM 5456 O O . GLU B 1 15 ? 24.797 9.477 -7.043 1 84.94 15 GLU B O 1
ATOM 5461 N N . ASP B 1 16 ? 24.625 9.383 -4.91 1 84.44 16 ASP B N 1
ATOM 5462 C CA . ASP B 1 16 ? 25.375 8.133 -4.898 1 84.44 16 ASP B CA 1
ATOM 5463 C C . ASP B 1 16 ? 24.578 7.004 -5.551 1 84.44 16 ASP B C 1
ATOM 5465 O O . ASP B 1 16 ? 23.516 6.621 -5.055 1 84.44 16 ASP B O 1
ATOM 5469 N N . PRO B 1 17 ? 25.156 6.484 -6.668 1 84.81 17 PRO B N 1
ATOM 5470 C CA . PRO B 1 17 ? 24.406 5.473 -7.406 1 84.81 17 PRO B CA 1
ATOM 5471 C C . PRO B 1 17 ? 24.25 4.164 -6.633 1 84.81 17 PRO B C 1
ATOM 5473 O O . PRO B 1 17 ? 23.438 3.314 -7 1 84.81 17 PRO B O 1
ATOM 5476 N N . GLN B 1 18 ? 25.094 3.986 -5.652 1 89.25 18 GLN B N 1
ATOM 5477 C CA . GLN B 1 18 ? 25.031 2.75 -4.879 1 89.25 18 GLN B CA 1
ATOM 5478 C C . GLN B 1 18 ? 24.594 3.02 -3.443 1 89.25 18 GLN B C 1
ATOM 5480 O O . GLN B 1 18 ? 25.344 2.787 -2.498 1 89.25 18 GLN B O 1
ATOM 5485 N N . SER B 1 19 ? 23.344 3.516 -3.344 1 88.75 19 SER B N 1
ATOM 5486 C CA . SER B 1 19 ? 22.875 3.93 -2.025 1 88.75 19 SER B CA 1
ATOM 5487 C C . SER B 1 19 ? 21.5 3.342 -1.711 1 88.75 19 SER B C 1
ATOM 5489 O O . SER B 1 19 ? 21.031 3.426 -0.576 1 88.75 19 SER B O 1
ATOM 5491 N N . MET B 1 20 ? 20.875 2.691 -2.613 1 89.06 20 MET B N 1
ATOM 5492 C CA . MET B 1 20 ? 19.531 2.174 -2.445 1 89.06 20 MET B CA 1
ATOM 5493 C C . MET B 1 20 ? 18.562 3.295 -2.082 1 89.06 20 MET B C 1
ATOM 5495 O O . MET B 1 20 ? 17.594 3.074 -1.338 1 89.06 20 MET B O 1
ATOM 5499 N N . ALA B 1 21 ? 18.859 4.555 -2.529 1 88.62 21 ALA B N 1
ATOM 5500 C CA . ALA B 1 21 ? 18 5.695 -2.238 1 88.62 21 ALA B CA 1
ATOM 5501 C C . ALA B 1 21 ? 16.938 5.875 -3.322 1 88.62 21 ALA B C 1
ATOM 5503 O O . ALA B 1 21 ? 17.219 5.707 -4.512 1 88.62 21 ALA B O 1
ATOM 5504 N N . GLN B 1 22 ? 15.797 6.277 -2.898 1 87.62 22 GLN B N 1
ATOM 5505 C CA . GLN B 1 22 ? 14.711 6.566 -3.834 1 87.62 22 GLN B CA 1
ATOM 5506 C C . GLN B 1 22 ? 14.828 7.984 -4.391 1 87.62 22 GLN B C 1
ATOM 5508 O O . GLN B 1 22 ? 15.438 8.852 -3.76 1 87.62 22 GLN B O 1
ATOM 5513 N N . ASP B 1 23 ? 14.273 8.133 -5.574 1 90.75 23 ASP B N 1
ATOM 5514 C CA . ASP B 1 23 ? 14.188 9.477 -6.137 1 90.75 23 ASP B CA 1
ATOM 5515 C C . ASP B 1 23 ? 12.805 10.078 -5.93 1 90.75 23 ASP B C 1
ATOM 5517 O O . ASP B 1 23 ? 11.93 9.445 -5.34 1 90.75 23 ASP B O 1
ATOM 5521 N N . GLY B 1 24 ? 12.672 11.352 -6.328 1 91.94 24 GLY B N 1
ATOM 5522 C CA . GLY B 1 24 ? 11.43 12.062 -6.082 1 91.94 24 GLY B CA 1
ATOM 5523 C C . GLY B 1 24 ? 10.219 11.383 -6.695 1 91.94 24 GLY B C 1
ATOM 5524 O O . GLY B 1 24 ? 9.172 11.281 -6.059 1 91.94 24 GLY B O 1
ATOM 5525 N N . SER B 1 25 ? 10.359 10.898 -7.906 1 87.5 25 SER B N 1
ATOM 5526 C CA . SER B 1 25 ? 9.266 10.211 -8.578 1 87.5 25 SER B CA 1
ATOM 5527 C C . SER B 1 25 ? 8.805 8.992 -7.785 1 87.5 25 SER B C 1
ATOM 5529 O O . SER B 1 25 ? 7.602 8.789 -7.59 1 87.5 25 SER B O 1
ATOM 5531 N N . SER B 1 26 ? 9.742 8.242 -7.32 1 84.44 26 SER B N 1
ATOM 5532 C CA . SER B 1 26 ? 9.445 7.039 -6.555 1 84.44 26 SER B CA 1
ATOM 5533 C C . SER B 1 26 ? 8.836 7.379 -5.199 1 84.44 26 SER B C 1
ATOM 5535 O O . SER B 1 26 ? 7.902 6.715 -4.742 1 84.44 26 SER B O 1
ATOM 5537 N N . ILE B 1 27 ? 9.328 8.398 -4.547 1 87.75 27 ILE B N 1
ATOM 5538 C CA . ILE B 1 27 ? 8.844 8.797 -3.232 1 87.75 27 ILE B CA 1
ATOM 5539 C C . ILE B 1 27 ? 7.395 9.258 -3.334 1 87.75 27 ILE B C 1
ATOM 5541 O O . ILE B 1 27 ? 6.555 8.867 -2.521 1 87.75 27 ILE B O 1
ATOM 5545 N N . LEU B 1 28 ? 7.105 10 -4.324 1 86.94 28 LEU B N 1
ATOM 5546 C CA . LEU B 1 28 ? 5.762 10.555 -4.488 1 86.94 28 LEU B CA 1
ATOM 5547 C C . LEU B 1 28 ? 4.762 9.453 -4.82 1 86.94 28 LEU B C 1
ATOM 5549 O O . LEU B 1 28 ? 3.578 9.562 -4.484 1 86.94 28 LEU B O 1
ATOM 5553 N N . ARG B 1 29 ? 5.188 8.328 -5.34 1 77.94 29 ARG B N 1
ATOM 5554 C CA . ARG B 1 29 ? 4.305 7.223 -5.699 1 77.94 29 ARG B CA 1
ATOM 5555 C C . ARG B 1 29 ? 4.184 6.223 -4.555 1 77.94 29 ARG B C 1
ATOM 5557 O O . ARG B 1 29 ? 3.297 5.367 -4.562 1 77.94 29 ARG B O 1
ATOM 5564 N N . SER B 1 30 ? 5.023 6.316 -3.641 1 73.44 30 SER B N 1
ATOM 5565 C CA . SER B 1 30 ? 5.141 5.305 -2.598 1 73.44 30 SER B CA 1
ATOM 5566 C C . SER B 1 30 ? 3.875 5.242 -1.747 1 73.44 30 SER B C 1
ATOM 5568 O O . SER B 1 30 ? 3.561 4.199 -1.167 1 73.44 30 SER B O 1
ATOM 5570 N N . LEU B 1 31 ? 3.162 6.305 -1.45 1 66.25 31 LEU B N 1
ATOM 5571 C CA . LEU B 1 31 ? 1.949 6.277 -0.641 1 66.25 31 LEU B CA 1
ATOM 5572 C C . LEU B 1 31 ? 0.853 5.473 -1.329 1 66.25 31 LEU B C 1
ATOM 5574 O O . LEU B 1 31 ? -0.024 4.918 -0.665 1 66.25 31 LEU B O 1
ATOM 5578 N N . GLN B 1 32 ? 1.098 4.625 -2.152 1 57.94 32 GLN B N 1
ATOM 5579 C CA . GLN B 1 32 ? 0.254 3.717 -2.924 1 57.94 32 GLN B CA 1
ATOM 5580 C C . GLN B 1 32 ? -1.223 3.932 -2.602 1 57.94 32 GLN B C 1
ATOM 5582 O O . GLN B 1 32 ? -2.035 3.018 -2.756 1 57.94 32 GLN B O 1
ATOM 5587 N N . ASN B 1 33 ? -1.642 4.992 -2.037 1 57.41 33 ASN B N 1
ATOM 5588 C CA . ASN B 1 33 ? -3.059 5.164 -1.734 1 57.41 33 ASN B CA 1
ATOM 5589 C C . ASN B 1 33 ? -3.77 5.977 -2.812 1 57.41 33 ASN B C 1
ATOM 5591 O O . ASN B 1 33 ? -3.615 7.199 -2.879 1 57.41 33 ASN B O 1
ATOM 5595 N N . ARG B 1 34 ? -4.457 5.25 -3.521 1 62.66 34 ARG B N 1
ATOM 5596 C CA . ARG B 1 34 ? -5.211 5.934 -4.566 1 62.66 34 ARG B CA 1
ATOM 5597 C C . ARG B 1 34 ? -6.695 5.988 -4.227 1 62.66 34 ARG B C 1
ATOM 5599 O O . ARG B 1 34 ? -7.488 6.57 -4.969 1 62.66 34 ARG B O 1
ATOM 5606 N N . SER B 1 35 ? -6.887 5.504 -3.008 1 65.69 35 SER B N 1
ATOM 5607 C CA . SER B 1 35 ? -8.305 5.391 -2.68 1 65.69 35 SER B CA 1
ATOM 5608 C C . SER B 1 35 ? -8.805 6.629 -1.944 1 65.69 35 SER B C 1
ATOM 5610 O O . SER B 1 35 ? -9.984 6.969 -2.02 1 65.69 35 SER B O 1
ATOM 5612 N N . LEU B 1 36 ? -7.961 7.383 -1.248 1 78.62 36 LEU B N 1
ATOM 5613 C CA . LEU B 1 36 ? -8.367 8.562 -0.49 1 78.62 36 LEU B CA 1
ATOM 5614 C C . LEU B 1 36 ? -8 9.844 -1.231 1 78.62 36 LEU B C 1
ATOM 5616 O O . LEU B 1 36 ? -6.918 9.93 -1.821 1 78.62 36 LEU B O 1
ATOM 5620 N N . PRO B 1 37 ? -8.906 10.789 -1.168 1 83.56 37 PRO B N 1
ATOM 5621 C CA . PRO B 1 37 ? -8.555 12.094 -1.736 1 83.56 37 PRO B CA 1
ATOM 5622 C C . PRO B 1 37 ? -7.344 12.727 -1.054 1 83.56 37 PRO B C 1
ATOM 5624 O O . PRO B 1 37 ? -7.121 12.508 0.139 1 83.56 37 PRO B O 1
ATOM 5627 N N . MET B 1 38 ? -6.695 13.469 -1.752 1 87.12 38 MET B N 1
ATOM 5628 C CA . MET B 1 38 ? -5.461 14.086 -1.275 1 87.12 38 MET B CA 1
ATOM 5629 C C . MET B 1 38 ? -5.715 14.914 -0.02 1 87.12 38 MET B C 1
ATOM 5631 O O . MET B 1 38 ? -4.906 14.898 0.911 1 87.12 38 MET B O 1
ATOM 5635 N N . VAL B 1 39 ? -6.809 15.641 0.038 1 92.69 39 VAL B N 1
ATOM 5636 C CA . VAL B 1 39 ? -7.117 16.484 1.188 1 92.69 39 VAL B CA 1
ATOM 5637 C C . VAL B 1 39 ? -7.324 15.609 2.426 1 92.69 39 VAL B C 1
ATOM 5639 O O . VAL B 1 39 ? -6.887 15.969 3.521 1 92.69 39 VAL B O 1
ATOM 5642 N N . ASP B 1 40 ? -8 14.492 2.252 1 92.25 40 ASP B N 1
ATOM 5643 C CA . ASP B 1 40 ? -8.18 13.562 3.363 1 92.25 40 ASP B CA 1
ATOM 5644 C C . ASP B 1 40 ? -6.84 13.055 3.873 1 92.25 40 ASP B C 1
ATOM 5646 O O . ASP B 1 40 ? -6.613 12.984 5.082 1 92.25 40 ASP B O 1
ATOM 5650 N N . LEU B 1 41 ? -5.969 12.719 2.943 1 89.12 41 LEU B N 1
ATOM 5651 C CA . LEU B 1 41 ? -4.645 12.234 3.312 1 89.12 41 LEU B CA 1
ATOM 5652 C C . LEU B 1 41 ? -3.865 13.297 4.078 1 89.12 41 LEU B C 1
ATOM 5654 O O . LEU B 1 41 ? -3.213 12.992 5.078 1 89.12 41 LEU B O 1
ATOM 5658 N N . LEU B 1 42 ? -3.947 14.453 3.613 1 93.25 42 LEU B N 1
ATOM 5659 C CA . LEU B 1 42 ? -3.254 15.586 4.227 1 93.25 42 LEU B CA 1
ATOM 5660 C C . LEU B 1 42 ? -3.742 15.812 5.652 1 93.25 42 LEU B C 1
ATOM 5662 O O . LEU B 1 42 ? -2.936 16 6.566 1 93.25 42 LEU B O 1
ATOM 5666 N N . VAL B 1 43 ? -5.012 15.789 5.816 1 95.81 43 VAL B N 1
ATOM 5667 C CA . VAL B 1 43 ? -5.617 16.016 7.121 1 95.81 43 VAL B CA 1
ATOM 5668 C C . VAL B 1 43 ? -5.258 14.883 8.07 1 95.81 43 VAL B C 1
ATOM 5670 O O . VAL B 1 43 ? -4.859 15.125 9.219 1 95.81 43 VAL B O 1
ATOM 5673 N N . ARG B 1 44 ? -5.355 13.695 7.621 1 92.38 44 ARG B N 1
ATOM 5674 C CA . ARG B 1 44 ? -5.02 12.539 8.445 1 92.38 44 ARG B CA 1
ATOM 5675 C C . ARG B 1 44 ? -3.568 12.602 8.914 1 92.38 44 ARG B C 1
ATOM 5677 O O . ARG B 1 44 ? -3.283 12.406 10.094 1 92.38 44 ARG B O 1
ATOM 5684 N N . GLU B 1 45 ? -2.697 12.969 8 1 90.19 45 GLU B N 1
ATOM 5685 C CA . GLU B 1 45 ? -1.27 13.016 8.305 1 90.19 45 GLU B CA 1
ATOM 5686 C C . GLU B 1 45 ? -0.941 14.18 9.234 1 90.19 45 GLU B C 1
ATOM 5688 O O . GLU B 1 45 ? -0.238 14.008 10.227 1 90.19 45 GLU B O 1
ATOM 5693 N N . SER B 1 46 ? -1.411 15.352 8.945 1 95.62 46 SER B N 1
ATOM 5694 C CA . SER B 1 46 ? -1.04 16.562 9.688 1 95.62 46 SER B CA 1
ATOM 5695 C C . SER B 1 46 ? -1.523 16.484 11.133 1 95.62 46 SER B C 1
ATOM 5697 O O . SER B 1 46 ? -0.767 16.781 12.055 1 95.62 46 SER B O 1
ATOM 5699 N N . ILE B 1 47 ? -2.75 16.062 11.328 1 96 47 ILE B N 1
ATOM 5700 C CA . ILE B 1 47 ? -3.299 16.031 12.68 1 96 47 ILE B CA 1
ATOM 5701 C C . ILE B 1 47 ? -2.645 14.898 13.477 1 96 47 ILE B C 1
ATOM 5703 O O . ILE B 1 47 ? -2.365 15.055 14.664 1 96 47 ILE B O 1
ATOM 5707 N N . GLN B 1 48 ? -2.422 13.82 12.812 1 91.12 48 GLN B N 1
ATOM 5708 C CA . GLN B 1 48 ? -1.735 12.742 13.523 1 91.12 48 GLN B CA 1
ATOM 5709 C C . GLN B 1 48 ? -0.37 13.203 14.031 1 91.12 48 GLN B C 1
ATOM 5711 O O . GLN B 1 48 ? -0.002 12.93 15.172 1 91.12 48 GLN B O 1
ATOM 5716 N N . ASN B 1 49 ? 0.367 13.852 13.18 1 90.62 49 ASN B N 1
ATOM 5717 C CA . ASN B 1 49 ? 1.667 14.375 13.586 1 90.62 49 ASN B CA 1
ATOM 5718 C C . ASN B 1 49 ? 1.545 15.312 14.781 1 90.62 49 ASN B C 1
ATOM 5720 O O . ASN B 1 49 ? 2.346 15.242 15.719 1 90.62 49 ASN B O 1
ATOM 5724 N N . SER B 1 50 ? 0.6 16.141 14.75 1 94.88 50 SER B N 1
ATOM 5725 C CA . SER B 1 50 ? 0.386 17.094 15.836 1 94.88 50 SER B CA 1
ATOM 5726 C C . SER B 1 50 ? 0.013 16.375 17.125 1 94.88 50 SER B C 1
ATOM 5728 O O . SER B 1 50 ? 0.542 16.688 18.203 1 94.88 50 SER B O 1
ATOM 5730 N N . LEU B 1 51 ? -0.863 15.43 17.031 1 92.25 51 LEU B N 1
ATOM 5731 C CA . LEU B 1 51 ? -1.332 14.703 18.203 1 92.25 51 LEU B CA 1
ATOM 5732 C C . LEU B 1 51 ? -0.219 13.844 18.797 1 92.25 51 LEU B C 1
ATOM 5734 O O . LEU B 1 51 ? -0.129 13.688 20.016 1 92.25 51 LEU B O 1
ATOM 5738 N N . ASP B 1 52 ? 0.602 13.25 17.969 1 87.44 52 ASP B N 1
ATOM 5739 C CA . ASP B 1 52 ? 1.747 12.477 18.438 1 87.44 52 ASP B CA 1
ATOM 5740 C C . ASP B 1 52 ? 2.723 13.352 19.219 1 87.44 52 ASP B C 1
ATOM 5742 O O . ASP B 1 52 ? 3.432 12.859 20.094 1 87.44 52 ASP B O 1
ATOM 5746 N N . ALA B 1 53 ? 2.736 14.633 18.938 1 91.56 53 ALA B N 1
ATOM 5747 C CA . ALA B 1 53 ? 3.674 15.57 19.562 1 91.56 53 ALA B CA 1
ATOM 5748 C C . ALA B 1 53 ? 3.016 16.328 20.703 1 91.56 53 ALA B C 1
ATOM 5750 O O . ALA B 1 53 ? 3.59 17.281 21.234 1 91.56 53 ALA B O 1
ATOM 5751 N N . SER B 1 54 ? 1.853 15.953 21.125 1 92.81 54 SER B N 1
ATOM 5752 C CA . SER B 1 54 ? 1.122 16.656 22.172 1 92.81 54 SER B CA 1
ATOM 5753 C C . SER B 1 54 ? 1.925 16.703 23.469 1 92.81 54 SER B C 1
ATOM 5755 O O . SER B 1 54 ? 2.537 15.719 23.859 1 92.81 54 SER B O 1
ATOM 5757 N N . ILE B 1 55 ? 1.943 17.797 24.156 1 90.56 55 ILE B N 1
ATOM 5758 C CA . ILE B 1 55 ? 2.664 17.984 25.422 1 90.56 55 ILE B CA 1
ATOM 5759 C C . ILE B 1 55 ? 1.818 17.453 26.578 1 90.56 55 ILE B C 1
ATOM 5761 O O . ILE B 1 55 ? 2.311 16.703 27.422 1 90.56 55 ILE B O 1
ATOM 5765 N N . ASP B 1 56 ? 0.648 17.984 26.594 1 75.81 56 ASP B N 1
ATOM 5766 C CA . ASP B 1 56 ? -0.241 17.656 27.719 1 75.81 56 ASP B CA 1
ATOM 5767 C C . ASP B 1 56 ? -0.953 16.328 27.484 1 75.81 56 ASP B C 1
ATOM 5769 O O . ASP B 1 56 ? -1.808 16.219 26.594 1 75.81 56 ASP B O 1
ATOM 5773 N N . ARG B 1 57 ? -0.468 15.461 28.281 1 72.12 57 ARG B N 1
ATOM 5774 C CA . ARG B 1 57 ? -1.083 14.141 28.141 1 72.12 57 ARG B CA 1
ATOM 5775 C C . ARG B 1 57 ? -2.053 13.867 29.281 1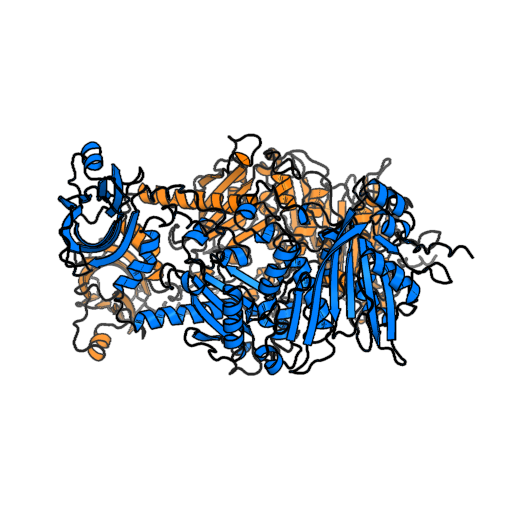 72.12 57 ARG B C 1
ATOM 5777 O O . ARG B 1 57 ? -2.188 12.727 29.734 1 72.12 57 ARG B O 1
ATOM 5784 N N . SER B 1 58 ? -2.619 15.086 29.703 1 76.62 58 SER B N 1
ATOM 5785 C CA . SER B 1 58 ? -3.627 14.938 30.75 1 76.62 58 SER B CA 1
ATOM 5786 C C . SER B 1 58 ? -5.035 15.047 30.172 1 76.62 58 SER B C 1
ATOM 5788 O O . SER B 1 58 ? -5.211 15.391 29 1 76.62 58 SER B O 1
ATOM 5790 N N . ALA B 1 59 ? -5.969 14.805 31.031 1 78.62 59 ALA B N 1
ATOM 5791 C CA . ALA B 1 59 ? -7.379 14.82 30.641 1 78.62 59 ALA B CA 1
ATOM 5792 C C . ALA B 1 59 ? -7.84 16.234 30.312 1 78.62 59 ALA B C 1
ATOM 5794 O O . ALA B 1 59 ? -8.883 16.422 29.672 1 78.62 59 ALA B O 1
ATOM 5795 N N . ASN B 1 60 ? -7.121 17.203 30.656 1 80.06 60 ASN B N 1
ATOM 5796 C CA . ASN B 1 60 ? -7.539 18.578 30.406 1 80.06 60 ASN B CA 1
ATOM 5797 C C . ASN B 1 60 ? -6.648 19.266 29.391 1 80.06 60 ASN B C 1
ATOM 5799 O O . ASN B 1 60 ? -6.727 20.484 29.203 1 80.06 60 ASN B O 1
ATOM 5803 N N . GLY B 1 61 ? -5.906 18.516 28.797 1 88.06 61 GLY B N 1
ATOM 5804 C CA . GLY B 1 61 ? -4.988 19.078 27.812 1 88.06 61 GLY B CA 1
ATOM 5805 C C . GLY B 1 61 ? -5.617 19.281 26.453 1 88.06 61 GLY B C 1
ATOM 5806 O O . GLY B 1 61 ? -6.633 18.672 26.125 1 88.06 61 GLY B O 1
ATOM 5807 N N . PHE B 1 62 ? -5.055 20.234 25.734 1 93.44 62 PHE B N 1
ATOM 5808 C CA . PHE B 1 62 ? -5.527 20.531 24.375 1 93.44 62 PHE B CA 1
ATOM 5809 C C . PHE B 1 62 ? -4.367 20.562 23.391 1 93.44 62 PHE B C 1
ATOM 5811 O O . PHE B 1 62 ? -3.266 21 23.734 1 93.44 62 PHE B O 1
ATOM 5818 N N . THR B 1 63 ? -4.582 20.016 22.266 1 96.12 63 THR B N 1
ATOM 5819 C CA . THR B 1 63 ? -3.75 20.25 21.078 1 96.12 63 THR B CA 1
ATOM 5820 C C . THR B 1 63 ? -4.496 21.078 20.047 1 96.12 63 THR B C 1
ATOM 5822 O O . THR B 1 63 ? -5.629 20.75 19.688 1 96.12 63 THR B O 1
ATOM 5825 N N . TYR B 1 64 ? -3.887 22.141 19.656 1 96.94 64 TYR B N 1
ATOM 5826 C CA . TYR B 1 64 ? -4.5 23.062 18.703 1 96.94 64 TYR B CA 1
ATOM 5827 C C . TYR B 1 64 ? -3.936 22.844 17.297 1 96.94 64 TYR B C 1
ATOM 5829 O O . TYR B 1 64 ? -2.729 22.656 17.141 1 96.94 64 TYR B O 1
ATOM 5837 N N . VAL B 1 65 ? -4.773 22.75 16.297 1 98.38 65 VAL B N 1
ATOM 5838 C CA . VAL B 1 65 ? -4.355 22.688 14.898 1 98.38 65 VAL B CA 1
ATOM 5839 C C . VAL B 1 65 ? -5.137 23.719 14.086 1 98.38 65 VAL B C 1
ATOM 5841 O O . VAL B 1 65 ? -6.371 23.688 14.047 1 98.38 65 VAL B O 1
ATOM 5844 N N . ASP B 1 66 ? -4.465 24.609 13.422 1 98.31 66 ASP B N 1
ATOM 5845 C CA . ASP B 1 66 ? -5.066 25.672 12.633 1 98.31 66 ASP B CA 1
ATOM 5846 C C . ASP B 1 66 ? -4.703 25.531 11.156 1 98.31 66 ASP B C 1
ATOM 5848 O O . ASP B 1 66 ? -3.525 25.594 10.797 1 98.31 66 ASP B O 1
ATOM 5852 N N . TYR B 1 67 ? -5.707 25.344 10.336 1 98.44 67 TYR B N 1
ATOM 5853 C CA . TYR B 1 67 ? -5.535 25.375 8.891 1 98.44 67 TYR B CA 1
ATOM 5854 C C . TYR B 1 67 ? -5.836 26.75 8.328 1 98.44 67 TYR B C 1
ATOM 5856 O O . TYR B 1 67 ? -6.859 27.359 8.664 1 98.44 67 TYR B O 1
ATOM 5864 N N . HIS B 1 68 ? -4.984 27.281 7.488 1 97.75 68 HIS B N 1
ATOM 5865 C CA . HIS B 1 68 ? -5.195 28.594 6.867 1 97.75 68 HIS B CA 1
ATOM 5866 C C . HIS B 1 68 ? -4.895 28.531 5.371 1 97.75 68 HIS B C 1
ATOM 5868 O O . HIS B 1 68 ? -3.783 28.188 4.969 1 97.75 68 HIS B O 1
ATOM 5874 N N . VAL B 1 69 ? -5.891 28.766 4.57 1 96.69 69 VAL B N 1
ATOM 5875 C CA . VAL B 1 69 ? -5.711 28.938 3.133 1 96.69 69 VAL B CA 1
ATOM 5876 C C . VAL B 1 69 ? -5.645 30.422 2.795 1 96.69 69 VAL B C 1
ATOM 5878 O O . VAL B 1 69 ? -6.594 31.172 3.061 1 96.69 69 VAL B O 1
ATOM 5881 N N . GLY B 1 70 ? -4.551 30.828 2.283 1 96.38 70 GLY B N 1
ATOM 5882 C CA . GLY B 1 70 ? -4.359 32.25 2.016 1 96.38 70 GLY B CA 1
ATOM 5883 C C . GLY B 1 70 ? -3.635 32.5 0.709 1 96.38 70 GLY B C 1
ATOM 5884 O O . GLY B 1 70 ? -3.51 31.625 -0.131 1 96.38 70 GLY B O 1
ATOM 5885 N N . GLN B 1 71 ? -3.309 33.781 0.521 1 97.19 71 GLN B N 1
ATOM 5886 C CA . GLN B 1 71 ? -2.613 34.25 -0.681 1 97.19 71 GLN B CA 1
ATOM 5887 C C . GLN B 1 71 ? -1.277 34.906 -0.332 1 97.19 71 GLN B C 1
ATOM 5889 O O . GLN B 1 71 ? -1.061 35.312 0.81 1 97.19 71 GLN B O 1
ATOM 5894 N N . PHE B 1 72 ? -0.381 34.875 -1.251 1 98.06 72 PHE B N 1
ATOM 5895 C CA . PHE B 1 72 ? 0.914 35.531 -1.127 1 98.06 72 PHE B CA 1
ATOM 5896 C C . PHE B 1 72 ? 1.41 36.031 -2.486 1 98.06 72 PHE B C 1
ATOM 5898 O O . PHE B 1 72 ? 0.874 35.625 -3.523 1 98.06 72 PHE B O 1
ATOM 5905 N N . GLU B 1 73 ? 2.377 36.906 -2.424 1 97.88 73 GLU B N 1
ATOM 5906 C CA . GLU B 1 73 ? 2.988 37.375 -3.66 1 97.88 73 GLU B CA 1
ATOM 5907 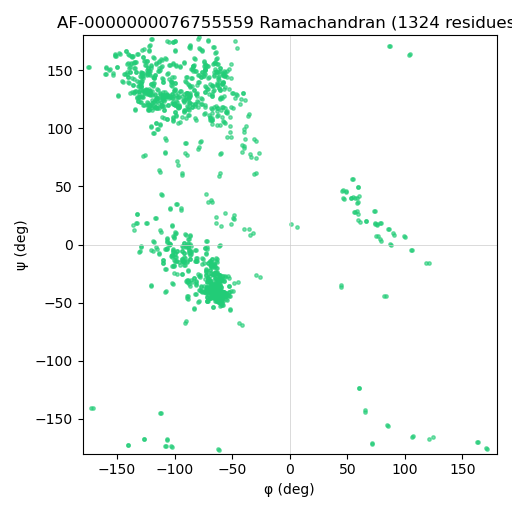C C . GLU B 1 73 ? 4.199 36.531 -4.043 1 97.88 73 GLU B C 1
ATOM 5909 O O . GLU B 1 73 ? 5.176 36.469 -3.291 1 97.88 73 GLU B O 1
ATOM 5914 N N . SER B 1 74 ? 4.16 36 -5.23 1 98 74 SER B N 1
ATOM 5915 C CA . SER B 1 74 ? 5.152 35.031 -5.695 1 98 74 SER B CA 1
ATOM 5916 C C . SER B 1 74 ? 6.562 35.625 -5.613 1 98 74 SER B C 1
ATOM 5918 O O . SER B 1 74 ? 7.488 34.938 -5.152 1 98 74 SER B O 1
ATOM 5920 N N . GLN B 1 75 ? 6.762 36.844 -5.949 1 96.62 75 GLN B N 1
ATOM 5921 C CA . GLN B 1 75 ? 8.078 37.469 -6.016 1 96.62 75 GLN B CA 1
ATOM 5922 C C . GLN B 1 75 ? 8.688 37.594 -4.625 1 96.62 75 GLN B C 1
ATOM 5924 O O . GLN B 1 75 ? 9.914 37.531 -4.465 1 96.62 75 GLN B O 1
ATOM 5929 N N . GLU B 1 76 ? 7.844 37.844 -3.639 1 97.19 76 GLU B N 1
ATOM 5930 C CA . GLU B 1 76 ? 8.328 37.969 -2.27 1 97.19 76 GLU B CA 1
ATOM 5931 C C . GLU B 1 76 ? 8.859 36.656 -1.722 1 97.19 76 GLU B C 1
ATOM 5933 O O . GLU B 1 76 ? 9.789 36.656 -0.912 1 97.19 76 GLU B O 1
ATOM 5938 N N . LEU B 1 77 ? 8.305 35.562 -2.166 1 98.25 77 LEU B N 1
ATOM 5939 C CA . LEU B 1 77 ? 8.742 34.25 -1.674 1 98.25 77 LEU B CA 1
ATOM 5940 C C . LEU B 1 77 ? 9.891 33.719 -2.52 1 98.25 77 LEU B C 1
ATOM 5942 O O . LEU B 1 77 ? 10.875 33.219 -1.981 1 98.25 77 LEU B O 1
ATOM 5946 N N . SER B 1 78 ? 9.711 33.812 -3.828 1 97.69 78 SER B N 1
ATOM 5947 C CA . SER B 1 78 ? 10.633 33.156 -4.758 1 97.69 78 SER B CA 1
ATOM 5948 C C . SER B 1 78 ? 12.055 33.656 -4.57 1 97.69 78 SER B C 1
ATOM 5950 O O . SER B 1 78 ? 13.016 32.906 -4.746 1 97.69 78 SER B O 1
ATOM 5952 N N . ARG B 1 79 ? 12.234 34.875 -4.172 1 96.12 79 ARG B N 1
ATOM 5953 C CA . ARG B 1 79 ? 13.555 35.469 -4.039 1 96.12 79 ARG B CA 1
ATOM 5954 C C . ARG B 1 79 ? 14.352 34.781 -2.93 1 96.12 79 ARG B C 1
ATOM 5956 O O . ARG B 1 79 ? 15.578 34.906 -2.883 1 96.12 79 ARG B O 1
ATOM 5963 N N . TRP B 1 80 ? 13.68 34.062 -2.053 1 97.75 80 TRP B N 1
ATOM 5964 C CA . TRP B 1 80 ? 14.344 33.438 -0.925 1 97.75 80 TRP B CA 1
ATOM 5965 C C . TRP B 1 80 ? 15.008 32.125 -1.357 1 97.75 80 TRP B C 1
ATOM 5967 O O . TRP B 1 80 ? 15.836 31.578 -0.63 1 97.75 80 TRP B O 1
ATOM 5977 N N . PHE B 1 81 ? 14.68 31.594 -2.514 1 97.94 81 PHE B N 1
ATOM 5978 C CA . PHE B 1 81 ? 15.094 30.25 -2.855 1 97.94 81 PHE B CA 1
ATOM 5979 C C . PHE B 1 81 ? 16.172 30.266 -3.938 1 97.94 81 PHE B C 1
ATOM 5981 O O . PHE B 1 81 ? 15.875 30.484 -5.113 1 97.94 81 PHE B O 1
ATOM 5988 N N . GLU B 1 82 ? 17.328 29.922 -3.479 1 96.62 82 GLU B N 1
ATOM 5989 C CA . GLU B 1 82 ? 18.453 29.797 -4.406 1 96.62 82 GLU B CA 1
ATOM 5990 C C . GLU B 1 82 ? 18.125 28.812 -5.531 1 96.62 82 GLU B C 1
ATOM 5992 O O . GLU B 1 82 ? 17.562 27.75 -5.289 1 96.62 82 GLU B O 1
ATOM 5997 N N . GLU B 1 83 ? 18.453 29.172 -6.84 1 95.5 83 GLU B N 1
ATOM 5998 C CA . GLU B 1 83 ? 18.406 28.344 -8.047 1 95.5 83 GLU B CA 1
ATOM 5999 C C . GLU B 1 83 ? 17 28.281 -8.625 1 95.5 83 GLU B C 1
ATOM 6001 O O . GLU B 1 83 ? 16.797 28.562 -9.805 1 95.5 83 GLU B O 1
ATOM 6006 N N . VAL B 1 84 ? 15.961 28.078 -7.73 1 96.94 84 VAL B N 1
ATOM 6007 C CA . VAL B 1 84 ? 14.641 27.812 -8.297 1 96.94 84 VAL B CA 1
ATOM 6008 C C . VAL B 1 84 ? 13.812 29.094 -8.305 1 96.94 84 VAL B C 1
ATOM 6010 O O . VAL B 1 84 ? 12.766 29.156 -8.953 1 96.94 84 VAL B O 1
ATOM 6013 N N . GLY B 1 85 ? 14.195 30.172 -7.676 1 96.12 85 GLY B N 1
ATOM 6014 C CA . GLY B 1 85 ? 13.461 31.422 -7.531 1 96.12 85 GLY B CA 1
ATOM 6015 C C . GLY B 1 85 ? 12.969 31.984 -8.852 1 96.12 85 GLY B C 1
ATOM 6016 O O . GLY B 1 85 ? 11.766 32.188 -9.047 1 96.12 85 GLY B O 1
ATOM 6017 N N . PRO B 1 86 ? 13.859 32.188 -9.773 1 95.56 86 PRO B N 1
ATOM 6018 C CA . PRO B 1 86 ? 13.461 32.75 -11.062 1 95.56 86 PRO B CA 1
ATOM 6019 C C . PRO B 1 86 ? 12.406 31.906 -11.773 1 95.56 86 PRO B C 1
ATOM 6021 O O . PRO B 1 86 ? 11.461 32.438 -12.352 1 95.56 86 PRO B O 1
ATOM 6024 N N . GLU B 1 87 ? 12.594 30.562 -11.711 1 96.31 87 GLU B N 1
ATOM 6025 C CA . GLU B 1 87 ? 11.633 29.688 -12.367 1 96.31 87 GLU B CA 1
ATOM 6026 C C . GLU B 1 87 ? 10.273 29.75 -11.68 1 96.31 87 GLU B C 1
ATOM 6028 O O . GLU B 1 87 ? 9.234 29.672 -12.336 1 96.31 87 GLU B O 1
ATOM 6033 N N . LEU B 1 88 ? 10.266 29.859 -10.383 1 97.38 88 LEU B N 1
ATOM 6034 C CA . LEU B 1 88 ? 9.023 29.969 -9.625 1 97.38 88 LEU B CA 1
ATOM 6035 C C . LEU B 1 88 ? 8.266 31.234 -10.031 1 97.38 88 LEU B C 1
ATOM 6037 O O . LEU B 1 88 ? 7.051 31.188 -10.25 1 97.38 88 LEU B O 1
ATOM 6041 N N . THR B 1 89 ? 8.938 32.312 -10.141 1 96.19 89 THR B N 1
ATOM 6042 C CA . THR B 1 89 ? 8.305 33.562 -10.523 1 96.19 89 THR B CA 1
ATOM 6043 C C . THR B 1 89 ? 7.773 33.5 -11.953 1 96.19 89 THR B C 1
ATOM 6045 O O . THR B 1 89 ? 6.703 34.031 -12.242 1 96.19 89 THR B O 1
ATOM 6048 N N . ARG B 1 90 ? 8.516 32.875 -12.805 1 96.38 90 ARG B N 1
ATOM 6049 C CA . ARG B 1 90 ? 8.125 32.781 -14.203 1 96.38 90 ARG B CA 1
ATOM 6050 C C . ARG B 1 90 ? 6.875 31.906 -14.359 1 96.38 90 ARG B C 1
ATOM 6052 O O . ARG B 1 90 ? 5.934 32.281 -15.055 1 96.38 90 ARG B O 1
ATOM 6059 N N . ARG B 1 91 ? 6.855 30.812 -13.703 1 95.88 91 ARG B N 1
ATOM 6060 C CA . ARG B 1 91 ? 5.777 29.844 -13.875 1 95.88 91 ARG B CA 1
ATOM 6061 C C . ARG B 1 91 ? 4.551 30.25 -13.055 1 95.88 91 ARG B C 1
ATOM 6063 O O . ARG B 1 91 ? 3.418 29.984 -13.461 1 95.88 91 ARG B O 1
ATOM 6070 N N . PHE B 1 92 ? 4.852 30.812 -11.938 1 96.38 92 PHE B N 1
ATOM 6071 C CA . PHE B 1 92 ? 3.781 31.172 -11.016 1 96.38 92 PHE B CA 1
ATOM 6072 C C . PHE B 1 92 ? 3.871 32.656 -10.633 1 96.38 92 PHE B C 1
ATOM 6074 O O . PHE B 1 92 ? 4.148 32.969 -9.477 1 96.38 92 PHE B O 1
ATOM 6081 N N . PRO B 1 93 ? 3.471 33.5 -11.484 1 96.31 93 PRO B N 1
ATOM 6082 C CA . PRO B 1 93 ? 3.633 34.938 -11.234 1 96.31 93 PRO B CA 1
ATOM 6083 C C . PRO B 1 93 ? 2.514 35.5 -10.367 1 96.31 93 PRO B C 1
ATOM 6085 O O . PRO B 1 93 ? 1.465 34.875 -10.211 1 96.31 93 PRO B O 1
ATOM 6088 N N . ARG B 1 94 ? 2.744 36.594 -9.781 1 96.12 94 ARG B N 1
ATOM 6089 C CA . ARG B 1 94 ? 1.763 37.406 -9.078 1 96.12 94 ARG B CA 1
ATOM 6090 C C . ARG B 1 94 ? 1.219 36.688 -7.852 1 96.12 94 ARG B C 1
ATOM 6092 O O . ARG B 1 94 ? 1.973 36.031 -7.121 1 96.12 94 ARG B O 1
ATOM 6099 N N . THR B 1 95 ? -0.044 36.906 -7.617 1 96.62 95 THR B N 1
ATOM 6100 C CA . THR B 1 95 ? -0.649 36.375 -6.398 1 96.62 95 THR B CA 1
ATOM 6101 C C . THR B 1 95 ? -0.9 34.875 -6.523 1 96.62 95 THR B C 1
ATOM 6103 O O . THR B 1 95 ? -1.499 34.438 -7.504 1 96.62 95 THR B O 1
ATOM 6106 N N . GLN B 1 96 ? -0.371 34.156 -5.566 1 97.12 96 GLN B N 1
ATOM 6107 C CA . GLN B 1 96 ? -0.534 32.719 -5.496 1 97.12 96 GLN B CA 1
ATOM 6108 C C . GLN B 1 96 ? -1.168 32.312 -4.172 1 97.12 96 GLN B C 1
ATOM 6110 O O . GLN B 1 96 ? -1.295 33.125 -3.254 1 97.12 96 GLN B O 1
ATOM 6115 N N . HIS B 1 97 ? -1.596 31.062 -4.105 1 96.81 97 HIS B N 1
ATOM 6116 C CA . HIS B 1 97 ? -2.273 30.562 -2.918 1 96.81 97 HIS B CA 1
ATOM 6117 C C . HIS B 1 97 ? -1.371 29.625 -2.123 1 96.81 97 HIS B C 1
ATOM 6119 O O . HIS B 1 97 ? -0.511 28.953 -2.693 1 96.81 97 HIS B O 1
ATOM 6125 N N . TYR B 1 98 ? -1.506 29.625 -0.789 1 98 98 TYR B N 1
ATOM 6126 C CA . TYR B 1 98 ? -0.78 28.719 0.085 1 98 98 TYR B CA 1
ATOM 6127 C C . TYR B 1 98 ? -1.711 28.094 1.121 1 98 98 TYR B C 1
ATOM 6129 O O . TYR B 1 98 ? -2.826 28.578 1.329 1 98 98 TYR B O 1
ATOM 6137 N N . LEU B 1 99 ? -1.334 26.969 1.649 1 98.31 99 LEU B N 1
ATOM 6138 C CA . LEU B 1 99 ? -1.93 26.312 2.812 1 98.31 99 LEU B CA 1
ATOM 6139 C C . LEU B 1 99 ? -0.935 26.25 3.965 1 98.31 99 LEU B C 1
ATOM 6141 O O . LEU B 1 99 ? 0.219 25.859 3.773 1 98.31 99 LEU B O 1
ATOM 6145 N N . SER B 1 100 ? -1.318 26.734 5.098 1 98.62 100 SER B N 1
ATOM 6146 C CA . SER B 1 100 ? -0.524 26.562 6.309 1 98.62 100 SER B CA 1
ATOM 6147 C C . SER B 1 100 ? -1.263 25.703 7.332 1 98.62 100 SER B C 1
ATOM 6149 O O . SER B 1 100 ? -2.477 25.828 7.5 1 98.62 100 SER B O 1
ATOM 6151 N N . ILE B 1 101 ? -0.604 24.734 7.922 1 98.69 101 ILE B N 1
ATOM 6152 C CA . ILE B 1 101 ? -1.085 23.891 9 1 98.69 101 ILE B CA 1
ATOM 6153 C C . ILE B 1 101 ? -0.246 24.125 10.258 1 98.69 101 ILE B C 1
ATOM 6155 O O . ILE B 1 101 ? 0.886 23.641 10.352 1 98.69 101 ILE B O 1
ATOM 6159 N N . GLU B 1 102 ? -0.79 24.812 11.188 1 98.56 102 GLU B N 1
ATOM 6160 C CA . GLU B 1 102 ? -0.062 25.203 12.391 1 98.56 102 GLU B CA 1
ATOM 6161 C C . GLU B 1 102 ? -0.617 24.5 13.625 1 98.56 102 GLU B C 1
ATOM 6163 O O . GLU B 1 102 ? -1.833 24.438 13.82 1 98.56 102 GLU B O 1
ATOM 6168 N N . ASP B 1 103 ? 0.28 23.922 14.359 1 98.31 103 ASP B N 1
ATOM 6169 C CA . ASP B 1 103 ? -0.189 23.328 15.602 1 98.31 103 ASP B CA 1
ATOM 6170 C C . ASP B 1 103 ? 0.431 24.031 16.812 1 98.31 103 ASP B C 1
ATOM 6172 O O . ASP B 1 103 ? 1.433 24.734 16.688 1 98.31 103 ASP B O 1
ATOM 6176 N N . SER B 1 104 ? -0.191 24 17.953 1 97.06 104 SER B N 1
ATOM 6177 C CA . SER B 1 104 ? 0.296 24.438 19.25 1 97.06 104 SER B CA 1
ATOM 6178 C C . SER B 1 104 ? -0.174 23.5 20.359 1 97.06 104 SER B C 1
ATOM 6180 O O . SER B 1 104 ? -1.042 22.656 20.141 1 97.06 104 SER B O 1
ATOM 6182 N N . GLY B 1 105 ? 0.443 23.656 21.531 1 95.81 105 GLY B N 1
ATOM 6183 C CA . GLY B 1 105 ? 0.246 22.656 22.562 1 95.81 105 GLY B CA 1
ATOM 6184 C C . GLY B 1 105 ? 1.021 21.375 22.297 1 95.81 105 GLY B C 1
ATOM 6185 O O . GLY B 1 105 ? 0.666 20.312 22.812 1 95.81 105 GLY B O 1
ATOM 6186 N N . THR B 1 106 ? 1.994 21.453 21.438 1 96.5 106 THR B N 1
ATOM 6187 C CA . THR B 1 106 ? 2.861 20.344 21.047 1 96.5 106 THR B CA 1
ATOM 6188 C C . THR B 1 106 ? 4.324 20.688 21.328 1 96.5 106 THR B C 1
ATOM 6190 O O . THR B 1 106 ? 4.656 21.828 21.609 1 96.5 106 THR B O 1
ATOM 6193 N N . THR B 1 107 ? 5.191 19.766 21.203 1 95.69 107 THR B N 1
ATOM 6194 C CA . THR B 1 107 ? 6.594 19.938 21.562 1 95.69 107 THR B CA 1
ATOM 6195 C C . THR B 1 107 ? 7.359 20.656 20.453 1 95.69 107 THR B C 1
ATOM 6197 O O . THR B 1 107 ? 8.477 21.125 20.672 1 95.69 107 THR B O 1
ATOM 6200 N N . GLY B 1 108 ? 6.695 20.781 19.281 1 97.19 108 GLY B N 1
ATOM 6201 C CA . GLY B 1 108 ? 7.48 21.188 18.125 1 97.19 108 GLY B CA 1
ATOM 6202 C C . GLY B 1 108 ? 8.422 20.109 17.625 1 97.19 108 GLY B C 1
ATOM 6203 O O . GLY B 1 108 ? 8.32 18.953 18.047 1 97.19 108 GLY B O 1
ATOM 6204 N N . LEU B 1 109 ? 9.289 20.484 16.688 1 96.44 109 LEU B N 1
ATOM 6205 C CA . LEU B 1 109 ? 10.242 19.531 16.125 1 96.44 109 LEU B CA 1
ATOM 6206 C C . LEU B 1 109 ? 11.539 19.531 16.938 1 96.44 109 LEU B C 1
ATOM 6208 O O . LEU B 1 109 ? 12.531 20.156 16.531 1 96.44 109 LEU B O 1
ATOM 6212 N N . THR B 1 110 ? 11.578 18.75 17.938 1 95.44 110 THR B N 1
ATOM 6213 C CA . THR B 1 110 ? 12.719 18.672 18.844 1 95.44 110 THR B CA 1
ATOM 6214 C C . THR B 1 110 ? 13.844 17.844 18.234 1 95.44 110 THR B C 1
ATOM 6216 O O . THR B 1 110 ? 13.656 17.203 17.188 1 95.44 110 THR B O 1
ATOM 6219 N N . GLY B 1 111 ? 15.062 17.922 18.922 1 93.5 111 GLY B N 1
ATOM 6220 C CA . GLY B 1 111 ? 16.203 17.109 18.516 1 93.5 111 GLY B CA 1
ATOM 6221 C C . GLY B 1 111 ? 17.266 17.875 17.766 1 93.5 111 GLY B C 1
ATOM 6222 O O . GLY B 1 111 ? 16.984 18.953 17.234 1 93.5 111 GLY B O 1
ATOM 6223 N N . SER B 1 112 ? 18.375 17.312 17.703 1 91.81 112 SER B N 1
ATOM 6224 C CA . SER B 1 112 ? 19.516 17.969 17.078 1 91.81 112 SER B CA 1
ATOM 6225 C C . SER B 1 112 ? 19.422 17.922 15.555 1 91.81 112 SER B C 1
ATOM 6227 O O . SER B 1 112 ? 18.891 16.969 14.992 1 91.81 112 SER B O 1
ATOM 6229 N N . PHE B 1 113 ? 19.875 18.984 14.938 1 91.56 113 PHE B N 1
ATOM 6230 C CA . PHE B 1 113 ? 20.031 18.984 13.492 1 91.56 113 PHE B CA 1
ATOM 6231 C C . PHE B 1 113 ? 21.484 19.188 13.086 1 91.56 113 PHE B C 1
ATOM 6233 O O . PHE B 1 113 ? 21.812 19.172 11.898 1 91.56 113 PHE B O 1
ATOM 6240 N N . THR B 1 114 ? 22.375 19.281 14.055 1 89.69 114 THR B N 1
ATOM 6241 C CA . THR B 1 114 ? 23.781 19.547 13.773 1 89.69 114 THR B CA 1
ATOM 6242 C C . THR B 1 114 ? 24.625 18.312 14.07 1 89.69 114 THR B C 1
ATOM 6244 O O . THR B 1 114 ? 25.797 18.234 13.656 1 89.69 114 THR B O 1
ATOM 6247 N N . SER B 1 115 ? 24.031 17.312 14.781 1 86.12 115 SER B N 1
ATOM 6248 C CA . SER B 1 115 ? 24.828 16.188 15.234 1 86.12 115 SER B CA 1
ATOM 6249 C C . SER B 1 115 ? 25.391 15.398 14.055 1 86.12 115 SER B C 1
ATOM 6251 O O . SER B 1 115 ? 24.766 15.328 12.992 1 86.12 115 SER B O 1
ATOM 6253 N N . GLU B 1 116 ? 26.531 14.852 14.312 1 80.44 116 GLU B N 1
ATOM 6254 C CA . GLU B 1 116 ? 27.125 13.977 13.312 1 80.44 116 GLU B CA 1
ATOM 6255 C C . GLU B 1 116 ? 26.922 12.508 13.672 1 80.44 116 GLU B C 1
ATOM 6257 O O . GLU B 1 116 ? 27.297 11.617 12.906 1 80.44 116 GLU B O 1
ATOM 6262 N N . VAL B 1 117 ? 26.359 12.336 14.781 1 82.06 117 VAL B N 1
ATOM 6263 C CA . VAL B 1 117 ? 26.109 10.977 15.25 1 82.06 117 VAL B CA 1
ATOM 6264 C C . VAL B 1 117 ? 24.734 10.508 14.742 1 82.06 117 VAL B C 1
ATOM 6266 O O . VAL B 1 117 ? 23.703 11.047 15.133 1 82.06 117 VAL B O 1
ATOM 6269 N N . PRO B 1 118 ? 24.75 9.445 13.953 1 78 118 PRO B N 1
ATOM 6270 C CA . PRO B 1 118 ? 23.5 8.992 13.328 1 78 118 PRO B CA 1
ATOM 6271 C C . PRO B 1 118 ? 22.438 8.602 14.352 1 78 118 PRO B C 1
ATOM 6273 O O . PRO B 1 118 ? 21.25 8.898 14.156 1 78 118 PRO B O 1
ATOM 6276 N N . GLU B 1 119 ? 22.812 8.031 15.453 1 78.56 119 GLU B N 1
ATOM 6277 C CA . GLU B 1 119 ? 21.859 7.602 16.469 1 78.56 119 GLU B CA 1
ATOM 6278 C C . GLU B 1 119 ? 21.125 8.797 17.062 1 78.56 119 GLU B C 1
ATOM 6280 O O . GLU B 1 119 ? 19.922 8.711 17.344 1 78.56 119 GLU B O 1
ATOM 6285 N N . VAL B 1 120 ? 21.875 9.852 17.203 1 84.81 120 VAL B N 1
ATOM 6286 C CA . VAL B 1 120 ? 21.297 11.07 17.766 1 84.81 120 VAL B CA 1
ATOM 6287 C C . VAL B 1 120 ? 20.328 11.688 16.766 1 84.81 120 VAL B C 1
ATOM 6289 O O . VAL B 1 120 ? 19.234 12.125 17.125 1 84.81 120 VAL B O 1
ATOM 6292 N N . LEU B 1 121 ? 20.672 11.641 15.555 1 82.81 121 LEU B N 1
ATOM 6293 C CA . LEU B 1 121 ? 19.828 12.211 14.516 1 82.81 121 LEU B CA 1
ATOM 6294 C C . LEU B 1 121 ? 18.578 11.367 14.305 1 82.81 121 LEU B C 1
ATOM 6296 O O . LEU B 1 121 ? 17.5 11.898 14.008 1 82.81 121 LEU B O 1
ATOM 6300 N N . ASN B 1 122 ? 18.75 10.102 14.508 1 77.44 122 ASN B N 1
ATOM 6301 C CA . ASN B 1 122 ? 17.625 9.188 14.32 1 77.44 122 ASN B CA 1
ATOM 6302 C C . ASN B 1 122 ? 16.547 9.398 15.375 1 77.44 122 ASN B C 1
ATOM 6304 O O . ASN B 1 122 ? 15.383 9.023 15.172 1 77.44 122 ASN B O 1
ATOM 6308 N N . GLU B 1 123 ? 16.906 10.016 16.406 1 83.94 123 GLU B N 1
ATOM 6309 C CA . GLU B 1 123 ? 15.938 10.273 17.469 1 83.94 123 GLU B CA 1
ATOM 6310 C C . GLU B 1 123 ? 15.367 11.68 17.359 1 83.94 123 GLU B C 1
ATOM 6312 O O . GLU B 1 123 ? 14.438 12.039 18.094 1 83.94 123 GLU B O 1
ATOM 6317 N N . SER B 1 124 ? 15.875 12.438 16.469 1 91.19 124 SER B N 1
ATOM 6318 C CA . SER B 1 124 ? 15.461 13.828 16.297 1 91.19 124 SER B CA 1
ATOM 6319 C C . SER B 1 124 ? 14.156 13.914 15.508 1 91.19 124 SER B C 1
ATOM 6321 O O . SER B 1 124 ? 14.086 13.469 14.359 1 91.19 124 SER B O 1
ATOM 6323 N N . ASN B 1 125 ? 13.133 14.555 16.109 1 91.25 125 ASN B N 1
ATOM 6324 C CA . ASN B 1 125 ? 11.867 14.773 15.422 1 91.25 125 ASN B CA 1
ATOM 6325 C C . ASN B 1 125 ? 12.031 15.711 14.227 1 91.25 125 ASN B C 1
ATOM 6327 O O . ASN B 1 125 ? 11.359 15.555 13.211 1 91.25 125 ASN B O 1
ATOM 6331 N N . PHE B 1 126 ? 12.953 16.688 14.406 1 94.75 126 PHE B N 1
ATOM 6332 C CA . PHE B 1 126 ? 13.258 17.594 13.312 1 94.75 126 PHE B CA 1
ATOM 6333 C C . PHE B 1 126 ? 13.812 16.828 12.109 1 94.75 126 PHE B C 1
ATOM 6335 O O . PHE B 1 126 ? 13.336 17 10.992 1 94.75 126 PHE B O 1
ATOM 6342 N N . HIS B 1 127 ? 14.742 15.969 12.398 1 92.62 127 HIS B N 1
ATOM 6343 C CA . HIS B 1 127 ? 15.398 15.211 11.344 1 92.62 127 HIS B CA 1
ATOM 6344 C C . HIS B 1 127 ? 14.422 14.266 10.656 1 92.62 127 HIS B C 1
ATOM 6346 O O . HIS B 1 127 ? 14.422 14.148 9.43 1 92.62 127 HIS B O 1
ATOM 6352 N N . LYS B 1 128 ? 13.633 13.625 11.375 1 90.12 128 LYS B N 1
ATOM 6353 C CA . LYS B 1 128 ? 12.688 12.648 10.844 1 90.12 128 LYS B CA 1
ATOM 6354 C C . LYS B 1 128 ? 11.703 13.312 9.875 1 90.12 128 LYS B C 1
ATOM 6356 O O . LYS B 1 128 ? 11.43 12.773 8.797 1 90.12 128 LYS B O 1
ATOM 6361 N N . LEU B 1 129 ? 11.234 14.453 10.227 1 92.75 129 LEU B N 1
ATOM 6362 C CA . LEU B 1 129 ? 10.219 15.102 9.414 1 92.75 129 LEU B CA 1
ATOM 6363 C C . LEU B 1 129 ? 10.836 15.766 8.188 1 92.75 129 LEU B C 1
ATOM 6365 O O . LEU B 1 129 ? 10.281 15.688 7.086 1 92.75 129 LEU B O 1
ATOM 6369 N N . VAL B 1 130 ? 11.992 16.359 8.367 1 95.38 130 VAL B N 1
ATOM 6370 C CA . VAL B 1 130 ? 12.555 17.219 7.332 1 95.38 130 VAL B CA 1
ATOM 6371 C C . VAL B 1 130 ? 13.398 16.391 6.375 1 95.38 130 VAL B C 1
ATOM 6373 O O . VAL B 1 130 ? 13.305 16.547 5.156 1 95.38 130 VAL B O 1
ATOM 6376 N N . PHE B 1 131 ? 14.242 15.484 6.957 1 93.31 131 PHE B N 1
ATOM 6377 C CA . PHE B 1 131 ? 15.258 14.844 6.133 1 93.31 131 PHE B CA 1
ATOM 6378 C C . PHE B 1 131 ? 14.977 13.352 5.988 1 93.31 131 PHE B C 1
ATOM 6380 O O . PHE B 1 131 ? 15.633 12.664 5.211 1 93.31 131 PHE B O 1
ATOM 6387 N N . GLY B 1 132 ? 14.039 12.875 6.684 1 88.38 132 GLY B N 1
ATOM 6388 C CA . GLY B 1 132 ? 13.82 11.438 6.695 1 88.38 132 GLY B CA 1
ATOM 6389 C C . GLY B 1 132 ? 12.562 11.023 5.953 1 88.38 132 GLY B C 1
ATOM 6390 O O . GLY B 1 132 ? 11.68 11.844 5.711 1 88.38 132 GLY B O 1
ATOM 6391 N N . ILE B 1 133 ? 12.531 9.719 5.582 1 84.81 133 ILE B N 1
ATOM 6392 C CA . ILE B 1 133 ? 11.344 9.078 5.023 1 84.81 133 ILE B CA 1
ATOM 6393 C C . ILE B 1 133 ? 11.211 7.66 5.582 1 84.81 133 ILE B C 1
ATOM 6395 O O . ILE B 1 133 ? 12.211 6.992 5.84 1 84.81 133 ILE B O 1
ATOM 6399 N N . GLY B 1 134 ? 9.953 7.215 5.812 1 77.31 134 GLY B N 1
ATOM 6400 C CA . GLY B 1 134 ? 9.695 5.871 6.301 1 77.31 134 GLY B CA 1
ATOM 6401 C C . GLY B 1 134 ? 10.039 5.691 7.766 1 77.31 134 GLY B C 1
ATOM 6402 O O . GLY B 1 134 ? 10.312 4.574 8.211 1 77.31 134 GLY B O 1
ATOM 6403 N N . LYS B 1 135 ? 10.164 6.703 8.461 1 73.25 135 LYS B N 1
ATOM 6404 C CA . LYS B 1 135 ? 10.547 6.629 9.867 1 73.25 135 LYS B CA 1
ATOM 6405 C C . LYS B 1 135 ? 9.312 6.535 10.766 1 73.25 135 LYS B C 1
ATOM 6407 O O . LYS B 1 135 ? 8.414 7.371 10.688 1 73.25 135 LYS B O 1
ATOM 6412 N N . ASN B 1 136 ? 9.234 5.34 11.461 1 65.94 136 ASN B N 1
ATOM 6413 C CA . ASN B 1 136 ? 8.102 5.133 12.344 1 65.94 136 ASN B CA 1
ATOM 6414 C C . ASN B 1 136 ? 8.344 5.746 13.727 1 65.94 136 ASN B C 1
ATOM 6416 O O . ASN B 1 136 ? 9.492 5.984 14.109 1 65.94 136 ASN B O 1
ATOM 6420 N N . GLN B 1 137 ? 7.219 6.102 14.273 1 63 137 GLN B N 1
ATOM 6421 C CA . GLN B 1 137 ? 7.273 6.5 15.672 1 63 137 GLN B CA 1
ATOM 6422 C C . GLN B 1 137 ? 7.176 5.289 16.594 1 63 137 GLN B C 1
ATOM 6424 O O . GLN B 1 137 ? 6.254 4.48 16.469 1 63 137 GLN B O 1
ATOM 6429 N N . ASP B 1 138 ? 8.188 5.055 17.375 1 61.94 138 ASP B N 1
ATOM 6430 C CA . ASP B 1 138 ? 8.266 3.867 18.219 1 61.94 138 ASP B CA 1
ATOM 6431 C C . ASP B 1 138 ? 7.562 4.102 19.562 1 61.94 138 ASP B C 1
ATOM 6433 O O . ASP B 1 138 ? 7.469 3.189 20.391 1 61.94 138 ASP B O 1
ATOM 6437 N N . VAL B 1 139 ? 6.902 5.195 19.672 1 60.72 139 VAL B N 1
ATOM 6438 C CA . VAL B 1 139 ? 6.277 5.469 20.969 1 60.72 139 VAL B CA 1
ATOM 6439 C C . VAL B 1 139 ? 4.938 4.742 21.062 1 60.72 139 VAL B C 1
ATOM 6441 O O . VAL B 1 139 ? 4.191 4.684 20.078 1 60.72 139 VAL B O 1
ATOM 6444 N N . GLU B 1 140 ? 4.816 4.105 22.203 1 61.78 140 GLU B N 1
ATOM 6445 C CA . GLU B 1 140 ? 3.545 3.439 22.469 1 61.78 140 GLU B CA 1
ATOM 6446 C C . GLU B 1 140 ? 2.367 4.379 22.219 1 61.78 140 GLU B C 1
ATOM 6448 O O . GLU B 1 140 ? 2.389 5.535 22.656 1 61.78 140 GLU B O 1
ATOM 6453 N N . GLY B 1 141 ? 1.409 3.957 21.5 1 61.53 141 GLY B N 1
ATOM 6454 C CA . GLY B 1 141 ? 0.204 4.742 21.281 1 61.53 141 GLY B CA 1
ATOM 6455 C C . GLY B 1 141 ? 0.321 5.703 20.109 1 61.53 141 GLY B C 1
ATOM 6456 O O . GLY B 1 141 ? -0.599 6.48 19.844 1 61.53 141 GLY B O 1
ATOM 6457 N N . ALA B 1 142 ? 1.519 5.594 19.547 1 69.12 142 ALA B N 1
ATOM 6458 C CA . ALA B 1 142 ? 1.675 6.457 18.391 1 69.12 142 ALA B CA 1
ATOM 6459 C C . ALA B 1 142 ? 0.736 6.035 17.266 1 69.12 142 ALA B C 1
ATOM 6461 O O . ALA B 1 142 ? 0.333 4.875 17.188 1 69.12 142 ALA B O 1
ATOM 6462 N N . GLY B 1 143 ? 0.301 6.984 16.484 1 65 143 GLY B N 1
ATOM 6463 C CA . GLY B 1 143 ? -0.659 6.762 15.406 1 65 143 GLY B CA 1
ATOM 6464 C C . GLY B 1 143 ? -0.064 6.039 14.219 1 65 143 GLY B C 1
ATOM 6465 O O . GLY B 1 143 ? -0.729 5.211 13.586 1 65 143 GLY B O 1
ATOM 6466 N N . GLY B 1 144 ? 1.132 6.375 13.875 1 62.47 144 GLY B N 1
ATOM 6467 C CA . GLY B 1 144 ? 1.579 5.945 12.555 1 62.47 144 GLY B CA 1
ATOM 6468 C C . GLY B 1 144 ? 2.648 4.867 12.609 1 62.47 144 GLY B C 1
ATOM 6469 O O . GLY B 1 144 ? 3.479 4.859 13.523 1 62.47 144 GLY B O 1
ATOM 6470 N N . SER B 1 145 ? 2.541 3.9 11.625 1 61.09 145 SER B N 1
ATOM 6471 C CA . SER B 1 145 ? 3.49 2.793 11.633 1 61.09 145 SER B CA 1
ATOM 6472 C C . SER B 1 145 ? 4.379 2.812 10.391 1 61.09 145 SER B C 1
ATOM 6474 O O . SER B 1 145 ? 5.352 2.061 10.312 1 61.09 145 SER B O 1
ATOM 6476 N N . TRP B 1 146 ? 4.133 3.77 9.422 1 62.91 146 TRP B N 1
ATOM 6477 C CA . TRP B 1 146 ? 4.836 3.543 8.164 1 62.91 146 TRP B CA 1
ATOM 6478 C C . TRP B 1 146 ? 5.75 4.715 7.832 1 62.91 146 TRP B C 1
ATOM 6480 O O . TRP B 1 146 ? 6.809 4.535 7.227 1 62.91 146 TRP B O 1
ATOM 6490 N N . GLY B 1 147 ? 5.379 5.914 8.148 1 66.75 147 GLY B N 1
ATOM 6491 C CA . GLY B 1 147 ? 6.195 7.094 7.906 1 66.75 147 GLY B CA 1
ATOM 6492 C C . GLY B 1 147 ? 6.152 7.562 6.465 1 66.75 147 GLY B C 1
ATOM 6493 O O . GLY B 1 147 ? 7.074 8.242 6.004 1 66.75 147 GLY B O 1
ATOM 6494 N N . LEU B 1 148 ? 5.195 7.191 5.648 1 74.5 148 LEU B N 1
ATOM 6495 C CA . LEU B 1 148 ? 5.098 7.586 4.246 1 74.5 148 LEU B CA 1
ATOM 6496 C C . LEU B 1 148 ? 4.027 8.656 4.055 1 74.5 148 LEU B C 1
ATOM 6498 O O . LEU B 1 148 ? 3.959 9.289 2.998 1 74.5 148 LEU B O 1
ATOM 6502 N N . GLY B 1 149 ? 3.391 9.062 5.035 1 79.38 149 GLY B N 1
ATOM 6503 C CA . GLY B 1 149 ? 2.279 10 4.945 1 79.38 149 GLY B CA 1
ATOM 6504 C C . GLY B 1 149 ? 2.713 11.414 4.621 1 79.38 149 GLY B C 1
ATOM 6505 O O . GLY B 1 149 ? 1.985 12.156 3.955 1 79.38 149 GLY B O 1
ATOM 6506 N N . LYS B 1 150 ? 3.932 11.734 4.984 1 87.31 150 LYS B N 1
ATOM 6507 C CA . LYS B 1 150 ? 4.391 13.109 4.805 1 87.31 150 LYS B CA 1
ATOM 6508 C C . LYS B 1 150 ? 4.473 13.469 3.328 1 87.31 150 LYS B C 1
ATOM 6510 O O . LYS B 1 150 ? 4.504 14.656 2.977 1 87.31 150 LYS B O 1
ATOM 6515 N N . THR B 1 151 ? 4.473 12.445 2.477 1 88.31 151 THR B N 1
ATOM 6516 C CA . THR B 1 151 ? 4.562 12.719 1.046 1 88.31 151 THR B CA 1
ATOM 6517 C C . THR B 1 151 ? 3.336 13.492 0.566 1 88.31 151 THR B C 1
ATOM 6519 O O . THR B 1 151 ? 3.373 14.133 -0.486 1 88.31 151 THR B O 1
ATOM 6522 N N . SER B 1 152 ? 2.266 13.438 1.328 1 89.56 152 SER B N 1
ATOM 6523 C CA . SER B 1 152 ? 1.059 14.164 0.959 1 89.56 152 SER B CA 1
ATOM 6524 C C . SER B 1 152 ? 1.316 15.672 0.909 1 89.56 152 SER B C 1
ATOM 6526 O O . SER B 1 152 ? 0.751 16.375 0.07 1 89.56 152 SER B O 1
ATOM 6528 N N . TYR B 1 153 ? 2.219 16.188 1.732 1 94.94 153 TYR B N 1
ATOM 6529 C CA . TYR B 1 153 ? 2.527 17.609 1.762 1 94.94 153 TYR B CA 1
ATOM 6530 C C . TYR B 1 153 ? 3.115 18.062 0.432 1 94.94 153 TYR B C 1
ATOM 6532 O O . TYR B 1 153 ? 2.877 19.203 -0.003 1 94.94 153 TYR B O 1
ATOM 6540 N N . PHE B 1 154 ? 3.834 17.188 -0.207 1 95.81 154 PHE B N 1
ATOM 6541 C CA . PHE B 1 154 ? 4.578 17.562 -1.406 1 95.81 154 PHE B CA 1
ATOM 6542 C C . PHE B 1 154 ? 3.703 17.422 -2.646 1 95.81 154 PHE B C 1
ATOM 6544 O O . PHE B 1 154 ? 4.113 17.812 -3.744 1 95.81 154 PHE B O 1
ATOM 6551 N N . ARG B 1 155 ? 2.523 16.922 -2.463 1 91.88 155 ARG B N 1
ATOM 6552 C CA . ARG B 1 155 ? 1.688 16.625 -3.619 1 91.88 155 ARG B CA 1
ATOM 6553 C C . ARG B 1 155 ? 0.616 17.688 -3.816 1 91.88 155 ARG B C 1
ATOM 6555 O O . ARG B 1 155 ? -0.045 17.719 -4.855 1 91.88 155 ARG B O 1
ATOM 6562 N N . VAL B 1 156 ? 0.455 18.562 -2.918 1 93.12 156 VAL B N 1
ATOM 6563 C CA . VAL B 1 156 ? -0.635 19.531 -2.963 1 93.12 156 VAL B CA 1
ATOM 6564 C C . VAL B 1 156 ? -0.18 20.781 -3.703 1 93.12 156 VAL B C 1
ATOM 6566 O O . VAL B 1 156 ? -0.976 21.422 -4.387 1 93.12 156 VAL B O 1
ATOM 6569 N N . GLY B 1 157 ? 1.041 21.094 -3.611 1 95.62 157 GLY B N 1
ATOM 6570 C CA . GLY B 1 157 ? 1.626 22.234 -4.312 1 95.62 157 GLY B CA 1
ATOM 6571 C C . GLY B 1 157 ? 2.592 21.812 -5.406 1 95.62 157 GLY B C 1
ATOM 6572 O O . GLY B 1 157 ? 2.367 20.828 -6.102 1 95.62 157 GLY B O 1
ATOM 6573 N N . VAL B 1 158 ? 3.621 22.609 -5.57 1 96.25 158 VAL B N 1
ATOM 6574 C CA . VAL B 1 158 ? 4.598 22.375 -6.625 1 96.25 158 VAL B CA 1
ATOM 6575 C C . VAL B 1 158 ? 5.695 21.438 -6.113 1 96.25 158 VAL B C 1
ATOM 6577 O O . VAL B 1 158 ? 6.691 21.203 -6.797 1 96.25 158 VAL B O 1
ATOM 6580 N N . GLY B 1 159 ? 5.496 20.969 -4.891 1 97 159 GLY B N 1
ATOM 6581 C CA . GLY B 1 159 ? 6.48 20.078 -4.277 1 97 159 GLY B CA 1
ATOM 6582 C C . GLY B 1 159 ? 7.297 20.766 -3.199 1 97 159 GLY B C 1
ATOM 6583 O O . GLY B 1 159 ? 8.102 20.125 -2.52 1 97 159 GLY B O 1
ATOM 6584 N N . LEU B 1 160 ? 7.094 22.062 -3.025 1 98.38 160 LEU B N 1
ATOM 6585 C CA . LEU B 1 160 ? 7.805 22.859 -2.033 1 98.38 160 LEU B CA 1
ATOM 6586 C C . LEU B 1 160 ? 7.055 22.875 -0.708 1 98.38 160 LEU B C 1
ATOM 6588 O O . LEU B 1 160 ? 5.848 23.125 -0.676 1 98.38 160 LEU B O 1
ATOM 6592 N N . VAL B 1 161 ? 7.727 22.531 0.387 1 98.62 161 VAL B N 1
ATOM 6593 C CA . VAL B 1 161 ? 7.156 22.547 1.729 1 98.62 161 VAL B CA 1
ATOM 6594 C C . VAL B 1 161 ? 8.086 23.281 2.682 1 98.62 161 VAL B C 1
ATOM 6596 O O . VAL B 1 161 ? 9.297 23.031 2.711 1 98.62 161 VAL B O 1
ATOM 6599 N N . ILE B 1 162 ? 7.551 24.219 3.422 1 98.81 162 ILE B N 1
ATOM 6600 C CA . ILE B 1 162 ? 8.297 25 4.395 1 98.81 162 ILE B CA 1
ATOM 6601 C C . ILE B 1 162 ? 7.898 24.594 5.809 1 98.81 162 ILE B C 1
ATOM 6603 O O . ILE B 1 162 ? 6.711 24.516 6.125 1 98.81 162 ILE B O 1
ATOM 6607 N N . TYR B 1 163 ? 8.914 24.344 6.637 1 98.62 163 TYR B N 1
ATOM 6608 C CA . TYR B 1 163 ? 8.688 23.969 8.031 1 98.62 163 TYR B CA 1
ATOM 6609 C C . TYR B 1 163 ? 9.141 25.094 8.969 1 98.62 163 TYR B C 1
ATOM 6611 O O . TYR B 1 163 ? 10.297 25.516 8.922 1 98.62 163 TYR B O 1
ATOM 6619 N N . TYR B 1 164 ? 8.289 25.625 9.734 1 98.81 164 TYR B N 1
ATOM 6620 C CA . TYR B 1 164 ? 8.586 26.531 10.844 1 98.81 164 TYR B CA 1
ATOM 6621 C C . TYR B 1 164 ? 8.195 25.922 12.18 1 98.81 164 TYR B C 1
ATOM 6623 O O . TYR B 1 164 ? 7.082 25.391 12.328 1 98.81 164 TYR B O 1
ATOM 6631 N N . THR B 1 165 ? 9.094 25.844 13.141 1 98.69 165 THR B N 1
ATOM 6632 C CA . THR B 1 165 ? 8.805 25.219 14.43 1 98.69 165 THR B CA 1
ATOM 6633 C C . THR B 1 165 ? 9.461 26 15.562 1 98.69 165 THR B C 1
ATOM 6635 O O . THR B 1 165 ? 10.445 26.703 15.352 1 98.69 165 THR B O 1
ATOM 6638 N N . ARG B 1 166 ? 8.875 26.047 16.656 1 98.62 166 ARG B N 1
ATOM 6639 C CA . ARG B 1 166 ? 9.445 26.531 17.906 1 98.62 166 ARG B CA 1
ATOM 6640 C C . ARG B 1 166 ? 9.445 25.453 18.984 1 98.62 166 ARG B C 1
ATOM 6642 O O . ARG B 1 166 ? 8.422 24.812 19.219 1 98.62 166 ARG B O 1
ATOM 6649 N N . ILE B 1 167 ? 10.57 25.234 19.609 1 98.06 167 ILE B N 1
ATOM 6650 C CA . ILE B 1 167 ? 10.727 24.203 20.625 1 98.06 167 ILE B CA 1
ATOM 6651 C C . ILE B 1 167 ? 11.234 24.812 21.922 1 98.06 167 ILE B C 1
ATOM 6653 O O . ILE B 1 167 ? 11.844 25.891 21.906 1 98.06 167 ILE B O 1
ATOM 6657 N N . LYS B 1 168 ? 10.992 24.125 22.984 1 96.62 168 LYS B N 1
ATOM 6658 C CA . LYS B 1 168 ? 11.578 24.484 24.281 1 96.62 168 LYS B CA 1
ATOM 6659 C C . LYS B 1 168 ? 12.961 23.859 24.453 1 96.62 168 LYS B C 1
ATOM 6661 O O . LYS B 1 168 ? 13.164 22.672 24.156 1 96.62 168 LYS B O 1
ATOM 6666 N N . ARG B 1 169 ? 13.891 24.625 24.766 1 94.38 169 ARG B N 1
ATOM 6667 C CA . ARG B 1 169 ? 15.227 24.156 25.094 1 94.38 169 ARG B CA 1
ATOM 6668 C C . ARG B 1 169 ? 15.492 24.219 26.594 1 94.38 169 ARG B C 1
ATOM 6670 O O . ARG B 1 169 ? 14.609 24.625 27.359 1 94.38 169 ARG B O 1
ATOM 6677 N N . LYS B 1 170 ? 16.672 23.688 26.953 1 90.38 170 LYS B N 1
ATOM 6678 C CA . LYS B 1 170 ? 17.031 23.781 28.359 1 90.38 170 LYS B CA 1
ATOM 6679 C C . LYS B 1 170 ? 16.922 25.219 28.859 1 90.38 170 LYS B C 1
ATOM 6681 O O . LYS B 1 170 ? 16.406 25.469 29.953 1 90.38 170 LYS B O 1
ATOM 6686 N N . SER B 1 171 ? 17.453 26.031 27.969 1 90.25 171 SER B N 1
ATOM 6687 C CA . SER B 1 171 ? 17.328 27.453 28.281 1 90.25 171 SER B CA 1
ATOM 6688 C C . SER B 1 171 ? 16.562 28.203 27.203 1 90.25 171 SER B C 1
ATOM 6690 O O . SER B 1 171 ? 17.078 28.391 26.094 1 90.25 171 SER B O 1
ATOM 6692 N N . GLY B 1 172 ? 15.297 28.469 27.484 1 94.31 172 GLY B N 1
ATOM 6693 C CA . GLY B 1 172 ? 14.523 29.312 26.578 1 94.31 172 GLY B CA 1
ATOM 6694 C C . GLY B 1 172 ? 13.906 28.531 25.438 1 94.31 172 GLY B C 1
ATOM 6695 O O . GLY B 1 172 ? 13.523 27.375 25.594 1 94.31 172 GLY B O 1
ATOM 6696 N N . TYR B 1 173 ? 13.641 29.266 24.344 1 97.06 173 TYR B N 1
ATOM 6697 C CA . TYR B 1 173 ? 12.992 28.688 23.172 1 97.06 173 TYR B CA 1
ATOM 6698 C C . TYR B 1 173 ? 13.844 28.875 21.922 1 97.06 173 TYR B C 1
ATOM 6700 O O . TYR B 1 173 ? 14.695 29.766 21.859 1 97.06 173 TYR B O 1
ATOM 6708 N N . GLN B 1 174 ? 13.758 27.984 21 1 97.5 174 GLN B N 1
ATOM 6709 C CA . GLN B 1 174 ? 14.438 28.078 19.719 1 97.5 174 GLN B CA 1
ATOM 6710 C C . GLN B 1 174 ? 13.453 27.922 18.562 1 97.5 174 GLN B C 1
ATOM 6712 O O . GLN B 1 174 ? 12.594 27.047 18.594 1 97.5 174 GLN B O 1
ATOM 6717 N N . GLU B 1 175 ? 13.586 28.812 17.641 1 98.06 175 GLU B N 1
ATOM 6718 C CA . GLU B 1 175 ? 12.812 28.719 16.406 1 98.06 175 GLU B CA 1
ATOM 6719 C C . GLU B 1 175 ? 13.664 28.188 15.266 1 98.06 175 GLU B C 1
ATOM 6721 O O . GLU B 1 175 ? 14.883 28.391 15.242 1 98.06 175 GLU B O 1
ATOM 6726 N N . ARG B 1 176 ? 13.031 27.391 14.414 1 98.38 176 ARG B N 1
ATOM 6727 C CA . ARG B 1 176 ? 13.688 26.797 13.25 1 98.38 176 ARG B CA 1
ATOM 6728 C C . ARG B 1 176 ? 12.828 26.953 12 1 98.38 176 ARG B C 1
ATOM 6730 O O . ARG B 1 176 ? 11.609 26.766 12.047 1 98.38 176 ARG B O 1
ATOM 6737 N N . LEU B 1 177 ? 13.422 27.391 10.922 1 98.56 177 LEU B N 1
ATOM 6738 C CA . LEU B 1 177 ? 12.742 27.484 9.633 1 98.56 177 LEU B CA 1
ATOM 6739 C C . LEU B 1 177 ? 13.578 26.844 8.531 1 98.56 177 LEU B C 1
ATOM 6741 O O . LEU B 1 177 ? 14.758 27.156 8.383 1 98.56 177 LEU B O 1
ATOM 6745 N N . ILE B 1 178 ? 13.016 25.922 7.777 1 98.44 178 ILE B N 1
ATOM 6746 C CA . ILE B 1 178 ? 13.703 25.234 6.691 1 98.44 178 ILE B CA 1
ATOM 6747 C C . ILE B 1 178 ? 12.695 24.844 5.609 1 98.44 178 ILE B C 1
ATOM 6749 O O . ILE B 1 178 ? 11.492 24.75 5.871 1 98.44 178 ILE B O 1
ATOM 6753 N N . ALA B 1 179 ? 13.141 24.734 4.398 1 98.69 179 ALA B N 1
ATOM 6754 C CA . ALA B 1 179 ? 12.258 24.344 3.299 1 98.69 179 ALA B CA 1
ATOM 6755 C C . ALA B 1 179 ? 12.758 23.094 2.605 1 98.69 179 ALA B C 1
ATOM 6757 O O . ALA B 1 179 ? 13.961 22.812 2.609 1 98.69 179 ALA B O 1
ATOM 6758 N N . SER B 1 180 ? 11.875 22.328 2.092 1 98.12 180 SER B N 1
ATOM 6759 C CA . SER B 1 180 ? 12.164 21.109 1.344 1 98.12 180 SER B CA 1
ATOM 6760 C C . SER B 1 180 ? 11.352 21.047 0.053 1 98.12 180 SER B C 1
ATOM 6762 O O . SER B 1 180 ? 10.258 21.594 -0.025 1 98.12 180 SER B O 1
ATOM 6764 N N . LEU B 1 181 ? 11.945 20.422 -0.963 1 98.19 181 LEU B N 1
ATOM 6765 C CA . LEU B 1 181 ? 11.25 20.203 -2.227 1 98.19 181 LEU B CA 1
ATOM 6766 C C . LEU B 1 181 ? 11.414 18.75 -2.686 1 98.19 181 LEU B C 1
ATOM 6768 O O . LEU B 1 181 ? 12.523 18.219 -2.656 1 98.19 181 LEU B O 1
ATOM 6772 N N . ILE B 1 182 ? 10.359 18.078 -2.967 1 96.69 182 ILE B N 1
ATOM 6773 C CA . ILE B 1 182 ? 10.344 16.781 -3.639 1 96.69 182 ILE B CA 1
ATOM 6774 C C . ILE B 1 182 ? 9.477 16.859 -4.891 1 96.69 182 ILE B C 1
ATOM 6776 O O . ILE B 1 182 ? 8.305 17.234 -4.816 1 96.69 182 ILE B O 1
ATOM 6780 N N . GLU B 1 183 ? 10.047 16.547 -6.02 1 96.12 183 GLU B N 1
ATOM 6781 C CA . GLU B 1 183 ? 9.305 16.578 -7.273 1 96.12 183 GLU B CA 1
ATOM 6782 C C . GLU B 1 183 ? 9.648 15.367 -8.141 1 96.12 183 GLU B C 1
ATOM 6784 O O . GLU B 1 183 ? 10.578 14.617 -7.836 1 96.12 183 GLU B O 1
ATOM 6789 N N . ASP B 1 184 ? 8.828 15.094 -9.086 1 91.75 184 ASP B N 1
ATOM 6790 C CA . ASP B 1 184 ? 9.094 14.039 -10.055 1 91.75 184 ASP B CA 1
ATOM 6791 C C . ASP B 1 184 ? 10.25 14.406 -10.977 1 91.75 184 ASP B C 1
ATOM 6793 O O . ASP B 1 184 ? 10.094 15.234 -11.883 1 91.75 184 ASP B O 1
ATOM 6797 N N . ASN B 1 185 ? 11.352 13.781 -10.781 1 90.88 185 ASN B N 1
ATOM 6798 C CA . ASN B 1 185 ? 12.586 14.109 -11.492 1 90.88 185 ASN B CA 1
ATOM 6799 C C . ASN B 1 185 ? 12.539 13.648 -12.945 1 90.88 185 ASN B C 1
ATOM 6801 O O . ASN B 1 185 ? 13.445 13.93 -13.727 1 90.88 185 ASN B O 1
ATOM 6805 N N . LYS B 1 186 ? 11.5 13.016 -13.305 1 84.31 186 LYS B N 1
ATOM 6806 C CA . LYS B 1 186 ? 11.367 12.531 -14.68 1 84.31 186 LYS B CA 1
ATOM 6807 C C . LYS B 1 186 ? 10.625 13.547 -15.547 1 84.31 186 LYS B C 1
ATOM 6809 O O . LYS B 1 186 ? 10.625 13.438 -16.766 1 84.31 186 LYS B O 1
ATOM 6814 N N . GLN B 1 187 ? 10.062 14.469 -14.93 1 87.69 187 GLN B N 1
ATOM 6815 C CA . GLN B 1 187 ? 9.289 15.461 -15.672 1 87.69 187 GLN B CA 1
ATOM 6816 C C . GLN B 1 187 ? 10.203 16.5 -16.312 1 87.69 187 GLN B C 1
ATOM 6818 O O . GLN B 1 187 ? 11.18 16.938 -15.711 1 87.69 187 GLN B O 1
ATOM 6823 N N . PRO B 1 188 ? 9.875 16.859 -17.484 1 86.69 188 PRO B N 1
ATOM 6824 C CA . PRO B 1 188 ? 10.719 17.812 -18.188 1 86.69 188 PRO B CA 1
ATOM 6825 C C . PRO B 1 188 ? 10.648 19.219 -17.578 1 86.69 188 PRO B C 1
ATOM 6827 O O . PRO B 1 188 ? 11.609 19.984 -17.656 1 86.69 188 PRO B O 1
ATOM 6830 N N . TYR B 1 189 ? 9.516 19.578 -17 1 88.38 189 TYR B N 1
ATOM 6831 C CA . TYR B 1 189 ? 9.344 20.938 -16.484 1 88.38 189 TYR B CA 1
ATOM 6832 C C . TYR B 1 189 ? 9.586 20.984 -14.984 1 88.38 189 TYR B C 1
ATOM 6834 O O . TYR B 1 189 ? 9 21.812 -14.289 1 88.38 189 TYR B O 1
ATOM 6842 N N . ARG B 1 190 ? 10.477 20.203 -14.547 1 93.38 190 ARG B N 1
ATOM 6843 C CA . ARG B 1 190 ? 10.789 20.172 -13.125 1 93.38 190 ARG B CA 1
ATOM 6844 C C . ARG B 1 190 ? 11.555 21.422 -12.695 1 93.38 190 ARG B C 1
ATOM 6846 O O . ARG B 1 190 ? 12.188 22.078 -13.523 1 93.38 190 ARG B O 1
ATOM 6853 N N . LEU B 1 191 ? 11.492 21.828 -11.453 1 96.62 191 LEU B N 1
ATOM 6854 C CA . LEU B 1 191 ? 12.172 22.984 -10.898 1 96.62 191 LEU B CA 1
ATOM 6855 C C . LEU B 1 191 ? 13.656 22.703 -10.68 1 96.62 191 LEU B C 1
ATOM 6857 O O . LEU B 1 191 ? 14.5 23.547 -10.969 1 96.62 191 LEU B O 1
ATOM 6861 N N . LEU B 1 192 ? 13.984 21.484 -10.211 1 96.38 192 LEU B N 1
ATOM 6862 C CA . LEU B 1 192 ? 15.352 21.094 -9.891 1 96.38 192 LEU B CA 1
ATOM 6863 C C . LEU B 1 192 ? 16.031 20.469 -11.102 1 96.38 192 LEU B C 1
ATOM 6865 O O . LEU B 1 192 ? 16.344 19.281 -11.094 1 96.38 192 LEU B O 1
ATOM 6869 N N . THR B 1 193 ? 16.438 21.203 -11.953 1 92.44 193 THR B N 1
ATOM 6870 C CA . THR B 1 193 ? 16.984 20.734 -13.227 1 92.44 193 THR B CA 1
ATOM 6871 C C . THR B 1 193 ? 18.359 20.109 -13.031 1 92.44 193 THR B C 1
ATOM 6873 O O . THR B 1 193 ? 18.781 19.266 -13.82 1 92.44 193 THR B O 1
ATOM 6876 N N . LYS B 1 194 ? 19.016 20.5 -11.953 1 90.81 194 LYS B N 1
ATOM 6877 C CA . LYS B 1 194 ? 20.375 20 -11.711 1 90.81 194 LYS B CA 1
ATOM 6878 C C . LYS B 1 194 ? 20.344 18.75 -10.82 1 90.81 194 LYS B C 1
ATOM 6880 O O . LYS B 1 194 ? 21.391 18.156 -10.539 1 90.81 194 LYS B O 1
ATOM 6885 N N . SER B 1 195 ? 19.188 18.438 -10.359 1 91.38 195 SER B N 1
ATOM 6886 C CA . SER B 1 195 ? 19.062 17.281 -9.469 1 91.38 195 SER B CA 1
ATOM 6887 C C . SER B 1 195 ? 18.516 16.062 -10.211 1 91.38 195 SER B C 1
ATOM 6889 O O . SER B 1 195 ? 17.438 16.109 -10.797 1 91.38 195 SER B O 1
ATOM 6891 N N . ASN B 1 196 ? 19.25 14.984 -10.109 1 88.31 196 ASN B N 1
ATOM 6892 C CA . ASN B 1 196 ? 18.766 13.75 -10.719 1 88.31 196 ASN B CA 1
ATOM 6893 C C . ASN B 1 196 ? 17.75 13.039 -9.82 1 88.31 196 ASN B C 1
ATOM 6895 O O . ASN B 1 196 ? 17.031 12.156 -10.273 1 88.31 196 ASN B O 1
ATOM 6899 N N . ARG B 1 197 ? 17.656 13.406 -8.586 1 91.88 197 ARG B N 1
ATOM 6900 C CA . ARG B 1 197 ? 16.766 12.734 -7.652 1 91.88 197 ARG B CA 1
ATOM 6901 C C . ARG B 1 197 ? 15.5 13.555 -7.422 1 91.88 197 ARG B C 1
ATOM 6903 O O . ARG B 1 197 ? 14.523 13.047 -6.859 1 91.88 197 ARG B O 1
ATOM 6910 N N . GLY B 1 198 ? 15.5 14.852 -7.742 1 95.62 198 GLY B N 1
ATOM 6911 C CA . GLY B 1 198 ? 14.336 15.703 -7.57 1 95.62 198 GLY B CA 1
ATOM 6912 C C . GLY B 1 198 ? 14.07 16.047 -6.121 1 95.62 198 GLY B C 1
ATOM 6913 O O . GLY B 1 198 ? 12.914 16.234 -5.727 1 95.62 198 GLY B O 1
ATOM 6914 N N . ILE B 1 199 ? 15.086 16.109 -5.254 1 96.94 199 ILE B N 1
ATOM 6915 C CA . ILE B 1 199 ? 14.961 16.391 -3.828 1 96.94 199 ILE B CA 1
ATOM 6916 C C . ILE B 1 199 ? 15.961 17.469 -3.432 1 96.94 199 ILE B C 1
ATOM 6918 O O . ILE B 1 199 ? 17.141 17.406 -3.801 1 96.94 199 ILE B O 1
ATOM 6922 N N . ALA B 1 200 ? 15.5 18.453 -2.711 1 97.94 200 ALA B N 1
ATOM 6923 C CA . ALA B 1 200 ? 16.375 19.531 -2.252 1 97.94 200 ALA B CA 1
ATOM 6924 C C . ALA B 1 200 ? 15.867 20.125 -0.944 1 97.94 200 ALA B C 1
ATOM 6926 O O . ALA B 1 200 ? 14.711 19.922 -0.565 1 97.94 200 ALA B O 1
ATOM 6927 N N . TRP B 1 201 ? 16.75 20.859 -0.275 1 97.94 201 TRP B N 1
ATOM 6928 C CA . TRP B 1 201 ? 16.422 21.609 0.933 1 97.94 201 TRP B CA 1
ATOM 6929 C C . TRP B 1 201 ? 17.016 23.016 0.872 1 97.94 201 TRP B C 1
ATOM 6931 O O . TRP B 1 201 ? 18.016 23.234 0.188 1 97.94 201 TRP B O 1
ATOM 6941 N N . TRP B 1 202 ? 16.438 23.969 1.512 1 98.25 202 TRP B N 1
ATOM 6942 C CA . TRP B 1 202 ? 16.938 25.344 1.609 1 98.25 202 TRP B CA 1
ATOM 6943 C C . TRP B 1 202 ? 17.047 25.781 3.066 1 98.25 202 TRP B C 1
ATOM 6945 O O . TRP B 1 202 ? 16.125 25.547 3.857 1 98.25 202 TRP B O 1
ATOM 6955 N N . GLY B 1 203 ? 18.047 26.281 3.473 1 97.81 203 GLY B N 1
ATOM 6956 C CA . GLY B 1 203 ? 18.359 26.797 4.793 1 97.81 203 GLY B CA 1
ATOM 6957 C C . GLY B 1 203 ? 19.672 27.547 4.852 1 97.81 203 GLY B C 1
ATOM 6958 O O . GLY B 1 203 ? 19.984 28.344 3.973 1 97.81 203 GLY B O 1
ATOM 6959 N N . VAL B 1 204 ? 20.375 27.328 5.957 1 96.19 204 VAL B N 1
ATOM 6960 C CA . VAL B 1 204 ? 21.688 27.922 6.152 1 96.19 204 VAL B CA 1
ATOM 6961 C C . VAL B 1 204 ? 22.766 26.859 6 1 96.19 204 VAL B C 1
ATOM 6963 O O . VAL B 1 204 ? 22.688 25.797 6.617 1 96.19 204 VAL B O 1
ATOM 6966 N N . GLU B 1 205 ? 23.672 27.156 5.203 1 94.06 205 GLU B N 1
ATOM 6967 C CA . GLU B 1 205 ? 24.75 26.203 4.977 1 94.06 205 GLU B CA 1
ATOM 6968 C C . GLU B 1 205 ? 25.641 26.062 6.215 1 94.06 205 GLU B C 1
ATOM 6970 O O . GLU B 1 205 ? 25.938 27.047 6.887 1 94.06 205 GLU B O 1
ATOM 6975 N N . SER B 1 206 ? 25.969 24.828 6.438 1 90.81 206 SER B N 1
ATOM 6976 C CA . SER B 1 206 ? 26.891 24.594 7.535 1 90.81 206 SER B CA 1
ATOM 6977 C C . SER B 1 206 ? 28.266 25.188 7.234 1 90.81 206 SER B C 1
ATOM 6979 O O . SER B 1 206 ? 28.547 25.578 6.105 1 90.81 206 SER B O 1
ATOM 6981 N N . GLU B 1 207 ? 29.094 25.203 8.258 1 86.5 207 GLU B N 1
ATOM 6982 C CA . GLU B 1 207 ? 30.438 25.766 8.109 1 86.5 207 GLU B CA 1
ATOM 6983 C C . GLU B 1 207 ? 31.266 24.969 7.102 1 86.5 207 GLU B C 1
ATOM 6985 O O . GLU B 1 207 ? 32 25.547 6.305 1 86.5 207 GLU B O 1
ATOM 6990 N N . ASN B 1 208 ? 31.094 23.609 7.102 1 85.38 208 ASN B N 1
ATOM 6991 C CA . ASN B 1 208 ? 31.875 22.781 6.203 1 85.38 208 ASN B CA 1
ATOM 6992 C C . ASN B 1 208 ? 31.203 22.609 4.852 1 85.38 208 ASN B C 1
ATOM 6994 O O . ASN B 1 208 ? 31.734 21.953 3.953 1 85.38 208 ASN B O 1
ATOM 6998 N N . GLY B 1 209 ? 30.031 23.156 4.656 1 84.75 209 GLY B N 1
ATOM 6999 C CA . GLY B 1 209 ? 29.328 23.219 3.381 1 84.75 209 GLY B CA 1
ATOM 7000 C C . GLY B 1 209 ? 28.656 21.906 3.021 1 84.75 209 GLY B C 1
ATOM 7001 O O . GLY B 1 209 ? 28.078 21.781 1.94 1 84.75 209 GLY B O 1
ATOM 7002 N N . ASN B 1 210 ? 28.688 20.969 3.846 1 86.62 210 ASN B N 1
ATOM 7003 C CA . ASN B 1 210 ? 28.188 19.641 3.482 1 86.62 210 ASN B CA 1
ATOM 7004 C C . ASN B 1 210 ? 26.781 19.406 4.012 1 86.62 210 ASN B C 1
ATOM 7006 O O . ASN B 1 210 ? 26.125 18.438 3.625 1 86.62 210 ASN B O 1
ATOM 7010 N N . ARG B 1 211 ? 26.297 20.391 4.867 1 93.06 211 ARG B N 1
ATOM 7011 C CA . ARG B 1 211 ? 24.984 20.219 5.477 1 93.06 211 ARG B CA 1
ATOM 7012 C C . ARG B 1 211 ? 24.172 21.516 5.398 1 93.06 211 ARG B C 1
ATOM 7014 O O . ARG B 1 211 ? 24.734 22.594 5.148 1 93.06 211 ARG B O 1
ATOM 7021 N N . ILE B 1 212 ? 22.906 21.359 5.461 1 95.88 212 ILE B N 1
ATOM 7022 C CA . ILE B 1 212 ? 22.016 22.5 5.469 1 95.88 212 ILE B CA 1
ATOM 7023 C C . ILE B 1 212 ? 21.25 22.547 6.793 1 95.88 212 ILE B C 1
ATOM 7025 O O . ILE B 1 212 ? 20.766 21.531 7.273 1 95.88 212 ILE B O 1
ATOM 7029 N N . TYR B 1 213 ? 21.281 23.703 7.414 1 96.56 213 TYR B N 1
ATOM 7030 C CA . TYR B 1 213 ? 20.641 23.891 8.711 1 96.56 213 TYR B CA 1
ATOM 7031 C C . TYR B 1 213 ? 19.469 24.859 8.609 1 96.56 213 TYR B C 1
ATOM 7033 O O . TYR B 1 213 ? 19.391 25.641 7.66 1 96.56 213 TYR B O 1
ATOM 7041 N N . PRO B 1 214 ? 18.531 24.781 9.562 1 97.81 214 PRO B N 1
ATOM 7042 C CA . PRO B 1 214 ? 17.438 25.766 9.562 1 97.81 214 PRO B CA 1
ATOM 7043 C C . PRO B 1 214 ? 17.891 27.156 9.977 1 97.81 214 PRO B C 1
ATOM 7045 O O . PRO B 1 214 ? 18.906 27.297 10.672 1 97.81 214 PRO B O 1
ATOM 7048 N N . ILE B 1 215 ? 17.156 28.172 9.5 1 97.5 215 ILE B N 1
ATOM 7049 C CA . ILE B 1 215 ? 17.297 29.516 10.055 1 97.5 215 ILE B CA 1
ATOM 7050 C C . ILE B 1 215 ? 16.812 29.516 11.5 1 97.5 215 ILE B C 1
ATOM 7052 O O . ILE B 1 215 ? 15.727 29 11.805 1 97.5 215 ILE B O 1
ATOM 7056 N N . VAL B 1 216 ? 17.547 30.078 12.367 1 96.94 216 VAL B N 1
ATOM 7057 C CA . VAL B 1 216 ? 17.156 30.094 13.766 1 96.94 216 VAL B CA 1
ATOM 7058 C C . VAL B 1 216 ? 17.016 31.547 14.242 1 96.94 216 VAL B C 1
ATOM 7060 O O . VAL B 1 216 ? 16.562 31.781 15.367 1 96.94 216 VAL B O 1
ATOM 7063 N N . ASP B 1 217 ? 17.344 32.531 13.383 1 95.94 217 ASP B N 1
ATOM 7064 C CA . ASP B 1 217 ? 17.25 33.938 13.742 1 95.94 217 ASP B CA 1
ATOM 7065 C C . ASP B 1 217 ? 15.812 34.406 13.711 1 95.94 217 ASP B C 1
ATOM 7067 O O . ASP B 1 217 ? 15.18 34.438 12.648 1 95.94 217 ASP B O 1
ATOM 7071 N N . PRO B 1 218 ? 15.273 34.906 14.836 1 95.81 218 PRO B N 1
ATOM 7072 C CA . PRO B 1 218 ? 13.859 35.281 14.922 1 95.81 218 PRO B CA 1
ATOM 7073 C C . PRO B 1 218 ? 13.492 36.406 13.953 1 95.81 218 PRO B C 1
ATOM 7075 O O . PRO B 1 218 ? 12.383 36.406 13.414 1 95.81 218 PRO B O 1
ATOM 7078 N N . GLU B 1 219 ? 14.359 37.344 13.711 1 95.75 219 GLU B N 1
ATOM 7079 C CA . GLU B 1 219 ? 14.055 38.469 12.82 1 95.75 219 GLU B CA 1
ATOM 7080 C C . GLU B 1 219 ? 13.891 38 11.375 1 95.75 219 GLU B C 1
ATOM 7082 O O . GLU B 1 219 ? 12.977 38.469 10.68 1 95.75 219 GLU B O 1
ATOM 7087 N N . THR B 1 220 ? 14.844 37.156 11.016 1 96.69 220 THR B N 1
ATOM 7088 C CA . THR B 1 220 ? 14.766 36.625 9.664 1 96.69 220 THR B CA 1
ATOM 7089 C C . THR B 1 220 ? 13.492 35.781 9.492 1 96.69 220 THR B C 1
ATOM 7091 O O . THR B 1 220 ? 12.836 35.844 8.453 1 96.69 220 THR B O 1
ATOM 7094 N N . ILE B 1 221 ? 13.195 35 10.5 1 98 221 ILE B N 1
ATOM 7095 C CA . ILE B 1 221 ? 12 34.156 10.461 1 98 221 ILE B CA 1
ATOM 7096 C C . ILE B 1 221 ? 10.758 35.062 10.383 1 98 221 ILE B C 1
ATOM 7098 O O . ILE B 1 221 ? 9.828 34.75 9.617 1 98 221 ILE B O 1
ATOM 7102 N N . GLN B 1 222 ? 10.734 36.125 11.109 1 97.25 222 GLN B N 1
ATOM 7103 C CA . GLN B 1 222 ? 9.617 37.062 11.07 1 97.25 222 GLN B CA 1
ATOM 7104 C C . GLN B 1 222 ? 9.43 37.625 9.664 1 97.25 222 GLN B C 1
ATOM 7106 O O . GLN B 1 222 ? 8.305 37.75 9.172 1 97.25 222 GLN B O 1
ATOM 7111 N N . GLU B 1 223 ? 10.5 38.062 9.102 1 96.94 223 GLU B N 1
ATOM 7112 C CA . GLU B 1 223 ? 10.445 38.594 7.738 1 96.94 223 GLU B CA 1
ATOM 7113 C C . GLU B 1 223 ? 9.867 37.562 6.77 1 96.94 223 GLU B C 1
ATOM 7115 O O . GLU B 1 223 ? 9.031 37.906 5.93 1 96.94 223 GLU B O 1
ATOM 7120 N N . PHE B 1 224 ? 10.352 36.344 6.906 1 97.94 224 PHE B N 1
ATOM 7121 C CA . PHE B 1 224 ? 9.891 35.281 6.027 1 97.94 224 PHE B CA 1
ATOM 7122 C C . PHE B 1 224 ? 8.406 35 6.23 1 97.94 224 PHE B C 1
ATOM 7124 O O . PHE B 1 224 ? 7.645 34.938 5.262 1 97.94 224 PHE B O 1
ATOM 7131 N N . LEU B 1 225 ? 7.941 34.844 7.426 1 98.44 225 LEU B N 1
ATOM 7132 C CA . LEU B 1 225 ? 6.559 34.5 7.738 1 98.44 225 LEU B CA 1
ATOM 7133 C C . LEU B 1 225 ? 5.613 35.625 7.328 1 98.44 225 LEU B C 1
ATOM 7135 O O . LEU B 1 225 ? 4.449 35.375 7.008 1 98.44 225 LEU B O 1
ATOM 7139 N N . SER B 1 226 ? 6.082 36.844 7.273 1 97.88 226 SER B N 1
ATOM 7140 C CA . SER B 1 226 ? 5.266 38 6.914 1 97.88 226 SER B CA 1
ATOM 7141 C C . SER B 1 226 ? 4.785 37.906 5.469 1 97.88 226 SER B C 1
ATOM 7143 O O . SER B 1 226 ? 3.766 38.5 5.109 1 97.88 226 SER B O 1
ATOM 7145 N N . ILE B 1 227 ? 5.551 37.156 4.676 1 98.12 227 ILE B N 1
ATOM 7146 C CA . ILE B 1 227 ? 5.152 36.938 3.287 1 98.12 227 ILE B CA 1
ATOM 7147 C C . ILE B 1 227 ? 3.76 36.312 3.24 1 98.12 227 ILE B C 1
ATOM 7149 O O . ILE B 1 227 ? 2.967 36.625 2.346 1 98.12 227 ILE B O 1
ATOM 7153 N N . PHE B 1 228 ? 3.43 35.531 4.238 1 98.38 228 PHE B N 1
ATOM 7154 C CA . PHE B 1 228 ? 2.168 34.812 4.293 1 98.38 228 PHE B CA 1
ATOM 7155 C C . PHE B 1 228 ? 1.223 35.438 5.309 1 98.38 228 PHE B C 1
ATOM 7157 O O . PHE B 1 228 ? 0.152 34.875 5.586 1 98.38 228 PHE B O 1
ATOM 7164 N N . ASN B 1 229 ? 1.631 36.5 5.914 1 96.94 229 ASN B N 1
ATOM 7165 C CA . ASN B 1 229 ? 0.888 37.156 7 1 96.94 229 ASN B CA 1
ATOM 7166 C C . ASN B 1 229 ? 0.689 36.188 8.172 1 96.94 229 ASN B C 1
ATOM 7168 O O . ASN B 1 229 ? -0.399 36.125 8.75 1 96.94 229 ASN B O 1
ATOM 7172 N N . LEU B 1 230 ? 1.673 35.375 8.422 1 97.25 230 LEU B N 1
ATOM 7173 C CA . LEU B 1 230 ? 1.665 34.469 9.555 1 97.25 230 LEU B CA 1
ATOM 7174 C C . LEU B 1 230 ? 2.475 35.031 10.719 1 97.25 230 LEU B C 1
ATOM 7176 O O . LEU B 1 230 ? 3.4 35.812 10.508 1 97.25 230 LEU B O 1
ATOM 7180 N N . ARG B 1 231 ? 2.152 34.625 11.898 1 95.5 231 ARG B N 1
ATOM 7181 C CA . ARG B 1 231 ? 2.842 35.125 13.086 1 95.5 231 ARG B CA 1
ATOM 7182 C C . ARG B 1 231 ? 3.799 34.094 13.641 1 95.5 231 ARG B C 1
ATOM 7184 O O . ARG B 1 231 ? 3.594 32.875 13.445 1 95.5 231 ARG B O 1
ATOM 7191 N N . ARG B 1 232 ? 4.805 34.531 14.328 1 97.5 232 ARG B N 1
ATOM 7192 C CA . ARG B 1 232 ? 5.688 33.656 15.094 1 97.5 232 ARG B CA 1
ATOM 7193 C C . ARG B 1 232 ? 5.004 33.156 16.359 1 97.5 232 ARG B C 1
ATOM 7195 O O . ARG B 1 232 ? 4.047 33.781 16.844 1 97.5 232 ARG B O 1
ATOM 7202 N N . TYR B 1 233 ? 5.445 32.031 16.797 1 97.69 233 TYR B N 1
ATOM 7203 C CA . TYR B 1 233 ? 5.023 31.594 18.125 1 97.69 233 TYR B CA 1
ATOM 7204 C C . TYR B 1 233 ? 5.477 32.594 19.188 1 97.69 233 TYR B C 1
ATOM 7206 O O . TYR B 1 233 ? 6.516 33.25 19.031 1 97.69 233 TYR B O 1
ATOM 7214 N N . SER B 1 234 ? 4.68 32.75 20.297 1 95.12 234 SER B N 1
ATOM 7215 C CA . SER B 1 234 ? 5 33.719 21.328 1 95.12 234 SER B CA 1
ATOM 7216 C C . SER B 1 234 ? 4.812 33.125 22.719 1 95.12 234 SER B C 1
ATOM 7218 O O . SER B 1 234 ? 4.188 32.062 22.875 1 95.12 234 SER B O 1
ATOM 7220 N N . GLY B 1 235 ? 5.418 33.812 23.641 1 94.81 235 GLY B N 1
ATOM 7221 C CA . GLY B 1 235 ? 5.305 33.344 25.016 1 94.81 235 GLY B CA 1
ATOM 7222 C C . GLY B 1 235 ? 5.852 31.938 25.203 1 94.81 235 GLY B C 1
ATOM 7223 O O . GLY B 1 235 ? 6.988 31.656 24.828 1 94.81 235 GLY B O 1
ATOM 7224 N N . ASP B 1 236 ? 4.977 31.094 25.719 1 94.12 236 ASP B N 1
ATOM 7225 C CA . ASP B 1 236 ? 5.395 29.719 26 1 94.12 236 ASP B CA 1
ATOM 7226 C C . ASP B 1 236 ? 4.883 28.766 24.922 1 94.12 236 ASP B C 1
ATOM 7228 O O . ASP B 1 236 ? 4.93 27.547 25.094 1 94.12 236 ASP B O 1
ATOM 7232 N N . GLU B 1 237 ? 4.496 29.391 23.844 1 95.81 237 GLU B N 1
ATOM 7233 C CA . GLU B 1 237 ? 3.945 28.562 22.766 1 95.81 237 GLU B CA 1
ATOM 7234 C C . GLU B 1 237 ? 5.039 27.781 22.062 1 95.81 237 GLU B C 1
ATOM 7236 O O . GLU B 1 237 ? 6.125 28.312 21.797 1 95.81 237 GLU B O 1
ATOM 7241 N N . THR B 1 238 ? 4.828 26.516 21.891 1 97.81 238 THR B N 1
ATOM 7242 C CA . THR B 1 238 ? 5.637 25.656 21.016 1 97.81 238 THR B CA 1
ATOM 7243 C C . THR B 1 238 ? 4.758 24.922 20.016 1 97.81 238 THR B C 1
ATOM 7245 O O . THR B 1 238 ? 3.549 24.797 20.203 1 97.81 238 THR B O 1
ATOM 7248 N N . GLY B 1 239 ? 5.332 24.562 18.906 1 98.31 239 GLY B N 1
ATOM 7249 C CA . GLY B 1 239 ? 4.582 23.875 17.875 1 98.31 239 GLY B CA 1
ATOM 7250 C C . GLY B 1 239 ? 5.281 23.891 16.531 1 98.31 239 GLY B C 1
ATOM 7251 O O . GLY B 1 239 ? 6.488 24.125 16.453 1 98.31 239 GLY B O 1
ATOM 7252 N N . THR B 1 240 ? 4.59 23.484 15.508 1 98.56 240 THR B N 1
ATOM 7253 C CA . THR B 1 240 ? 5.109 23.422 14.148 1 98.56 240 THR B CA 1
ATOM 7254 C C . THR B 1 240 ? 4.082 23.969 13.156 1 98.56 240 THR B C 1
ATOM 7256 O O . THR B 1 240 ? 2.887 23.703 13.289 1 98.56 240 THR B O 1
ATOM 7259 N N . SER B 1 241 ? 4.578 24.734 12.25 1 98.62 241 SER B N 1
ATOM 7260 C CA . SER B 1 241 ? 3.783 25.203 11.125 1 98.62 241 SER B CA 1
ATOM 7261 C C . SER B 1 241 ? 4.324 24.656 9.805 1 98.62 241 SER B C 1
ATOM 7263 O O . SER B 1 241 ? 5.488 24.891 9.469 1 98.62 241 SER B O 1
ATOM 7265 N N . ILE B 1 242 ? 3.527 23.891 9.125 1 98.62 242 ILE B N 1
ATOM 7266 C CA . ILE B 1 242 ? 3.844 23.422 7.777 1 98.62 242 ILE B CA 1
ATOM 7267 C C . ILE B 1 242 ? 3.188 24.328 6.742 1 98.62 242 ILE B C 1
ATOM 7269 O O . ILE B 1 242 ? 1.963 24.469 6.723 1 98.62 242 ILE B O 1
ATOM 7273 N N . ILE B 1 243 ? 3.979 24.969 5.91 1 98.81 243 ILE B N 1
ATOM 7274 C CA . ILE B 1 243 ? 3.48 25.906 4.906 1 98.81 243 ILE B CA 1
ATOM 7275 C C . ILE B 1 243 ? 3.703 25.328 3.51 1 98.81 243 ILE B C 1
ATOM 7277 O O . ILE B 1 243 ? 4.832 25.016 3.133 1 98.81 243 ILE B O 1
ATOM 7281 N N . ILE B 1 244 ? 2.668 25.188 2.744 1 98.69 244 ILE B N 1
ATOM 7282 C CA . ILE B 1 244 ? 2.707 24.672 1.376 1 98.69 244 ILE B CA 1
ATOM 7283 C C . ILE B 1 244 ? 2.338 25.797 0.402 1 98.69 244 ILE B C 1
ATOM 7285 O O . ILE B 1 244 ? 1.158 26.109 0.234 1 98.69 244 ILE B O 1
ATOM 7289 N N . PRO B 1 245 ? 3.291 26.344 -0.238 1 98.56 245 PRO B N 1
ATOM 7290 C CA . PRO B 1 245 ? 3.01 27.406 -1.2 1 98.56 245 PRO B CA 1
ATOM 7291 C C . PRO B 1 245 ? 2.688 26.875 -2.594 1 98.56 245 PRO B C 1
ATOM 7293 O O . PRO B 1 245 ? 2.818 25.688 -2.848 1 98.56 245 PRO B O 1
ATOM 7296 N N . TYR B 1 246 ? 2.207 27.75 -3.488 1 97.88 246 TYR B N 1
ATOM 7297 C CA . TYR B 1 246 ? 1.937 27.453 -4.891 1 97.88 246 TYR B CA 1
ATOM 7298 C C . TYR B 1 246 ? 1.007 26.25 -5.027 1 97.88 246 TYR B C 1
ATOM 7300 O O . TYR B 1 246 ? 1.324 25.297 -5.734 1 97.88 246 TYR B O 1
ATOM 7308 N N . LEU B 1 247 ? -0.127 26.391 -4.391 1 96.81 247 LEU B N 1
ATOM 7309 C CA . LEU B 1 247 ? -1.131 25.328 -4.473 1 96.81 247 LEU B CA 1
ATOM 7310 C C . LEU B 1 247 ? -1.533 25.078 -5.918 1 96.81 247 LEU B C 1
ATOM 7312 O O . LEU B 1 247 ? -1.676 26.016 -6.707 1 96.81 247 LEU B O 1
ATOM 7316 N N . LYS B 1 248 ? -1.671 23.797 -6.207 1 92.62 248 LYS B N 1
ATOM 7317 C CA . LYS B 1 248 ? -2.148 23.438 -7.539 1 92.62 248 LYS B CA 1
ATOM 7318 C C . LYS B 1 248 ? -3.555 23.984 -7.781 1 92.62 248 LYS B C 1
ATOM 7320 O O . LYS B 1 248 ? -4.355 24.078 -6.852 1 92.62 248 LYS B O 1
ATOM 7325 N N . LYS B 1 249 ? -3.883 24.172 -9.023 1 86.44 249 LYS B N 1
ATOM 7326 C CA . LYS B 1 249 ? -5.152 24.766 -9.422 1 86.44 249 LYS B CA 1
ATOM 7327 C C . LYS B 1 249 ? -6.328 23.891 -9.008 1 86.44 249 LYS B C 1
ATOM 7329 O O . LYS B 1 249 ? -7.402 24.391 -8.672 1 86.44 249 LYS B O 1
ATOM 7334 N N . GLU B 1 250 ? -6.109 22.609 -8.953 1 82.75 250 GLU B N 1
ATOM 7335 C CA . GLU B 1 250 ? -7.184 21.672 -8.625 1 82.75 250 GLU B CA 1
ATOM 7336 C C . GLU B 1 250 ? -7.68 21.875 -7.199 1 82.75 250 GLU B C 1
ATOM 7338 O O . GLU B 1 250 ? -8.812 21.516 -6.871 1 82.75 250 GLU B O 1
ATOM 7343 N N . PHE B 1 251 ? -6.863 22.531 -6.406 1 86.19 251 PHE B N 1
ATOM 7344 C CA . PHE B 1 251 ? -7.242 22.719 -5.008 1 86.19 251 PHE B CA 1
ATOM 7345 C C . PHE B 1 251 ? -7.793 24.109 -4.781 1 86.19 251 PHE B C 1
ATOM 7347 O O . PHE B 1 251 ? -8.359 24.406 -3.723 1 86.19 251 PHE B O 1
ATOM 7354 N N . ILE B 1 252 ? -7.559 25.047 -5.625 1 78.06 252 ILE B N 1
ATOM 7355 C CA . ILE B 1 252 ? -8.008 26.438 -5.484 1 78.06 252 ILE B CA 1
ATOM 7356 C C . ILE B 1 252 ? -9.375 26.609 -6.137 1 78.06 252 ILE B C 1
ATOM 7358 O O . ILE B 1 252 ? -10.281 27.188 -5.543 1 78.06 252 ILE B O 1
ATOM 7362 N N . ASN B 1 253 ? -9.414 26.438 -7.508 1 61.72 253 ASN B N 1
ATOM 7363 C CA . ASN B 1 253 ? -10.602 26.781 -8.289 1 61.72 253 ASN B CA 1
ATOM 7364 C C . ASN B 1 253 ? -11.469 25.562 -8.562 1 61.72 253 ASN B C 1
ATOM 7366 O O . ASN B 1 253 ? -11.117 24.719 -9.391 1 61.72 253 ASN B O 1
ATOM 7370 N N . HIS B 1 254 ? -12.125 24.969 -7.5 1 55 254 HIS B N 1
ATOM 7371 C CA . HIS B 1 254 ? -13.016 23.922 -7.988 1 55 254 HIS B CA 1
ATOM 7372 C C . HIS B 1 254 ? -14.227 24.516 -8.703 1 55 254 HIS B C 1
ATOM 7374 O O . HIS B 1 254 ? -15.172 23.797 -9.039 1 55 254 HIS B O 1
ATOM 7380 N N . GLU B 1 255 ? -14.359 25.828 -8.875 1 46.47 255 GLU B N 1
ATOM 7381 C CA . GLU B 1 255 ? -15.625 26.406 -9.32 1 46.47 255 GLU B CA 1
ATOM 7382 C C . GLU B 1 255 ? -16.234 25.594 -10.461 1 46.47 255 GLU B C 1
ATOM 7384 O O . GLU B 1 255 ? -17.438 25.328 -10.469 1 46.47 255 GLU B O 1
ATOM 7389 N N . THR B 1 256 ? -15.562 25.609 -11.641 1 47.62 256 THR B N 1
ATOM 7390 C CA . THR B 1 256 ? -16.359 25.203 -12.789 1 47.62 256 THR B CA 1
ATOM 7391 C C . THR B 1 256 ? -16.172 23.703 -13.07 1 47.62 256 THR B C 1
ATOM 7393 O O . THR B 1 256 ? -15.461 23.344 -14.008 1 47.62 256 THR B O 1
ATOM 7396 N N . SER B 1 257 ? -15.898 22.969 -11.914 1 51.84 257 SER B N 1
ATOM 7397 C CA . SER B 1 257 ? -15.688 21.609 -12.414 1 51.84 257 SER B CA 1
ATOM 7398 C C . SER B 1 257 ? -16.984 21.016 -12.977 1 51.84 257 SER B C 1
ATOM 7400 O O . SER B 1 257 ? -18.062 21.219 -12.422 1 51.84 257 SER B O 1
ATOM 7402 N N . ASN B 1 258 ? -17.031 20.891 -14.203 1 55.62 258 ASN B N 1
ATOM 7403 C CA . ASN B 1 258 ? -18.094 20.109 -14.828 1 55.62 258 ASN B CA 1
ATOM 7404 C C . ASN B 1 258 ? -18.25 18.734 -14.172 1 55.62 258 ASN B C 1
ATOM 7406 O O . ASN B 1 258 ? -18.828 17.812 -14.773 1 55.62 258 ASN B O 1
ATOM 7410 N N . ASP B 1 259 ? -17.75 18.719 -12.867 1 62.47 259 ASP B N 1
ATOM 7411 C CA . ASP B 1 259 ? -17.906 17.469 -12.125 1 62.47 259 ASP B CA 1
ATOM 7412 C C . ASP B 1 259 ? -19.25 17.438 -11.398 1 62.47 259 ASP B C 1
ATOM 7414 O O . ASP B 1 259 ? -19.516 18.281 -10.547 1 62.47 259 ASP B O 1
ATOM 7418 N N . PRO B 1 260 ? -20.078 16.594 -11.859 1 63.34 260 PRO B N 1
ATOM 7419 C CA . PRO B 1 260 ? -21.406 16.516 -11.258 1 63.34 260 PRO B CA 1
ATOM 7420 C C . PRO B 1 260 ? -21.359 16.328 -9.742 1 63.34 260 PRO B C 1
ATOM 7422 O O . PRO B 1 260 ? -22.234 16.844 -9.023 1 63.34 260 PRO B O 1
ATOM 7425 N N . ILE B 1 261 ? -20.391 15.773 -9.227 1 69.38 261 ILE B N 1
ATOM 7426 C CA . ILE B 1 261 ? -20.266 15.547 -7.789 1 69.38 261 ILE B CA 1
ATOM 7427 C C . ILE B 1 261 ? -19.969 16.875 -7.082 1 69.38 261 ILE B C 1
ATOM 7429 O O . ILE B 1 261 ? -20.562 17.172 -6.051 1 69.38 261 ILE B O 1
ATOM 7433 N N . LYS B 1 262 ? -19.125 17.656 -7.672 1 67.62 262 LYS B N 1
ATOM 7434 C CA . LYS B 1 262 ? -18.75 18.922 -7.059 1 67.62 262 LYS B CA 1
ATOM 7435 C C . LYS B 1 262 ? -19.906 19.922 -7.117 1 67.62 262 LYS B C 1
ATOM 7437 O O . LYS B 1 262 ? -20.016 20.797 -6.254 1 67.62 262 LYS B O 1
ATOM 7442 N N . GLU B 1 263 ? -20.672 19.734 -8.109 1 68.75 263 GLU B N 1
ATOM 7443 C CA . GLU B 1 263 ? -21.844 20.609 -8.219 1 68.75 263 GLU B CA 1
ATOM 7444 C C . GLU B 1 263 ? -22.859 20.312 -7.117 1 68.75 263 GLU B C 1
ATOM 7446 O O . GLU B 1 263 ? -23.484 21.219 -6.59 1 68.75 263 GLU B O 1
ATOM 7451 N N . LYS B 1 264 ? -22.844 19.078 -6.797 1 72.88 264 LYS B N 1
ATOM 7452 C CA . LYS B 1 264 ? -23.828 18.656 -5.801 1 72.88 264 LYS B CA 1
ATOM 7453 C C . LYS B 1 264 ? -23.281 18.812 -4.387 1 72.88 264 LYS B C 1
ATOM 7455 O O . LYS B 1 264 ? -24.031 19.109 -3.451 1 72.88 264 LYS B O 1
ATOM 7460 N N . CYS B 1 265 ? -22.047 18.672 -4.234 1 82.81 265 CYS B N 1
ATOM 7461 C CA . CYS B 1 265 ? -21.391 18.781 -2.941 1 82.81 265 CYS B CA 1
ATOM 7462 C C . CYS B 1 265 ? -20.562 20.062 -2.85 1 82.81 265 CYS B C 1
ATOM 7464 O O . CYS B 1 265 ? -19.359 20.047 -3.121 1 82.81 265 CYS B O 1
ATOM 7466 N N . GLY B 1 266 ? -21.156 21.141 -2.363 1 78.81 266 GLY B N 1
ATOM 7467 C CA . GLY B 1 266 ? -20.594 22.484 -2.4 1 78.81 266 GLY B CA 1
ATOM 7468 C C . GLY B 1 266 ? -19.281 22.594 -1.629 1 78.81 266 GLY B C 1
ATOM 7469 O O . GLY B 1 266 ? -18.438 23.422 -1.962 1 78.81 266 GLY B O 1
ATOM 7470 N N . TRP B 1 267 ? -19.125 21.781 -0.6 1 86.69 267 TRP B N 1
ATOM 7471 C CA . TRP B 1 267 ? -17.922 21.906 0.225 1 86.69 267 TRP B CA 1
ATOM 7472 C C . TRP B 1 267 ? -16.688 21.484 -0.547 1 86.69 267 TRP B C 1
ATOM 7474 O O . TRP B 1 267 ? -15.562 21.781 -0.134 1 86.69 267 TRP B O 1
ATOM 7484 N N . LEU B 1 268 ? -16.812 20.812 -1.659 1 86.25 268 LEU B N 1
ATOM 7485 C CA . LEU B 1 268 ? -15.688 20.344 -2.473 1 86.25 268 LEU B CA 1
ATOM 7486 C C . LEU B 1 268 ? -15.172 21.469 -3.377 1 86.25 268 LEU B C 1
ATOM 7488 O O . LEU B 1 268 ? -14.133 21.312 -4.027 1 86.25 268 LEU B O 1
ATOM 7492 N N . ASN B 1 269 ? -15.844 22.625 -3.371 1 82.31 269 ASN B N 1
ATOM 7493 C CA . ASN B 1 269 ? -15.5 23.703 -4.297 1 82.31 269 ASN B CA 1
ATOM 7494 C C . ASN B 1 269 ? -14.438 24.625 -3.715 1 82.31 269 ASN B C 1
ATOM 7496 O O . ASN B 1 269 ? -13.859 25.438 -4.434 1 82.31 269 ASN B O 1
ATOM 7500 N N . LYS B 1 270 ? -14.25 24.5 -2.447 1 86.12 270 LYS B N 1
ATOM 7501 C CA . LYS B 1 270 ? -13.234 25.281 -1.762 1 86.12 270 LYS B CA 1
ATOM 7502 C C . LYS B 1 270 ? -12.352 24.406 -0.877 1 86.12 270 LYS B C 1
ATOM 7504 O O . LYS B 1 270 ? -12.859 23.578 -0.121 1 86.12 270 LYS B O 1
ATOM 7509 N N . LEU B 1 271 ? -11.062 24.672 -0.951 1 93 271 LEU B N 1
ATOM 7510 C CA . LEU B 1 271 ? -10.125 23.859 -0.19 1 93 271 LEU B CA 1
ATOM 7511 C C . LEU B 1 271 ? -10.414 23.953 1.305 1 93 271 LEU B C 1
ATOM 7513 O O . LEU B 1 271 ? -10.383 22.938 2.008 1 93 271 LEU B O 1
ATOM 7517 N N . SER B 1 272 ? -10.703 25.188 1.799 1 94.06 272 SER B N 1
ATOM 7518 C CA . SER B 1 272 ? -10.977 25.375 3.221 1 94.06 272 SER B CA 1
ATOM 7519 C C . SER B 1 272 ? -12.18 24.562 3.67 1 94.06 272 SER B C 1
ATOM 7521 O O . SER B 1 272 ? -12.141 23.922 4.727 1 94.06 272 SER B O 1
ATOM 7523 N N . SER B 1 273 ? -13.227 24.562 2.916 1 92.75 273 SER B N 1
ATOM 7524 C CA . SER B 1 273 ? -14.43 23.797 3.252 1 92.75 273 SER B CA 1
ATOM 7525 C C . SER B 1 273 ? -14.164 22.297 3.188 1 92.75 273 SER B C 1
ATOM 7527 O O . SER B 1 273 ? -14.688 21.531 4.004 1 92.75 273 SER B O 1
ATOM 7529 N N . GLU B 1 274 ? -13.422 21.891 2.186 1 93.88 274 GLU B N 1
ATOM 7530 C CA . GLU B 1 274 ? -13.062 20.469 2.074 1 93.88 274 GLU B CA 1
ATOM 7531 C C . GLU B 1 274 ? -12.266 20.016 3.291 1 93.88 274 GLU B C 1
ATOM 7533 O O . GLU B 1 274 ? -12.484 18.906 3.801 1 93.88 274 GLU B O 1
ATOM 7538 N N . ILE B 1 275 ? -11.367 20.859 3.723 1 97.19 275 ILE B N 1
ATOM 7539 C CA . ILE B 1 275 ? -10.562 20.547 4.902 1 97.19 275 ILE B CA 1
ATOM 7540 C C . ILE B 1 275 ? -11.461 20.438 6.129 1 97.19 275 ILE B C 1
ATOM 7542 O O . ILE B 1 275 ? -11.312 19.531 6.941 1 97.19 275 ILE B O 1
ATOM 7546 N N . GLU B 1 276 ? -12.336 21.375 6.246 1 96.69 276 GLU B N 1
ATOM 7547 C CA . GLU B 1 276 ? -13.25 21.391 7.383 1 96.69 276 GLU B CA 1
ATOM 7548 C C . GLU B 1 276 ? -14.023 20.078 7.477 1 96.69 276 GLU B C 1
ATOM 7550 O O . GLU B 1 276 ? -14.141 19.5 8.555 1 96.69 276 GLU B O 1
ATOM 7555 N N . VAL B 1 277 ? -14.539 19.641 6.371 1 96.69 277 VAL B N 1
ATOM 7556 C CA . VAL B 1 277 ? -15.305 18.406 6.344 1 96.69 277 VAL B CA 1
ATOM 7557 C C . VAL B 1 277 ? -14.375 17.219 6.625 1 96.69 277 VAL B C 1
ATOM 7559 O O . VAL B 1 277 ? -14.727 16.312 7.379 1 96.69 277 VAL B O 1
ATOM 7562 N N . ALA B 1 278 ? -13.195 17.203 6.07 1 97.25 278 ALA B N 1
ATOM 7563 C CA . ALA B 1 278 ? -12.234 16.125 6.27 1 97.25 278 ALA B CA 1
ATOM 7564 C C . ALA B 1 278 ? -11.844 16 7.738 1 97.25 278 ALA B C 1
ATOM 7566 O O . ALA B 1 278 ? -11.727 14.891 8.266 1 97.25 278 ALA B O 1
ATOM 7567 N N . VAL B 1 279 ? -11.617 17.125 8.375 1 98.31 279 VAL B N 1
ATOM 7568 C CA . VAL B 1 279 ? -11.266 17.125 9.789 1 98.31 279 VAL B CA 1
ATOM 7569 C C . VAL B 1 279 ? -12.367 16.438 10.594 1 98.31 279 VAL B C 1
ATOM 7571 O O . VAL B 1 279 ? -12.086 15.578 11.43 1 98.31 279 VAL B O 1
ATOM 7574 N N . GLN B 1 280 ? -13.562 16.844 10.336 1 98.31 280 GLN B N 1
ATOM 7575 C CA . GLN B 1 280 ? -14.688 16.234 11.031 1 98.31 280 GLN B CA 1
ATOM 7576 C C . GLN B 1 280 ? -14.805 14.75 10.703 1 98.31 280 GLN B C 1
ATOM 7578 O O . GLN B 1 280 ? -15.016 13.93 11.594 1 98.31 280 GLN B O 1
ATOM 7583 N N . ARG B 1 281 ? -14.609 14.43 9.469 1 97.81 281 ARG B N 1
ATOM 7584 C CA . ARG B 1 281 ? -14.758 13.07 8.945 1 97.81 281 ARG B CA 1
ATOM 7585 C C . ARG B 1 281 ? -13.812 12.109 9.656 1 97.81 281 ARG B C 1
ATOM 7587 O O . ARG B 1 281 ? -14.203 10.992 10 1 97.81 281 ARG B O 1
ATOM 7594 N N . TRP B 1 282 ? -12.656 12.586 9.969 1 96.88 282 TRP B N 1
ATOM 7595 C CA . TRP B 1 282 ? -11.641 11.625 10.391 1 96.88 282 TRP B CA 1
ATOM 7596 C C . TRP B 1 282 ? -11.336 11.773 11.875 1 96.88 282 TRP B C 1
ATOM 7598 O O . TRP B 1 282 ? -10.773 10.867 12.5 1 96.88 282 TRP B O 1
ATOM 7608 N N . TYR B 1 283 ? -11.742 12.898 12.516 1 97.75 283 TYR B N 1
ATOM 7609 C CA . TYR B 1 283 ? -11.219 13.125 13.859 1 97.75 283 TYR B CA 1
ATOM 7610 C C . TYR B 1 283 ? -12.328 13.523 14.82 1 97.75 283 TYR B C 1
ATOM 7612 O O . TYR B 1 283 ? -12.062 14.039 15.914 1 97.75 283 TYR B O 1
ATOM 7620 N N . TYR B 1 284 ? -13.555 13.273 14.508 1 98.06 284 TYR B N 1
ATOM 7621 C CA . TYR B 1 284 ? -14.641 13.594 15.43 1 98.06 284 TYR B CA 1
ATOM 7622 C C . TYR B 1 284 ? -14.422 12.93 16.781 1 98.06 284 TYR B C 1
ATOM 7624 O O . TYR B 1 284 ? -14.883 13.438 17.812 1 98.06 284 TYR B O 1
ATOM 7632 N N . PRO B 1 285 ? -13.758 11.828 16.906 1 97.44 285 PRO B N 1
ATOM 7633 C CA . PRO B 1 285 ? -13.523 11.242 18.219 1 97.44 285 PRO B CA 1
ATOM 7634 C C . PRO B 1 285 ? -12.68 12.133 19.125 1 97.44 285 PRO B C 1
ATOM 7636 O O . PRO B 1 285 ? -12.766 12.031 20.359 1 97.44 285 PRO B O 1
ATOM 7639 N N . ARG B 1 286 ? -11.891 13.016 18.516 1 95.81 286 ARG B N 1
ATOM 7640 C CA . ARG B 1 286 ? -10.93 13.797 19.281 1 95.81 286 ARG B CA 1
ATOM 7641 C C . ARG B 1 286 ? -11.367 15.258 19.391 1 95.81 286 ARG B C 1
ATOM 7643 O O . ARG B 1 286 ? -10.922 15.984 20.281 1 95.81 286 ARG B O 1
ATOM 7650 N N . ILE B 1 287 ? -12.211 15.719 18.531 1 97.5 287 ILE B N 1
ATOM 7651 C CA . ILE B 1 287 ? -12.555 17.141 18.406 1 97.5 287 ILE B CA 1
ATOM 7652 C C . ILE B 1 287 ? -13.344 17.578 19.641 1 97.5 287 ILE B C 1
ATOM 7654 O O . ILE B 1 287 ? -14.5 17.188 19.812 1 97.5 287 ILE B O 1
ATOM 7658 N N . ASN B 1 288 ? -12.68 18.375 20.422 1 95.12 288 ASN B N 1
ATOM 7659 C CA . ASN B 1 288 ? -13.367 18.938 21.578 1 95.12 288 ASN B CA 1
ATOM 7660 C C . ASN B 1 288 ? -14.172 17.891 22.328 1 95.12 288 ASN B C 1
ATOM 7662 O O . ASN B 1 288 ? -15.359 18.078 22.594 1 95.12 288 ASN B O 1
ATOM 7666 N N . ASN B 1 289 ? -13.57 16.734 22.578 1 95.62 289 ASN B N 1
ATOM 7667 C CA . ASN B 1 289 ? -14.25 15.586 23.156 1 95.62 289 ASN B CA 1
ATOM 7668 C C . ASN B 1 289 ? -13.719 15.242 24.547 1 95.62 289 ASN B C 1
ATOM 7670 O O . ASN B 1 289 ? -12.758 14.484 24.672 1 95.62 289 ASN B O 1
ATOM 7674 N N . LYS B 1 290 ? -14.383 15.633 25.547 1 93.31 290 LYS B N 1
ATOM 7675 C CA . LYS B 1 290 ? -13.961 15.438 26.938 1 93.31 290 LYS B CA 1
ATOM 7676 C C . LYS B 1 290 ? -14.016 13.969 27.328 1 93.31 290 LYS B C 1
ATOM 7678 O O . LYS B 1 290 ? -13.195 13.5 28.109 1 93.31 290 LYS B O 1
ATOM 7683 N N . SER B 1 291 ? -14.977 13.281 26.766 1 94.12 291 SER B N 1
ATOM 7684 C CA . SER B 1 291 ? -15.086 11.852 27.078 1 94.12 291 SER B CA 1
ATOM 7685 C C . SER B 1 291 ? -13.82 11.109 26.656 1 94.12 291 SER B C 1
ATOM 7687 O O . SER B 1 291 ? -13.328 10.258 27.391 1 94.12 291 SER B O 1
ATOM 7689 N N . TYR B 1 292 ? -13.359 11.43 25.516 1 94.81 292 TYR B N 1
ATOM 7690 C CA . TYR B 1 292 ? -12.125 10.828 25.016 1 94.81 292 TYR B CA 1
ATOM 7691 C C . TYR B 1 292 ? -10.961 11.148 25.953 1 94.81 292 TYR B C 1
ATOM 7693 O O . TYR B 1 292 ? -10.211 10.258 26.344 1 94.81 292 TYR B O 1
ATOM 7701 N N . SER B 1 293 ? -10.789 12.406 26.234 1 93.62 293 SER B N 1
ATOM 7702 C CA . SER B 1 293 ? -9.656 12.875 27.031 1 93.62 293 SER B CA 1
ATOM 7703 C C . SER B 1 293 ? -9.68 12.273 28.438 1 93.62 293 SER B C 1
ATOM 7705 O O . SER B 1 293 ? -8.633 11.93 28.984 1 93.62 293 SER B O 1
ATOM 7707 N N . THR B 1 294 ? -10.812 12.172 28.969 1 92.81 294 THR B N 1
ATOM 7708 C CA . THR B 1 294 ? -10.953 11.602 30.297 1 92.81 294 THR B CA 1
ATOM 7709 C C . THR B 1 294 ? -10.625 10.109 30.281 1 92.81 294 THR B C 1
ATOM 7711 O O . THR B 1 294 ? -9.969 9.602 31.203 1 92.81 294 THR B O 1
ATOM 7714 N N . HIS B 1 295 ? -11.039 9.484 29.25 1 92.62 295 HIS B N 1
ATOM 7715 C CA . HIS B 1 295 ? -10.883 8.039 29.172 1 92.62 295 HIS B CA 1
ATOM 7716 C C . HIS B 1 295 ? -9.422 7.656 28.953 1 92.62 295 HIS B C 1
ATOM 7718 O O . HIS B 1 295 ? -8.898 6.758 29.609 1 92.62 295 HIS B O 1
ATOM 7724 N N . PHE B 1 296 ? -8.727 8.297 28.078 1 90.88 296 PHE B N 1
ATOM 7725 C CA . PHE B 1 296 ? -7.387 7.887 27.672 1 90.88 296 PHE B CA 1
ATOM 7726 C C . PHE B 1 296 ? -6.332 8.766 28.344 1 90.88 296 PHE B C 1
ATOM 7728 O O . PHE B 1 296 ? -5.133 8.508 28.219 1 90.88 296 PHE B O 1
ATOM 7735 N N . LYS B 1 297 ? -6.77 9.859 28.984 1 89.19 297 LYS B N 1
ATOM 7736 C CA . LYS B 1 297 ? -5.855 10.82 29.594 1 89.19 297 LYS B CA 1
ATOM 7737 C C . LYS B 1 297 ? -4.914 11.414 28.547 1 89.19 297 LYS B C 1
ATOM 7739 O O . LYS B 1 297 ? -3.695 11.406 28.719 1 89.19 297 LYS B O 1
ATOM 7744 N N . ARG B 1 298 ? -5.551 11.852 27.484 1 90 298 ARG B N 1
ATOM 7745 C CA . ARG B 1 298 ? -4.848 12.484 26.359 1 90 298 ARG B CA 1
ATOM 7746 C C . ARG B 1 298 ? -5.539 13.781 25.953 1 90 298 ARG B C 1
ATOM 7748 O O . ARG B 1 298 ? -6.711 13.992 26.266 1 90 298 ARG B O 1
ATOM 7755 N N . ALA B 1 299 ? -4.871 14.562 25.234 1 92.19 299 ALA B N 1
ATOM 7756 C CA . ALA B 1 299 ? -5.34 15.898 24.891 1 92.19 299 ALA B CA 1
ATOM 7757 C C . ALA B 1 299 ? -6.516 15.836 23.922 1 92.19 299 ALA B C 1
ATOM 7759 O O . ALA B 1 299 ? -6.562 14.969 23.047 1 92.19 299 ALA B O 1
ATOM 7760 N N . GLN B 1 300 ? -7.426 16.766 24.125 1 94.75 300 GLN B N 1
ATOM 7761 C CA . GLN B 1 300 ? -8.461 17 23.125 1 94.75 300 GLN B CA 1
ATOM 7762 C C . GLN B 1 300 ? -7.895 17.734 21.906 1 94.75 300 GLN B C 1
ATOM 7764 O O . GLN B 1 300 ? -6.852 18.391 22 1 94.75 300 GLN B O 1
ATOM 7769 N N . LEU B 1 301 ? -8.578 17.594 20.797 1 96.69 301 LEU B N 1
ATOM 7770 C CA . LEU B 1 301 ? -8.203 18.312 19.594 1 96.69 301 LEU B CA 1
ATOM 7771 C C . LEU B 1 301 ? -9.078 19.547 19.391 1 96.69 301 LEU B C 1
ATOM 7773 O O . LEU B 1 301 ? -10.312 19.438 19.391 1 96.69 301 LEU B O 1
ATOM 7777 N N . LEU B 1 302 ? -8.531 20.688 19.344 1 96.75 302 LEU B N 1
ATOM 7778 C CA . LEU B 1 302 ? -9.203 21.906 18.906 1 96.75 302 LEU B CA 1
ATOM 7779 C C . LEU B 1 302 ? -8.672 22.359 17.547 1 96.75 302 LEU B C 1
ATOM 7781 O O . LEU B 1 302 ? -7.496 22.703 17.422 1 96.75 302 LEU B O 1
ATOM 7785 N N . CYS B 1 303 ? -9.492 22.344 16.594 1 97.5 303 CYS B N 1
ATOM 7786 C CA . CYS B 1 303 ? -9.078 22.656 15.227 1 97.5 303 CYS B CA 1
ATOM 7787 C C . CYS B 1 303 ? -9.805 23.891 14.711 1 97.5 303 CYS B C 1
ATOM 7789 O O . CYS B 1 303 ? -10.969 24.125 15.047 1 97.5 303 CYS B O 1
ATOM 7791 N N . ARG B 1 304 ? -9.141 24.703 13.945 1 97.44 304 ARG B N 1
ATOM 7792 C CA . ARG B 1 304 ? -9.711 25.844 13.234 1 97.44 304 ARG B CA 1
ATOM 7793 C C . ARG B 1 304 ? -9.352 25.797 11.75 1 97.44 304 ARG B C 1
ATOM 7795 O O . ARG B 1 304 ? -8.289 25.297 11.383 1 97.44 304 ARG B O 1
ATOM 7802 N N . VAL B 1 305 ? -10.234 26.234 10.891 1 97.06 305 VAL B N 1
ATOM 7803 C CA . VAL B 1 305 ? -9.977 26.453 9.469 1 97.06 305 VAL B CA 1
ATOM 7804 C C . VAL B 1 305 ? -10.289 27.906 9.102 1 97.06 305 VAL B C 1
ATOM 7806 O O . VAL B 1 305 ? -11.438 28.344 9.195 1 97.06 305 VAL B O 1
ATOM 7809 N N . ASN B 1 306 ? -9.297 28.656 8.695 1 95 306 ASN B N 1
ATOM 7810 C CA . ASN B 1 306 ? -9.422 30.094 8.438 1 95 306 ASN B CA 1
ATOM 7811 C C . ASN B 1 306 ? -10.102 30.812 9.602 1 95 306 ASN B C 1
ATOM 7813 O O . ASN B 1 306 ? -11.078 31.547 9.406 1 95 306 ASN B O 1
ATOM 7817 N N . ASP B 1 307 ? -9.648 30.469 10.805 1 93.31 307 ASP B N 1
ATOM 7818 C CA . ASP B 1 307 ? -9.992 31.141 12.055 1 93.31 307 ASP B CA 1
ATOM 7819 C C . ASP B 1 307 ? -11.398 30.75 12.516 1 93.31 307 ASP B C 1
ATOM 7821 O O . ASP B 1 307 ? -11.93 31.344 13.461 1 93.31 307 ASP B O 1
ATOM 7825 N N . ARG B 1 308 ? -11.992 29.859 11.891 1 93.69 308 ARG B N 1
ATOM 7826 C CA . ARG B 1 308 ? -13.281 29.328 12.336 1 93.69 308 ARG B CA 1
ATOM 7827 C C . ARG B 1 308 ? -13.102 28.016 13.094 1 93.69 308 ARG B C 1
ATOM 7829 O O . ARG B 1 308 ? -12.586 27.031 12.547 1 93.69 308 ARG B O 1
ATOM 7836 N N . PRO B 1 309 ? -13.578 27.969 14.297 1 95.44 309 PRO B N 1
ATOM 7837 C CA . PRO B 1 309 ? -13.367 26.766 15.094 1 95.44 309 PRO B CA 1
ATOM 7838 C C . PRO B 1 309 ? -14.336 25.641 14.734 1 95.44 309 PRO B C 1
ATOM 7840 O O . PRO B 1 309 ? -15.477 25.906 14.352 1 95.44 309 PRO B O 1
ATOM 7843 N N . ILE B 1 310 ? -13.859 24.469 14.82 1 96.12 310 ILE B N 1
ATOM 7844 C CA . ILE B 1 310 ? -14.695 23.266 14.711 1 96.12 310 ILE B CA 1
ATOM 7845 C C . ILE B 1 310 ? -14.961 22.703 16.109 1 96.12 310 ILE B C 1
ATOM 7847 O O . ILE B 1 310 ? -14.062 22.172 16.75 1 96.12 310 ILE B O 1
ATOM 7851 N N . LEU B 1 311 ? -16.125 22.859 16.547 1 93.62 311 LEU B N 1
ATOM 7852 C CA . LEU B 1 311 ? -16.578 22.375 17.859 1 93.62 311 LEU B CA 1
ATOM 7853 C C . LEU B 1 311 ? -17.703 21.375 17.719 1 93.62 311 LEU B C 1
ATOM 7855 O O . LEU B 1 311 ? -18.312 21.266 16.656 1 93.62 311 LEU B O 1
ATOM 7859 N N . LYS B 1 312 ? -17.844 20.672 18.766 1 91.56 312 LYS B N 1
ATOM 7860 C CA . LYS B 1 312 ? -18.938 19.703 18.719 1 91.56 312 LYS B CA 1
ATOM 7861 C C . LYS B 1 312 ? -20.234 20.391 18.297 1 91.56 312 LYS B C 1
ATOM 7863 O O . LYS B 1 312 ? -21 19.844 17.484 1 91.56 312 LYS B O 1
ATOM 7868 N N . SER B 1 313 ? -20.5 21.594 18.766 1 90.06 313 SER B N 1
ATOM 7869 C CA . SER B 1 313 ? -21.75 22.312 18.5 1 90.06 313 SER B CA 1
ATOM 7870 C C . SER B 1 313 ? -21.812 22.812 17.062 1 90.06 313 SER B C 1
ATOM 7872 O O . SER B 1 313 ? -22.906 23.016 16.531 1 90.06 313 SER B O 1
ATOM 7874 N N . THR B 1 314 ? -20.703 22.938 16.438 1 91.44 314 THR B N 1
ATOM 7875 C CA . THR B 1 314 ? -20.703 23.531 15.109 1 91.44 314 THR B CA 1
ATOM 7876 C C . THR B 1 314 ? -20.422 22.484 14.047 1 91.44 314 THR B C 1
ATOM 7878 O O . THR B 1 314 ? -20.469 22.766 12.852 1 91.44 314 THR B O 1
ATOM 7881 N N . MET B 1 315 ? -20.141 21.25 14.445 1 95.81 315 MET B N 1
ATOM 7882 C CA . MET B 1 315 ? -19.906 20.172 13.484 1 95.81 315 MET B CA 1
ATOM 7883 C C . MET B 1 315 ? -21.172 19.859 12.703 1 95.81 315 MET B C 1
ATOM 7885 O O . MET B 1 315 ? -22.281 20.156 13.164 1 95.81 315 MET B O 1
ATOM 7889 N N . LEU B 1 316 ? -20.969 19.312 11.578 1 96.06 316 LEU B N 1
ATOM 7890 C CA . LEU B 1 316 ? -22.094 18.812 10.805 1 96.06 316 LEU B CA 1
ATOM 7891 C C . LEU B 1 316 ? -22.891 17.781 11.594 1 96.06 316 LEU B C 1
ATOM 7893 O O . LEU B 1 316 ? -22.312 17.031 12.391 1 96.06 316 LEU B O 1
ATOM 7897 N N . PRO B 1 317 ? -24.188 17.703 11.438 1 95.94 317 PRO B N 1
ATOM 7898 C CA . PRO B 1 317 ? -25.031 16.828 12.258 1 95.94 317 PRO B CA 1
ATOM 7899 C C . PRO B 1 317 ? -24.547 15.383 12.273 1 95.94 317 PRO B C 1
ATOM 7901 O O . PRO B 1 317 ? -24.562 14.742 13.32 1 95.94 317 PRO B O 1
ATOM 7904 N N . VAL B 1 318 ? -24.125 14.875 11.164 1 97.5 318 VAL B N 1
ATOM 7905 C CA . VAL B 1 318 ? -23.734 13.469 11.109 1 97.5 318 VAL B CA 1
ATOM 7906 C C . VAL B 1 318 ? -22.5 13.25 11.984 1 97.5 318 VAL B C 1
ATOM 7908 O O . VAL B 1 318 ? -22.391 12.211 12.656 1 97.5 318 VAL B O 1
ATOM 7911 N N . PHE B 1 319 ? -21.625 14.156 12.016 1 98.19 319 PHE B N 1
ATOM 7912 C CA . PHE B 1 319 ? -20.391 13.945 12.766 1 98.19 319 PHE B CA 1
ATOM 7913 C C . PHE B 1 319 ? -20.625 14.18 14.258 1 98.19 319 PHE B C 1
ATOM 7915 O O . PHE B 1 319 ? -19.953 13.586 15.094 1 98.19 319 PHE B O 1
ATOM 7922 N N . ARG B 1 320 ? -21.625 14.984 14.609 1 96.69 320 ARG B N 1
ATOM 7923 C CA . ARG B 1 320 ? -22.062 15.055 16 1 96.69 320 ARG B CA 1
ATOM 7924 C C . ARG B 1 320 ? -22.609 13.711 16.469 1 96.69 320 ARG B C 1
ATOM 7926 O O . ARG B 1 320 ? -22.281 13.258 17.562 1 96.69 320 ARG B O 1
ATOM 7933 N N . LEU B 1 321 ? -23.391 13.227 15.609 1 96.94 321 LEU B N 1
ATOM 7934 C CA . LEU B 1 321 ? -23.969 11.922 15.914 1 96.94 321 LEU B CA 1
ATOM 7935 C C . LEU B 1 321 ? -22.891 10.859 16 1 96.94 321 LEU B C 1
ATOM 7937 O O . LEU B 1 321 ? -22.906 10.023 16.906 1 96.94 321 LEU B O 1
ATOM 7941 N N . MET B 1 322 ? -21.969 10.883 15.102 1 98.06 322 MET B N 1
ATOM 7942 C CA . MET B 1 322 ? -20.875 9.906 15.102 1 98.06 322 MET B CA 1
ATOM 7943 C C . MET B 1 322 ? -20.031 10.047 16.359 1 98.06 322 MET B C 1
ATOM 7945 O O . MET B 1 322 ? -19.5 9.055 16.875 1 98.06 322 MET B O 1
ATOM 7949 N N . GLN B 1 323 ? -19.797 11.227 16.828 1 98.06 323 GLN B N 1
ATOM 7950 C CA . GLN B 1 323 ? -19.062 11.406 18.062 1 98.06 323 GLN B CA 1
ATOM 7951 C C . GLN B 1 323 ? -19.812 10.789 19.25 1 98.06 323 GLN B C 1
ATOM 7953 O O . GLN B 1 323 ? -19.203 10.188 20.125 1 98.06 323 GLN B O 1
ATOM 7958 N N . ASP B 1 324 ? -21.141 10.977 19.234 1 97.62 324 ASP B N 1
ATOM 7959 C CA . ASP B 1 324 ? -21.938 10.344 20.281 1 97.62 324 ASP B CA 1
ATOM 7960 C C . ASP B 1 324 ? -21.812 8.828 20.234 1 97.62 324 ASP B C 1
ATOM 7962 O O . ASP B 1 324 ? -21.75 8.164 21.266 1 97.62 324 ASP B O 1
ATOM 7966 N N . LEU B 1 325 ? -21.844 8.328 19.016 1 98.25 325 LEU B N 1
ATOM 7967 C CA . LEU B 1 325 ? -21.656 6.895 18.844 1 98.25 325 LEU B CA 1
ATOM 7968 C C . LEU B 1 325 ? -20.281 6.465 19.359 1 98.25 325 LEU B C 1
ATOM 7970 O O . LEU B 1 325 ? -20.172 5.453 20.062 1 98.25 325 LEU B O 1
ATOM 7974 N N . TYR B 1 326 ? -19.25 7.203 19.062 1 98.31 326 TYR B N 1
ATOM 7975 C CA . TYR B 1 326 ? -17.906 6.922 19.531 1 98.31 326 TYR B CA 1
ATOM 7976 C C . TYR B 1 326 ? -17.875 6.91 21.062 1 98.31 326 TYR B C 1
ATOM 7978 O O . TYR B 1 326 ? -17.344 5.973 21.672 1 98.31 326 TYR B O 1
ATOM 7986 N N . ASN B 1 327 ? -18.375 7.941 21.625 1 98.06 327 ASN B N 1
ATOM 7987 C CA . ASN B 1 327 ? -18.359 8.055 23.078 1 98.06 327 ASN B CA 1
ATOM 7988 C C . ASN B 1 327 ? -19.125 6.902 23.734 1 98.06 327 ASN B C 1
ATOM 7990 O O . ASN B 1 327 ? -18.703 6.383 24.766 1 98.06 327 ASN B O 1
ATOM 7994 N N . SER B 1 328 ? -20.234 6.535 23.125 1 98.06 328 SER B N 1
ATOM 7995 C CA . SER B 1 328 ? -21.016 5.422 23.656 1 98.06 328 SER B CA 1
ATOM 7996 C C . SER B 1 328 ? -20.219 4.121 23.609 1 98.06 328 SER B C 1
ATOM 7998 O O . SER B 1 328 ? -20.203 3.367 24.594 1 98.06 328 SER B O 1
ATOM 8000 N N . ALA B 1 329 ? -19.594 3.906 22.516 1 97.88 329 ALA B N 1
ATOM 8001 C CA . ALA B 1 329 ? -18.781 2.697 22.375 1 97.88 329 ALA B CA 1
ATOM 8002 C C . ALA B 1 329 ? -17.578 2.734 23.281 1 97.88 329 ALA B C 1
ATOM 8004 O O . ALA B 1 329 ? -17.172 1.707 23.844 1 97.88 329 ALA B O 1
ATOM 8005 N N . LEU B 1 330 ? -16.984 3.875 23.438 1 97 330 LEU B N 1
ATOM 8006 C CA . LEU B 1 330 ? -15.789 4.062 24.266 1 97 330 LEU B CA 1
ATOM 8007 C C . LEU B 1 330 ? -16.078 3.701 25.719 1 97 330 LEU B C 1
ATOM 8009 O O . LEU B 1 330 ? -15.289 2.988 26.344 1 97 330 LEU B O 1
ATOM 8013 N N . ILE B 1 331 ? -17.203 4.164 26.172 1 95.19 331 ILE B N 1
ATOM 8014 C CA . ILE B 1 331 ? -17.547 3.998 27.578 1 95.19 331 ILE B CA 1
ATOM 8015 C C . ILE B 1 331 ? -18.266 2.668 27.781 1 95.19 331 ILE B C 1
ATOM 8017 O O . ILE B 1 331 ? -18.312 2.143 28.891 1 95.19 331 ILE B O 1
ATOM 8021 N N . GLY B 1 332 ? -18.844 2.16 26.766 1 94.5 332 GLY B N 1
ATOM 8022 C CA . GLY B 1 332 ? -19.578 0.912 26.859 1 94.5 332 GLY B CA 1
ATOM 8023 C C . GLY B 1 332 ? -21.016 1.103 27.297 1 94.5 332 GLY B C 1
ATOM 8024 O O . GLY B 1 332 ? -21.688 0.148 27.719 1 94.5 332 GLY B O 1
ATOM 8025 N N . ASN B 1 333 ? -21.406 2.369 27.234 1 94.94 333 ASN B N 1
ATOM 8026 C CA . ASN B 1 333 ? -22.766 2.738 27.594 1 94.94 333 ASN B CA 1
ATOM 8027 C C . ASN B 1 333 ? -23.297 3.863 26.719 1 94.94 333 ASN B C 1
ATOM 8029 O O . ASN B 1 333 ? -22.547 4.758 26.328 1 94.94 333 ASN B O 1
ATOM 8033 N N . SER B 1 334 ? -24.578 3.797 26.484 1 95.56 334 SER B N 1
ATOM 8034 C CA . SER B 1 334 ? -25.203 4.777 25.594 1 95.56 334 SER B CA 1
ATOM 8035 C C . SER B 1 334 ? -25.172 6.172 26.219 1 95.56 334 SER B C 1
ATOM 8037 O O . SER B 1 334 ? -25.516 6.34 27.391 1 95.56 334 SER B O 1
ATOM 8039 N N . VAL B 1 335 ? -24.844 7.164 25.438 1 93.69 335 VAL B N 1
ATOM 8040 C CA . VAL B 1 335 ? -24.797 8.539 25.906 1 93.69 335 VAL B CA 1
ATOM 8041 C C . VAL B 1 335 ? -26.094 9.258 25.531 1 93.69 335 VAL B C 1
ATOM 8043 O O . VAL B 1 335 ? -26.359 10.359 26 1 93.69 335 VAL B O 1
ATOM 8046 N N . SER B 1 336 ? -26.812 8.617 24.656 1 89.19 336 SER B N 1
ATOM 8047 C CA . SER B 1 336 ? -28.094 9.141 24.203 1 89.19 336 SER B CA 1
ATOM 8048 C C . SER B 1 336 ? -29.125 8.023 24.062 1 89.19 336 SER B C 1
ATOM 8050 O O . SER B 1 336 ? -28.766 6.863 23.875 1 89.19 336 SER B O 1
ATOM 8052 N N . GLU B 1 337 ? -30.375 8.273 24.203 1 85.5 337 GLU B N 1
ATOM 8053 C CA . GLU B 1 337 ? -31.438 7.281 24.297 1 85.5 337 GLU B CA 1
ATOM 8054 C C . GLU B 1 337 ? -31.531 6.438 23.031 1 85.5 337 GLU B C 1
ATOM 8056 O O . GLU B 1 337 ? -31.781 5.23 23.094 1 85.5 337 GLU B O 1
ATOM 8061 N N . LYS B 1 338 ? -31.25 6.879 21.953 1 92.12 338 LYS B N 1
ATOM 8062 C CA . LYS B 1 338 ? -31.484 6.152 20.719 1 92.12 338 LYS B CA 1
ATOM 8063 C C . LYS B 1 338 ? -30.266 5.324 20.312 1 92.12 338 LYS B C 1
ATOM 8065 O O . LYS B 1 338 ? -30.328 4.496 19.406 1 92.12 338 LYS B O 1
ATOM 8070 N N . ILE B 1 339 ? -29.203 5.457 20.969 1 97 339 ILE B N 1
ATOM 8071 C CA . ILE B 1 339 ? -27.984 4.746 20.625 1 97 339 ILE B CA 1
ATOM 8072 C C . ILE B 1 339 ? -27.953 3.396 21.344 1 97 339 ILE B C 1
ATOM 8074 O O . ILE B 1 339 ? -28.203 3.316 22.547 1 97 339 ILE B O 1
ATOM 8078 N N . ILE B 1 340 ? -27.688 2.389 20.609 1 97 340 ILE B N 1
ATOM 8079 C CA . ILE B 1 340 ? -27.547 1.042 21.156 1 97 340 ILE B CA 1
ATOM 8080 C C . ILE B 1 340 ? -26.078 0.671 21.25 1 97 340 ILE B C 1
ATOM 8082 O O . ILE B 1 340 ? -25.297 0.95 20.328 1 97 340 ILE B O 1
ATOM 8086 N N . VAL B 1 341 ? -25.703 0.039 22.406 1 97.69 341 VAL B N 1
ATOM 8087 C CA . VAL B 1 341 ? -24.328 -0.375 22.609 1 97.69 341 VAL B CA 1
ATOM 8088 C C . VAL B 1 341 ? -24.266 -1.873 22.891 1 97.69 341 VAL B C 1
ATOM 8090 O O . VAL B 1 341 ? -25.031 -2.379 23.719 1 97.69 341 VAL B O 1
ATOM 8093 N N . LYS B 1 342 ? -23.406 -2.543 22.172 1 96.69 342 LYS B N 1
ATOM 8094 C CA . LYS B 1 342 ? -23.219 -3.977 22.375 1 96.69 342 LYS B CA 1
ATOM 8095 C C . LYS B 1 342 ? -21.75 -4.32 22.547 1 96.69 342 LYS B C 1
ATOM 8097 O O . LYS B 1 342 ? -20.891 -3.752 21.859 1 96.69 342 LYS B O 1
ATOM 8102 N N . PRO B 1 343 ? -21.484 -5.223 23.438 1 95 343 PRO B N 1
ATOM 8103 C CA . PRO B 1 343 ? -20.094 -5.672 23.578 1 95 343 PRO B CA 1
ATOM 8104 C C . PRO B 1 343 ? -19.656 -6.598 22.453 1 95 343 PRO B C 1
ATOM 8106 O O . PRO B 1 343 ? -20.484 -7.328 21.891 1 95 343 PRO B O 1
ATOM 8109 N N . VAL B 1 344 ? -18.422 -6.488 22.078 1 94.06 344 VAL B N 1
ATOM 8110 C CA . VAL B 1 344 ? -17.812 -7.367 21.094 1 94.06 344 VAL B CA 1
ATOM 8111 C C . VAL B 1 344 ? -16.766 -8.25 21.766 1 94.06 344 VAL B C 1
ATOM 8113 O O . VAL B 1 344 ? -15.797 -7.754 22.328 1 94.06 344 VAL B O 1
ATOM 8116 N N . ALA B 1 345 ? -16.984 -9.523 21.703 1 88 345 ALA B N 1
ATOM 8117 C CA . ALA B 1 345 ? -16.094 -10.492 22.328 1 88 345 ALA B CA 1
ATOM 8118 C C . ALA B 1 345 ? -15.391 -11.344 21.281 1 88 345 ALA B C 1
ATOM 8120 O O . ALA B 1 345 ? -15.844 -11.445 20.141 1 88 345 ALA B O 1
ATOM 8121 N N . ILE B 1 346 ? -14.242 -11.75 21.594 1 82.81 346 ILE B N 1
ATOM 8122 C CA . ILE B 1 346 ? -13.5 -12.68 20.734 1 82.81 346 ILE B CA 1
ATOM 8123 C C . ILE B 1 346 ? -13.18 -13.953 21.516 1 82.81 346 ILE B C 1
ATOM 8125 O O . ILE B 1 346 ? -13.414 -14.023 22.734 1 82.81 346 ILE B O 1
ATOM 8129 N N . HIS B 1 347 ? -12.586 -14.867 20.812 1 72.75 347 HIS B N 1
ATOM 8130 C CA . HIS B 1 347 ? -12.273 -16.156 21.422 1 72.75 347 HIS B CA 1
ATOM 8131 C C . HIS B 1 347 ? -11.242 -16 22.531 1 72.75 347 HIS B C 1
ATOM 8133 O O . HIS B 1 347 ? -10.289 -15.234 22.406 1 72.75 347 HIS B O 1
ATOM 8139 N N . ARG B 1 348 ? -11.406 -16.766 23.453 1 66.25 348 ARG B N 1
ATOM 8140 C CA . ARG B 1 348 ? -10.672 -16.703 24.703 1 66.25 348 ARG B CA 1
ATOM 8141 C C . ARG B 1 348 ? -9.188 -16.969 24.484 1 66.25 348 ARG B C 1
ATOM 8143 O O . ARG B 1 348 ? -8.344 -16.422 25.203 1 66.25 348 ARG B O 1
ATOM 8150 N N . LYS B 1 349 ? -8.922 -17.641 23.453 1 69 349 LYS B N 1
ATOM 8151 C CA . LYS B 1 349 ? -7.527 -18.031 23.281 1 69 349 LYS B CA 1
ATOM 8152 C C . LYS B 1 349 ? -6.688 -16.844 22.797 1 69 349 LYS B C 1
ATOM 8154 O O . LYS B 1 349 ? -5.457 -16.875 22.906 1 69 349 LYS B O 1
ATOM 8159 N N . ASP B 1 350 ? -7.375 -15.859 22.422 1 73.31 350 ASP B N 1
ATOM 8160 C CA . ASP B 1 350 ? -6.656 -14.727 21.844 1 73.31 350 ASP B CA 1
ATOM 8161 C C . ASP B 1 350 ? -6.289 -13.703 22.922 1 73.31 350 ASP B C 1
ATOM 8163 O O . ASP B 1 350 ? -5.438 -12.844 22.703 1 73.31 350 ASP B O 1
ATOM 8167 N N . LEU B 1 351 ? -6.895 -13.906 24.109 1 77.12 351 LEU B N 1
ATOM 8168 C CA . LEU B 1 351 ? -6.719 -12.906 25.156 1 77.12 351 LEU B CA 1
ATOM 8169 C C . LEU B 1 351 ? -5.992 -13.5 26.359 1 77.12 351 LEU B C 1
ATOM 8171 O O . LEU B 1 351 ? -6.098 -14.695 26.625 1 77.12 351 LEU B O 1
ATOM 8175 N N . ALA B 1 352 ? -5.219 -12.68 26.953 1 71.94 352 ALA B N 1
ATOM 8176 C CA . ALA B 1 352 ? -4.598 -13.102 28.203 1 71.94 352 ALA B CA 1
ATOM 8177 C C . ALA B 1 352 ? -5.656 -13.367 29.266 1 71.94 352 ALA B C 1
ATOM 8179 O O . ALA B 1 352 ? -5.566 -14.359 30 1 71.94 352 ALA B O 1
ATOM 8180 N N . ASN B 1 353 ? -6.613 -12.477 29.297 1 68.12 353 ASN B N 1
ATOM 8181 C CA . ASN B 1 353 ? -7.785 -12.648 30.141 1 68.12 353 ASN B CA 1
ATOM 8182 C C . ASN B 1 353 ? -9.023 -13.008 29.328 1 68.12 353 ASN B C 1
ATOM 8184 O O . ASN B 1 353 ? -9.586 -12.164 28.625 1 68.12 353 ASN B O 1
ATOM 8188 N N . THR B 1 354 ? -9.453 -14.195 29.422 1 66.94 354 THR B N 1
ATOM 8189 C CA . THR B 1 354 ? -10.445 -14.789 28.531 1 66.94 354 THR B CA 1
ATOM 8190 C C . THR B 1 354 ? -11.836 -14.211 28.812 1 66.94 354 THR B C 1
ATOM 8192 O O . THR B 1 354 ? -12.758 -14.383 28 1 66.94 354 THR B O 1
ATOM 8195 N N . ALA B 1 355 ? -12 -13.477 29.781 1 67.38 355 ALA B N 1
ATOM 8196 C CA . ALA B 1 355 ? -13.328 -12.984 30.141 1 67.38 355 ALA B CA 1
ATOM 8197 C C . ALA B 1 355 ? -13.523 -11.547 29.672 1 67.38 355 ALA B C 1
ATOM 8199 O O . ALA B 1 355 ? -14.617 -10.992 29.781 1 67.38 355 ALA B O 1
ATOM 8200 N N . GLU B 1 356 ? -12.656 -11.031 28.953 1 79.69 356 GLU B N 1
ATOM 8201 C CA . GLU B 1 356 ? -12.727 -9.602 28.656 1 79.69 356 GLU B CA 1
ATOM 8202 C C . GLU B 1 356 ? -13.242 -9.352 27.25 1 79.69 356 GLU B C 1
ATOM 8204 O O . GLU B 1 356 ? -13.008 -10.156 26.344 1 79.69 356 GLU B O 1
ATOM 8209 N N . GLU B 1 357 ? -14.086 -8.273 27.203 1 88.81 357 GLU B N 1
ATOM 8210 C CA . GLU B 1 357 ? -14.484 -7.789 25.891 1 88.81 357 GLU B CA 1
ATOM 8211 C C . GLU B 1 357 ? -13.336 -7.051 25.203 1 88.81 357 GLU B C 1
ATOM 8213 O O . GLU B 1 357 ? -12.508 -6.43 25.859 1 88.81 357 GLU B O 1
ATOM 8218 N N . ILE B 1 358 ? -13.336 -7.184 23.984 1 91.69 358 ILE B N 1
ATOM 8219 C CA . ILE B 1 358 ? -12.234 -6.551 23.266 1 91.69 358 ILE B CA 1
ATOM 8220 C C . ILE B 1 358 ? -12.641 -5.145 22.828 1 91.69 358 ILE B C 1
ATOM 8222 O O . ILE B 1 358 ? -11.797 -4.348 22.422 1 91.69 358 ILE B O 1
ATOM 8226 N N . GLY B 1 359 ? -13.977 -4.863 22.906 1 95.5 359 GLY B N 1
ATOM 8227 C CA . GLY B 1 359 ? -14.484 -3.549 22.562 1 95.5 359 GLY B CA 1
ATOM 8228 C C . GLY B 1 359 ? -16 -3.494 22.5 1 95.5 359 GLY B C 1
ATOM 8229 O O . GLY B 1 359 ? -16.672 -4.445 22.906 1 95.5 359 GLY B O 1
ATOM 8230 N N . TYR B 1 360 ? -16.516 -2.381 22.125 1 97.19 360 TYR B N 1
ATOM 8231 C CA . TYR B 1 360 ? -17.953 -2.186 22 1 97.19 360 TYR B CA 1
ATOM 8232 C C . TYR B 1 360 ? -18.312 -1.587 20.641 1 97.19 360 TYR B C 1
ATOM 8234 O O . TYR B 1 360 ? -17.531 -0.843 20.062 1 97.19 360 TYR B O 1
ATOM 8242 N N . VAL B 1 361 ? -19.406 -2.014 20.156 1 97.94 361 VAL B N 1
ATOM 8243 C CA . VAL B 1 361 ? -19.984 -1.388 18.969 1 97.94 361 VAL B CA 1
ATOM 8244 C C . VAL B 1 361 ? -21.25 -0.609 19.359 1 97.94 361 VAL B C 1
ATOM 8246 O O . VAL B 1 361 ? -22.062 -1.09 20.141 1 97.94 361 VAL B O 1
ATOM 8249 N N . ALA B 1 362 ? -21.297 0.615 18.984 1 98.38 362 ALA B N 1
ATOM 8250 C CA . ALA B 1 362 ? -22.484 1.461 19.156 1 98.38 362 ALA B CA 1
ATOM 8251 C C . ALA B 1 362 ? -23.125 1.767 17.797 1 98.38 362 ALA B C 1
ATOM 8253 O O . ALA B 1 362 ? -22.422 1.977 16.812 1 98.38 362 ALA B O 1
ATOM 8254 N N . PHE B 1 363 ? -24.422 1.759 17.734 1 98 363 PHE B N 1
ATOM 8255 C CA . PHE B 1 363 ? -25.078 2.008 16.453 1 98 363 PHE B CA 1
ATOM 8256 C C . PHE B 1 363 ? -26.453 2.643 16.672 1 98 363 PHE B C 1
ATOM 8258 O O . PHE B 1 363 ? -26.984 2.625 17.781 1 98 363 PHE B O 1
ATOM 8265 N N . ILE B 1 364 ? -27 3.262 15.586 1 96.94 364 ILE B N 1
ATOM 8266 C CA . ILE B 1 364 ? -28.266 3.973 15.617 1 96.94 364 ILE B CA 1
ATOM 8267 C C . ILE B 1 364 ? -28.891 3.959 14.227 1 96.94 364 ILE B C 1
ATOM 8269 O O . ILE B 1 364 ? -28.188 3.91 13.219 1 96.94 364 ILE B O 1
ATOM 8273 N N . GLU B 1 365 ? -30.125 3.898 14.172 1 95.69 365 GLU B N 1
ATOM 8274 C CA . GLU B 1 365 ? -30.859 4.207 12.961 1 95.69 365 GLU B CA 1
ATOM 8275 C C . GLU B 1 365 ? -31.188 5.699 12.875 1 95.69 365 GLU B C 1
ATOM 8277 O O . GLU B 1 365 ? -31.797 6.262 13.789 1 95.69 365 GLU B O 1
ATOM 8282 N N . ALA B 1 366 ? -30.797 6.305 11.805 1 95.94 366 ALA B N 1
ATOM 8283 C CA . ALA B 1 366 ? -30.984 7.75 11.695 1 95.94 366 ALA B CA 1
ATOM 8284 C C . ALA B 1 366 ? -31.812 8.109 10.461 1 95.94 366 ALA B C 1
ATOM 8286 O O . ALA B 1 366 ? -31.5 7.684 9.352 1 95.94 366 ALA B O 1
ATOM 8287 N N . SER B 1 367 ? -32.812 8.906 10.703 1 94.19 367 SER B N 1
ATOM 8288 C CA . SER B 1 367 ? -33.656 9.398 9.609 1 94.19 367 SER B CA 1
ATOM 8289 C C . SER B 1 367 ? -33.062 10.664 8.992 1 94.19 367 SER B C 1
ATOM 8291 O O . SER B 1 367 ? -32.125 11.242 9.539 1 94.19 367 SER B O 1
ATOM 8293 N N . ARG B 1 368 ? -33.688 11.062 7.844 1 94.5 368 ARG B N 1
ATOM 8294 C CA . ARG B 1 368 ? -33.25 12.297 7.188 1 94.5 368 ARG B CA 1
ATOM 8295 C C . ARG B 1 368 ? -33.469 13.5 8.102 1 94.5 368 ARG B C 1
ATOM 8297 O O . ARG B 1 368 ? -32.688 14.445 8.094 1 94.5 368 ARG B O 1
ATOM 8304 N N . GLU B 1 369 ? -34.531 13.414 8.828 1 91.4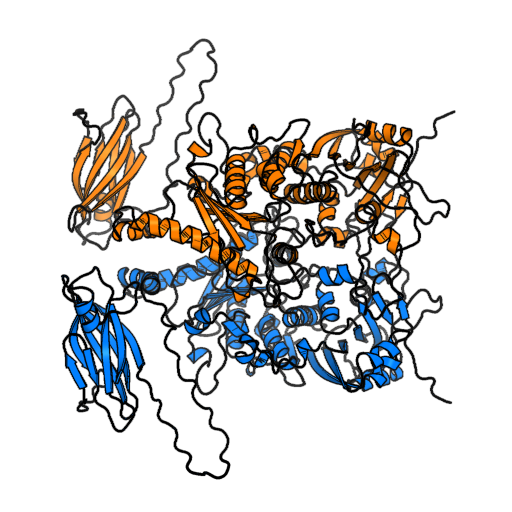4 369 GLU B N 1
ATOM 8305 C CA . GLU B 1 369 ? -34.875 14.508 9.727 1 91.44 369 GLU B CA 1
ATOM 8306 C C . GLU B 1 369 ? -33.875 14.633 10.859 1 91.44 369 GLU B C 1
ATOM 8308 O O . GLU B 1 369 ? -33.438 15.734 11.188 1 91.44 369 GLU B O 1
ATOM 8313 N N . GLU B 1 370 ? -33.531 13.492 11.367 1 91.44 370 GLU B N 1
ATOM 8314 C CA . GLU B 1 370 ? -32.562 13.477 12.469 1 91.44 370 GLU B CA 1
ATOM 8315 C C . GLU B 1 370 ? -31.203 13.984 12.008 1 91.44 370 GLU B C 1
ATOM 8317 O O . GLU B 1 370 ? -30.453 14.562 12.805 1 91.44 370 GLU B O 1
ATOM 8322 N N . LEU B 1 371 ? -30.969 13.875 10.75 1 95.5 371 LEU B N 1
ATOM 8323 C CA . LEU B 1 371 ? -29.688 14.289 10.188 1 95.5 371 LEU B CA 1
ATOM 8324 C C . LEU B 1 371 ? -29.797 15.664 9.539 1 95.5 371 LEU B C 1
ATOM 8326 O O . LEU B 1 371 ? -28.875 16.109 8.852 1 95.5 371 LEU B O 1
ATOM 8330 N N . LYS B 1 372 ? -30.953 16.312 9.688 1 93.5 372 LYS B N 1
ATOM 8331 C CA . LYS B 1 372 ? -31.234 17.672 9.273 1 93.5 372 LYS B CA 1
ATOM 8332 C C . LYS B 1 372 ? -31.016 17.859 7.773 1 93.5 372 LYS B C 1
ATOM 8334 O O . LYS B 1 372 ? -30.438 18.859 7.34 1 93.5 372 LYS B O 1
ATOM 8339 N N . MET B 1 373 ? -31.406 16.906 6.988 1 92.56 373 MET B N 1
ATOM 8340 C CA . MET B 1 373 ? -31.203 16.938 5.539 1 92.56 373 MET B CA 1
ATOM 8341 C C . MET B 1 373 ? -32.344 17.703 4.855 1 92.56 373 MET B C 1
ATOM 8343 O O . MET B 1 373 ? -32.25 18.031 3.67 1 92.56 373 MET B O 1
ATOM 8347 N N . GLY B 1 374 ? -33.312 18.016 5.598 1 84.56 374 GLY B N 1
ATOM 8348 C CA . GLY B 1 374 ? -34.469 18.781 5.086 1 84.56 374 GLY B CA 1
ATOM 8349 C C . GLY B 1 374 ? -34.438 20.25 5.48 1 84.56 374 GLY B C 1
ATOM 8350 O O . GLY B 1 374 ? -33.406 20.719 6.016 1 84.56 374 GLY B O 1
ATOM 8351 N N . PRO B 1 375 ? -35.531 20.969 5.133 1 82.5 375 PRO B N 1
ATOM 8352 C CA . PRO B 1 375 ? -35.594 22.375 5.555 1 82.5 375 PRO B CA 1
ATOM 8353 C C . PRO B 1 375 ? -35.625 22.531 7.074 1 82.5 375 PRO B C 1
ATOM 8355 O O . PRO B 1 375 ? -36.219 21.703 7.777 1 82.5 375 PRO B O 1
ATOM 8358 N N . PRO B 1 376 ? -34.906 23.484 7.492 1 85.56 376 PRO B N 1
ATOM 8359 C CA . PRO B 1 376 ? -34.25 24.609 6.809 1 85.56 376 PRO B CA 1
ATOM 8360 C C . PRO B 1 376 ? -32.75 24.375 6.598 1 85.56 376 PRO B C 1
ATOM 8362 O O . PRO B 1 376 ? -32.094 25.188 5.961 1 85.56 376 PRO B O 1
ATOM 8365 N N . ASP B 1 377 ? -32.219 23.344 7.121 1 83.31 377 ASP B N 1
ATOM 8366 C CA . ASP B 1 377 ? -30.766 23.156 7.188 1 83.31 377 ASP B CA 1
ATOM 8367 C C . ASP B 1 377 ? -30.219 22.625 5.863 1 83.31 377 ASP B C 1
ATOM 8369 O O . ASP B 1 377 ? -29.219 23.125 5.355 1 83.31 377 ASP B O 1
ATOM 8373 N N . TYR B 1 378 ? -30.875 21.688 5.234 1 88 378 TYR B N 1
ATOM 8374 C CA . TYR B 1 378 ? -30.562 21.109 3.934 1 88 378 TYR B CA 1
ATOM 8375 C C . TYR B 1 378 ? -29.125 20.562 3.912 1 88 378 TYR B C 1
ATOM 8377 O O . TYR B 1 378 ? -28.375 20.812 2.971 1 88 378 TYR B O 1
ATOM 8385 N N . TYR B 1 379 ? -28.766 19.953 4.992 1 91.81 379 TYR B N 1
ATOM 8386 C CA . TYR B 1 379 ? -27.453 19.297 4.973 1 91.81 379 TYR B CA 1
ATOM 8387 C C . TYR B 1 379 ? -27.438 18.156 3.961 1 91.81 379 TYR B C 1
ATOM 8389 O O . TYR B 1 379 ? -28.484 17.609 3.611 1 91.81 379 TYR B O 1
ATOM 8397 N N . GLN B 1 380 ? -26.234 17.844 3.535 1 91.94 380 GLN B N 1
ATOM 8398 C CA . GLN B 1 380 ? -26.062 16.766 2.578 1 91.94 380 GLN B CA 1
ATOM 8399 C C . GLN B 1 380 ? -26.188 15.406 3.26 1 91.94 380 GLN B C 1
ATOM 8401 O O . GLN B 1 380 ? -26.188 15.32 4.488 1 91.94 380 GLN B O 1
ATOM 8406 N N . SER B 1 381 ? -26.312 14.336 2.379 1 93.69 381 SER B N 1
ATOM 8407 C CA . SER B 1 381 ? -26.359 12.969 2.896 1 93.69 381 SER B CA 1
ATOM 8408 C C . SER B 1 381 ? -25.062 12.609 3.623 1 93.69 381 SER B C 1
ATOM 8410 O O . SER B 1 381 ? -23.984 12.984 3.186 1 93.69 381 SER B O 1
ATOM 8412 N N . PRO B 1 382 ? -25.141 11.852 4.723 1 96.19 382 PRO B N 1
ATOM 8413 C CA . PRO B 1 382 ? -23.938 11.336 5.379 1 96.19 382 PRO B CA 1
ATOM 8414 C C . PRO B 1 382 ? -23.016 10.586 4.422 1 96.19 382 PRO B C 1
ATOM 8416 O O . PRO B 1 382 ? -21.781 10.68 4.543 1 96.19 382 PRO B O 1
ATOM 8419 N N . LEU B 1 383 ? -23.578 9.898 3.514 1 94.75 383 LEU B N 1
ATOM 8420 C CA . LEU B 1 383 ? -22.766 9.156 2.547 1 94.75 383 LEU B CA 1
ATOM 8421 C C . LEU B 1 383 ? -21.812 10.086 1.804 1 94.75 383 LEU B C 1
ATOM 8423 O O . LEU B 1 383 ? -20.641 9.758 1.614 1 94.75 383 LEU B O 1
ATOM 8427 N N . ALA B 1 384 ? -22.359 11.172 1.426 1 92.75 384 ALA B N 1
ATOM 8428 C CA . ALA B 1 384 ? -21.516 12.156 0.731 1 92.75 384 ALA B CA 1
ATOM 8429 C C . ALA B 1 384 ? -20.391 12.648 1.63 1 92.75 384 ALA B C 1
ATOM 8431 O O . ALA B 1 384 ? -19.25 12.781 1.186 1 92.75 384 ALA B O 1
ATOM 8432 N N . TYR B 1 385 ? -20.75 12.914 2.861 1 95.19 385 TYR B N 1
ATOM 8433 C CA . TYR B 1 385 ? -19.75 13.406 3.805 1 95.19 385 TYR B CA 1
ATOM 8434 C C . TYR B 1 385 ? -18.703 12.336 4.094 1 95.19 385 TYR B C 1
ATOM 8436 O O . TYR B 1 385 ? -17.562 12.648 4.445 1 95.19 385 TYR B O 1
ATOM 8444 N N . PHE B 1 386 ? -19.094 11.031 3.92 1 94.62 386 PHE B N 1
ATOM 8445 C CA . PHE B 1 386 ? -18.156 9.938 4.105 1 94.62 386 PHE B CA 1
ATOM 8446 C C . PHE B 1 386 ? -17.359 9.672 2.826 1 94.62 386 PHE B C 1
ATOM 8448 O O . PHE B 1 386 ? -16.484 8.805 2.797 1 94.62 386 PHE B O 1
ATOM 8455 N N . GLY B 1 387 ? -17.688 10.328 1.753 1 88.38 387 GLY B N 1
ATOM 8456 C CA . GLY B 1 387 ? -16.953 10.211 0.502 1 88.38 387 GLY B CA 1
ATOM 8457 C C . GLY B 1 387 ? -17.625 9.281 -0.494 1 88.38 387 GLY B C 1
ATOM 8458 O O . GLY B 1 387 ? -17.016 8.883 -1.487 1 88.38 387 GLY B O 1
ATOM 8459 N N . ASN B 1 388 ? -18.781 8.82 -0.214 1 87.81 388 ASN B N 1
ATOM 8460 C CA . ASN B 1 388 ? -19.562 8.016 -1.137 1 87.81 388 ASN B CA 1
ATOM 8461 C C . ASN B 1 388 ? -20.656 8.844 -1.82 1 87.81 388 ASN B C 1
ATOM 8463 O O . ASN B 1 388 ? -21.594 9.312 -1.167 1 87.81 388 ASN B O 1
ATOM 8467 N N . TYR B 1 389 ? -20.625 8.906 -3.135 1 84.38 389 TYR B N 1
ATOM 8468 C CA . TYR B 1 389 ? -21.484 9.844 -3.854 1 84.38 389 TYR B CA 1
ATOM 8469 C C . TYR B 1 389 ? -22.469 9.102 -4.738 1 84.38 389 TYR B C 1
ATOM 8471 O O . TYR B 1 389 ? -22.938 9.633 -5.746 1 84.38 389 TYR B O 1
ATOM 8479 N N . SER B 1 390 ? -22.703 7.91 -4.379 1 81.94 390 SER B N 1
ATOM 8480 C CA . SER B 1 390 ? -23.688 7.137 -5.137 1 81.94 390 SER B CA 1
ATOM 8481 C C . SER B 1 390 ? -25.078 7.762 -5.055 1 81.94 390 SER B C 1
ATOM 8483 O O . SER B 1 390 ? -25.672 7.805 -3.979 1 81.94 390 SER B O 1
ATOM 8485 N N . LYS B 1 391 ? -25.578 8.164 -6.211 1 81.19 391 LYS B N 1
ATOM 8486 C CA . LYS B 1 391 ? -26.875 8.836 -6.254 1 81.19 391 LYS B CA 1
ATOM 8487 C C . LYS B 1 391 ? -27.984 7.926 -5.746 1 81.19 391 LYS B C 1
ATOM 8489 O O . LYS B 1 391 ? -28.828 8.344 -4.945 1 81.19 391 LYS B O 1
ATOM 8494 N N . ASP B 1 392 ? -27.938 6.684 -6.133 1 81.62 392 ASP B N 1
ATOM 8495 C CA . ASP B 1 392 ? -28.969 5.723 -5.766 1 81.62 392 ASP B CA 1
ATOM 8496 C C . ASP B 1 392 ? -28.984 5.477 -4.258 1 81.62 392 ASP B C 1
ATOM 8498 O O . ASP B 1 392 ? -30.047 5.445 -3.631 1 81.62 392 ASP B O 1
ATOM 8502 N N . LYS B 1 393 ? -27.875 5.379 -3.721 1 88.31 393 LYS B N 1
ATOM 8503 C CA . LYS B 1 393 ? -27.781 5.105 -2.291 1 88.31 393 LYS B CA 1
ATOM 8504 C C . LYS B 1 393 ? -28.203 6.32 -1.469 1 88.31 393 LYS B C 1
ATOM 8506 O O . LYS B 1 393 ? -28.828 6.184 -0.419 1 88.31 393 LYS B O 1
ATOM 8511 N N . ILE B 1 394 ? -27.828 7.461 -1.985 1 89.88 394 ILE B N 1
ATOM 8512 C CA . ILE B 1 394 ? -28.172 8.703 -1.296 1 89.88 394 ILE B CA 1
ATOM 8513 C C . ILE B 1 394 ? -29.672 8.898 -1.312 1 89.88 394 ILE B C 1
ATOM 8515 O O . ILE B 1 394 ? -30.281 9.266 -0.297 1 89.88 394 ILE B O 1
ATOM 8519 N N . GLU B 1 395 ? -30.234 8.602 -2.426 1 87.88 395 GLU B N 1
ATOM 8520 C CA . GLU B 1 395 ? -31.672 8.773 -2.578 1 87.88 395 GLU B CA 1
ATOM 8521 C C . GLU B 1 395 ? -32.438 7.773 -1.723 1 87.88 395 GLU B C 1
ATOM 8523 O O . GLU B 1 395 ? -33.438 8.117 -1.109 1 87.88 395 GLU B O 1
ATOM 8528 N N . SER B 1 396 ? -32 6.555 -1.638 1 90.31 396 SER B N 1
ATOM 8529 C CA . SER B 1 396 ? -32.719 5.52 -0.878 1 90.31 396 SER B CA 1
ATOM 8530 C C . SER B 1 396 ? -32.562 5.75 0.623 1 90.31 396 SER B C 1
ATOM 8532 O O . SER B 1 396 ? -33.469 5.391 1.396 1 90.31 396 SER B O 1
ATOM 8534 N N . HIS B 1 397 ? -31.5 6.316 1.104 1 94 397 HIS B N 1
ATOM 8535 C CA . HIS B 1 397 ? -31.188 6.605 2.5 1 94 397 HIS B CA 1
ATOM 8536 C C . HIS B 1 397 ? -31.312 5.355 3.361 1 94 397 HIS B C 1
ATOM 8538 O O . HIS B 1 397 ? -31.844 5.414 4.477 1 94 397 HIS B O 1
ATOM 8544 N N . ASN B 1 398 ? -30.875 4.211 2.889 1 92.81 398 ASN B N 1
ATOM 8545 C CA . ASN B 1 398 ? -30.969 2.934 3.588 1 92.81 398 ASN B CA 1
ATOM 8546 C C . ASN B 1 398 ? -29.609 2.277 3.74 1 92.81 398 ASN B C 1
ATOM 8548 O O . ASN B 1 398 ? -29.516 1.079 4.012 1 92.81 398 ASN B O 1
ATOM 8552 N N . SER B 1 399 ? -28.578 3.047 3.596 1 94.5 399 SER B N 1
ATOM 8553 C CA . SER B 1 399 ? -27.219 2.498 3.672 1 94.5 399 SER B CA 1
ATOM 8554 C C . SER B 1 399 ? -26.844 2.16 5.109 1 94.5 399 SER B C 1
ATOM 8556 O O . SER B 1 399 ? -27.406 2.725 6.055 1 94.5 399 SER B O 1
ATOM 8558 N N . ARG B 1 400 ? -26.047 1.214 5.254 1 94.75 400 ARG B N 1
ATOM 8559 C CA . ARG B 1 400 ? -25.438 0.827 6.523 1 94.75 400 ARG B CA 1
ATOM 8560 C C . ARG B 1 400 ? -23.953 1.219 6.566 1 94.75 400 ARG B C 1
ATOM 8562 O O . ARG B 1 400 ? -23.203 0.926 5.633 1 94.75 400 ARG B O 1
ATOM 8569 N N . VAL B 1 401 ? -23.562 1.921 7.613 1 96.62 401 VAL B N 1
ATOM 8570 C CA . VAL B 1 401 ? -22.188 2.406 7.754 1 96.62 401 VAL B CA 1
ATOM 8571 C C . VAL B 1 401 ? -21.625 1.986 9.109 1 96.62 401 VAL B C 1
ATOM 8573 O O . VAL B 1 401 ? -22.266 2.203 10.141 1 96.62 401 VAL B O 1
ATOM 8576 N N . LEU B 1 402 ? -20.516 1.367 9.125 1 96.44 402 LEU B N 1
ATOM 8577 C CA . LEU B 1 402 ? -19.797 1.033 10.344 1 96.44 402 LEU B CA 1
ATOM 8578 C C . LEU B 1 402 ? -18.375 1.603 10.312 1 96.44 402 LEU B C 1
ATOM 8580 O O . LEU B 1 402 ? -17.609 1.319 9.391 1 96.44 402 LEU B O 1
ATOM 8584 N N . ALA B 1 403 ? -18.062 2.439 11.25 1 96.75 403 ALA B N 1
ATOM 8585 C CA . ALA B 1 403 ? -16.75 3.049 11.352 1 96.75 403 ALA B CA 1
ATOM 8586 C C . ALA B 1 403 ? -15.898 2.355 12.422 1 96.75 403 ALA B C 1
ATOM 8588 O O . ALA B 1 403 ? -16.438 1.747 13.344 1 96.75 403 ALA B O 1
ATOM 8589 N N . PHE B 1 404 ? -14.594 2.467 12.289 1 94.56 404 PHE B N 1
ATOM 8590 C CA . PHE B 1 404 ? -13.641 1.855 13.211 1 94.56 404 PHE B CA 1
ATOM 8591 C C . PHE B 1 404 ? -12.578 2.859 13.633 1 94.56 404 PHE B C 1
ATOM 8593 O O . PHE B 1 404 ? -12.117 3.662 12.82 1 94.56 404 PHE B O 1
ATOM 8600 N N . SER B 1 405 ? -12.219 2.822 14.828 1 92.31 405 SER B N 1
ATOM 8601 C CA . SER B 1 405 ? -11.164 3.697 15.336 1 92.31 405 SER B CA 1
ATOM 8602 C C . SER B 1 405 ? -10.273 2.971 16.344 1 92.31 405 SER B C 1
ATOM 8604 O O . SER B 1 405 ? -10.664 1.938 16.891 1 92.31 405 SER B O 1
ATOM 8606 N N . ARG B 1 406 ? -9.047 3.447 16.484 1 90.69 406 ARG B N 1
ATOM 8607 C CA . ARG B 1 406 ? -8.117 3.004 17.516 1 90.69 406 ARG B CA 1
ATOM 8608 C C . ARG B 1 406 ? -7.945 4.07 18.594 1 90.69 406 ARG B C 1
ATOM 8610 O O . ARG B 1 406 ? -8.664 5.074 18.594 1 90.69 406 ARG B O 1
ATOM 8617 N N . MET B 1 407 ? -7.039 3.803 19.453 1 90.75 407 MET B N 1
ATOM 8618 C CA . MET B 1 407 ? -6.812 4.652 20.625 1 90.75 407 MET B CA 1
ATOM 8619 C C . MET B 1 407 ? -6.418 6.062 20.203 1 90.75 407 MET B C 1
ATOM 8621 O O . MET B 1 407 ? -6.859 7.043 20.797 1 90.75 407 MET B O 1
ATOM 8625 N N . PRO B 1 408 ? -5.703 6.309 19.109 1 88.25 408 PRO B N 1
ATOM 8626 C CA . PRO B 1 408 ? -5.297 7.668 18.75 1 88.25 408 PRO B CA 1
ATOM 8627 C C . PRO B 1 408 ? -6.48 8.547 18.344 1 88.25 408 PRO B C 1
ATOM 8629 O O . PRO B 1 408 ? -6.355 9.773 18.281 1 88.25 408 PRO B O 1
ATOM 8632 N N . GLY B 1 409 ? -7.609 7.926 18.016 1 92.69 409 GLY B N 1
ATOM 8633 C CA . GLY B 1 409 ? -8.828 8.68 17.781 1 92.69 409 GLY B CA 1
ATOM 8634 C C . GLY B 1 409 ? -9.016 9.086 16.344 1 92.69 409 GLY B C 1
ATOM 8635 O O . GLY B 1 409 ? -9.883 9.906 16.031 1 92.69 409 GLY B O 1
ATOM 8636 N N . MET B 1 410 ? -8.227 8.617 15.461 1 93.88 410 MET B N 1
ATOM 8637 C CA . MET B 1 410 ? -8.461 8.75 14.023 1 93.88 410 MET B CA 1
ATOM 8638 C C . MET B 1 410 ? -9.336 7.617 13.5 1 93.88 410 MET B C 1
ATOM 8640 O O . MET B 1 410 ? -9.086 6.449 13.797 1 93.88 410 MET B O 1
ATOM 8644 N N . VAL B 1 411 ? -10.336 8.008 12.789 1 95.5 411 VAL B N 1
ATOM 8645 C CA . VAL B 1 411 ? -11.148 6.969 12.172 1 95.5 411 VAL B CA 1
ATOM 8646 C C . VAL B 1 411 ? -10.336 6.246 11.102 1 95.5 411 VAL B C 1
ATOM 8648 O O . VAL B 1 411 ? -9.781 6.879 10.203 1 95.5 411 VAL B O 1
ATOM 8651 N N . VAL B 1 412 ? -10.297 4.961 11.188 1 89.94 412 VAL B N 1
ATOM 8652 C CA . VAL B 1 412 ? -9.484 4.16 10.281 1 89.94 412 VAL B CA 1
ATOM 8653 C C . VAL B 1 412 ? -10.203 4.008 8.938 1 89.94 412 VAL B C 1
ATOM 8655 O O . VAL B 1 412 ? -9.602 4.215 7.883 1 89.94 412 VAL B O 1
ATOM 8658 N N . ARG B 1 413 ? -11.461 3.635 9.062 1 88.81 413 ARG B N 1
ATOM 8659 C CA . ARG B 1 413 ? -12.211 3.365 7.844 1 88.81 413 ARG B CA 1
ATOM 8660 C C . ARG B 1 413 ? -13.719 3.428 8.102 1 88.81 413 ARG B C 1
ATOM 8662 O O . ARG B 1 413 ? -14.172 3.133 9.203 1 88.81 413 ARG B O 1
ATOM 8669 N N . TYR B 1 414 ? -14.406 3.887 7.035 1 93.81 414 TYR B N 1
ATOM 8670 C CA . TYR B 1 414 ? -15.859 3.752 6.969 1 93.81 414 TYR B CA 1
ATOM 8671 C C . TYR B 1 414 ? -16.266 2.592 6.066 1 93.81 414 TYR B C 1
ATOM 8673 O O . TYR B 1 414 ? -16.094 2.658 4.848 1 93.81 414 TYR B O 1
ATOM 8681 N N . ALA B 1 415 ? -16.766 1.562 6.664 1 91.12 415 ALA B N 1
ATOM 8682 C CA . ALA B 1 415 ? -17.328 0.484 5.867 1 91.12 415 ALA B CA 1
ATOM 8683 C C . ALA B 1 415 ? -18.766 0.811 5.449 1 91.12 415 ALA B C 1
ATOM 8685 O O . ALA B 1 415 ? -19.641 1.02 6.301 1 91.12 415 ALA B O 1
ATOM 8686 N N . ILE B 1 416 ? -18.984 0.844 4.152 1 90.81 416 ILE B N 1
ATOM 8687 C CA . ILE B 1 416 ? -20.297 1.255 3.662 1 90.81 416 ILE B CA 1
ATOM 8688 C C . ILE B 1 416 ? -20.891 0.15 2.793 1 90.81 416 ILE B C 1
ATOM 8690 O O . ILE B 1 416 ? -20.359 -0.152 1.717 1 90.81 416 ILE B O 1
ATOM 8694 N N . ASP B 1 417 ? -21.922 -0.368 3.201 1 85.88 417 ASP B N 1
ATOM 8695 C CA . ASP B 1 417 ? -22.703 -1.366 2.471 1 85.88 417 ASP B CA 1
ATOM 8696 C C . ASP B 1 417 ? -21.797 -2.467 1.917 1 85.88 417 ASP B C 1
ATOM 8698 O O . ASP B 1 417 ? -21.906 -2.84 0.748 1 85.88 417 ASP B O 1
ATOM 8702 N N . GLU B 1 418 ? -20.812 -2.865 2.697 1 80.06 418 GLU B N 1
ATOM 8703 C CA . GLU B 1 418 ? -19.875 -3.904 2.307 1 80.06 418 GLU B CA 1
ATOM 8704 C C . GLU B 1 418 ? -19.797 -5.004 3.361 1 80.06 418 GLU B C 1
ATOM 8706 O O . GLU B 1 418 ? -20.672 -5.105 4.227 1 80.06 418 GLU B O 1
ATOM 8711 N N . SER B 1 419 ? -18.812 -5.852 3.232 1 73 419 SER B N 1
ATOM 8712 C CA . SER B 1 419 ? -18.766 -7.094 4 1 73 419 SER B CA 1
ATOM 8713 C C . SER B 1 419 ? -18.562 -6.812 5.488 1 73 419 SER B C 1
ATOM 8715 O O . SER B 1 419 ? -18.766 -7.691 6.324 1 73 419 SER B O 1
ATOM 8717 N N . TRP B 1 420 ? -18.219 -5.598 5.832 1 81.88 420 TRP B N 1
ATOM 8718 C CA . TRP B 1 420 ? -17.938 -5.277 7.227 1 81.88 420 TRP B CA 1
ATOM 8719 C C . TRP B 1 420 ? -19.219 -4.91 7.973 1 81.88 420 TRP B C 1
ATOM 8721 O O . TRP B 1 420 ? -19.219 -4.793 9.195 1 81.88 420 TRP B O 1
ATOM 8731 N N . VAL B 1 421 ? -20.281 -4.691 7.227 1 88.5 421 VAL B N 1
ATOM 8732 C CA . VAL B 1 421 ? -21.547 -4.277 7.848 1 88.5 421 VAL B CA 1
ATOM 8733 C C . VAL B 1 421 ? -22.562 -5.402 7.738 1 88.5 421 VAL B C 1
ATOM 8735 O O . VAL B 1 421 ? -22.406 -6.328 6.941 1 88.5 421 VAL B O 1
ATOM 8738 N N . PRO B 1 422 ? -23.562 -5.332 8.625 1 86.75 422 PRO B N 1
ATOM 8739 C CA . PRO B 1 422 ? -24.594 -6.375 8.57 1 86.75 422 PRO B CA 1
ATOM 8740 C C . PRO B 1 422 ? -25.25 -6.477 7.195 1 86.75 422 PRO B C 1
ATOM 8742 O O . PRO B 1 422 ? -25.391 -5.473 6.492 1 86.75 422 PRO B O 1
ATOM 8745 N N . THR B 1 423 ? -25.562 -7.723 6.879 1 76 423 THR B N 1
ATOM 8746 C CA . THR B 1 423 ? -26.156 -7.984 5.574 1 76 423 THR B CA 1
ATOM 8747 C C . THR B 1 423 ? -27.688 -8.031 5.672 1 76 423 THR B C 1
ATOM 8749 O O . THR B 1 423 ? -28.234 -8.227 6.758 1 76 423 THR B O 1
ATOM 8752 N N . GLY B 1 424 ? -28.344 -7.715 4.582 1 68.88 424 GLY B N 1
ATOM 8753 C CA . GLY B 1 424 ? -29.797 -7.836 4.52 1 68.88 424 GLY B CA 1
ATOM 8754 C C . GLY B 1 424 ? -30.516 -6.602 5.023 1 68.88 424 GLY B C 1
ATOM 8755 O O . GLY B 1 424 ? -29.891 -5.656 5.504 1 68.88 424 GLY B O 1
ATOM 8756 N N . PRO B 1 425 ? -31.812 -6.512 4.844 1 73.12 425 PRO B N 1
ATOM 8757 C CA . PRO B 1 425 ? -32.625 -5.375 5.293 1 73.12 425 PRO B CA 1
ATOM 8758 C C . PRO B 1 425 ? -32.938 -5.441 6.785 1 73.12 425 PRO B C 1
ATOM 8760 O O . PRO B 1 425 ? -34.031 -5.871 7.156 1 73.12 425 PRO B O 1
ATOM 8763 N N . ILE B 1 426 ? -32.156 -5.027 7.598 1 80.44 426 ILE B N 1
ATOM 8764 C CA . ILE B 1 426 ? -32.312 -5.176 9.039 1 80.44 426 ILE B CA 1
ATOM 8765 C C . ILE B 1 426 ? -32.844 -3.881 9.641 1 80.44 426 ILE B C 1
ATOM 8767 O O . ILE B 1 426 ? -33.562 -3.904 10.648 1 80.44 426 ILE B O 1
ATOM 8771 N N . GLN B 1 427 ? -32.594 -2.797 8.961 1 85.12 427 GLN B N 1
ATOM 8772 C CA . GLN B 1 427 ? -33 -1.516 9.539 1 85.12 427 GLN B CA 1
ATOM 8773 C C . GLN B 1 427 ? -34.312 -1.016 8.938 1 85.12 427 GLN B C 1
ATOM 8775 O O . GLN B 1 427 ? -34.781 -1.567 7.949 1 85.12 427 GLN B O 1
ATOM 8780 N N . SER B 1 428 ? -34.875 -0.001 9.602 1 85.25 428 SER B N 1
ATOM 8781 C CA . SER B 1 428 ? -36.094 0.628 9.125 1 85.25 428 SER B CA 1
ATOM 8782 C C . SER B 1 428 ? -35.906 1.285 7.762 1 85.25 428 SER B C 1
ATOM 8784 O O . SER B 1 428 ? -34.781 1.757 7.457 1 85.25 428 SER B O 1
ATOM 8786 N N . GLU B 1 429 ? -36.906 1.22 6.984 1 85.62 429 GLU B N 1
ATOM 8787 C CA . GLU B 1 429 ? -36.844 1.878 5.684 1 85.62 429 GLU B CA 1
ATOM 8788 C C . GLU B 1 429 ? -36.562 3.369 5.836 1 85.62 429 GLU B C 1
ATOM 8790 O O . GLU B 1 429 ? -37 3.996 6.801 1 85.62 429 GLU B O 1
ATOM 8795 N N . LYS B 1 430 ? -35.844 3.955 4.934 1 88.75 430 LYS B N 1
ATOM 8796 C CA . LYS B 1 430 ? -35.5 5.367 4.867 1 88.75 430 LYS B CA 1
ATOM 8797 C C . LYS B 1 430 ? -34.688 5.793 6.102 1 88.75 430 LYS B C 1
ATOM 8799 O O . LYS B 1 430 ? -34.844 6.918 6.586 1 88.75 430 LYS B O 1
ATOM 8804 N N . HIS B 1 431 ? -34.156 4.824 6.691 1 94.12 431 HIS B N 1
ATOM 8805 C CA . HIS B 1 431 ? -33.219 5.09 7.766 1 94.12 431 HIS B CA 1
ATOM 8806 C C . HIS B 1 431 ? -31.828 4.531 7.434 1 94.12 431 HIS B C 1
ATOM 8808 O O . HIS B 1 431 ? -31.719 3.438 6.879 1 94.12 431 HIS B O 1
ATOM 8814 N N . MET B 1 432 ? -30.875 5.273 7.746 1 96.12 432 MET B N 1
ATOM 8815 C CA . MET B 1 432 ? -29.5 4.777 7.652 1 96.12 432 MET B CA 1
ATOM 8816 C C . MET B 1 432 ? -29.062 4.137 8.961 1 96.12 432 MET B C 1
ATOM 8818 O O . MET B 1 432 ? -29.438 4.598 10.039 1 96.12 432 MET B O 1
ATOM 8822 N N . LEU B 1 433 ? -28.359 3.062 8.867 1 96.62 433 LEU B N 1
ATOM 8823 C CA . LEU B 1 433 ? -27.703 2.492 10.039 1 96.62 433 LEU B CA 1
ATOM 8824 C C . LEU B 1 433 ? -26.281 3.035 10.18 1 96.62 433 LEU B C 1
ATOM 8826 O O . LEU B 1 433 ? -25.453 2.861 9.289 1 96.62 433 LEU B O 1
ATOM 8830 N N . LEU B 1 434 ? -26.062 3.76 11.227 1 97.75 434 LEU B N 1
ATOM 8831 C CA . LEU B 1 434 ? -24.75 4.285 11.539 1 97.75 434 LEU B CA 1
ATOM 8832 C C . LEU B 1 434 ? -24.156 3.6 12.773 1 97.75 434 LEU B C 1
ATOM 8834 O O . LEU B 1 434 ? -24.828 3.492 13.805 1 97.75 434 LEU B O 1
ATOM 8838 N N . GLY B 1 435 ? -22.969 3.115 12.633 1 97.81 435 GLY B N 1
ATOM 8839 C CA . GLY B 1 435 ? -22.344 2.436 13.75 1 97.81 435 GLY B CA 1
ATOM 8840 C C . GLY B 1 435 ? -20.859 2.752 13.883 1 97.81 435 GLY B C 1
ATOM 8841 O O . GLY B 1 435 ? -20.25 3.279 12.953 1 97.81 435 GLY B O 1
ATOM 8842 N N . MET B 1 436 ? -20.344 2.438 15.047 1 97.69 436 MET B N 1
ATOM 8843 C CA . MET B 1 436 ? -18.922 2.646 15.344 1 97.69 436 MET B CA 1
ATOM 8844 C C . MET B 1 436 ? -18.422 1.602 16.328 1 97.69 436 MET B C 1
ATOM 8846 O O . MET B 1 436 ? -19.047 1.369 17.375 1 97.69 436 MET B O 1
ATOM 8850 N N . PHE B 1 437 ? -17.328 0.984 15.914 1 97.12 437 PHE B N 1
ATOM 8851 C CA . PHE B 1 437 ? -16.625 0.094 16.828 1 97.12 437 PHE B CA 1
ATOM 8852 C C . PHE B 1 437 ? -15.422 0.789 17.438 1 97.12 437 PHE B C 1
ATOM 8854 O O . PHE B 1 437 ? -14.617 1.395 16.719 1 97.12 437 PHE B O 1
ATOM 8861 N N . VAL B 1 438 ? -15.289 0.648 18.766 1 97.5 438 VAL B N 1
ATOM 8862 C CA . VAL B 1 438 ? -14.141 1.169 19.5 1 97.5 438 VAL B CA 1
ATOM 8863 C C . VAL B 1 438 ? -13.516 0.055 20.344 1 97.5 438 VAL B C 1
ATOM 8865 O O . VAL B 1 438 ? -14.172 -0.529 21.203 1 97.5 438 VAL B O 1
ATOM 8868 N N . PRO B 1 439 ? -12.25 -0.249 20.094 1 95.31 439 PRO B N 1
ATOM 8869 C CA . PRO B 1 439 ? -11.586 -1.323 20.844 1 95.31 439 PRO B CA 1
ATOM 8870 C C . PRO B 1 439 ? -11.203 -0.908 22.266 1 95.31 439 PRO B C 1
ATOM 8872 O O . PRO B 1 439 ? -10.953 0.274 22.516 1 95.31 439 PRO B O 1
ATOM 8875 N N . ARG B 1 440 ? -11.219 -1.844 23.125 1 93.31 440 ARG B N 1
ATOM 8876 C CA . ARG B 1 440 ? -10.555 -1.679 24.406 1 93.31 440 ARG B CA 1
ATOM 8877 C C . ARG B 1 440 ? -9.039 -1.853 24.281 1 93.31 440 ARG B C 1
ATOM 8879 O O . ARG B 1 440 ? -8.508 -2.934 24.547 1 93.31 440 ARG B O 1
ATOM 8886 N N . SER B 1 441 ? -8.398 -0.858 24.016 1 90.25 441 SER B N 1
ATOM 8887 C CA . SER B 1 441 ? -7.023 -0.805 23.531 1 90.25 441 SER B CA 1
ATOM 8888 C C . SER B 1 441 ? -6.066 -1.433 24.547 1 90.25 441 SER B C 1
ATOM 8890 O O . SER B 1 441 ? -5.039 -2 24.156 1 90.25 441 SER B O 1
ATOM 8892 N N . ALA B 1 442 ? -6.344 -1.463 25.797 1 88.12 442 ALA B N 1
ATOM 8893 C CA . ALA B 1 442 ? -5.43 -1.886 26.859 1 88.12 442 ALA B CA 1
ATOM 8894 C C . ALA B 1 442 ? -5.5 -3.395 27.078 1 88.12 442 ALA B C 1
ATOM 8896 O O . ALA B 1 442 ? -4.664 -3.969 27.766 1 88.12 442 ALA B O 1
ATOM 8897 N N . VAL B 1 443 ? -6.406 -3.977 26.422 1 89.31 443 VAL B N 1
ATOM 8898 C CA . VAL B 1 443 ? -6.559 -5.418 26.609 1 89.31 443 VAL B CA 1
ATOM 8899 C C . VAL B 1 443 ? -5.277 -6.129 26.172 1 89.31 443 VAL B C 1
ATOM 8901 O O . VAL B 1 443 ? -4.719 -5.828 25.109 1 89.31 443 VAL B O 1
ATOM 8904 N N . LYS B 1 444 ? -4.828 -7.055 26.984 1 89.19 444 LYS B N 1
ATOM 8905 C CA . LYS B 1 444 ? -3.613 -7.812 26.719 1 89.19 444 LYS B CA 1
ATOM 8906 C C . LYS B 1 444 ? -3.916 -9.047 25.875 1 89.19 444 LYS B C 1
ATOM 8908 O O . LYS B 1 444 ? -4.926 -9.727 26.094 1 89.19 444 LYS B O 1
ATOM 8913 N N . LEU B 1 445 ? -3.066 -9.258 24.938 1 87 445 LEU B N 1
ATOM 8914 C CA . LEU B 1 445 ? -3.252 -10.391 24.047 1 87 445 LEU B CA 1
ATOM 8915 C C . LEU B 1 445 ? -2.512 -11.617 24.562 1 87 445 LEU B C 1
ATOM 8917 O O . LEU B 1 445 ? -1.608 -11.5 25.406 1 87 445 LEU B O 1
ATOM 8921 N N . SER B 1 446 ? -2.957 -12.742 24.156 1 83.62 446 SER B N 1
ATOM 8922 C CA . SER B 1 446 ? -2.318 -14 24.516 1 83.62 446 SER B CA 1
ATOM 8923 C C . SER B 1 446 ? -0.898 -14.078 23.969 1 83.62 446 SER B C 1
ATOM 8925 O O . SER B 1 446 ? -0.559 -13.383 23 1 83.62 446 SER B O 1
ATOM 8927 N N . PRO B 1 447 ? -0.098 -14.914 24.5 1 76.06 447 PRO B N 1
ATOM 8928 C CA . PRO B 1 447 ? 1.288 -15.062 24.062 1 76.06 447 PRO B CA 1
ATOM 8929 C C . PRO B 1 447 ? 1.39 -15.562 22.625 1 76.06 447 PRO B C 1
ATOM 8931 O O . PRO B 1 447 ? 2.461 -15.492 22.016 1 76.06 447 PRO B O 1
ATOM 8934 N N . LEU B 1 448 ? 0.219 -16 22.156 1 72 448 LEU B N 1
ATOM 8935 C CA . LEU B 1 448 ? 0.2 -16.406 20.75 1 72 448 LEU B CA 1
ATOM 8936 C C . LEU B 1 448 ? 0.581 -15.242 19.844 1 72 448 LEU B C 1
ATOM 8938 O O . LEU B 1 448 ? 1.124 -15.453 18.75 1 72 448 LEU B O 1
ATOM 8942 N N . TYR B 1 449 ? 0.238 -14.102 20.391 1 71.5 449 TYR B N 1
ATOM 8943 C CA . TYR B 1 449 ? 0.584 -12.891 19.656 1 71.5 449 TYR B CA 1
ATOM 8944 C C . TYR B 1 449 ? 1.928 -12.336 20.109 1 71.5 449 TYR B C 1
ATOM 8946 O O . TYR B 1 449 ? 2.014 -11.188 20.562 1 71.5 449 TYR B O 1
ATOM 8954 N N . TYR B 1 450 ? 2.957 -13.023 20 1 65.06 450 TYR B N 1
ATOM 8955 C CA . TYR B 1 450 ? 4.238 -12.781 20.641 1 65.06 450 TYR B CA 1
ATOM 8956 C C . TYR B 1 450 ? 4.84 -11.461 20.172 1 65.06 450 TYR B C 1
ATOM 8958 O O . TYR B 1 450 ? 5.664 -10.859 20.875 1 65.06 450 TYR B O 1
ATOM 8966 N N . GLU B 1 451 ? 4.328 -10.938 19.125 1 70.88 451 GLU B N 1
ATOM 8967 C CA . GLU B 1 451 ? 4.922 -9.703 18.625 1 70.88 451 GLU B CA 1
ATOM 8968 C C . GLU B 1 451 ? 4.199 -8.477 19.188 1 70.88 451 GLU B C 1
ATOM 8970 O O . GLU B 1 451 ? 4.695 -7.355 19.094 1 70.88 451 GLU B O 1
ATOM 8975 N N . HIS B 1 452 ? 3.053 -8.758 19.75 1 78.62 452 HIS B N 1
ATOM 8976 C CA . HIS B 1 452 ? 2.23 -7.652 20.234 1 78.62 452 HIS B CA 1
ATOM 8977 C C . HIS B 1 452 ? 1.674 -7.945 21.625 1 78.62 452 HIS B C 1
ATOM 8979 O O . HIS B 1 452 ? 1.011 -8.961 21.828 1 78.62 452 HIS B O 1
ATOM 8985 N N . ASP B 1 453 ? 1.814 -7.004 22.516 1 82.06 453 ASP B N 1
ATOM 8986 C CA . ASP B 1 453 ? 1.393 -7.215 23.906 1 82.06 453 ASP B CA 1
ATOM 8987 C C . ASP B 1 453 ? -0.069 -6.816 24.094 1 82.06 453 ASP B C 1
ATOM 8989 O O . ASP B 1 453 ? -0.768 -7.395 24.938 1 82.06 453 ASP B O 1
ATOM 8993 N N . SER B 1 454 ? -0.477 -5.828 23.328 1 88.25 454 SER B N 1
ATOM 8994 C CA . SER B 1 454 ? -1.819 -5.293 23.547 1 88.25 454 SER B CA 1
ATOM 8995 C C . SER B 1 454 ? -2.617 -5.281 22.25 1 88.25 454 SER B C 1
ATOM 8997 O O . SER B 1 454 ? -2.045 -5.395 21.156 1 88.25 454 SER B O 1
ATOM 8999 N N . LEU B 1 455 ? -3.92 -5.188 22.438 1 89.69 455 LEU B N 1
ATOM 9000 C CA . LEU B 1 455 ? -4.805 -5.07 21.281 1 89.69 455 LEU B CA 1
ATOM 9001 C C . LEU B 1 455 ? -4.441 -3.854 20.438 1 89.69 455 LEU B C 1
ATOM 9003 O O . LEU B 1 455 ? -4.414 -3.93 19.203 1 89.69 455 LEU B O 1
ATOM 9007 N N . GLU B 1 456 ? -4.137 -2.775 21.094 1 89 456 GLU B N 1
ATOM 9008 C CA . GLU B 1 456 ? -3.754 -1.553 20.391 1 89 456 GLU B CA 1
ATOM 9009 C C . GLU B 1 456 ? -2.521 -1.776 19.516 1 89 456 GLU B C 1
ATOM 9011 O O . GLU B 1 456 ? -2.484 -1.342 18.359 1 89 456 GLU B O 1
ATOM 9016 N N . GLU B 1 457 ? -1.593 -2.432 20.031 1 84.5 457 GLU B N 1
ATOM 9017 C CA . GLU B 1 457 ? -0.358 -2.684 19.297 1 84.5 457 GLU B CA 1
ATOM 9018 C C . GLU B 1 457 ? -0.617 -3.541 18.062 1 84.5 457 GLU B C 1
ATOM 9020 O O . GLU B 1 457 ? -0.049 -3.291 17 1 84.5 457 GLU B O 1
ATOM 9025 N N . TYR B 1 458 ? -1.419 -4.531 18.281 1 86.06 458 TYR B N 1
ATOM 9026 C CA . TYR B 1 458 ? -1.758 -5.395 17.156 1 86.06 458 TYR B CA 1
ATOM 9027 C C . TYR B 1 458 ? -2.496 -4.617 16.062 1 86.06 458 TYR B C 1
ATOM 9029 O O . TYR B 1 458 ? -2.18 -4.738 14.883 1 86.06 458 TYR B O 1
ATOM 9037 N N . LEU B 1 459 ? -3.463 -3.869 16.484 1 86.88 459 LEU B N 1
ATOM 9038 C CA . LEU B 1 459 ? -4.266 -3.111 15.531 1 86.88 459 LEU B CA 1
ATOM 9039 C C . LEU B 1 459 ? -3.408 -2.088 14.789 1 86.88 459 LEU B C 1
ATOM 9041 O O . LEU B 1 459 ? -3.584 -1.876 13.586 1 86.88 459 LEU B O 1
ATOM 9045 N N . ARG B 1 460 ? -2.535 -1.507 15.461 1 82.81 460 ARG B N 1
ATOM 9046 C CA . ARG B 1 460 ? -1.61 -0.559 14.844 1 82.81 460 ARG B CA 1
ATOM 9047 C C . ARG B 1 460 ? -0.759 -1.238 13.781 1 82.81 460 ARG B C 1
ATOM 9049 O O . ARG B 1 460 ? -0.592 -0.706 12.68 1 82.81 460 ARG B O 1
ATOM 9056 N N . ALA B 1 461 ? -0.309 -2.365 14.125 1 77.81 461 ALA B N 1
ATOM 9057 C CA . ALA B 1 461 ? 0.547 -3.121 13.219 1 77.81 461 ALA B CA 1
ATOM 9058 C C . ALA B 1 461 ? -0.235 -3.598 11.992 1 77.81 461 ALA B C 1
ATOM 9060 O O . ALA B 1 461 ? 0.345 -3.84 10.938 1 77.81 461 ALA B O 1
ATOM 9061 N N . SER B 1 462 ? -1.52 -3.723 12.18 1 78.62 462 SER B N 1
ATOM 9062 C CA . SER B 1 462 ? -2.361 -4.262 11.117 1 78.62 462 SER B CA 1
ATOM 9063 C C . SER B 1 462 ? -2.877 -3.15 10.211 1 78.62 462 SER B C 1
ATOM 9065 O O . SER B 1 462 ? -3.58 -3.418 9.234 1 78.62 462 SER B O 1
ATOM 9067 N N . GLU B 1 463 ? -2.539 -1.938 10.508 1 75.25 463 GLU B N 1
ATOM 9068 C CA . GLU B 1 463 ? -2.979 -0.797 9.711 1 75.25 463 GLU B CA 1
ATOM 9069 C C . GLU B 1 463 ? -2.025 -0.537 8.547 1 75.25 463 GLU B C 1
ATOM 9071 O O . GLU B 1 463 ? -0.806 -0.611 8.703 1 75.25 463 GLU B O 1
ATOM 9076 N N . ASN B 1 464 ? -2.609 -0.294 7.379 1 66.5 464 ASN B N 1
ATOM 9077 C CA . ASN B 1 464 ? -1.803 0.062 6.215 1 66.5 464 ASN B CA 1
ATOM 9078 C C . ASN B 1 464 ? -1.087 1.395 6.418 1 66.5 464 ASN B C 1
ATOM 9080 O O . ASN B 1 464 ? -1.423 2.154 7.328 1 66.5 464 ASN B O 1
ATOM 9084 N N . ALA B 1 465 ? -0.125 1.631 5.555 1 60.41 465 ALA B N 1
ATOM 9085 C CA . ALA B 1 465 ? 0.708 2.826 5.672 1 60.41 465 ALA B CA 1
ATOM 9086 C C . ALA B 1 465 ? -0.13 4.094 5.535 1 60.41 465 ALA B C 1
ATOM 9088 O O . ALA B 1 465 ? 0.168 5.113 6.16 1 60.41 465 ALA B O 1
ATOM 9089 N N . ASP B 1 466 ? -1.172 3.895 4.777 1 53.28 466 ASP B N 1
ATOM 9090 C CA . ASP B 1 466 ? -2.008 5.07 4.574 1 53.28 466 ASP B CA 1
ATOM 9091 C C . ASP B 1 466 ? -3.119 5.148 5.617 1 53.28 466 ASP B C 1
ATOM 9093 O O . ASP B 1 466 ? -3.955 6.051 5.578 1 53.28 466 ASP B O 1
ATOM 9097 N N . HIS B 1 467 ? -3.111 4.184 6.5 1 50.06 467 HIS B N 1
ATOM 9098 C CA . HIS B 1 467 ? -4.043 4.117 7.621 1 50.06 467 HIS B CA 1
ATOM 9099 C C . HIS B 1 467 ? -5.473 3.904 7.137 1 50.06 467 HIS B C 1
ATOM 9101 O O . HIS B 1 467 ? -6.426 4.207 7.855 1 50.06 467 HIS B O 1
ATOM 9107 N N . ALA B 1 468 ? -5.547 3.424 5.938 1 58.53 468 ALA B N 1
ATOM 9108 C CA . ALA B 1 468 ? -6.887 3.482 5.359 1 58.53 468 ALA B CA 1
ATOM 9109 C C . ALA B 1 468 ? -7.551 2.109 5.375 1 58.53 468 ALA B C 1
ATOM 9111 O O . ALA B 1 468 ? -8.688 1.955 4.914 1 58.53 468 ALA B O 1
ATOM 9112 N N . ASP B 1 469 ? -6.863 1.101 5.898 1 67.25 469 ASP B N 1
ATOM 9113 C CA . ASP B 1 469 ? -7.457 -0.231 5.973 1 67.25 469 ASP B CA 1
ATOM 9114 C C . ASP B 1 469 ? -6.746 -1.091 7.016 1 67.25 469 ASP B C 1
ATOM 9116 O O . ASP B 1 469 ? -5.629 -0.779 7.43 1 67.25 469 ASP B O 1
ATOM 9120 N N . TRP B 1 470 ? -7.516 -2.031 7.555 1 72.44 470 TRP B N 1
ATOM 9121 C CA . TRP B 1 470 ? -6.977 -3.023 8.477 1 72.44 470 TRP B CA 1
ATOM 9122 C C . TRP B 1 470 ? -6.855 -4.387 7.805 1 72.44 470 TRP B C 1
ATOM 9124 O O . TRP B 1 470 ? -7.836 -4.914 7.277 1 72.44 470 TRP B O 1
ATOM 9134 N N . VAL B 1 471 ? -5.742 -4.844 7.758 1 67.5 471 VAL B N 1
ATOM 9135 C CA . VAL B 1 471 ? -5.527 -6.148 7.148 1 67.5 471 VAL B CA 1
ATOM 9136 C C . VAL B 1 471 ? -4.664 -7.012 8.062 1 67.5 471 VAL B C 1
ATOM 9138 O O . VAL B 1 471 ? -3.588 -6.586 8.5 1 67.5 471 VAL B O 1
ATOM 9141 N N . ASP B 1 472 ? -5.203 -8.188 8.414 1 69.31 472 ASP B N 1
ATOM 9142 C CA . ASP B 1 472 ? -4.453 -9.109 9.266 1 69.31 472 ASP B CA 1
ATOM 9143 C C . ASP B 1 472 ? -3.176 -9.578 8.578 1 69.31 472 ASP B C 1
ATOM 9145 O O . ASP B 1 472 ? -3.121 -9.656 7.348 1 69.31 472 ASP B O 1
ATOM 9149 N N . GLY B 1 473 ? -2.096 -9.602 9.422 1 63.41 473 GLY B N 1
ATOM 9150 C CA . GLY B 1 473 ? -0.911 -10.266 8.906 1 63.41 473 GLY B CA 1
ATOM 9151 C C . GLY B 1 473 ? -1.136 -11.734 8.602 1 63.41 473 GLY B C 1
ATOM 9152 O O . GLY B 1 473 ? -2.205 -12.273 8.883 1 63.41 473 GLY B O 1
ATOM 9153 N N . ASP B 1 474 ? 0.062 -12.266 8.195 1 57.84 474 ASP B N 1
ATOM 9154 C CA . ASP B 1 474 ? 0.053 -13.68 7.82 1 57.84 474 ASP B CA 1
ATOM 9155 C C . ASP B 1 474 ? -0.207 -14.57 9.039 1 57.84 474 ASP B C 1
ATOM 9157 O O . ASP B 1 474 ? 0.186 -14.227 10.156 1 57.84 474 ASP B O 1
ATOM 9161 N N . LYS B 1 475 ? -1.333 -15.195 9.258 1 60.34 475 LYS B N 1
ATOM 9162 C CA . LYS B 1 475 ? -1.594 -16.281 10.203 1 60.34 475 LYS B CA 1
ATOM 9163 C C . LYS B 1 475 ? -2.635 -15.867 11.242 1 60.34 475 LYS B C 1
ATOM 9165 O O . LYS B 1 475 ? -3.064 -16.688 12.055 1 60.34 475 LYS B O 1
ATOM 9170 N N . PHE B 1 476 ? -2.857 -14.453 11.297 1 71.06 476 PHE B N 1
ATOM 9171 C CA . PHE B 1 476 ? -3.818 -14.023 12.305 1 71.06 476 PHE B CA 1
ATOM 9172 C C . PHE B 1 476 ? -5.082 -13.484 11.648 1 71.06 476 PHE B C 1
ATOM 9174 O O . PHE B 1 476 ? -5.059 -13.07 10.492 1 71.06 476 PHE B O 1
ATOM 9181 N N . THR B 1 477 ? -6.094 -13.641 12.438 1 75.69 477 THR B N 1
ATOM 9182 C CA . THR B 1 477 ? -7.363 -13.188 11.883 1 75.69 477 THR B CA 1
ATOM 9183 C C . THR B 1 477 ? -8.117 -12.32 12.891 1 75.69 477 THR B C 1
ATOM 9185 O O . THR B 1 477 ? -9.352 -12.336 12.93 1 75.69 477 THR B O 1
ATOM 9188 N N . LEU B 1 478 ? -7.391 -11.703 13.766 1 82.75 478 LEU B N 1
ATOM 9189 C CA . LEU B 1 478 ? -8.031 -10.961 14.844 1 82.75 478 LEU B CA 1
ATOM 9190 C C . LEU B 1 478 ? -8.867 -9.812 14.305 1 82.75 478 LEU B C 1
ATOM 9192 O O . LEU B 1 478 ? -10 -9.602 14.742 1 82.75 478 LEU B O 1
ATOM 9196 N N . VAL B 1 479 ? -8.359 -9.031 13.344 1 86.62 479 VAL B N 1
ATOM 9197 C CA . VAL B 1 479 ? -9.094 -7.922 12.742 1 86.62 479 VAL B CA 1
ATOM 9198 C C . VAL B 1 479 ? -10.359 -8.445 12.062 1 86.62 479 VAL B C 1
ATOM 9200 O O . VAL B 1 479 ? -11.445 -7.891 12.25 1 86.62 479 VAL B O 1
ATOM 9203 N N . LYS B 1 480 ? -10.219 -9.477 11.383 1 82.81 480 LYS B N 1
ATOM 9204 C CA . LYS B 1 480 ? -11.367 -10.086 10.711 1 82.81 480 LYS B CA 1
ATOM 9205 C C . LYS B 1 480 ? -12.438 -10.492 11.727 1 82.81 480 LYS B C 1
ATOM 9207 O O . LYS B 1 480 ? -13.633 -10.32 11.477 1 82.81 480 LYS B O 1
ATOM 9212 N N . ARG B 1 481 ? -12.008 -11.031 12.781 1 85.44 481 ARG B N 1
ATOM 9213 C CA . ARG B 1 481 ? -12.93 -11.477 13.812 1 85.44 481 ARG B CA 1
ATOM 9214 C C . ARG B 1 481 ? -13.609 -10.289 14.492 1 85.44 481 ARG B C 1
ATOM 9216 O O . ARG B 1 481 ? -14.789 -10.352 14.836 1 85.44 481 ARG B O 1
ATOM 9223 N N . ILE B 1 482 ? -12.883 -9.258 14.703 1 90.06 482 ILE B N 1
ATOM 9224 C CA . ILE B 1 482 ? -13.453 -8.039 15.273 1 90.06 482 ILE B CA 1
ATOM 9225 C C . ILE B 1 482 ? -14.555 -7.516 14.367 1 90.06 482 ILE B C 1
ATOM 9227 O O . ILE B 1 482 ? -15.656 -7.191 14.828 1 90.06 482 ILE B O 1
ATOM 9231 N N . ILE B 1 483 ? -14.281 -7.488 13.125 1 90.06 483 ILE B N 1
ATOM 9232 C CA . ILE B 1 483 ? -15.234 -6.996 12.141 1 90.06 483 ILE B CA 1
ATOM 9233 C C . ILE B 1 483 ? -16.469 -7.902 12.117 1 90.06 483 ILE B C 1
ATOM 9235 O O . ILE B 1 483 ? -17.594 -7.422 12.211 1 90.06 483 ILE B O 1
ATOM 9239 N N . ARG B 1 484 ? -16.219 -9.125 12.086 1 85.62 484 ARG B N 1
ATOM 9240 C CA . ARG B 1 484 ? -17.297 -10.109 12.031 1 85.62 484 ARG B CA 1
ATOM 9241 C C . ARG B 1 484 ? -18.156 -10.039 13.281 1 85.62 484 ARG B C 1
ATOM 9243 O O . ARG B 1 484 ? -19.391 -10.039 13.188 1 85.62 484 ARG B O 1
ATOM 9250 N N . ASN B 1 485 ? -17.5 -9.992 14.414 1 91.12 485 A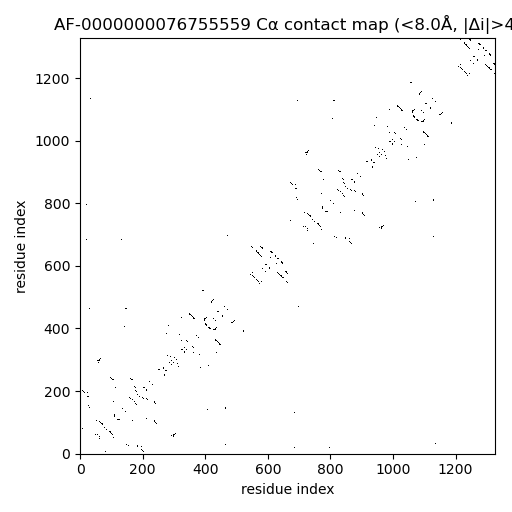SN B N 1
ATOM 9251 C CA . ASN B 1 485 ? -18.25 -9.992 15.672 1 91.12 485 ASN B CA 1
ATOM 9252 C C . ASN B 1 485 ? -19 -8.68 15.875 1 91.12 485 ASN B C 1
ATOM 9254 O O . ASN B 1 485 ? -20.062 -8.656 16.5 1 91.12 485 ASN B O 1
ATOM 9258 N N . SER B 1 486 ? -18.469 -7.605 15.383 1 94 486 SER B N 1
ATOM 9259 C CA . SER B 1 486 ? -19.188 -6.336 15.438 1 94 486 SER B CA 1
ATOM 9260 C C . SER B 1 486 ? -20.453 -6.371 14.586 1 94 486 SER B C 1
ATOM 9262 O O . SER B 1 486 ? -21.516 -5.949 15.031 1 94 486 SER B O 1
ATOM 9264 N N . ARG B 1 487 ? -20.234 -6.887 13.445 1 92.25 487 ARG B N 1
ATOM 9265 C CA . ARG B 1 487 ? -21.375 -7.02 12.539 1 92.25 487 ARG B CA 1
ATOM 9266 C C . ARG B 1 487 ? -22.438 -7.945 13.133 1 92.25 487 ARG B C 1
ATOM 9268 O O . ARG B 1 487 ? -23.641 -7.656 13.055 1 92.25 487 ARG B O 1
ATOM 9275 N N . LYS B 1 488 ? -22.016 -8.992 13.711 1 89.81 488 LYS B N 1
ATOM 9276 C CA . LYS B 1 488 ? -22.922 -9.969 14.312 1 89.81 488 LYS B CA 1
ATOM 9277 C C . LYS B 1 488 ? -23.688 -9.359 15.477 1 89.81 488 LYS B C 1
ATOM 9279 O O . LYS B 1 488 ? -24.875 -9.609 15.641 1 89.81 488 LYS B O 1
ATOM 9284 N N . ALA B 1 489 ? -23 -8.672 16.25 1 93.38 489 ALA B N 1
ATOM 9285 C CA . ALA B 1 489 ? -23.641 -8.023 17.391 1 93.38 489 ALA B CA 1
ATOM 9286 C C . ALA B 1 489 ? -24.781 -7.109 16.938 1 93.38 489 ALA B C 1
ATOM 9288 O O . ALA B 1 489 ? -25.828 -7.07 17.578 1 93.38 489 ALA B O 1
ATOM 9289 N N . ILE B 1 490 ? -24.562 -6.398 15.898 1 94.62 490 ILE B N 1
ATOM 9290 C CA . ILE B 1 490 ? -25.578 -5.5 15.359 1 94.62 490 ILE B CA 1
ATOM 9291 C C . ILE B 1 490 ? -26.734 -6.32 14.766 1 94.62 490 ILE B C 1
ATOM 9293 O O . ILE B 1 490 ? -27.906 -6.039 15.031 1 94.62 490 ILE B O 1
ATOM 9297 N N . GLN B 1 491 ? -26.328 -7.305 14.023 1 90.56 491 GLN B N 1
ATOM 9298 C CA . GLN B 1 491 ? -27.312 -8.164 13.367 1 90.56 491 GLN B CA 1
ATOM 9299 C C . GLN B 1 491 ? -28.234 -8.812 14.391 1 90.56 491 GLN B C 1
ATOM 9301 O O . GLN B 1 491 ? -29.453 -8.867 14.195 1 90.56 491 GLN B O 1
ATOM 9306 N N . GLU B 1 492 ? -27.688 -9.305 15.469 1 88.94 492 GLU B N 1
ATOM 9307 C CA . GLU B 1 492 ? -28.438 -10 16.516 1 88.94 492 GLU B CA 1
ATOM 9308 C C . GLU B 1 492 ? -29.422 -9.062 17.203 1 88.94 492 GLU B C 1
ATOM 9310 O O . GLU B 1 492 ? -30.516 -9.484 17.594 1 88.94 492 GL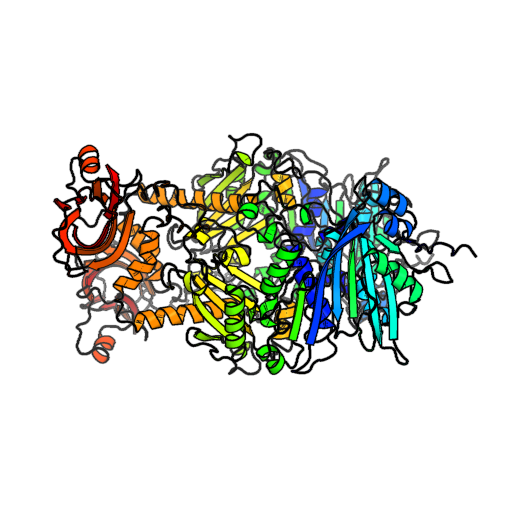U B O 1
ATOM 9315 N N . TYR B 1 493 ? -29.094 -7.898 17.359 1 90.38 493 TYR B N 1
ATOM 9316 C CA . TYR B 1 493 ? -30 -6.926 17.953 1 90.38 493 TYR B CA 1
ATOM 9317 C C . TYR B 1 493 ? -31.266 -6.754 17.109 1 90.38 493 TYR B C 1
ATOM 9319 O O . TYR B 1 493 ? -32.375 -6.746 17.641 1 90.38 493 TYR B O 1
ATOM 9327 N N . PHE B 1 494 ? -31.094 -6.555 15.859 1 86.25 494 PHE B N 1
ATOM 9328 C CA . PHE B 1 494 ? -32.219 -6.289 14.977 1 86.25 494 PHE B CA 1
ATOM 9329 C C . PHE B 1 494 ? -33.062 -7.547 14.773 1 86.25 494 PHE B C 1
ATOM 9331 O O . PHE B 1 494 ? -34.281 -7.461 14.531 1 86.25 494 PHE B O 1
ATOM 9338 N N . GLU B 1 495 ? -32.406 -8.672 14.945 1 78.56 495 GLU B N 1
ATOM 9339 C CA . GLU B 1 495 ? -33.156 -9.93 14.867 1 78.56 495 GLU B CA 1
ATOM 9340 C C . GLU B 1 495 ? -33.969 -10.156 16.125 1 78.56 495 GLU B C 1
ATOM 9342 O O . GLU B 1 495 ? -35.094 -10.648 16.047 1 78.56 495 GLU B O 1
ATOM 9347 N N . THR B 1 496 ? -33.406 -9.867 17.266 1 67.56 496 THR B N 1
ATOM 9348 C CA . THR B 1 496 ? -34.125 -10.008 18.547 1 67.56 496 THR B CA 1
ATOM 9349 C C . THR B 1 496 ? -35.25 -9 18.656 1 67.56 496 THR B C 1
ATOM 9351 O O . THR B 1 496 ? -36.344 -9.328 19.141 1 67.56 496 THR B O 1
ATOM 9354 N N . GLU B 1 497 ? -34.969 -7.809 18.297 1 56.78 497 GLU B N 1
ATOM 9355 C CA . GLU B 1 497 ? -36 -6.77 18.359 1 56.78 497 GLU B CA 1
ATOM 9356 C C . GLU B 1 497 ? -37.188 -7.098 17.438 1 56.78 497 GLU B C 1
ATOM 9358 O O . GLU B 1 497 ? -38.344 -6.816 17.781 1 56.78 497 GLU B O 1
ATOM 9363 N N . THR B 1 498 ? -36.875 -7.617 16.297 1 51.38 498 THR B N 1
ATOM 9364 C CA . THR B 1 498 ? -37.906 -8.039 15.398 1 51.38 498 THR B CA 1
ATOM 9365 C C . THR B 1 498 ? -38.719 -9.195 15.992 1 51.38 498 THR B C 1
ATOM 9367 O O . THR B 1 498 ? -39.938 -9.289 15.789 1 51.38 498 THR B O 1
ATOM 9370 N N . SER B 1 499 ? -37.969 -10.039 16.719 1 45.53 499 SER B N 1
ATOM 9371 C CA . SER B 1 499 ? -38.656 -11.156 17.375 1 45.53 499 SER B CA 1
ATOM 9372 C C . SER B 1 499 ? -39.5 -10.672 18.531 1 45.53 499 SER B C 1
ATOM 9374 O O . SER B 1 499 ? -40.594 -11.227 18.766 1 45.53 499 SER B O 1
ATOM 9376 N N . ASN B 1 500 ? -39.031 -9.711 19.328 1 42.28 500 ASN B N 1
ATOM 9377 C CA . ASN B 1 500 ? -39.844 -9.211 20.438 1 42.28 500 ASN B CA 1
ATOM 9378 C C . ASN B 1 500 ? -41.031 -8.391 19.938 1 42.28 500 ASN B C 1
ATOM 9380 O O . ASN B 1 500 ? -42.031 -8.234 20.641 1 42.28 500 ASN B O 1
ATOM 9384 N N . ASN B 1 501 ? -40.781 -7.543 18.969 1 36.53 501 ASN B N 1
ATOM 9385 C CA . ASN B 1 501 ? -41.969 -6.926 18.344 1 36.53 501 ASN B CA 1
ATOM 9386 C C . ASN B 1 501 ? -42.75 -7.926 17.516 1 36.53 501 ASN B C 1
ATOM 9388 O O . ASN B 1 501 ? -42.188 -8.82 16.891 1 36.53 501 ASN B O 1
ATOM 9392 N N . SER B 1 502 ? -43.969 -8.312 17.922 1 33.5 502 SER B N 1
ATOM 9393 C CA . SER B 1 502 ? -44.906 -9.281 17.328 1 33.5 502 SER B CA 1
ATOM 9394 C C . SER B 1 502 ? -44.781 -9.312 15.812 1 33.5 502 SER B C 1
ATOM 9396 O O . SER B 1 502 ? -45.781 -9.359 15.109 1 33.5 502 SER B O 1
ATOM 9398 N N . PHE B 1 503 ? -43.812 -8.695 15.227 1 30.3 503 PHE B N 1
ATOM 9399 C CA . PHE B 1 503 ? -43.812 -8.797 13.773 1 30.3 503 PHE B CA 1
ATOM 9400 C C . PHE B 1 503 ? -43.625 -10.242 13.336 1 30.3 503 PHE B C 1
ATOM 9402 O O . PHE B 1 503 ? -42.75 -10.953 13.867 1 30.3 503 PHE B O 1
ATOM 9409 N N . SER B 1 504 ? -44.688 -10.898 12.93 1 30.06 504 SER B N 1
ATOM 9410 C CA . SER B 1 504 ? -44.812 -12.273 12.461 1 30.06 504 SER B CA 1
ATOM 9411 C C . SER B 1 504 ? -43.656 -12.664 11.57 1 30.06 504 SER B C 1
ATOM 9413 O O . SER B 1 504 ? -43.031 -11.812 10.93 1 30.06 504 SER B O 1
ATOM 9415 N N . ALA B 1 505 ? -43 -13.75 11.75 1 31.39 505 ALA B N 1
ATOM 9416 C CA . ALA B 1 505 ? -42.031 -14.43 10.906 1 31.39 505 ALA B CA 1
ATOM 9417 C C . ALA B 1 505 ? -42.25 -14.094 9.43 1 31.39 505 ALA B C 1
ATOM 9419 O O . ALA B 1 505 ? -41.281 -14.023 8.656 1 31.39 505 ALA B O 1
ATOM 9420 N N . THR B 1 506 ? -43.531 -13.758 9.031 1 29.25 506 THR B N 1
ATOM 9421 C CA . THR B 1 506 ? -43.969 -13.43 7.672 1 29.25 506 THR B CA 1
ATOM 9422 C C . THR B 1 506 ? -43.438 -12.047 7.266 1 29.25 506 THR B C 1
ATOM 9424 O O . THR B 1 506 ? -43.031 -11.844 6.117 1 29.25 506 THR B O 1
ATOM 9427 N N . SER B 1 507 ? -43.375 -11.07 8.242 1 31.48 507 SER B N 1
ATOM 9428 C CA . SER B 1 507 ? -43 -9.711 7.883 1 31.48 507 SER B CA 1
ATOM 9429 C C . SER B 1 507 ? -41.469 -9.602 7.668 1 31.48 507 SER B C 1
ATOM 9431 O O . SER B 1 507 ? -41.031 -8.789 6.863 1 31.48 507 SER B O 1
ATOM 9433 N N . ARG B 1 508 ? -40.719 -10.281 8.406 1 33.59 508 ARG B N 1
ATOM 9434 C CA . ARG B 1 508 ? -39.25 -10.297 8.195 1 33.59 508 ARG B CA 1
ATOM 9435 C C . ARG B 1 508 ? -38.906 -10.859 6.828 1 33.59 508 ARG B C 1
ATOM 9437 O O . ARG B 1 508 ? -38 -10.383 6.172 1 33.59 508 ARG B O 1
ATOM 9444 N N . LEU B 1 509 ? -39.625 -11.93 6.41 1 30.89 509 LEU B N 1
ATOM 9445 C CA . LEU B 1 509 ? -39.5 -12.453 5.055 1 30.89 509 LEU B CA 1
ATOM 9446 C C . LEU B 1 509 ? -39.969 -11.422 4.031 1 30.89 509 LEU B C 1
ATOM 9448 O O . LEU B 1 509 ? -39.344 -11.258 2.98 1 30.89 509 LEU B O 1
ATOM 9452 N N . ALA B 1 510 ? -40.969 -10.641 4.34 1 29.88 510 ALA B N 1
ATOM 9453 C CA . ALA B 1 510 ? -41.5 -9.609 3.453 1 29.88 510 ALA B CA 1
ATOM 9454 C C . ALA B 1 510 ? -40.531 -8.438 3.334 1 29.88 510 ALA B C 1
ATOM 9456 O O . ALA B 1 510 ? -40.312 -7.914 2.238 1 29.88 510 ALA B O 1
ATOM 9457 N N . LYS B 1 511 ? -40 -7.887 4.414 1 34.97 511 LYS B N 1
ATOM 9458 C CA . LYS B 1 511 ? -39.062 -6.77 4.383 1 34.97 511 LYS B CA 1
ATOM 9459 C C . LYS B 1 511 ? -37.719 -7.176 3.736 1 34.97 511 LYS B C 1
ATOM 9461 O O . LYS B 1 511 ? -37.156 -6.406 2.971 1 34.97 511 LYS B O 1
ATOM 9466 N N . LYS B 1 512 ? -37.094 -8.18 4.188 1 32.53 512 LYS B N 1
ATOM 9467 C CA . LYS B 1 512 ? -35.844 -8.68 3.604 1 32.53 512 LYS B CA 1
ATOM 9468 C C . LYS B 1 512 ? -36.031 -9 2.123 1 32.53 512 LYS B C 1
ATOM 9470 O O . LYS B 1 512 ? -35.125 -8.742 1.313 1 32.53 512 LYS B O 1
ATOM 9475 N N . TYR B 1 513 ? -37.156 -9.609 1.747 1 31.86 513 TYR B N 1
ATOM 9476 C CA . TYR B 1 513 ? -37.469 -10 0.371 1 31.86 513 TYR B CA 1
ATOM 9477 C C . TYR B 1 513 ? -38.312 -8.945 -0.322 1 31.86 513 TYR B C 1
ATOM 9479 O O . TYR B 1 513 ? -38.562 -9.039 -1.523 1 31.86 513 TYR B O 1
ATOM 9487 N N . GLY B 1 514 ? -38.906 -8.094 0.414 1 30.72 514 GLY B N 1
ATOM 9488 C CA . GLY B 1 514 ? -39.688 -7.031 -0.193 1 30.72 514 GLY B CA 1
ATOM 9489 C C . GLY B 1 514 ? -38.844 -6.125 -1.088 1 30.72 514 GLY B C 1
ATOM 9490 O O . GLY B 1 514 ? -39.312 -5.699 -2.148 1 30.72 514 GLY B O 1
ATOM 9491 N N . THR B 1 515 ? -37.75 -5.664 -0.553 1 31.94 515 THR B N 1
ATOM 9492 C CA . THR B 1 515 ? -36.938 -4.797 -1.403 1 31.94 515 THR B CA 1
ATOM 9493 C C . THR B 1 515 ? -36.5 -5.527 -2.672 1 31.94 515 THR B C 1
ATOM 9495 O O . THR B 1 515 ? -36.25 -4.898 -3.699 1 31.94 515 THR B O 1
ATOM 9498 N N . LEU B 1 516 ? -36.125 -6.77 -2.566 1 28.83 516 LEU B N 1
ATOM 9499 C CA . LEU B 1 516 ? -35.75 -7.492 -3.785 1 28.83 516 LEU B CA 1
ATOM 9500 C C . LEU B 1 516 ? -36.969 -7.629 -4.703 1 28.83 516 LEU B C 1
ATOM 9502 O O . LEU B 1 516 ? -36.812 -7.652 -5.93 1 28.83 516 LEU B O 1
ATOM 9506 N N . LEU B 1 517 ? -38.125 -7.828 -4.07 1 27.64 517 LEU B N 1
ATOM 9507 C CA . LEU B 1 517 ? -39.344 -7.965 -4.855 1 27.64 517 LEU B CA 1
ATOM 9508 C C . LEU B 1 517 ? -39.969 -6.598 -5.172 1 27.64 517 LEU B C 1
ATOM 9510 O O . LEU B 1 517 ? -40.906 -6.496 -5.965 1 27.64 517 LEU B O 1
ATOM 9514 N N . MET B 1 518 ? -39.781 -5.543 -4.234 1 26.3 518 MET B N 1
ATOM 9515 C CA . MET B 1 518 ? -40.406 -4.277 -4.613 1 26.3 518 MET B CA 1
ATOM 9516 C C . MET B 1 518 ? -39.531 -3.51 -5.594 1 26.3 518 MET B C 1
ATOM 9518 O O . MET B 1 518 ? -38.281 -3.566 -5.508 1 26.3 518 MET B O 1
ATOM 9522 N N . PRO B 1 519 ? -39.938 -3.02 -6.711 1 27.14 519 PRO B N 1
ATOM 9523 C CA . PRO B 1 519 ? -39.188 -2.143 -7.613 1 27.14 519 PRO B CA 1
ATOM 9524 C C . PRO B 1 519 ? -38.5 -0.989 -6.883 1 27.14 519 PRO B C 1
ATOM 9526 O O . PRO B 1 519 ? -38.938 -0.6 -5.797 1 27.14 519 PRO B O 1
ATOM 9529 N N . PRO B 1 520 ? -37.25 -0.71 -7.055 1 25.22 520 PRO B N 1
ATOM 9530 C CA . PRO B 1 520 ? -36.562 0.422 -6.418 1 25.22 520 PRO B CA 1
ATOM 9531 C C . PRO B 1 520 ? -37.469 1.65 -6.289 1 25.22 520 PRO B C 1
ATOM 9533 O O . PRO B 1 520 ? -38.281 1.927 -7.18 1 25.22 520 PRO B O 1
ATOM 9536 N N . THR B 1 521 ? -37.875 2.092 -5.148 1 26.08 521 THR B N 1
ATOM 9537 C CA . THR B 1 521 ? -38.719 3.24 -4.793 1 26.08 521 THR B CA 1
ATOM 9538 C C . THR B 1 521 ? -38.219 4.496 -5.516 1 26.08 521 THR B C 1
ATOM 9540 O O . THR B 1 521 ? -38.844 5.555 -5.414 1 26.08 521 THR B O 1
ATOM 9543 N N . GLY B 1 522 ? -36.938 4.734 -5.805 1 25.23 522 GLY B N 1
ATOM 9544 C CA . GLY B 1 522 ? -36.469 6.059 -6.172 1 25.23 522 GLY B CA 1
ATOM 9545 C C . GLY B 1 522 ? -37.125 6.602 -7.422 1 25.23 522 GLY B C 1
ATOM 9546 O O . GLY B 1 522 ? -36.656 7.57 -8.016 1 25.23 522 GLY B O 1
ATOM 9547 N N . PHE B 1 523 ? -37.906 5.961 -7.984 1 23.97 523 PHE B N 1
ATOM 9548 C CA . PHE B 1 523 ? -38.281 6.617 -9.234 1 23.97 523 PHE B CA 1
ATOM 9549 C C . PHE B 1 523 ? -39.125 7.848 -8.969 1 23.97 523 PHE B C 1
ATOM 9551 O O . PHE B 1 523 ? -39.625 8.484 -9.906 1 23.97 523 PHE B O 1
ATOM 9558 N N . GLY B 1 524 ? -39.75 8.117 -7.77 1 21.22 524 GLY B N 1
ATOM 9559 C CA . GLY B 1 524 ? -40.625 9.281 -7.844 1 21.22 524 GLY B CA 1
ATOM 9560 C C . GLY B 1 524 ? -39.938 10.562 -7.41 1 21.22 524 GLY B C 1
ATOM 9561 O O . GLY B 1 524 ? -39.156 10.562 -6.465 1 21.22 524 GLY B O 1
ATOM 9562 N N . LYS B 1 525 ? -39.594 11.578 -8.289 1 24 525 LYS B N 1
ATOM 9563 C CA . LYS B 1 525 ? -39.125 12.961 -8.18 1 24 525 LYS B CA 1
ATOM 9564 C C . LYS B 1 525 ? -39.844 13.688 -7.047 1 24 525 LYS B C 1
ATOM 9566 O O . LYS B 1 525 ? -41.062 13.867 -7.094 1 24 525 LYS B O 1
ATOM 9571 N N . GLY B 1 526 ? -39.406 13.547 -5.789 1 20.66 526 GLY B N 1
ATOM 9572 C CA . GLY B 1 526 ? -39.938 14.328 -4.695 1 20.66 526 GLY B CA 1
ATOM 9573 C C . GLY B 1 526 ? -39.781 15.828 -4.891 1 20.66 526 GLY B C 1
ATOM 9574 O O . GLY B 1 526 ? -38.75 16.281 -5.426 1 20.66 526 GLY B O 1
ATOM 9575 N N . SER B 1 527 ? -40.75 16.734 -4.984 1 21.45 527 SER B N 1
ATOM 9576 C CA . SER B 1 527 ? -40.906 18.188 -5.094 1 21.45 527 SER B CA 1
ATOM 9577 C C . SER B 1 527 ? -40.219 18.906 -3.928 1 21.45 527 SER B C 1
ATOM 9579 O O . SER B 1 527 ? -40.438 18.531 -2.77 1 21.45 527 SER B O 1
ATOM 9581 N N . SER B 1 528 ? -39.094 19.531 -4.117 1 18.98 528 SER B N 1
ATOM 9582 C CA . SER B 1 528 ? -38.344 20.438 -3.244 1 18.98 528 SER B CA 1
ATOM 9583 C C . SER B 1 528 ? -39.25 21.531 -2.674 1 18.98 528 SER B C 1
ATOM 9585 O O . SER B 1 528 ? -40.062 22.094 -3.395 1 18.98 528 SER B O 1
ATOM 9587 N N . ALA B 1 529 ? -39.469 21.672 -1.454 1 19.73 529 ALA B N 1
ATOM 9588 C CA . ALA B 1 529 ? -40.156 22.719 -0.693 1 19.73 529 ALA B CA 1
ATOM 9589 C C . ALA B 1 529 ? -39.5 24.078 -0.938 1 19.73 529 ALA B C 1
ATOM 9591 O O . ALA B 1 529 ? -38.281 24.234 -0.867 1 19.73 529 ALA B O 1
ATOM 9592 N N . SER B 1 530 ? -40.156 25.219 -1.538 1 19.97 530 SER B N 1
ATOM 9593 C CA . SER B 1 530 ? -40.031 26.641 -1.824 1 19.97 530 SER B CA 1
ATOM 9594 C C . SER B 1 530 ? -39.656 27.422 -0.564 1 19.97 530 SER B C 1
ATOM 9596 O O . SER B 1 530 ? -40.406 27.375 0.428 1 19.97 530 SER B O 1
ATOM 9598 N N . LYS B 1 531 ? -38.5 27.641 -0.288 1 21.42 531 LYS B N 1
ATOM 9599 C CA . LYS B 1 531 ? -38.094 28.656 0.667 1 21.42 531 LYS B CA 1
ATOM 9600 C C . LYS B 1 531 ? -38.719 30.016 0.309 1 21.42 531 LYS B C 1
ATOM 9602 O O . LYS B 1 531 ? -38.781 30.391 -0.867 1 21.42 531 LYS B O 1
ATOM 9607 N N . ASP B 1 532 ? -39.344 30.859 1.231 1 21 532 ASP B N 1
ATOM 9608 C CA . ASP B 1 532 ? -40 32.156 1.383 1 21 532 ASP B CA 1
ATOM 9609 C C . ASP B 1 532 ? -39.031 33.281 1.013 1 21 532 ASP B C 1
ATOM 9611 O O . ASP B 1 532 ? -38.031 33.531 1.699 1 21 532 ASP B O 1
ATOM 9615 N N . ARG B 1 533 ? -38.719 33.625 -0.243 1 22.44 533 ARG B N 1
ATOM 9616 C CA . ARG B 1 533 ? -38.031 34.844 -0.687 1 22.44 533 ARG B CA 1
ATOM 9617 C C . ARG B 1 533 ? -38.688 36.094 -0.117 1 22.44 533 ARG B C 1
ATOM 9619 O O . ARG B 1 533 ? -39.906 36.062 0.15 1 22.44 533 ARG B O 1
ATOM 9626 N N . PRO B 1 534 ? -37.906 37.094 0.221 1 22.84 534 PRO B N 1
ATOM 9627 C CA . PRO B 1 534 ? -38.312 38.406 0.686 1 22.84 534 PRO B CA 1
ATOM 9628 C C . PRO B 1 534 ? -39.312 39.062 -0.253 1 22.84 534 PRO B C 1
ATOM 9630 O O . PRO B 1 534 ? -39.344 38.75 -1.446 1 22.84 534 PRO B O 1
ATOM 9633 N N . SER B 1 535 ? -40.219 39.938 0.255 1 21.42 535 SER B N 1
ATOM 9634 C CA . SER B 1 535 ? -41.469 40.5 -0.165 1 21.42 535 SER B CA 1
ATOM 9635 C C . SER B 1 535 ? -41.281 41.531 -1.281 1 21.42 535 SER B C 1
ATOM 9637 O O . SER B 1 535 ? -40.781 42.625 -1.045 1 21.42 535 SER B O 1
ATOM 9639 N N . ARG B 1 536 ? -40.594 41.594 -2.326 1 23.31 536 ARG B N 1
ATOM 9640 C CA . ARG B 1 536 ? -40.875 42.875 -2.938 1 23.31 536 ARG B CA 1
ATOM 9641 C C . ARG B 1 536 ? -42.375 43.156 -2.957 1 23.31 536 ARG B C 1
ATOM 9643 O O . ARG B 1 536 ? -43.188 42.25 -2.811 1 23.31 536 ARG B O 1
ATOM 9650 N N . PRO B 1 537 ? -42.906 44.531 -3.312 1 22.09 537 PRO B N 1
ATOM 9651 C CA . PRO B 1 537 ? -44.312 44.594 -3.635 1 22.09 537 PRO B CA 1
ATOM 9652 C C . PRO B 1 537 ? -44.812 43.406 -4.449 1 22.09 537 PRO B C 1
ATOM 9654 O O . PRO B 1 537 ? -44.031 42.781 -5.172 1 22.09 537 PRO B O 1
ATOM 9657 N N . SER B 1 538 ? -45.844 42.719 -3.945 1 23 538 SER B N 1
ATOM 9658 C CA . SER B 1 538 ? -46.625 41.5 -4.082 1 23 538 SER B CA 1
ATOM 9659 C C . SER B 1 538 ? -47.031 41.281 -5.531 1 23 538 SER B C 1
ATOM 9661 O O . SER B 1 538 ? -48.156 41.656 -5.938 1 23 538 SER B O 1
ATOM 9663 N N . GLY B 1 539 ? -46.281 41.812 -6.531 1 22.16 539 GLY B N 1
ATOM 9664 C CA . GLY B 1 539 ? -47.156 41.531 -7.66 1 22.16 539 GLY B CA 1
ATOM 9665 C C . GLY B 1 539 ? -47.5 40.062 -7.777 1 22.16 539 GLY B C 1
ATOM 9666 O O . GLY B 1 539 ? -46.844 39.219 -7.191 1 22.16 539 GLY B O 1
ATOM 9667 N N . ASP B 1 540 ? -48.688 39.562 -8.219 1 22.41 540 ASP B N 1
ATOM 9668 C CA . ASP B 1 540 ? -49.531 38.375 -8.266 1 22.41 540 ASP B CA 1
ATOM 9669 C C . ASP B 1 540 ? -48.781 37.219 -8.898 1 22.41 540 ASP B C 1
ATOM 9671 O O . ASP B 1 540 ? -49.031 36.875 -10.062 1 22.41 540 ASP B O 1
ATOM 9675 N N . ARG B 1 541 ? -47.406 36.969 -8.945 1 23.44 541 ARG B N 1
ATOM 9676 C CA . ARG B 1 541 ? -47.031 35.844 -9.797 1 23.44 541 ARG B CA 1
ATOM 9677 C C . ARG B 1 541 ? -47.562 34.531 -9.227 1 23.44 541 ARG B C 1
ATOM 9679 O O . ARG B 1 541 ? -47.312 34.219 -8.062 1 23.44 541 ARG B O 1
ATOM 9686 N N . ARG B 1 542 ? -48.469 33.688 -9.859 1 23.81 542 ARG B N 1
ATOM 9687 C CA . ARG B 1 542 ? -49.188 32.438 -9.742 1 23.81 542 ARG B CA 1
ATOM 9688 C C . ARG B 1 542 ? -48.25 31.266 -9.492 1 23.81 542 ARG B C 1
ATOM 9690 O O . ARG B 1 542 ? -47.25 31.094 -10.219 1 23.81 542 ARG B O 1
ATOM 9697 N N . ASN B 1 543 ? -47.906 30.797 -8.242 1 27.44 543 ASN B N 1
ATOM 9698 C CA . ASN B 1 543 ? -47.406 29.531 -7.707 1 27.44 543 ASN B CA 1
ATOM 9699 C C . ASN B 1 543 ? -47.812 28.344 -8.57 1 27.44 543 ASN B C 1
ATOM 9701 O O . ASN B 1 543 ? -49 28.062 -8.688 1 27.44 543 ASN B O 1
ATOM 9705 N N . GLY B 1 544 ? -47.188 28.062 -9.656 1 30.55 544 GLY B N 1
ATOM 9706 C CA . GLY B 1 544 ? -47.656 27.016 -10.547 1 30.55 544 GLY B CA 1
ATOM 9707 C C . GLY B 1 544 ? -47.812 25.672 -9.859 1 30.55 544 GLY B C 1
ATOM 9708 O O . GLY B 1 544 ? -47.031 25.344 -8.961 1 30.55 544 GLY B O 1
ATOM 9709 N N . PRO B 1 545 ? -49 25 -9.648 1 34.34 545 PRO B N 1
ATOM 9710 C CA . PRO B 1 545 ? -49.438 23.781 -8.969 1 34.34 545 PRO B CA 1
ATOM 9711 C C . PRO B 1 545 ? -48.5 22.594 -9.203 1 34.34 545 PRO B C 1
ATOM 9713 O O . PRO B 1 545 ? -47.844 22.531 -10.242 1 34.34 545 PRO B O 1
ATOM 9716 N N . LYS B 1 546 ? -48 21.953 -8.328 1 42.09 546 LYS B N 1
ATOM 9717 C CA . LYS B 1 546 ? -47.375 20.641 -8.391 1 42.09 546 LYS B CA 1
ATOM 9718 C C . LYS B 1 546 ? -48.156 19.719 -9.328 1 42.09 546 LYS B C 1
ATOM 9720 O O . LYS B 1 546 ? -49.312 19.422 -9.094 1 42.09 546 LYS B O 1
ATOM 9725 N N . HIS B 1 547 ? -47.812 19.516 -10.648 1 51.19 547 HIS B N 1
ATOM 9726 C CA . HIS B 1 547 ? -48.594 19.047 -11.797 1 51.19 547 HIS B CA 1
ATOM 9727 C C . HIS B 1 547 ? -48.562 17.531 -11.898 1 51.19 547 HIS B C 1
ATOM 9729 O O . HIS B 1 547 ? -49.188 16.969 -12.805 1 51.19 547 HIS B O 1
ATOM 9735 N N . LYS B 1 548 ? -47.844 16.672 -10.906 1 61.12 548 LYS B N 1
ATOM 9736 C CA . LYS B 1 548 ? -47.938 15.234 -11.203 1 61.12 548 LYS B CA 1
ATOM 9737 C C . LYS B 1 548 ? -48.531 14.461 -10.023 1 61.12 548 LYS B C 1
ATOM 9739 O O . LYS B 1 548 ? -48.25 14.797 -8.867 1 61.12 548 LYS B O 1
ATOM 9744 N N . ALA B 1 549 ? -49.188 13.352 -10.242 1 74.12 549 ALA B N 1
ATOM 9745 C CA . ALA B 1 549 ? -49.781 12.477 -9.242 1 74.12 549 ALA B CA 1
ATOM 9746 C C . ALA B 1 549 ? -48.781 11.484 -8.688 1 74.12 549 ALA B C 1
ATOM 9748 O O . ALA B 1 549 ? -47.906 11.008 -9.422 1 74.12 549 ALA B O 1
ATOM 9749 N N . THR B 1 550 ? -48.812 11.312 -7.348 1 76.94 550 THR B N 1
ATOM 9750 C CA . THR B 1 550 ? -47.875 10.352 -6.734 1 76.94 550 THR B CA 1
ATOM 9751 C C . THR B 1 550 ? -48.656 9.375 -5.84 1 76.94 550 THR B C 1
ATOM 9753 O O . THR B 1 550 ? -49.688 9.719 -5.285 1 76.94 550 THR B O 1
ATOM 9756 N N . VAL B 1 551 ? -48.125 8.047 -5.77 1 77.5 551 VAL B N 1
ATOM 9757 C CA . VAL B 1 551 ? -48.656 7.035 -4.855 1 77.5 551 VAL B CA 1
ATOM 9758 C C . VAL B 1 551 ? -47.5 6.477 -4.004 1 77.5 551 VAL B C 1
ATOM 9760 O O . VAL B 1 551 ? -46.406 6.215 -4.512 1 77.5 551 VAL B O 1
ATOM 9763 N N . SER B 1 552 ? -47.812 6.496 -2.74 1 74.44 552 SER B N 1
ATOM 9764 C CA . SER B 1 552 ? -46.906 5.898 -1.789 1 74.44 552 SER B CA 1
ATOM 9765 C C . SER B 1 552 ? -47.562 4.75 -1.026 1 74.44 552 SER B C 1
ATOM 9767 O O . SER B 1 552 ? -48.656 4.895 -0.509 1 74.44 552 SER B O 1
ATOM 9769 N N . ILE B 1 553 ? -46.875 3.582 -1.006 1 69.19 553 ILE B N 1
ATOM 9770 C CA . ILE B 1 553 ? -47.375 2.457 -0.221 1 69.19 553 ILE B CA 1
ATOM 9771 C C . ILE B 1 553 ? -46.844 2.549 1.207 1 69.19 553 ILE B C 1
ATOM 9773 O O . ILE B 1 553 ? -45.625 2.533 1.426 1 69.19 553 ILE B O 1
ATOM 9777 N N . LEU B 1 554 ? -47.656 2.711 2.133 1 65.06 554 LEU B N 1
ATOM 9778 C CA . LEU B 1 554 ? -47.344 2.918 3.539 1 65.06 554 LEU B CA 1
ATOM 9779 C C . LEU B 1 554 ? -47.188 1.584 4.266 1 65.06 554 LEU B C 1
ATOM 9781 O O . LEU B 1 554 ? -46.438 1.473 5.23 1 65.06 554 LEU B O 1
ATOM 9785 N N . GLY B 1 555 ? -48.031 0.586 3.836 1 66.81 555 GLY B N 1
ATOM 9786 C CA . GLY B 1 555 ? -48.062 -0.726 4.461 1 66.81 555 GLY B CA 1
ATOM 9787 C C . GLY B 1 555 ? -48.969 -1.71 3.756 1 66.81 555 GLY B C 1
ATOM 9788 O O . GLY B 1 555 ? -49.812 -1.315 2.941 1 66.81 555 GLY B O 1
ATOM 9789 N N . SER B 1 556 ? -48.594 -3.088 3.914 1 65.25 556 SER B N 1
ATOM 9790 C CA . SER B 1 556 ? -49.469 -4.129 3.4 1 65.25 556 SER B CA 1
ATOM 9791 C C . SER B 1 556 ? -49.75 -5.188 4.461 1 65.25 556 SER B C 1
ATOM 9793 O O . SER B 1 556 ? -48.906 -5.48 5.297 1 65.25 556 SER B O 1
ATOM 9795 N N . LYS B 1 557 ? -51.031 -5.555 4.523 1 67.56 557 LYS B N 1
ATOM 9796 C CA . LYS B 1 557 ? -51.469 -6.586 5.457 1 67.56 557 LYS B CA 1
ATOM 9797 C C . LYS B 1 557 ? -52.281 -7.66 4.742 1 67.56 557 LYS B C 1
ATOM 9799 O O . LYS B 1 557 ? -53.156 -7.34 3.951 1 67.56 557 LYS B O 1
ATOM 9804 N N . LEU B 1 558 ? -51.938 -8.875 4.895 1 61.78 558 LEU B N 1
ATOM 9805 C CA . LEU B 1 558 ? -52.719 -9.984 4.395 1 61.78 558 LEU B CA 1
ATOM 9806 C C . LEU B 1 558 ? -53.969 -10.188 5.258 1 61.78 558 LEU B C 1
ATOM 9808 O O . LEU B 1 558 ? -53.875 -10.359 6.473 1 61.78 558 LEU B O 1
ATOM 9812 N N . VAL B 1 559 ? -55.062 -9.898 4.578 1 66.88 559 VAL B N 1
ATOM 9813 C CA . VAL B 1 559 ? -56.344 -10.094 5.242 1 66.88 559 VAL B CA 1
ATOM 9814 C C . VAL B 1 559 ? -57.062 -11.297 4.637 1 66.88 559 VAL B C 1
ATOM 9816 O O . VAL B 1 559 ? -57.562 -11.227 3.518 1 66.88 559 VAL B O 1
ATOM 9819 N N . GLY B 1 560 ? -56.656 -12.531 5.027 1 58.44 560 GLY B N 1
ATOM 9820 C CA . GLY B 1 560 ? -57.219 -13.789 4.57 1 58.44 560 GLY B CA 1
ATOM 9821 C C . GLY B 1 560 ? -56.312 -14.539 3.617 1 58.44 560 GLY B C 1
ATOM 9822 O O . GLY B 1 560 ? -55.125 -14.195 3.473 1 58.44 560 GLY B O 1
ATOM 9823 N N . GLU B 1 561 ? -56.844 -15.578 2.875 1 59.75 561 GLU B N 1
ATOM 9824 C CA . GLU B 1 561 ? -56.031 -16.438 2.004 1 59.75 561 GLU B CA 1
ATOM 9825 C C . GLU B 1 561 ? -55.719 -15.727 0.688 1 59.75 561 GLU B C 1
ATOM 9827 O O . GLU B 1 561 ? -54.656 -15.945 0.111 1 59.75 561 GLU B O 1
ATOM 9832 N N . ASP B 1 562 ? -56.562 -14.859 0.312 1 66.12 562 ASP B N 1
ATOM 9833 C CA . ASP B 1 562 ? -56.406 -14.312 -1.033 1 66.12 562 ASP B CA 1
ATOM 9834 C C . ASP B 1 562 ? -56.594 -12.789 -1.027 1 66.12 562 ASP B C 1
ATOM 9836 O O . ASP B 1 562 ? -56.75 -12.18 -2.082 1 66.12 562 ASP B O 1
ATOM 9840 N N . GLN B 1 563 ? -56.5 -12.25 0.224 1 74.06 563 GLN B N 1
ATOM 9841 C CA . GLN B 1 563 ? -56.75 -10.812 0.279 1 74.06 563 GLN B CA 1
ATOM 9842 C C . GLN B 1 563 ? -55.625 -10.078 0.983 1 74.06 563 GLN B C 1
ATOM 9844 O O . GLN B 1 563 ? -55.125 -10.547 2.006 1 74.06 563 GLN B O 1
ATOM 9849 N N . VAL B 1 564 ? -55.219 -9.016 0.332 1 76.62 564 VAL B N 1
ATOM 9850 C CA . VAL B 1 564 ? -54.156 -8.164 0.868 1 76.62 564 VAL B CA 1
ATOM 9851 C C . VAL B 1 564 ? -54.688 -6.734 1.024 1 76.62 564 VAL B C 1
ATOM 9853 O O . VAL B 1 564 ? -55.344 -6.207 0.133 1 76.62 564 VAL B O 1
ATOM 9856 N N . GLU B 1 565 ? -54.375 -6.246 2.143 1 77.94 565 GLU B N 1
ATOM 9857 C CA . GLU B 1 565 ? -54.688 -4.832 2.359 1 77.94 565 GLU B CA 1
ATOM 9858 C C . GLU B 1 565 ? -53.406 -3.984 2.25 1 77.94 565 GLU B C 1
ATOM 9860 O O . GLU B 1 565 ? -52.406 -4.289 2.883 1 77.94 565 GLU B O 1
ATOM 9865 N N . ILE B 1 566 ? -53.562 -2.977 1.389 1 77.75 566 ILE B N 1
ATOM 9866 C CA . ILE B 1 566 ? -52.438 -2.098 1.13 1 77.75 566 ILE B CA 1
ATOM 9867 C C . ILE B 1 566 ? -52.75 -0.674 1.565 1 77.75 566 ILE B C 1
ATOM 9869 O O . ILE B 1 566 ? -53.75 -0.092 1.098 1 77.75 566 ILE B O 1
ATOM 9873 N N . GLU B 1 567 ? -52 -0.25 2.469 1 77.62 567 GLU B N 1
ATOM 9874 C CA . GLU B 1 567 ? -52.156 1.146 2.873 1 77.62 567 GLU B CA 1
ATOM 9875 C C . GLU B 1 567 ? -51.344 2.066 1.968 1 77.62 567 GLU B C 1
ATOM 9877 O O . GLU B 1 567 ? -50.125 1.896 1.829 1 77.62 567 GLU B O 1
ATOM 9882 N N . VAL B 1 568 ? -52.062 3.01 1.314 1 78.75 568 VAL B N 1
ATOM 9883 C CA . VAL B 1 568 ? -51.375 3.873 0.344 1 78.75 568 VAL B CA 1
ATOM 9884 C C . VAL B 1 568 ? -51.688 5.336 0.654 1 78.75 568 VAL B C 1
ATOM 9886 O O . VAL B 1 568 ? -52.75 5.648 1.207 1 78.75 568 VAL B O 1
ATOM 9889 N N . GLU B 1 569 ? -50.75 6.105 0.363 1 77.94 569 GLU B N 1
ATOM 9890 C CA . GLU B 1 569 ? -50.969 7.551 0.295 1 77.94 569 GLU B CA 1
ATOM 9891 C C . GLU B 1 569 ? -50.875 8.047 -1.145 1 77.94 569 GLU B C 1
ATOM 9893 O O . GLU B 1 569 ? -49.906 7.805 -1.844 1 77.94 569 GLU B O 1
ATOM 9898 N N . VAL B 1 570 ? -51.906 8.727 -1.566 1 79.12 570 VAL B N 1
ATOM 9899 C CA . VAL B 1 570 ? -52.031 9.227 -2.932 1 79.12 570 VAL B CA 1
ATOM 9900 C C . VAL B 1 570 ? -52.125 10.758 -2.914 1 79.12 570 VAL B C 1
ATOM 9902 O O . VAL B 1 570 ? -52.969 11.32 -2.24 1 79.12 570 VAL B O 1
ATOM 9905 N N . ALA B 1 571 ? -51.219 11.344 -3.607 1 78 571 ALA B N 1
ATOM 9906 C CA . ALA B 1 571 ? -51.25 12.797 -3.785 1 78 571 ALA B CA 1
ATOM 9907 C C . ALA B 1 571 ? -51.719 13.164 -5.199 1 78 571 ALA B C 1
ATOM 9909 O O . ALA B 1 571 ? -51.062 12.758 -6.18 1 78 571 ALA B O 1
ATOM 9910 N N . ILE B 1 572 ? -52.719 13.992 -5.344 1 77.38 572 ILE B N 1
ATOM 9911 C CA . ILE B 1 572 ? -53.312 14.398 -6.617 1 77.38 572 ILE B CA 1
ATOM 9912 C C . ILE B 1 572 ? -53.094 15.898 -6.832 1 77.38 572 ILE B C 1
ATOM 9914 O O . ILE B 1 572 ? -53.469 16.719 -5.977 1 77.38 572 ILE B O 1
ATOM 9918 N N . PRO B 1 573 ? -52.469 16.234 -7.961 1 77.69 573 PRO B N 1
ATOM 9919 C CA . PRO B 1 573 ? -52.281 17.656 -8.242 1 77.69 573 PRO B CA 1
ATOM 9920 C C . PRO B 1 573 ? -53.594 18.359 -8.609 1 77.69 573 PRO B C 1
ATOM 9922 O O . PRO B 1 573 ? -54.594 17.703 -8.883 1 77.69 573 PRO B O 1
ATOM 9925 N N . ILE B 1 574 ? -53.469 19.531 -8.766 1 76.38 574 ILE B N 1
ATOM 9926 C CA . ILE B 1 574 ? -54.625 20.375 -9.016 1 76.38 574 ILE B CA 1
ATOM 9927 C C . ILE B 1 574 ? -55.125 20.156 -10.445 1 76.38 574 ILE B C 1
ATOM 9929 O O . ILE B 1 574 ? -54.312 20.031 -11.375 1 76.38 574 ILE B O 1
ATOM 9933 N N . ASN B 1 575 ? -56.344 20.047 -10.664 1 73.25 575 ASN B N 1
ATOM 9934 C CA . ASN B 1 575 ? -57.094 20.016 -11.914 1 73.25 575 ASN B CA 1
ATOM 9935 C C . ASN B 1 575 ? -56.625 18.859 -12.805 1 73.25 575 ASN B C 1
ATOM 9937 O O . ASN B 1 575 ? -56.688 18.953 -14.031 1 73.25 575 ASN B O 1
ATOM 9941 N N . LYS B 1 576 ? -56.156 17.828 -12.258 1 78.88 576 LYS B N 1
ATOM 9942 C CA . LYS B 1 576 ? -55.781 16.656 -13.039 1 78.88 576 LYS B CA 1
ATOM 9943 C C . LYS B 1 576 ? -56.5 15.406 -12.508 1 78.88 576 LYS B C 1
ATOM 9945 O O . LYS B 1 576 ? -56.594 15.211 -11.297 1 78.88 576 LYS B O 1
ATOM 9950 N N . GLU B 1 577 ? -56.969 14.773 -13.445 1 81 577 GLU B N 1
ATOM 9951 C CA . GLU B 1 577 ? -57.531 13.453 -13.125 1 81 577 GLU B CA 1
ATOM 9952 C C . GLU B 1 577 ? -56.406 12.406 -13.047 1 81 577 GLU B C 1
ATOM 9954 O O . GLU B 1 577 ? -55.5 12.406 -13.867 1 81 577 GLU B O 1
ATOM 9959 N N . CYS B 1 578 ? -56.5 11.711 -11.922 1 81.06 578 CYS B N 1
ATOM 9960 C CA . CYS B 1 578 ? -55.5 10.672 -11.75 1 81.06 578 CYS B CA 1
ATOM 9961 C C . CYS B 1 578 ? -56.156 9.305 -11.578 1 81.06 578 CYS B C 1
ATOM 9963 O O . CYS B 1 578 ? -57.25 9.203 -11.062 1 81.06 578 CYS B O 1
ATOM 9965 N N . ARG B 1 579 ? -55.469 8.32 -12.094 1 83.94 579 ARG B N 1
ATOM 9966 C CA . ARG B 1 579 ? -55.906 6.938 -11.945 1 83.94 579 ARG B CA 1
ATOM 9967 C C . ARG B 1 579 ? -54.844 6.094 -11.242 1 83.94 579 ARG B C 1
ATOM 9969 O O . ARG B 1 579 ? -53.719 6.023 -11.695 1 83.94 579 ARG B O 1
ATOM 9976 N N . LEU B 1 580 ? -55.281 5.605 -10.141 1 85.06 580 LEU B N 1
ATOM 9977 C CA . LEU B 1 580 ? -54.5 4.59 -9.445 1 85.06 580 LEU B CA 1
ATOM 9978 C C . LEU B 1 580 ? -54.844 3.193 -9.961 1 85.06 580 LEU B C 1
ATOM 9980 O O . LEU B 1 580 ? -56 2.787 -9.953 1 85.06 580 LEU B O 1
ATOM 9984 N N . LYS B 1 581 ? -53.844 2.479 -10.453 1 84.44 581 LYS B N 1
ATOM 9985 C CA . LYS B 1 581 ? -54.062 1.175 -11.07 1 84.44 581 LYS B CA 1
ATOM 9986 C C . LYS B 1 581 ? -53.219 0.096 -10.398 1 84.44 581 LYS B C 1
ATOM 9988 O O . LYS B 1 581 ? -52.125 0.381 -9.875 1 84.44 581 LYS B O 1
ATOM 9993 N N . ILE B 1 582 ? -53.812 -1.038 -10.359 1 82.56 582 ILE B N 1
ATOM 9994 C CA . ILE B 1 582 ? -53.031 -2.225 -10.016 1 82.56 582 ILE B CA 1
ATOM 9995 C C . ILE B 1 582 ? -52.438 -2.842 -11.281 1 82.56 582 ILE B C 1
ATOM 9997 O O . ILE B 1 582 ? -53.094 -2.924 -12.305 1 82.56 582 ILE B O 1
ATOM 10001 N N . ALA B 1 583 ? -51.188 -3.096 -11.234 1 80 583 ALA B N 1
ATOM 10002 C CA . ALA B 1 583 ? -50.5 -3.674 -12.383 1 80 583 ALA B CA 1
ATOM 10003 C C . ALA B 1 583 ? -49.75 -4.938 -11.984 1 80 583 ALA B C 1
ATOM 10005 O O . ALA B 1 583 ? -49.469 -5.16 -10.797 1 80 583 ALA B O 1
ATOM 10006 N N . VAL B 1 584 ? -49.5 -5.742 -12.977 1 75.5 584 VAL B N 1
ATOM 10007 C CA . VAL B 1 584 ? -48.656 -6.918 -12.836 1 75.5 584 VAL B CA 1
ATOM 10008 C C . VAL B 1 584 ? -47.25 -6.578 -13.289 1 75.5 584 VAL B C 1
ATOM 10010 O O . VAL B 1 584 ? -47.031 -6.027 -14.375 1 75.5 584 VAL B O 1
ATOM 10013 N N . VAL B 1 585 ? -46.344 -6.871 -12.391 1 70.38 585 VAL B N 1
ATOM 10014 C CA . VAL B 1 585 ? -44.938 -6.625 -12.711 1 70.38 585 VAL B CA 1
ATOM 10015 C C . VAL B 1 585 ? -44.469 -7.676 -13.703 1 70.38 585 VAL B C 1
ATOM 10017 O O . VAL B 1 585 ? -44.594 -8.875 -13.453 1 70.38 585 VAL B O 1
ATOM 10020 N N . SER B 1 586 ? -44 -7.188 -14.961 1 60.31 586 SER B N 1
ATOM 10021 C CA . SER B 1 586 ? -43.438 -8.062 -15.984 1 60.31 586 SER B CA 1
ATOM 10022 C C . SER B 1 586 ? -42.094 -7.566 -16.453 1 60.31 586 SER B C 1
ATOM 10024 O O . SER B 1 586 ? -41.688 -6.449 -16.125 1 60.31 586 SER B O 1
ATOM 10026 N N . GLN B 1 587 ? -41.281 -8.367 -17.219 1 54.69 587 GLN B N 1
ATOM 10027 C CA . GLN B 1 587 ? -40 -7.996 -17.781 1 54.69 587 GLN B CA 1
ATOM 10028 C C . GLN B 1 587 ? -40.125 -6.785 -18.703 1 54.69 587 GLN B C 1
ATOM 10030 O O . GLN B 1 587 ? -39.188 -5.984 -18.828 1 54.69 587 GLN B O 1
ATOM 10035 N N . ALA B 1 588 ? -41.188 -6.574 -19.266 1 53.16 588 ALA B N 1
ATOM 10036 C CA . ALA B 1 588 ? -41.438 -5.492 -20.219 1 53.16 588 ALA B CA 1
ATOM 10037 C C . ALA B 1 588 ? -42 -4.262 -19.516 1 53.16 588 ALA B C 1
ATOM 10039 O O . ALA B 1 588 ? -42.312 -3.258 -20.156 1 53.16 588 ALA B O 1
ATOM 10040 N N . GLY B 1 589 ? -42.219 -4.359 -18.188 1 61.53 589 GLY B N 1
ATOM 10041 C CA . GLY B 1 589 ? -42.75 -3.254 -17.406 1 61.53 589 GLY B CA 1
ATOM 10042 C C . GLY B 1 589 ? -44 -3.623 -16.641 1 61.53 589 GLY B C 1
ATOM 10043 O O . GLY B 1 589 ? -44.344 -4.805 -16.5 1 61.53 589 GLY B O 1
ATOM 10044 N N . ASN B 1 590 ? -44.719 -2.586 -16.141 1 71.44 590 ASN B N 1
ATOM 10045 C CA . ASN B 1 590 ? -45.969 -2.768 -15.414 1 71.44 590 ASN B CA 1
ATOM 10046 C C . ASN B 1 590 ? -47.156 -2.93 -16.375 1 71.44 590 ASN B C 1
ATOM 10048 O O . ASN B 1 590 ? -47.344 -2.109 -17.281 1 71.44 590 ASN B O 1
ATOM 10052 N N . LEU B 1 591 ? -47.781 -4.039 -16.281 1 77.75 591 LEU B N 1
ATOM 10053 C CA . LEU B 1 591 ? -48.969 -4.277 -17.094 1 77.75 591 LEU B CA 1
ATOM 10054 C C . LEU B 1 591 ? -50.25 -4.012 -16.281 1 77.75 591 LEU B C 1
ATOM 10056 O O . LEU B 1 591 ? -50.562 -4.777 -15.383 1 77.75 591 LEU B O 1
ATOM 10060 N N . ASP B 1 592 ? -50.938 -2.973 -16.656 1 78.94 592 ASP B N 1
ATOM 10061 C CA . ASP B 1 592 ? -52.25 -2.746 -16.047 1 78.94 592 ASP B CA 1
ATOM 10062 C C . ASP B 1 592 ? -53.312 -3.621 -16.688 1 78.94 592 ASP B C 1
ATOM 10064 O O . ASP B 1 592 ? -53.031 -4.375 -17.625 1 78.94 592 ASP B O 1
ATOM 10068 N N . TYR B 1 593 ? -54.469 -3.545 -16.203 1 81 593 TYR B N 1
ATOM 10069 C CA . TYR B 1 593 ? -55.562 -4.391 -16.688 1 81 593 TYR B CA 1
ATOM 10070 C C . TYR B 1 593 ? -55.719 -4.262 -18.203 1 81 593 TYR B C 1
ATOM 10072 O O . TYR B 1 593 ? -55.844 -5.266 -18.906 1 81 593 TYR B O 1
ATOM 10080 N N . ALA B 1 594 ? -55.656 -3.023 -18.719 1 79.19 594 ALA B N 1
ATOM 10081 C CA . ALA B 1 594 ? -55.844 -2.789 -20.141 1 79.19 594 ALA B CA 1
ATOM 10082 C C . ALA B 1 594 ? -54.719 -3.398 -20.953 1 79.19 594 ALA B C 1
ATOM 10084 O O . ALA B 1 594 ? -54.938 -4.047 -21.984 1 79.19 594 ALA B O 1
ATOM 10085 N N . SER B 1 595 ? -53.531 -3.217 -20.469 1 78.38 595 SER B N 1
ATOM 10086 C CA . SER B 1 595 ? -52.375 -3.77 -21.172 1 78.38 595 SER B CA 1
ATOM 10087 C C . SER B 1 595 ? -52.312 -5.289 -21.047 1 78.38 595 SER B C 1
ATOM 10089 O O . SER B 1 595 ? -51.906 -5.984 -21.969 1 78.38 595 SER B O 1
ATOM 10091 N N . TRP B 1 596 ? -52.656 -5.773 -19.984 1 78.81 596 TRP B N 1
ATOM 10092 C CA . TRP B 1 596 ? -52.719 -7.211 -19.734 1 78.81 596 TRP B CA 1
ATOM 10093 C C . TRP B 1 596 ? -53.719 -7.883 -20.688 1 78.81 596 TRP B C 1
ATOM 10095 O O . TRP B 1 596 ? -53.375 -8.914 -21.297 1 78.81 596 TRP B O 1
ATOM 10105 N N . GLN B 1 597 ? -54.875 -7.25 -20.891 1 77.25 597 GLN B N 1
ATOM 10106 C CA . GLN B 1 597 ? -55.875 -7.793 -21.781 1 77.25 597 GLN B CA 1
ATOM 10107 C C . GLN B 1 597 ? -55.375 -7.82 -23.234 1 77.25 597 GLN B C 1
ATOM 10109 O O . GLN B 1 597 ? -55.781 -8.703 -24 1 77.25 597 GLN B O 1
ATOM 10114 N N . LYS B 1 598 ? -54.531 -6.914 -23.5 1 74.94 598 LYS B N 1
ATOM 10115 C CA . LYS B 1 598 ? -54 -6.84 -24.859 1 74.94 598 LYS B CA 1
ATOM 10116 C C . LYS B 1 598 ? -52.875 -7.852 -25.078 1 74.94 598 LYS B C 1
ATOM 10118 O O . LYS B 1 598 ? -52.781 -8.461 -26.141 1 74.94 598 LYS B O 1
ATOM 10123 N N . GLU B 1 599 ? -52.188 -8.062 -24.016 1 70.75 599 GLU B N 1
ATOM 10124 C CA . GLU B 1 599 ? -50.969 -8.836 -24.203 1 70.75 599 GLU B CA 1
ATOM 10125 C C . GLU B 1 599 ? -51.156 -10.289 -23.75 1 70.75 599 GLU B C 1
ATOM 10127 O O . GLU B 1 599 ? -50.562 -11.195 -24.328 1 70.75 599 GLU B O 1
ATOM 10132 N N . ILE B 1 600 ? -51.969 -10.445 -22.75 1 68.88 600 ILE B N 1
ATOM 10133 C CA . ILE B 1 600 ? -52.188 -11.773 -22.172 1 68.88 600 ILE B CA 1
ATOM 10134 C C . ILE B 1 600 ? -53.625 -12.172 -22.297 1 68.88 600 ILE B C 1
ATOM 10136 O O . ILE B 1 600 ? -54.5 -11.594 -21.641 1 68.88 600 ILE B O 1
ATOM 10140 N N . THR B 1 601 ? -54.031 -12.898 -23.266 1 66.5 601 THR B N 1
ATOM 10141 C CA . THR B 1 601 ? -55.406 -13.188 -23.625 1 66.5 601 THR B CA 1
ATOM 10142 C C . THR B 1 601 ? -55.969 -14.336 -22.781 1 66.5 601 THR B C 1
ATOM 10144 O O . THR B 1 601 ? -57.156 -14.391 -22.484 1 66.5 601 THR B O 1
ATOM 10147 N N . ASP B 1 602 ? -55.281 -15.312 -22.266 1 65.25 602 ASP B N 1
ATOM 10148 C CA . ASP B 1 602 ? -55.844 -16.547 -21.734 1 65.25 602 ASP B CA 1
ATOM 10149 C C . ASP B 1 602 ? -55.781 -16.578 -20.219 1 65.25 602 ASP B C 1
ATOM 10151 O O . ASP B 1 602 ? -56.25 -17.531 -19.594 1 65.25 602 ASP B O 1
ATOM 10155 N N . VAL B 1 603 ? -55.25 -15.711 -19.562 1 71.88 603 VAL B N 1
ATOM 10156 C CA . VAL B 1 603 ? -55.156 -15.68 -18.094 1 71.88 603 VAL B CA 1
ATOM 10157 C C . VAL B 1 603 ? -55.844 -14.43 -17.562 1 71.88 603 VAL B C 1
ATOM 10159 O O . VAL B 1 603 ? -55.531 -13.312 -17.984 1 71.88 603 VAL B O 1
ATOM 10162 N N . PRO B 1 604 ? -56.844 -14.641 -16.859 1 77.5 604 PRO B N 1
ATOM 10163 C CA . PRO B 1 604 ? -57.5 -13.469 -16.266 1 77.5 604 PRO B CA 1
ATOM 10164 C C . PRO B 1 604 ? -56.562 -12.625 -15.414 1 77.5 604 PRO B C 1
ATOM 10166 O O . PRO B 1 604 ? -55.594 -13.156 -14.867 1 77.5 604 PRO B O 1
ATOM 10169 N N . PHE B 1 605 ? -56.719 -11.32 -15.32 1 80.62 605 PHE B N 1
ATOM 10170 C CA . PHE B 1 605 ? -55.906 -10.438 -14.5 1 80.62 605 PHE B CA 1
ATOM 10171 C C . PHE B 1 605 ? -55.969 -10.852 -13.039 1 80.62 605 PHE B C 1
ATOM 10173 O O . PHE B 1 605 ? -57.062 -10.984 -12.461 1 80.62 605 PHE B O 1
ATOM 10180 N N . PRO B 1 606 ? -54.938 -11.047 -12.5 1 79.06 606 PRO B N 1
ATOM 10181 C CA . PRO B 1 606 ? -54.938 -11.828 -11.258 1 79.06 606 PRO B CA 1
ATOM 10182 C C . PRO B 1 606 ? -55.188 -10.969 -10.023 1 79.06 606 PRO B C 1
ATOM 10184 O O . PRO B 1 606 ? -55.281 -11.492 -8.914 1 79.06 606 PRO B O 1
ATOM 10187 N N . PHE B 1 607 ? -55.375 -9.719 -10.203 1 82.5 607 PHE B N 1
ATOM 10188 C CA . PHE B 1 607 ? -55.594 -8.859 -9.039 1 82.5 607 PHE B CA 1
ATOM 10189 C C . PHE B 1 607 ? -56.812 -7.996 -9.203 1 82.5 607 PHE B C 1
ATOM 10191 O O . PHE B 1 607 ? -57.094 -7.508 -10.305 1 82.5 607 PHE B O 1
ATOM 10198 N N . LYS B 1 608 ? -57.625 -7.898 -8.094 1 84 608 LYS B N 1
ATOM 10199 C CA . LYS B 1 608 ? -58.812 -7.059 -8.086 1 84 608 LYS B CA 1
ATOM 10200 C C . LYS B 1 608 ? -58.938 -6.281 -6.777 1 84 608 LYS B C 1
ATOM 10202 O O . LYS B 1 608 ? -58.719 -6.84 -5.699 1 84 608 LYS B O 1
ATOM 10207 N N . PHE B 1 609 ? -59.188 -4.961 -6.922 1 83.19 609 PHE B N 1
ATOM 10208 C CA . PHE B 1 609 ? -59.531 -4.191 -5.738 1 83.19 609 PHE B CA 1
ATOM 10209 C C . PHE B 1 609 ? -60.938 -4.59 -5.246 1 83.19 609 PHE B C 1
ATOM 10211 O O . PHE B 1 609 ? -61.875 -4.688 -6.031 1 83.19 609 PHE B O 1
ATOM 10218 N N . THR B 1 610 ? -61.031 -4.883 -3.979 1 81.44 610 THR B N 1
ATOM 10219 C CA . THR B 1 610 ? -62.312 -5.297 -3.438 1 81.44 610 THR B CA 1
ATOM 10220 C C . THR B 1 610 ? -62.906 -4.191 -2.57 1 81.44 610 THR B C 1
ATOM 10222 O O . THR B 1 610 ? -64.125 -4.012 -2.537 1 81.44 610 THR B O 1
ATOM 10225 N N . LYS B 1 611 ? -62.094 -3.545 -1.815 1 81.06 611 LYS B N 1
ATOM 10226 C CA . LYS B 1 611 ? -62.594 -2.516 -0.907 1 81.06 611 LYS B CA 1
ATOM 10227 C C . LYS B 1 611 ? -61.594 -1.373 -0.771 1 81.06 611 LYS B C 1
ATOM 10229 O O . LYS B 1 611 ? -60.375 -1.583 -0.894 1 81.06 611 LYS B O 1
ATOM 10234 N N . LEU B 1 612 ? -62.031 -0.136 -0.72 1 79.94 612 LEU B N 1
ATOM 10235 C CA . LEU B 1 612 ? -61.281 1.065 -0.435 1 79.94 612 LEU B CA 1
ATOM 10236 C C . LEU B 1 612 ? -61.812 1.775 0.806 1 79.94 612 LEU B C 1
ATOM 10238 O O . LEU B 1 612 ? -63 1.946 0.956 1 79.94 612 LEU B O 1
ATOM 10242 N N . ARG B 1 613 ? -60.906 1.948 1.794 1 79.19 613 ARG B N 1
ATOM 10243 C CA . ARG B 1 613 ? -61.25 2.711 2.988 1 79.19 613 ARG B CA 1
ATOM 10244 C C . ARG B 1 613 ? -60.312 3.887 3.184 1 79.19 613 ARG B C 1
ATOM 10246 O O . ARG B 1 613 ? -59.094 3.742 3.023 1 79.19 613 ARG B O 1
ATOM 10253 N N . PHE B 1 614 ? -60.781 5.031 3.43 1 75.62 614 PHE B N 1
ATOM 10254 C CA . PHE B 1 614 ? -59.969 6.199 3.756 1 75.62 614 PHE B CA 1
ATOM 10255 C C . PHE B 1 614 ? -59.688 6.273 5.254 1 75.62 614 PHE B C 1
ATOM 10257 O O . PHE B 1 614 ? -60.562 5.969 6.062 1 75.62 614 PHE B O 1
ATOM 10264 N N . GLN B 1 615 ? -58.469 6.367 5.777 1 69.19 615 GLN B N 1
ATOM 10265 C CA . GLN B 1 615 ? -58.125 6.375 7.191 1 69.19 615 GLN B CA 1
ATOM 10266 C C . GLN B 1 615 ? -58.469 7.707 7.844 1 69.19 615 GLN B C 1
ATOM 10268 O O . GLN B 1 615 ? -58.531 7.805 9.07 1 69.19 615 GLN B O 1
ATOM 10273 N N . ASP B 1 616 ? -58.406 8.797 7.395 1 61 616 ASP B N 1
ATOM 10274 C CA . ASP B 1 616 ? -58.625 10.055 8.086 1 61 616 ASP B CA 1
ATOM 10275 C C . ASP B 1 616 ? -60.094 10.25 8.422 1 61 616 ASP B C 1
ATOM 10277 O O . ASP B 1 616 ? -60.5 11.328 8.852 1 61 616 ASP B O 1
ATOM 10281 N N . GLY B 1 617 ? -60.938 9.336 8.789 1 50.72 617 GLY B N 1
ATOM 10282 C CA . GLY B 1 617 ? -62.312 9.406 9.25 1 50.72 617 GLY B CA 1
ATOM 10283 C C . GLY B 1 617 ? -63.188 10.344 8.43 1 50.72 617 GLY B C 1
ATOM 10284 O O . GLY B 1 617 ? -64.375 10.523 8.727 1 50.72 617 GLY B O 1
ATOM 10285 N N . ARG B 1 618 ? -62.656 11.602 7.875 1 43.12 618 ARG B N 1
ATOM 10286 C CA . ARG B 1 618 ? -63.562 12.594 7.309 1 43.12 618 ARG B CA 1
ATOM 10287 C C . ARG B 1 618 ? -64.375 11.992 6.18 1 43.12 618 ARG B C 1
ATOM 10289 O O . ARG B 1 618 ? -63.906 11.156 5.418 1 43.12 618 ARG B O 1
ATOM 10296 N N . ASN B 1 619 ? -65.625 11.703 6.336 1 42.09 619 ASN B N 1
ATOM 10297 C CA . ASN B 1 619 ? -66.688 11.422 5.328 1 42.09 619 ASN B CA 1
ATOM 10298 C C . ASN B 1 619 ? -66.5 12.281 4.086 1 42.09 619 ASN B C 1
ATOM 10300 O O . ASN B 1 619 ? -67.25 13.195 3.836 1 42.09 619 ASN B O 1
ATOM 10304 N N . VAL B 1 620 ? -65.312 12.953 3.885 1 43.62 620 VAL B N 1
ATOM 10305 C CA . VAL B 1 620 ? -65.375 13.852 2.74 1 43.62 620 VAL B CA 1
ATOM 10306 C C . VAL B 1 620 ? -65.812 13.094 1.494 1 43.62 620 VAL B C 1
ATOM 10308 O O . VAL B 1 620 ? -65.438 11.938 1.29 1 43.62 620 VAL B O 1
ATOM 10311 N N . ALA B 1 621 ? -66.938 13.438 0.997 1 47.41 621 ALA B N 1
ATOM 10312 C CA . ALA B 1 621 ? -67.5 13.102 -0.324 1 47.41 621 ALA B CA 1
ATOM 10313 C C . ALA B 1 621 ? -66.375 12.953 -1.34 1 47.41 621 ALA B C 1
ATOM 10315 O O . ALA B 1 621 ? -65.812 13.953 -1.791 1 47.41 621 ALA B O 1
ATOM 10316 N N . TYR B 1 622 ? -65.5 12.109 -1.196 1 54.34 622 TYR B N 1
ATOM 10317 C CA . TYR B 1 622 ? -64.312 11.969 -2.051 1 54.34 622 TYR B CA 1
ATOM 10318 C C . TYR B 1 622 ? -64.688 11.648 -3.484 1 54.34 622 TYR B C 1
ATOM 10320 O O . TYR B 1 622 ? -65.688 10.906 -3.719 1 54.34 622 TYR B O 1
ATOM 10328 N N . ASN B 1 623 ? -64.5 12.5 -4.41 1 64.56 623 ASN B N 1
ATOM 10329 C CA . ASN B 1 623 ? -64.688 12.43 -5.855 1 64.56 623 ASN B CA 1
ATOM 10330 C C . ASN B 1 623 ? -63.812 11.367 -6.484 1 64.56 623 ASN B C 1
ATOM 10332 O O . ASN B 1 623 ? -62.812 11.703 -7.137 1 64.56 623 ASN B O 1
ATOM 10336 N N . PHE B 1 624 ? -64 10.156 -6.043 1 73.06 624 PHE B N 1
ATOM 10337 C CA . PHE B 1 624 ? -63.25 9.086 -6.707 1 73.06 624 PHE B CA 1
ATOM 10338 C C . PHE B 1 624 ? -64.188 7.98 -7.168 1 73.06 624 PHE B C 1
ATOM 10340 O O . PHE B 1 624 ? -65.312 7.875 -6.68 1 73.06 624 PHE B O 1
ATOM 10347 N N . ALA B 1 625 ? -63.969 7.391 -8.25 1 78.06 625 ALA B N 1
ATOM 10348 C CA . ALA B 1 625 ? -64.625 6.191 -8.75 1 78.06 625 ALA B CA 1
ATOM 10349 C C . ALA B 1 625 ? -63.688 4.992 -8.742 1 78.06 625 ALA B C 1
ATOM 10351 O O . ALA B 1 625 ? -62.5 5.121 -9.062 1 78.06 625 ALA B O 1
ATOM 10352 N N . MET B 1 626 ? -64.062 3.908 -8.094 1 78.62 626 MET B N 1
ATOM 10353 C CA . MET B 1 626 ? -63.25 2.711 -8.031 1 78.62 626 MET B CA 1
ATOM 10354 C C . MET B 1 626 ? -63.844 1.585 -8.867 1 78.62 626 MET B C 1
ATOM 10356 O O . MET B 1 626 ? -65.062 1.359 -8.836 1 78.62 626 MET B O 1
ATOM 10360 N N . ASN B 1 627 ? -63.094 1.061 -9.734 1 80.88 627 ASN B N 1
ATOM 10361 C CA . ASN B 1 627 ? -63.438 -0.233 -10.32 1 80.88 627 ASN B CA 1
ATOM 10362 C C . ASN B 1 627 ? -62.531 -1.341 -9.789 1 80.88 627 ASN B C 1
ATOM 10364 O O . ASN B 1 627 ? -61.75 -1.112 -8.875 1 80.88 627 ASN B O 1
ATOM 10368 N N . GLN B 1 628 ? -62.562 -2.484 -10.391 1 80.88 628 GLN B N 1
ATOM 10369 C CA . GLN B 1 628 ? -61.844 -3.65 -9.852 1 80.88 628 GLN B CA 1
ATOM 10370 C C . GLN B 1 628 ? -60.344 -3.549 -10.078 1 80.88 628 GLN B C 1
ATOM 10372 O O . GLN B 1 628 ? -59.562 -4.23 -9.414 1 80.88 628 GLN B O 1
ATOM 10377 N N . THR B 1 629 ? -59.969 -2.689 -10.938 1 85.06 629 THR B N 1
ATOM 10378 C CA . THR B 1 629 ? -58.531 -2.703 -11.258 1 85.06 629 THR B CA 1
ATOM 10379 C C . THR B 1 629 ? -57.938 -1.302 -11.148 1 85.06 629 THR B C 1
ATOM 10381 O O . THR B 1 629 ? -56.75 -1.114 -11.336 1 85.06 629 THR B O 1
ATOM 10384 N N . ALA B 1 630 ? -58.781 -0.297 -10.82 1 86.31 630 ALA B N 1
ATOM 10385 C CA . ALA B 1 630 ? -58.281 1.074 -10.781 1 86.31 630 ALA B CA 1
ATOM 10386 C C . ALA B 1 630 ? -59.156 1.944 -9.875 1 86.31 630 ALA B C 1
ATOM 10388 O O . ALA B 1 630 ? -60.344 1.658 -9.672 1 86.31 630 ALA B O 1
ATOM 10389 N N . VAL B 1 631 ? -58.562 2.939 -9.281 1 84.31 631 VAL B N 1
ATOM 10390 C CA . VAL B 1 631 ? -59.219 4.004 -8.547 1 84.31 631 VAL B CA 1
ATOM 10391 C C . VAL B 1 631 ? -59.031 5.336 -9.266 1 84.31 631 VAL B C 1
ATOM 10393 O O . VAL B 1 631 ? -57.906 5.762 -9.508 1 84.31 631 VAL B O 1
ATOM 10396 N N . HIS B 1 632 ? -60.188 5.906 -9.68 1 84.12 632 HIS B N 1
ATOM 10397 C CA . HIS B 1 632 ? -60.188 7.172 -10.398 1 84.12 632 HIS B CA 1
ATOM 10398 C C . HIS B 1 632 ? -60.438 8.344 -9.461 1 84.12 632 HIS B C 1
ATOM 10400 O O . HIS B 1 632 ? -61.5 8.383 -8.797 1 84.12 632 HIS B O 1
ATOM 10406 N N . PHE B 1 633 ? -59.469 9.195 -9.398 1 81.12 633 PHE B N 1
ATOM 10407 C CA . PHE B 1 633 ? -59.625 10.43 -8.641 1 81.12 633 PHE B CA 1
ATOM 10408 C C . PHE B 1 633 ? -60.031 11.586 -9.555 1 81.12 633 PHE B C 1
ATOM 10410 O O . PHE B 1 633 ? -59.344 11.844 -10.555 1 81.12 633 PHE B O 1
ATOM 10417 N N . LEU B 1 634 ? -61.094 12.148 -9.328 1 78.56 634 LEU B N 1
ATOM 10418 C CA . LEU B 1 634 ? -61.562 13.273 -10.133 1 78.56 634 LEU B CA 1
ATOM 10419 C C . LEU B 1 634 ? -60.781 14.539 -9.82 1 78.56 634 LEU B C 1
ATOM 10421 O O . LEU B 1 634 ? -60.219 14.672 -8.727 1 78.56 634 LEU B O 1
ATOM 10425 N N . ALA B 1 635 ? -60.688 15.391 -10.828 1 77.5 635 ALA B N 1
ATOM 10426 C CA . ALA B 1 635 ? -59.969 16.656 -10.688 1 77.5 635 ALA B CA 1
ATOM 10427 C C . ALA B 1 635 ? -60.594 17.516 -9.594 1 77.5 635 ALA B C 1
ATOM 10429 O O . ALA B 1 635 ? -61.812 17.578 -9.469 1 77.5 635 ALA B O 1
ATOM 10430 N N . ALA B 1 636 ? -59.781 17.938 -8.625 1 73.56 636 ALA B N 1
ATOM 10431 C CA . ALA B 1 636 ? -60.219 18.844 -7.57 1 73.56 636 ALA B CA 1
ATOM 10432 C C . ALA B 1 636 ? -59.531 20.203 -7.688 1 73.56 636 ALA B C 1
ATOM 10434 O O . ALA B 1 636 ? -58.5 20.328 -8.328 1 73.56 636 ALA B O 1
ATOM 10435 N N . ASN B 1 637 ? -60.094 21.328 -7.293 1 73.62 637 ASN B N 1
ATOM 10436 C CA . ASN B 1 637 ? -59.594 22.703 -7.375 1 73.62 637 ASN B CA 1
ATOM 10437 C C . ASN B 1 637 ? -58.469 22.953 -6.402 1 73.62 637 ASN B C 1
ATOM 10439 O O . ASN B 1 637 ? -57.875 24.047 -6.383 1 73.62 637 ASN B O 1
ATOM 10443 N N . LYS B 1 638 ? -58.094 22.016 -5.598 1 75 638 LYS B N 1
ATOM 10444 C CA . LYS B 1 638 ? -56.938 22.062 -4.695 1 75 638 LYS B CA 1
ATOM 10445 C C . LYS B 1 638 ? -56.188 20.719 -4.695 1 75 638 LYS B C 1
ATOM 10447 O O . LYS B 1 638 ? -56.781 19.672 -4.969 1 75 638 LYS B O 1
ATOM 10452 N N . PRO B 1 639 ? -54.938 20.797 -4.504 1 75.06 639 PRO B N 1
ATOM 10453 C CA . PRO B 1 639 ? -54.219 19.516 -4.379 1 75.06 639 PRO B CA 1
ATOM 10454 C C . PRO B 1 639 ? -54.719 18.672 -3.207 1 75.06 639 PRO B C 1
ATOM 10456 O O . PRO B 1 639 ? -55.031 19.219 -2.141 1 75.06 639 PRO B O 1
ATOM 10459 N N . GLN B 1 640 ? -54.938 17.453 -3.492 1 77.75 640 GLN B N 1
ATOM 10460 C CA . GLN B 1 640 ? -55.469 16.578 -2.457 1 77.75 640 GLN B CA 1
ATOM 10461 C C . GLN B 1 640 ? -54.531 15.414 -2.178 1 77.75 640 GLN B C 1
ATOM 10463 O O . GLN B 1 640 ? -53.906 14.891 -3.096 1 77.75 640 GLN B O 1
ATOM 10468 N N . THR B 1 641 ? -54.375 15.102 -0.904 1 77.5 641 THR B N 1
ATOM 10469 C CA . THR B 1 641 ? -53.656 13.898 -0.478 1 77.5 641 THR B CA 1
ATOM 10470 C C . THR B 1 641 ? -54.594 12.938 0.235 1 77.5 641 THR B C 1
ATOM 10472 O O . THR B 1 641 ? -55.312 13.328 1.175 1 77.5 641 THR B O 1
ATOM 10475 N N . TYR B 1 642 ? -54.688 11.727 -0.245 1 78.31 642 TYR B N 1
ATOM 10476 C CA . TYR B 1 642 ? -55.562 10.711 0.317 1 78.31 642 TYR B CA 1
ATOM 10477 C C . TYR B 1 642 ? -54.75 9.617 1.014 1 78.31 642 TYR B C 1
ATOM 10479 O O . TYR B 1 642 ? -53.75 9.141 0.481 1 78.31 642 TYR B O 1
ATOM 10487 N N . HIS B 1 643 ? -55.156 9.375 2.256 1 79.38 643 HIS B N 1
ATOM 10488 C CA . HIS B 1 643 ? -54.688 8.172 2.947 1 79.38 643 HIS B CA 1
ATOM 10489 C C . HIS B 1 643 ? -55.75 7.07 2.902 1 79.38 643 HIS B C 1
ATOM 10491 O O . HIS B 1 643 ? -56.844 7.234 3.436 1 79.38 643 HIS B O 1
ATOM 10497 N N . MET B 1 644 ? -55.406 6.012 2.207 1 80.69 644 MET B N 1
ATOM 10498 C CA . MET B 1 644 ? -56.438 5 2.014 1 80.69 644 MET B CA 1
ATOM 10499 C C . MET B 1 644 ? -55.875 3.596 2.182 1 80.69 644 MET B C 1
ATOM 10501 O O . MET B 1 644 ? -54.656 3.395 2.08 1 80.69 644 MET B O 1
ATOM 10505 N N . VAL B 1 645 ? -56.75 2.768 2.504 1 81.38 645 VAL B N 1
ATOM 10506 C CA . VAL B 1 645 ? -56.469 1.337 2.547 1 81.38 645 VAL B CA 1
ATOM 10507 C C . VAL B 1 645 ? -57.188 0.627 1.41 1 81.38 645 VAL B C 1
ATOM 10509 O O . VAL B 1 645 ? -58.438 0.719 1.298 1 81.38 645 VAL B O 1
ATOM 10512 N N . LEU B 1 646 ? -56.375 0.028 0.582 1 81.12 646 LEU B N 1
ATOM 10513 C CA . LEU B 1 646 ? -56.906 -0.743 -0.535 1 81.12 646 LEU B CA 1
ATOM 10514 C C . LEU B 1 646 ? -56.906 -2.236 -0.222 1 81.12 646 LEU B C 1
ATOM 10516 O O . LEU B 1 646 ? -55.844 -2.781 0.162 1 81.12 646 LEU B O 1
ATOM 10520 N N . ALA B 1 647 ? -58.062 -2.754 -0.278 1 81.56 647 ALA B N 1
ATOM 10521 C CA . ALA B 1 647 ? -58.125 -4.211 -0.197 1 81.56 647 ALA B CA 1
ATOM 10522 C C . ALA B 1 647 ? -58.094 -4.84 -1.586 1 81.56 647 ALA B C 1
ATOM 10524 O O . ALA B 1 647 ? -58.812 -4.441 -2.486 1 81.56 647 ALA B O 1
ATOM 10525 N N . MET B 1 648 ? -57.125 -5.68 -1.774 1 80.75 648 MET B N 1
ATOM 10526 C CA . MET B 1 648 ? -56.938 -6.344 -3.061 1 80.75 648 MET B CA 1
ATOM 10527 C C . MET B 1 648 ? -57.062 -7.855 -2.92 1 80.75 648 MET B C 1
ATOM 10529 O O . MET B 1 648 ? -56.594 -8.445 -1.957 1 80.75 648 MET B O 1
ATOM 10533 N N . ARG B 1 649 ? -57.75 -8.406 -3.832 1 79.88 649 ARG B N 1
ATOM 10534 C CA . ARG B 1 649 ? -57.875 -9.859 -3.926 1 79.88 649 ARG B CA 1
ATOM 10535 C C . ARG B 1 649 ? -56.969 -10.414 -5.023 1 79.88 649 ARG B C 1
ATOM 10537 O O . ARG B 1 649 ? -56.938 -9.883 -6.137 1 79.88 649 ARG B O 1
ATOM 10544 N N . LYS B 1 650 ? -56.219 -11.375 -4.711 1 76.38 650 LYS B N 1
ATOM 10545 C CA . LYS B 1 650 ? -55.375 -12.055 -5.68 1 76.38 650 LYS B CA 1
ATOM 10546 C C . LYS B 1 650 ? -56 -13.391 -6.105 1 76.38 650 LYS B C 1
ATOM 10548 O O . LYS B 1 650 ? -56.469 -14.156 -5.266 1 76.38 650 LYS B O 1
ATOM 10553 N N . THR B 1 651 ? -56.062 -13.555 -7.363 1 72.38 651 THR B N 1
ATOM 10554 C CA . THR B 1 651 ? -56.625 -14.797 -7.875 1 72.38 651 THR B CA 1
ATOM 10555 C C . THR B 1 651 ? -55.531 -15.758 -8.297 1 72.38 651 THR B C 1
ATOM 10557 O O . THR B 1 651 ? -55.812 -16.922 -8.633 1 72.38 651 THR B O 1
ATOM 10560 N N . SER B 1 652 ? -54.344 -15.258 -8.391 1 66.19 652 SER B N 1
ATOM 10561 C CA . SER B 1 652 ? -53.188 -16.094 -8.75 1 66.19 652 SER B CA 1
ATOM 10562 C C . SER B 1 652 ? -51.969 -15.711 -7.953 1 66.19 652 SER B C 1
ATOM 10564 O O . SER B 1 652 ? -51.688 -14.523 -7.734 1 66.19 652 SER B O 1
ATOM 10566 N N . ASN B 1 653 ? -51.188 -16.656 -7.516 1 57.88 653 ASN B N 1
ATOM 10567 C CA . ASN B 1 653 ? -49.938 -16.438 -6.785 1 57.88 653 ASN B CA 1
ATOM 10568 C C . ASN B 1 653 ? -48.75 -16.359 -7.73 1 57.88 653 ASN B C 1
ATOM 10570 O O . ASN B 1 653 ? -47.594 -16.203 -7.281 1 57.88 653 ASN B O 1
ATOM 10574 N N . LYS B 1 654 ? -48.969 -16.312 -8.969 1 59 654 LYS B N 1
ATOM 10575 C CA . LYS B 1 654 ? -47.906 -16.359 -9.961 1 59 654 LYS B CA 1
ATOM 10576 C C . LYS B 1 654 ? -47.438 -14.961 -10.344 1 59 654 LYS B C 1
ATOM 10578 O O . LYS B 1 654 ? -46.344 -14.797 -10.883 1 59 654 LYS B O 1
ATOM 10583 N N . PHE B 1 655 ? -48.25 -14.039 -10.039 1 65.38 655 PHE B N 1
ATOM 10584 C CA . PHE B 1 655 ? -47.969 -12.688 -10.508 1 65.38 655 PHE B CA 1
ATOM 10585 C C . PHE B 1 655 ? -47.781 -11.734 -9.328 1 65.38 655 PHE B C 1
ATOM 10587 O O . PHE B 1 655 ? -48.375 -11.914 -8.273 1 65.38 655 PHE B O 1
ATOM 10594 N N . MET B 1 656 ? -46.875 -10.836 -9.586 1 66 656 MET B N 1
ATOM 10595 C CA . MET B 1 656 ? -46.594 -9.828 -8.562 1 66 656 MET B CA 1
ATOM 10596 C C . MET B 1 656 ? -47.344 -8.539 -8.867 1 66 656 MET B C 1
ATOM 10598 O O . MET B 1 656 ? -47.25 -8 -9.977 1 66 656 MET B O 1
ATOM 10602 N N . PRO B 1 657 ? -48.094 -8.094 -7.824 1 69.38 657 PRO B N 1
ATOM 10603 C CA . PRO B 1 657 ? -48.812 -6.844 -8.07 1 69.38 657 PRO B CA 1
ATOM 10604 C C . PRO B 1 657 ? -47.938 -5.609 -7.816 1 69.38 657 PRO B C 1
ATOM 10606 O O . PRO B 1 657 ? -46.969 -5.672 -7.062 1 69.38 657 PRO B O 1
ATOM 10609 N N . ASN B 1 658 ? -48.25 -4.539 -8.586 1 75.25 658 ASN B N 1
ATOM 10610 C CA . ASN B 1 658 ? -47.75 -3.184 -8.352 1 75.25 658 ASN B CA 1
ATOM 10611 C C . ASN B 1 658 ? -48.875 -2.15 -8.484 1 75.25 658 ASN B C 1
ATOM 10613 O O . ASN B 1 658 ? -49.812 -2.352 -9.242 1 75.25 658 ASN B O 1
ATOM 10617 N N . ILE B 1 659 ? -48.75 -1.185 -7.613 1 79.94 659 ILE B N 1
ATOM 10618 C CA . ILE B 1 659 ? -49.688 -0.088 -7.699 1 79.94 659 ILE B CA 1
ATOM 10619 C C . ILE B 1 659 ? -49.062 1.109 -8.391 1 79.94 659 ILE B C 1
ATOM 10621 O O . ILE B 1 659 ? -47.969 1.569 -7.98 1 79.94 659 ILE B O 1
ATOM 10625 N N . ILE B 1 660 ? -49.656 1.524 -9.469 1 79.62 660 ILE B N 1
ATOM 10626 C CA . ILE B 1 660 ? -49.156 2.646 -10.242 1 79.62 660 ILE B CA 1
ATOM 10627 C C . ILE B 1 660 ? -50.219 3.744 -10.32 1 79.62 660 ILE B C 1
ATOM 10629 O O . ILE B 1 660 ? -51.406 3.471 -10.219 1 79.62 660 ILE B O 1
ATOM 10633 N N . ILE B 1 661 ? -49.656 4.992 -10.469 1 79.62 661 ILE B N 1
ATOM 10634 C CA . ILE B 1 661 ? -50.594 6.113 -10.625 1 79.62 661 ILE B CA 1
ATOM 10635 C C . ILE B 1 661 ? -50.312 6.844 -11.93 1 79.62 661 ILE B C 1
ATOM 10637 O O . ILE B 1 661 ? -49.156 7.004 -12.32 1 79.62 661 ILE B O 1
ATOM 10641 N N . GLU B 1 662 ? -51.281 7.109 -12.695 1 77.69 662 GLU B N 1
ATOM 10642 C CA . GLU B 1 662 ? -51.25 7.84 -13.961 1 77.69 662 GLU B CA 1
ATOM 10643 C C . GLU B 1 662 ? -52.125 9.086 -13.914 1 77.69 662 GLU B C 1
ATOM 10645 O O . GLU B 1 662 ? -53.25 9.039 -13.422 1 77.69 662 GLU B O 1
ATOM 10650 N N . SER B 1 663 ? -51.562 10.211 -14.359 1 73.94 663 SER B N 1
ATOM 10651 C CA . SER B 1 663 ? -52.344 11.438 -14.484 1 73.94 663 SER B CA 1
ATOM 10652 C C . SER B 1 663 ? -52.906 11.594 -15.891 1 73.94 663 SER B C 1
ATOM 10654 O O . SER B 1 663 ? -52.25 11.234 -16.875 1 73.94 663 SER B O 1
ATOM 10656 N N . LYS B 1 664 ? -54.156 11.812 -16.078 1 65 664 LYS B N 1
ATOM 10657 C CA . LYS B 1 664 ? -54.719 12.203 -17.359 1 65 664 LYS B CA 1
ATOM 10658 C C . LYS B 1 664 ? -54.844 13.719 -17.469 1 65 664 LYS B C 1
ATOM 10660 O O . LYS B 1 664 ? -55.281 14.375 -16.516 1 65 664 LYS B O 1
#